Protein 5GYY (pdb70)

Structure (mmCIF, N/CA/C/O backbone):
data_5GYY
#
_entry.id   5GYY
#
_cell.length_a   62.249
_cell.length_b   135.121
_cell.length_c   153.907
_cell.angle_alpha   90.00
_cell.angle_beta   90.00
_cell.angle_gamma   90.00
#
_symmetry.space_group_name_H-M   'P 21 21 21'
#
loop_
_entity.id
_entity.type
_entity.pdbx_description
1 polymer 'S-receptor kinase SRK9'
2 polymer 'S-locus protein 11'
3 non-polymer 2-acetamido-2-deoxy-beta-D-glucopyranose
4 water water
#
loop_
_atom_site.group_PDB
_atom_site.id
_atom_site.type_symbol
_atom_site.label_atom_id
_atom_site.label_alt_id
_atom_site.label_comp_id
_atom_site.label_asym_id
_atom_site.label_entity_id
_atom_site.label_seq_id
_atom_site.pdbx_PDB_ins_code
_atom_site.Cartn_x
_atom_site.Cartn_y
_atom_site.Cartn_z
_atom_site.occupancy
_atom_site.B_iso_or_equiv
_atom_site.auth_seq_id
_atom_site.auth_comp_id
_atom_site.auth_asym_id
_atom_site.auth_atom_id
_atom_site.pdbx_PDB_model_num
ATOM 1 N N . ALA A 1 4 ? 44.790 21.394 68.583 1.00 27.30 -1 ALA A N 1
ATOM 2 C CA . ALA A 1 4 ? 45.076 21.317 67.152 1.00 35.29 -1 ALA A CA 1
ATOM 3 C C . ALA A 1 4 ? 44.072 20.460 66.325 1.00 35.85 -1 ALA A C 1
ATOM 4 O O . ALA A 1 4 ? 43.823 19.274 66.607 1.00 28.61 -1 ALA A O 1
ATOM 6 N N . ALA A 1 5 ? 43.520 21.104 65.292 1.00 32.13 0 ALA A N 1
ATOM 7 C CA . ALA A 1 5 ? 42.406 20.600 64.485 1.00 30.19 0 ALA A CA 1
ATOM 8 C C . ALA A 1 5 ? 42.678 19.308 63.707 1.00 28.46 0 ALA A C 1
ATOM 9 O O . ALA A 1 5 ? 43.814 18.970 63.427 1.00 25.29 0 ALA A O 1
ATOM 11 N N . LEU A 1 6 ? 41.621 18.574 63.375 1.00 15.90 1 LEU A N 1
ATOM 12 C CA . LEU A 1 6 ? 41.765 17.430 62.491 1.00 15.70 1 LEU A CA 1
ATOM 13 C C . LEU A 1 6 ? 41.727 17.869 61.030 1.00 13.44 1 LEU A C 1
ATOM 14 O O . LEU A 1 6 ? 41.958 17.070 60.126 1.00 24.40 1 LEU A O 1
ATOM 19 N N . SER A 1 7 ? 41.442 19.142 60.801 1.00 11.17 2 SER A N 1
ATOM 20 C CA . SER A 1 7 ? 41.302 19.658 59.442 1.00 19.47 2 SER A CA 1
ATOM 21 C C . SER A 1 7 ? 42.364 20.674 59.048 1.00 22.44 2 SER A C 1
ATOM 22 O O . SER A 1 7 ? 42.286 21.288 57.983 1.00 23.18 2 SER A O 1
ATOM 25 N N . THR A 1 8 ? 43.370 20.831 59.896 1.00 19.81 3 THR A N 1
ATOM 26 C CA . THR A 1 8 ? 44.359 21.876 59.696 1.00 17.90 3 THR A CA 1
ATOM 27 C C . THR A 1 8 ? 45.787 21.334 59.547 1.00 15.96 3 THR A C 1
ATOM 28 O O . THR A 1 8 ? 46.170 20.359 60.196 1.00 13.43 3 THR A O 1
ATOM 32 N N . LEU A 1 9 ? 46.558 21.982 58.680 1.00 17.52 4 LEU A N 1
ATOM 33 C CA . LEU A 1 9 ? 47.972 21.679 58.495 1.00 28.14 4 LEU A CA 1
ATOM 34 C C . LEU A 1 9 ? 48.812 22.945 58.591 1.00 33.47 4 LEU A C 1
ATOM 35 O O . LEU A 1 9 ? 48.833 23.747 57.658 1.00 22.34 4 LEU A O 1
ATOM 40 N N . SER A 1 10 ? 49.507 23.119 59.711 1.00 45.86 5 SER A N 1
ATOM 41 C CA . SER A 1 10 ? 50.368 24.286 59.903 1.00 44.23 5 SER A CA 1
ATOM 42 C C . SER A 1 10 ? 51.727 24.118 59.251 1.00 44.70 5 SER A C 1
ATOM 43 O O . SER A 1 10 ? 52.055 23.057 58.733 1.00 48.31 5 SER A O 1
ATOM 46 N N . SER A 1 11 ? 52.517 25.180 59.280 1.00 41.82 6 SER A N 1
ATOM 47 C CA . SER A 1 11 ? 53.813 25.170 58.620 1.00 43.03 6 SER A CA 1
ATOM 48 C C . SER A 1 11 ? 54.790 24.201 59.289 1.00 33.47 6 SER A C 1
ATOM 49 O O . SER A 1 11 ? 55.752 23.750 58.671 1.00 40.52 6 SER A O 1
ATOM 52 N N . THR A 1 12 ? 54.532 23.873 60.547 1.00 23.88 7 THR A N 1
ATOM 53 C CA . THR A 1 12 ? 55.401 22.960 61.274 1.00 35.66 7 THR A CA 1
ATOM 54 C C . THR A 1 12 ? 54.956 21.487 61.162 1.00 37.09 7 THR A C 1
ATOM 55 O O . THR A 1 12 ? 55.650 20.580 61.629 1.00 42.52 7 THR A O 1
ATOM 59 N N . GLU A 1 13 ? 53.790 21.266 60.561 1.00 28.26 8 GLU A N 1
ATOM 60 C CA . GLU A 1 13 ? 53.202 19.939 60.431 1.00 25.57 8 GLU A CA 1
ATOM 61 C C . GLU A 1 13 ? 53.344 19.351 59.024 1.00 29.87 8 GLU A C 1
ATOM 62 O O . GLU A 1 13 ? 53.764 20.043 58.092 1.00 31.44 8 GLU A O 1
ATOM 68 N N . SER A 1 14 ? 52.987 18.070 58.881 1.00 23.12 9 SER A N 1
ATOM 69 C CA . SER A 1 14 ? 52.997 17.404 57.576 1.00 20.45 9 SER A CA 1
ATOM 70 C C . SER A 1 14 ? 52.167 16.112 57.495 1.00 24.37 9 SER A C 1
ATOM 71 O O . SER A 1 14 ? 51.826 15.489 58.506 1.00 19.29 9 SER A O 1
ATOM 74 N N . LEU A 1 15 ? 51.857 15.720 56.267 1.00 18.82 10 LEU A N 1
ATOM 75 C CA . LEU A 1 15 ? 51.316 14.404 55.995 1.00 29.12 10 LEU A CA 1
ATOM 76 C C . LEU A 1 15 ? 52.408 13.667 55.238 1.00 29.19 10 LEU A C 1
ATOM 77 O O . LEU A 1 15 ? 53.006 14.225 54.323 1.00 23.43 10 LEU A O 1
ATOM 82 N N . THR A 1 16 ? 52.712 12.444 55.644 1.00 23.55 11 THR A N 1
ATOM 83 C CA . THR A 1 16 ? 53.644 11.630 54.871 1.00 30.99 11 THR A CA 1
ATOM 84 C C . THR A 1 16 ? 52.911 10.349 54.517 1.00 22.99 11 THR A C 1
ATOM 85 O O . THR A 1 16 ? 51.924 10.018 55.165 1.00 18.23 11 THR A O 1
ATOM 89 N N . ILE A 1 17 ? 53.362 9.650 53.480 1.00 21.22 12 ILE A N 1
ATOM 90 C CA . ILE A 1 17 ? 52.758 8.367 53.131 1.00 19.06 12 ILE A CA 1
ATOM 91 C C . ILE A 1 17 ? 52.927 7.375 54.276 1.00 21.62 12 ILE A C 1
ATOM 92 O O . ILE A 1 17 ? 51.957 6.797 54.759 1.00 30.00 12 ILE A O 1
ATOM 97 N N . SER A 1 18 ? 54.160 7.222 54.741 1.00 21.29 13 SER A N 1
ATOM 98 C CA . SER A 1 18 ? 54.470 6.215 55.752 1.00 25.77 13 SER A CA 1
ATOM 99 C C . SER A 1 18 ? 53.854 6.466 57.139 1.00 29.70 13 SER A C 1
ATOM 100 O O . SER A 1 18 ? 53.724 5.535 57.923 1.00 39.34 13 SER A O 1
ATOM 103 N N . SER A 1 19 ? 53.468 7.700 57.443 1.00 24.37 14 SER A N 1
ATOM 104 C CA . SER A 1 19 ? 52.830 7.983 58.731 1.00 20.18 14 SER A CA 1
ATOM 105 C C . SER A 1 19 ? 51.321 7.719 58.718 1.00 18.80 14 SER A C 1
ATOM 106 O O . SER A 1 19 ? 50.683 7.677 59.775 1.00 19.08 14 SER A O 1
ATOM 109 N N . ASN A 1 20 ? 50.746 7.577 57.526 1.00 15.22 15 ASN A N 1
ATOM 110 C CA . ASN A 1 20 ? 49.289 7.397 57.387 1.00 32.87 15 ASN A CA 1
ATOM 111 C C . ASN A 1 20 ? 48.483 8.596 57.909 1.00 23.77 15 ASN A C 1
ATOM 112 O O . ASN A 1 20 ? 47.285 8.499 58.137 1.00 21.11 15 ASN A O 1
ATOM 117 N N . ARG A 1 21 ? 49.151 9.729 58.092 1.00 25.62 16 ARG A N 1
ATOM 118 C CA . ARG A 1 21 ? 48.511 10.907 58.660 1.00 24.85 16 ARG A CA 1
ATOM 119 C C . ARG A 1 21 ? 47.540 11.429 57.593 1.00 21.31 16 ARG A C 1
ATOM 120 O O . ARG A 1 21 ? 47.835 11.378 56.396 1.00 24.91 16 ARG A O 1
ATOM 128 N N . THR A 1 22 ? 46.369 11.893 58.010 1.00 12.50 17 THR A N 1
ATOM 129 C CA . THR A 1 22 ? 45.408 12.464 57.066 1.00 16.33 17 THR A CA 1
ATOM 130 C C . THR A 1 22 ? 44.770 13.725 57.610 1.00 17.13 17 THR A C 1
ATOM 131 O O . THR A 1 22 ? 44.918 14.058 58.788 1.00 11.25 17 THR A O 1
ATOM 135 N N . LEU A 1 23 ? 44.051 14.412 56.726 1.00 13.50 18 LEU A N 1
ATOM 136 C CA . LEU A 1 23 ? 43.202 15.532 57.096 1.00 17.03 18 LEU A CA 1
ATOM 137 C C . LEU A 1 23 ? 41.759 15.093 57.019 1.00 20.71 18 LEU A C 1
ATOM 138 O O . LEU A 1 23 ? 41.394 14.320 56.130 1.00 14.07 18 LEU A O 1
ATOM 143 N N . VAL A 1 24 ? 40.950 15.573 57.963 1.00 17.09 19 VAL A N 1
ATOM 144 C CA . VAL A 1 24 ? 39.543 15.213 58.032 1.00 17.15 19 VAL A CA 1
ATOM 145 C C . VAL A 1 24 ? 38.679 16.469 58.127 1.00 15.23 19 VAL A C 1
ATOM 146 O O . VAL A 1 24 ? 38.912 17.330 58.973 1.00 18.33 19 VAL A O 1
ATOM 150 N N . SER A 1 25 ? 37.690 16.573 57.248 1.00 11.56 20 SER A N 1
ATOM 151 C CA . SER A 1 25 ? 36.825 17.748 57.208 1.00 15.50 20 SER A CA 1
ATOM 152 C C . SER A 1 25 ? 35.927 17.825 58.444 1.00 19.52 20 SER A C 1
ATOM 153 O O . SER A 1 25 ? 35.560 16.788 58.995 1.00 22.24 20 SER A O 1
ATOM 156 N N . PRO A 1 26 ? 35.601 19.058 58.899 1.00 19.77 21 PRO A N 1
ATOM 157 C CA . PRO A 1 26 ? 34.626 19.241 59.983 1.00 18.41 21 PRO A CA 1
ATOM 158 C C . PRO A 1 26 ? 33.325 18.602 59.561 1.00 16.26 21 PRO A C 1
ATOM 159 O O . PRO A 1 26 ? 32.908 18.778 58.418 1.00 22.53 21 PRO A O 1
ATOM 163 N N . GLY A 1 27 ? 32.710 17.841 60.455 1.00 10.81 22 GLY A N 1
ATOM 164 C CA . GLY A 1 27 ? 31.550 17.057 60.074 1.00 14.25 22 GLY A CA 1
ATOM 165 C C . GLY A 1 27 ? 31.892 15.686 59.493 1.00 14.72 22 GLY A C 1
ATOM 166 O O . GLY A 1 27 ? 30.987 14.937 59.161 1.00 13.70 22 GLY A O 1
ATOM 167 N N . ASN A 1 28 ? 33.185 15.376 59.335 1.00 18.88 23 ASN A N 1
ATOM 168 C CA . ASN A 1 28 ? 33.647 14.021 58.973 1.00 18.70 23 ASN A CA 1
ATOM 169 C C . ASN A 1 28 ? 33.241 13.432 57.620 1.00 19.81 23 ASN A C 1
ATOM 170 O O . ASN A 1 28 ? 33.279 12.216 57.445 1.00 23.06 23 ASN A O 1
ATOM 175 N N . ILE A 1 29 ? 32.876 14.265 56.657 1.00 22.53 24 ILE A N 1
ATOM 176 C CA . ILE A 1 29 ? 32.457 13.742 55.364 1.00 8.95 24 ILE A CA 1
ATOM 177 C C . ILE A 1 29 ? 33.654 13.334 54.523 1.00 14.13 24 ILE A C 1
ATOM 178 O O . ILE A 1 29 ? 33.665 12.252 53.925 1.00 18.30 24 ILE A O 1
ATOM 183 N N . PHE A 1 30 ? 34.662 14.206 54.471 1.00 13.69 25 PHE A N 1
ATOM 184 C CA . PHE A 1 30 ? 35.828 13.975 53.627 1.00 6.18 25 PHE A CA 1
ATOM 185 C C . PHE A 1 30 ? 37.106 13.740 54.404 1.00 14.88 25 PHE A C 1
ATOM 186 O O . PHE A 1 30 ? 37.275 14.204 55.534 1.00 16.84 25 PHE A O 1
ATOM 194 N N . GLU A 1 31 ? 38.004 13.000 53.770 1.00 16.89 26 GLU A N 1
ATOM 195 C CA . GLU A 1 31 ? 39.314 12.749 54.314 1.00 12.93 26 GLU A CA 1
ATOM 196 C C . GLU A 1 31 ? 40.294 12.980 53.184 1.00 16.17 26 GLU A C 1
ATOM 197 O O . GLU A 1 31 ? 40.040 12.593 52.043 1.00 17.20 26 GLU A O 1
ATOM 203 N N . LEU A 1 32 ? 41.406 13.632 53.499 1.00 14.07 27 LEU A N 1
ATOM 204 C CA . LEU A 1 32 ? 42.400 13.961 52.495 1.00 15.20 27 LEU A CA 1
ATOM 205 C C . LEU A 1 32 ? 43.735 13.387 52.945 1.00 13.46 27 LEU A C 1
ATOM 206 O O . LEU A 1 32 ? 44.163 13.614 54.080 1.00 15.82 27 LEU A O 1
ATOM 211 N N . GLY A 1 33 ? 44.405 12.671 52.047 1.00 11.87 28 GLY A N 1
ATOM 212 C CA . GLY A 1 33 ? 45.660 12.017 52.379 1.00 10.50 28 GLY A CA 1
ATOM 213 C C . GLY A 1 33 ? 46.205 11.284 51.177 1.00 13.05 28 GLY A C 1
ATOM 214 O O . GLY A 1 33 ? 45.716 11.511 50.071 1.00 17.46 28 GLY A O 1
ATOM 215 N N . PHE A 1 34 ? 47.211 10.427 51.380 1.00 10.04 29 PHE A N 1
ATOM 216 C CA . PHE A 1 34 ? 47.832 9.700 50.265 1.00 16.99 29 PHE A CA 1
ATOM 217 C C . PHE A 1 34 ? 47.104 8.390 49.979 1.00 15.88 29 PHE A C 1
ATOM 218 O O . PHE A 1 34 ? 46.654 7.712 50.907 1.00 9.50 29 PHE A O 1
ATOM 226 N N . PHE A 1 35 ? 47.002 8.033 48.701 1.00 12.81 30 PHE A N 1
ATOM 227 C CA . PHE A 1 35 ? 46.408 6.753 48.313 1.00 12.62 30 PHE A CA 1
ATOM 228 C C . PHE A 1 35 ? 47.164 6.205 47.106 1.00 11.48 30 PHE A C 1
ATOM 229 O O . PHE A 1 35 ? 47.788 6.961 46.364 1.00 14.45 30 PHE A O 1
ATOM 237 N N . ARG A 1 36 ? 47.102 4.890 46.906 1.00 17.14 31 ARG A N 1
ATOM 238 C CA . ARG A 1 36 ? 47.847 4.245 45.830 1.00 14.35 31 ARG A CA 1
ATOM 239 C C . ARG A 1 36 ? 46.937 3.576 44.805 1.00 14.42 31 ARG A C 1
ATOM 240 O O . ARG A 1 36 ? 45.941 2.946 45.162 1.00 18.96 31 ARG A O 1
ATOM 248 N N . THR A 1 37 ? 47.268 3.758 43.529 1.00 14.94 32 THR A N 1
ATOM 249 C CA . THR A 1 37 ? 46.548 3.132 42.422 1.00 16.11 32 THR A CA 1
ATOM 250 C C . THR A 1 37 ? 47.435 3.145 41.185 1.00 11.68 32 THR A C 1
ATOM 251 O O . THR A 1 37 ? 48.221 4.070 41.000 1.00 12.91 32 THR A O 1
ATOM 255 N N . ASN A 1 38 ? 47.291 2.133 40.330 1.00 9.52 33 ASN A N 1
ATOM 256 C CA . ASN A 1 38 ? 48.156 1.959 39.164 1.00 8.67 33 ASN A CA 1
ATOM 257 C C . ASN A 1 38 ? 49.646 1.981 39.517 1.00 15.08 33 ASN A C 1
ATOM 258 O O . ASN A 1 38 ? 50.460 2.483 38.742 1.00 32.28 33 ASN A O 1
ATOM 263 N N . SER A 1 39 ? 49.975 1.438 40.685 1.00 9.54 34 SER A N 1
ATOM 264 C CA . SER A 1 39 ? 51.350 1.337 41.205 1.00 21.07 34 SER A CA 1
ATOM 265 C C . SER A 1 39 ? 51.980 2.657 41.659 1.00 20.43 34 SER A C 1
ATOM 266 O O . SER A 1 39 ? 53.114 2.667 42.115 1.00 14.15 34 SER A O 1
ATOM 269 N N . ARG A 1 40 ? 51.222 3.746 41.596 1.00 21.02 35 ARG A N 1
ATOM 270 C CA . ARG A 1 40 ? 51.747 5.077 41.888 1.00 11.19 35 ARG A CA 1
ATOM 271 C C . ARG A 1 40 ? 51.065 5.703 43.107 1.00 16.13 35 ARG A C 1
ATOM 272 O O . ARG A 1 40 ? 49.936 5.364 43.434 1.00 32.46 35 ARG A O 1
ATOM 280 N N . TRP A 1 41 ? 51.736 6.619 43.787 1.00 22.14 36 TRP A N 1
ATOM 281 C CA . TRP A 1 41 ? 51.116 7.270 44.939 1.00 19.32 36 TRP A CA 1
ATOM 282 C C . TRP A 1 41 ? 50.649 8.678 44.594 1.00 16.60 36 TRP A C 1
ATOM 283 O O . TRP A 1 41 ? 51.336 9.423 43.892 1.00 18.51 36 TRP A O 1
ATOM 294 N N . TYR A 1 42 ? 49.491 9.037 45.134 1.00 8.15 37 TYR A N 1
ATOM 295 C CA . TYR A 1 42 ? 48.860 10.320 44.861 1.00 8.06 37 TYR A CA 1
ATOM 296 C C . TYR A 1 42 ? 48.300 10.876 46.154 1.00 11.13 37 TYR A C 1
ATOM 297 O O . TYR A 1 42 ? 47.949 10.114 47.070 1.00 13.02 37 TYR A O 1
ATOM 306 N N . LEU A 1 43 ? 48.236 12.203 46.227 1.00 12.05 38 LEU A N 1
ATOM 307 C CA . LEU A 1 43 ? 47.543 12.905 47.300 1.00 20.64 38 LEU A CA 1
ATOM 308 C C . LEU A 1 43 ? 46.121 13.145 46.798 1.00 23.65 38 LEU A C 1
ATOM 309 O O . LEU A 1 43 ? 45.935 13.603 45.671 1.00 21.54 38 LEU A O 1
ATOM 314 N N . GLY A 1 44 ? 45.121 12.834 47.617 1.00 21.65 39 GLY A N 1
ATOM 315 C CA . GLY A 1 44 ? 43.745 12.893 47.155 1.00 13.93 39 GLY A CA 1
ATOM 316 C C . GLY A 1 44 ? 42.728 12.985 48.268 1.00 17.84 39 GLY A C 1
ATOM 317 O O . GLY A 1 44 ? 43.083 12.954 49.447 1.00 19.46 39 GLY A O 1
ATOM 318 N N . MET A 1 45 ? 41.459 13.101 47.876 1.00 16.52 40 MET A N 1
ATOM 319 C CA . MET A 1 45 ? 40.357 13.243 48.814 1.00 20.37 40 MET A CA 1
ATOM 320 C C . MET A 1 45 ? 39.222 12.264 48.509 1.00 20.18 40 MET A C 1
ATOM 321 O O . MET A 1 45 ? 38.882 12.040 47.347 1.00 18.48 40 MET A O 1
ATOM 326 N N . TRP A 1 46 ? 38.630 11.699 49.558 1.00 12.04 41 TRP A N 1
ATOM 327 C CA . TRP A 1 46 ? 37.578 10.710 49.392 1.00 15.36 41 TRP A CA 1
ATOM 328 C C . TRP A 1 46 ? 36.523 10.856 50.483 1.00 19.49 41 TRP A C 1
ATOM 329 O O . TRP A 1 46 ? 36.729 11.598 51.449 1.00 17.78 41 TRP A O 1
ATOM 340 N N . TYR A 1 47 ? 35.402 10.148 50.330 1.00 17.43 42 TYR A N 1
ATOM 341 C CA . TYR A 1 47 ? 34.360 10.151 51.347 1.00 19.16 42 TYR A CA 1
ATOM 342 C C . TYR A 1 47 ? 34.800 9.284 52.517 1.00 17.43 42 TYR A C 1
ATOM 343 O O . TYR A 1 47 ? 35.024 8.088 52.358 1.00 20.95 42 TYR A O 1
ATOM 352 N N . LYS A 1 48 ? 34.930 9.901 53.686 1.00 17.36 43 LYS A N 1
ATOM 353 C CA . LYS A 1 48 ? 35.413 9.218 54.878 1.00 18.59 43 LYS A CA 1
ATOM 354 C C . LYS A 1 48 ? 34.589 8.002 55.289 1.00 24.61 43 LYS A C 1
ATOM 355 O O . LYS A 1 48 ? 35.144 6.953 55.611 1.00 26.26 43 LYS A O 1
ATOM 361 N N . LYS A 1 49 ? 33.268 8.134 55.249 1.00 26.60 44 LYS A N 1
ATOM 362 C CA . LYS A 1 49 ? 32.385 7.123 55.838 1.00 28.67 44 LYS A CA 1
ATOM 363 C C . LYS A 1 49 ? 32.007 5.978 54.908 1.00 28.37 44 LYS A C 1
ATOM 364 O O . LYS A 1 49 ? 31.349 5.035 55.329 1.00 38.59 44 LYS A O 1
ATOM 370 N N . LEU A 1 50 ? 32.444 6.041 53.658 1.00 26.76 45 LEU A N 1
ATOM 371 C CA . LEU A 1 50 ? 32.173 4.972 52.703 1.00 26.35 45 LEU A CA 1
ATOM 372 C C . LEU A 1 50 ? 33.375 4.022 52.661 1.00 39.20 45 LEU A C 1
ATOM 373 O O . LEU A 1 50 ? 34.505 4.464 52.463 1.00 45.65 45 LEU A O 1
ATOM 378 N N . SER A 1 51 ? 33.141 2.733 52.890 1.00 36.48 46 SER A N 1
ATOM 379 C CA . SER A 1 51 ? 34.219 1.736 52.872 1.00 34.57 46 SER A CA 1
ATOM 380 C C . SER A 1 51 ? 34.818 1.476 51.485 1.00 28.73 46 SER A C 1
ATOM 381 O O . SER A 1 51 ? 36.009 1.183 51.360 1.00 19.88 46 SER A O 1
ATOM 384 N N . GLY A 1 52 ? 33.988 1.538 50.449 1.00 23.71 47 GLY A N 1
ATOM 385 C CA . GLY A 1 52 ? 34.494 1.454 49.092 1.00 21.26 47 GLY A CA 1
ATOM 386 C C . GLY A 1 52 ? 35.039 2.829 48.751 1.00 34.73 47 GLY A C 1
ATOM 387 O O . GLY A 1 52 ? 34.344 3.833 48.898 1.00 35.68 47 GLY A O 1
ATOM 388 N N . ARG A 1 53 ? 36.288 2.897 48.315 1.00 38.31 48 ARG A N 1
ATOM 389 C CA . ARG A 1 53 ? 36.889 4.205 48.114 1.00 35.72 48 ARG A CA 1
ATOM 390 C C . ARG A 1 53 ? 36.542 4.929 46.831 1.00 33.36 48 ARG A C 1
ATOM 391 O O . ARG A 1 53 ? 36.619 4.381 45.734 1.00 36.53 48 ARG A O 1
ATOM 399 N N . THR A 1 54 ? 36.150 6.183 47.018 1.00 24.39 49 THR A N 1
ATOM 400 C CA . THR A 1 54 ? 35.713 7.047 45.946 1.00 17.88 49 THR A CA 1
ATOM 401 C C . THR A 1 54 ? 36.527 8.335 46.003 1.00 13.69 49 THR A C 1
ATOM 402 O O . THR A 1 54 ? 36.288 9.180 46.858 1.00 17.12 49 THR A O 1
ATOM 406 N N . TYR A 1 55 ? 37.489 8.485 45.101 1.00 15.13 50 TYR A N 1
ATOM 407 C CA . TYR A 1 55 ? 38.353 9.667 45.101 1.00 10.28 50 TYR A CA 1
ATOM 408 C C . TYR A 1 55 ? 37.741 10.797 44.281 1.00 9.59 50 TYR A C 1
ATOM 409 O O . TYR A 1 55 ? 37.730 10.766 43.053 1.00 12.35 50 TYR A O 1
ATOM 418 N N . VAL A 1 56 ? 37.268 11.820 44.977 1.00 6.38 51 VAL A N 1
ATOM 419 C CA . VAL A 1 56 ? 36.529 12.907 44.336 1.00 8.89 51 VAL A CA 1
ATOM 420 C C . VAL A 1 56 ? 37.421 14.072 43.929 1.00 23.65 51 VAL A C 1
ATOM 421 O O . VAL A 1 56 ? 36.958 15.036 43.309 1.00 22.26 51 VAL A O 1
ATOM 425 N N . TRP A 1 57 ? 38.698 13.982 44.297 1.00 23.13 52 TRP A N 1
ATOM 426 C CA . TRP A 1 57 ? 39.668 15.023 43.999 1.00 11.94 52 TRP A CA 1
ATOM 427 C C . TRP A 1 57 ? 41.085 14.478 44.153 1.00 6.35 52 TRP A C 1
ATOM 428 O O . TRP A 1 57 ? 41.406 13.832 45.150 1.00 13.76 52 TRP A O 1
ATOM 439 N N . VAL A 1 58 ? 41.933 14.740 43.165 1.00 10.98 53 VAL A N 1
ATOM 440 C CA . VAL A 1 58 ? 43.344 14.333 43.218 1.00 8.08 53 VAL A CA 1
ATOM 441 C C . VAL A 1 58 ? 44.216 15.555 42.917 1.00 13.40 53 VAL A C 1
ATOM 442 O O . VAL A 1 58 ? 44.033 16.236 41.903 1.00 21.04 53 VAL A O 1
ATOM 446 N N . ALA A 1 59 ? 45.157 15.831 43.814 1.00 14.91 54 ALA A N 1
ATOM 447 C CA . ALA A 1 59 ? 46.045 16.977 43.685 1.00 8.20 54 ALA A CA 1
ATOM 448 C C . ALA A 1 59 ? 47.060 16.825 42.552 1.00 15.52 54 ALA A C 1
ATOM 449 O O . ALA A 1 59 ? 47.135 17.666 41.662 1.00 21.88 54 ALA A O 1
ATOM 451 N N . ASN A 1 60 ? 47.811 15.729 42.562 1.00 17.02 55 ASN A N 1
ATOM 452 C CA . ASN A 1 60 ? 48.952 15.602 41.664 1.00 15.23 55 ASN A CA 1
ATOM 453 C C . ASN A 1 60 ? 48.727 14.531 40.594 1.00 21.94 55 ASN A C 1
ATOM 454 O O . ASN A 1 60 ? 49.573 13.659 40.387 1.00 14.36 55 ASN A O 1
ATOM 459 N N . ARG A 1 61 ? 47.589 14.617 39.906 1.00 21.94 56 ARG A N 1
ATOM 460 C CA . ARG A 1 61 ? 47.140 13.534 39.031 1.00 20.03 56 ARG A CA 1
ATOM 461 C C . ARG A 1 61 ? 48.098 13.237 37.877 1.00 21.65 56 ARG A C 1
ATOM 462 O O . ARG A 1 61 ? 48.137 12.118 37.373 1.00 17.80 56 ARG A O 1
ATOM 470 N N . ASP A 1 62 ? 48.859 14.239 37.448 1.00 17.27 57 ASP A N 1
ATOM 471 C CA . ASP A 1 62 ? 49.773 14.043 36.332 1.00 14.28 57 ASP A CA 1
ATOM 472 C C . ASP A 1 62 ? 51.230 14.045 36.783 1.00 21.67 57 ASP A C 1
ATOM 473 O O . ASP A 1 62 ? 52.147 14.022 35.966 1.00 24.17 57 ASP A O 1
ATOM 478 N N . ASN A 1 63 ? 51.421 14.069 38.100 1.00 23.18 58 ASN A N 1
ATOM 479 C CA . ASN A 1 63 ? 52.743 14.085 38.709 1.00 10.91 58 ASN A CA 1
ATOM 480 C C . ASN A 1 63 ? 52.821 13.108 39.872 1.00 15.47 58 ASN A C 1
ATOM 481 O O . ASN A 1 63 ? 52.890 13.522 41.037 1.00 7.95 58 ASN A O 1
ATOM 486 N N . PRO A 1 64 ? 52.815 11.797 39.560 1.00 23.09 59 PRO A N 1
ATOM 487 C CA . PRO A 1 64 ? 52.729 10.738 40.565 1.00 24.14 59 PRO A CA 1
ATOM 488 C C . PRO A 1 64 ? 54.029 10.551 41.325 1.00 28.15 59 PRO A C 1
ATOM 489 O O . PRO A 1 64 ? 55.099 10.693 40.745 1.00 26.71 59 PRO A O 1
ATOM 493 N N . LEU A 1 65 ? 53.929 10.218 42.605 1.00 25.64 60 LEU A N 1
ATOM 494 C CA . LEU A 1 65 ? 55.075 9.734 43.358 1.00 19.40 60 LEU A CA 1
ATOM 495 C C . LEU A 1 65 ? 55.400 8.269 43.010 1.00 26.27 60 LEU A C 1
ATOM 496 O O . LEU A 1 65 ? 54.535 7.390 43.088 1.00 32.34 60 LEU A O 1
ATOM 501 N N . SER A 1 66 ? 56.648 8.013 42.630 1.00 33.75 61 SER A N 1
ATOM 502 C CA . SER A 1 66 ? 57.097 6.683 42.208 1.00 33.45 61 SER A CA 1
ATOM 503 C C . SER A 1 66 ? 57.113 5.627 43.319 1.00 32.40 61 SER A C 1
ATOM 504 O O . SER A 1 66 ? 57.007 4.436 43.041 1.00 35.90 61 SER A O 1
ATOM 507 N N . ASN A 1 67 ? 57.252 6.059 44.570 1.00 30.58 62 ASN A N 1
ATOM 508 C CA . ASN A 1 67 ? 57.403 5.119 45.679 1.00 27.97 62 ASN A CA 1
ATOM 509 C C . ASN A 1 67 ? 56.819 5.604 47.003 1.00 28.60 62 ASN A C 1
ATOM 510 O O . ASN A 1 67 ? 56.413 6.760 47.131 1.00 37.88 62 ASN A O 1
ATOM 515 N N . SER A 1 68 ? 56.835 4.718 47.994 1.00 15.41 63 SER A N 1
ATOM 516 C CA . SER A 1 68 ? 56.148 4.906 49.276 1.00 24.30 63 SER A CA 1
ATOM 517 C C . SER A 1 68 ? 56.667 6.047 50.154 1.00 26.35 63 SER A C 1
ATOM 518 O O . SER A 1 68 ? 56.305 6.130 51.329 1.00 30.35 63 SER A O 1
ATOM 521 N N . ILE A 1 69 ? 57.521 6.902 49.597 1.00 22.87 64 ILE A N 1
ATOM 522 C CA . ILE A 1 69 ? 58.066 8.045 50.322 1.00 30.94 64 ILE A CA 1
ATOM 523 C C . ILE A 1 69 ? 57.512 9.360 49.788 1.00 34.74 64 ILE A C 1
ATOM 524 O O . ILE A 1 69 ? 57.773 9.719 48.640 1.00 36.34 64 ILE A O 1
ATOM 529 N N . GLY A 1 70 ? 56.768 10.090 50.613 1.00 28.22 65 GLY A N 1
ATOM 530 C CA . GLY A 1 70 ? 56.188 11.346 50.166 1.00 23.54 65 GLY A CA 1
ATOM 531 C C . GLY A 1 70 ? 55.789 12.261 51.301 1.00 19.37 65 GLY A C 1
ATOM 532 O O . GLY A 1 70 ? 55.413 11.790 52.371 1.00 21.40 65 GLY A O 1
ATOM 533 N N . THR A 1 71 ? 55.852 13.568 51.067 1.00 20.30 66 THR A N 1
ATOM 534 C CA . THR A 1 71 ? 55.565 14.539 52.116 1.00 26.10 66 THR A CA 1
ATOM 535 C C . THR A 1 71 ? 54.765 15.747 51.614 1.00 30.26 66 THR A C 1
ATOM 536 O O . THR A 1 71 ? 55.169 16.416 50.661 1.00 30.34 66 THR A O 1
ATOM 540 N N . LEU A 1 72 ? 53.618 15.998 52.243 1.00 20.12 67 LEU A N 1
ATOM 541 C CA . LEU A 1 72 ? 52.853 17.205 51.983 1.00 21.08 67 LEU A CA 1
ATOM 542 C C . LEU A 1 72 ? 53.094 18.215 53.110 1.00 17.54 67 LEU A C 1
ATOM 543 O O . LEU A 1 72 ? 52.901 17.902 54.288 1.00 20.16 67 LEU A O 1
ATOM 548 N N . LYS A 1 73 ? 53.526 19.420 52.759 1.00 6.14 68 LYS A N 1
ATOM 549 C CA . LYS A 1 73 ? 53.724 20.441 53.784 1.00 17.97 68 LYS A CA 1
ATOM 550 C C . LYS A 1 73 ? 53.799 21.846 53.218 1.00 16.70 68 LYS A C 1
ATOM 551 O O . LYS A 1 73 ? 53.934 22.040 52.004 1.00 12.86 68 LYS A O 1
ATOM 557 N N . ILE A 1 74 ? 53.686 22.825 54.113 1.00 28.03 69 ILE A N 1
ATOM 558 C CA . ILE A 1 74 ? 53.901 24.220 53.760 1.00 21.06 69 ILE A CA 1
ATOM 559 C C . ILE A 1 74 ? 55.394 24.424 53.725 1.00 21.60 69 ILE A C 1
ATOM 560 O O . ILE A 1 74 ? 56.091 24.109 54.693 1.00 24.71 69 ILE A O 1
ATOM 565 N N . SER A 1 75 ? 55.899 24.938 52.614 1.00 33.77 70 SER A N 1
ATOM 566 C CA . SER A 1 75 ? 57.320 25.258 52.530 1.00 44.18 70 SER A CA 1
ATOM 567 C C . SER A 1 75 ? 57.486 26.644 51.954 1.00 48.04 70 SER A C 1
ATOM 568 O O . SER A 1 75 ? 57.014 26.921 50.847 1.00 50.61 70 SER A O 1
ATOM 571 N N . ASN A 1 76 ? 58.169 27.504 52.706 1.00 48.62 71 ASN A N 1
ATOM 572 C CA . ASN A 1 76 ? 58.351 28.898 52.321 1.00 47.56 71 ASN A CA 1
ATOM 573 C C . ASN A 1 76 ? 57.034 29.532 51.926 1.00 46.06 71 ASN A C 1
ATOM 574 O O . ASN A 1 76 ? 56.932 30.155 50.869 1.00 46.35 71 ASN A O 1
ATOM 579 N N . MET A 1 77 ? 56.024 29.318 52.766 1.00 39.09 72 MET A N 1
ATOM 580 C CA . MET A 1 77 ? 54.703 29.880 52.553 1.00 38.00 72 MET A CA 1
ATOM 581 C C . MET A 1 77 ? 54.101 29.382 51.234 1.00 39.33 72 MET A C 1
ATOM 582 O O . MET A 1 77 ? 53.608 30.160 50.419 1.00 39.32 72 MET A O 1
ATOM 587 N N . ASN A 1 78 ? 54.191 28.068 51.034 1.00 39.92 73 ASN A N 1
ATOM 588 C CA . ASN A 1 78 ? 53.622 27.394 49.874 1.00 33.58 73 ASN A CA 1
ATOM 589 C C . ASN A 1 78 ? 53.294 25.928 50.163 1.00 31.34 73 ASN A C 1
ATOM 590 O O . ASN A 1 78 ? 54.038 25.250 50.881 1.00 28.87 73 ASN A O 1
ATOM 595 N N . LEU A 1 79 ? 52.188 25.440 49.601 1.00 24.93 74 LEU A N 1
ATOM 596 C CA . LEU A 1 79 ? 51.811 24.043 49.779 1.00 28.22 74 LEU A CA 1
ATOM 597 C C . LEU A 1 79 ? 52.540 23.203 48.745 1.00 26.44 74 LEU A C 1
ATOM 598 O O . LEU A 1 79 ? 52.405 23.432 47.538 1.00 22.32 74 LEU A O 1
ATOM 603 N N . VAL A 1 80 ? 53.286 22.210 49.227 1.00 11.93 75 VAL A N 1
ATOM 604 C CA . VAL A 1 80 ? 54.163 21.443 48.370 1.00 9.31 75 VAL A CA 1
ATOM 605 C C . VAL A 1 80 ? 54.200 19.912 48.674 1.00 20.72 75 VAL A C 1
ATOM 606 O O . VAL A 1 80 ? 53.991 19.469 49.816 1.00 12.94 75 VAL A O 1
ATOM 610 N N . LEU A 1 81 ? 54.457 19.127 47.629 1.00 13.03 76 LEU A N 1
ATOM 611 C CA . LEU A 1 81 ? 54.507 17.673 47.709 1.00 18.37 76 LEU A CA 1
ATOM 612 C C . LEU A 1 81 ? 55.914 17.208 47.322 1.00 21.78 76 LEU A C 1
ATOM 613 O O . LEU A 1 81 ? 56.326 17.351 46.168 1.00 18.98 76 LEU A O 1
ATOM 618 N N . LEU A 1 82 ? 56.649 16.649 48.280 1.00 22.63 77 LEU A N 1
ATOM 619 C CA . LEU A 1 82 ? 58.045 16.284 48.054 1.00 22.08 77 LEU A CA 1
ATOM 620 C C . LEU A 1 82 ? 58.227 14.769 47.898 1.00 20.86 77 LEU A C 1
ATOM 621 O O . LEU A 1 82 ? 57.665 13.994 48.669 1.00 20.87 77 LEU A O 1
ATOM 626 N N . ASP A 1 83 ? 59.009 14.356 46.900 1.00 27.06 78 ASP A N 1
ATOM 627 C CA . ASP A 1 83 ? 59.336 12.934 46.703 1.00 30.73 78 ASP A CA 1
ATOM 628 C C . ASP A 1 83 ? 60.452 12.436 47.621 1.00 31.92 78 ASP A C 1
ATOM 629 O O . ASP A 1 83 ? 60.838 13.117 48.572 1.00 29.84 78 ASP A O 1
ATOM 634 N N . HIS A 1 84 ? 60.969 11.248 47.314 1.00 35.79 79 HIS A N 1
ATOM 635 C CA . HIS A 1 84 ? 61.978 10.598 48.148 1.00 42.51 79 HIS A CA 1
ATOM 636 C C . HIS A 1 84 ? 63.278 11.397 48.231 1.00 42.96 79 HIS A C 1
ATOM 637 O O . HIS A 1 84 ? 63.993 11.348 49.232 1.00 47.95 79 HIS A O 1
ATOM 644 N N . SER A 1 85 ? 63.573 12.147 47.180 1.00 36.24 80 SER A N 1
ATOM 645 C CA . SER A 1 85 ? 64.793 12.928 47.136 1.00 42.61 80 SER A CA 1
ATOM 646 C C . SER A 1 85 ? 64.505 14.387 47.468 1.00 44.67 80 SER A C 1
ATOM 647 O O . SER A 1 85 ? 65.065 15.292 46.856 1.00 41.23 80 SER A O 1
ATOM 650 N N . ASN A 1 86 ? 63.611 14.594 48.433 1.00 50.68 81 ASN A N 1
ATOM 651 C CA . ASN A 1 86 ? 63.219 15.923 48.912 1.00 45.74 81 ASN A CA 1
ATOM 652 C C . ASN A 1 86 ? 62.976 16.949 47.803 1.00 42.09 81 ASN A C 1
ATOM 653 O O . ASN A 1 86 ? 63.033 18.155 48.031 1.00 39.71 81 ASN A O 1
ATOM 658 N N . LYS A 1 87 ? 62.702 16.458 46.603 1.00 36.84 82 LYS A N 1
ATOM 659 C CA . LYS A 1 87 ? 62.421 17.319 45.468 1.00 38.40 82 LYS A CA 1
ATOM 660 C C . LYS A 1 87 ? 60.917 17.504 45.307 1.00 40.53 82 LYS A C 1
ATOM 661 O O . LYS A 1 87 ? 60.151 16.542 45.417 1.00 37.64 82 LYS A O 1
ATOM 667 N N . SER A 1 88 ? 60.503 18.741 45.042 1.00 29.00 83 SER A N 1
ATOM 668 C CA . SER A 1 88 ? 59.100 19.042 44.837 1.00 22.76 83 SER A CA 1
ATOM 669 C C . SER A 1 88 ? 58.575 18.400 43.573 1.00 27.20 83 SER A C 1
ATOM 670 O O . SER A 1 88 ? 59.144 18.566 42.498 1.00 38.75 83 SER A O 1
ATOM 673 N N . VAL A 1 89 ? 57.475 17.668 43.716 1.00 17.17 84 VAL A N 1
ATOM 674 C CA . VAL A 1 89 ? 56.874 16.964 42.604 1.00 13.88 84 VAL A CA 1
ATOM 675 C C . VAL A 1 89 ? 55.515 17.587 42.245 1.00 27.30 84 VAL A C 1
ATOM 676 O O . VAL A 1 89 ? 54.980 17.372 41.153 1.00 31.40 84 VAL A O 1
ATOM 680 N N . TRP A 1 90 ? 54.985 18.395 43.165 1.00 33.97 85 TRP A N 1
ATOM 681 C CA . TRP A 1 90 ? 53.770 19.182 42.932 1.00 23.85 85 TRP A CA 1
ATOM 682 C C . TRP A 1 90 ? 53.726 20.337 43.938 1.00 26.26 85 TRP A C 1
ATOM 683 O O . TRP A 1 90 ? 54.269 20.224 45.037 1.00 25.92 85 TRP A O 1
ATOM 694 N N . SER A 1 91 ? 53.102 21.452 43.554 1.00 19.95 86 SER A N 1
ATOM 695 C CA . SER A 1 91 ? 52.893 22.572 44.473 1.00 22.54 86 SER A CA 1
ATOM 696 C C . SER A 1 91 ? 51.886 23.563 43.940 1.00 18.84 86 SER A C 1
ATOM 697 O O . SER A 1 91 ? 51.677 23.672 42.730 1.00 17.30 86 SER A O 1
ATOM 700 N N . THR A 1 92 ? 51.263 24.290 44.855 1.00 19.99 87 THR A N 1
ATOM 701 C CA . THR A 1 92 ? 50.477 25.456 44.480 1.00 32.16 87 THR A CA 1
ATOM 702 C C . THR A 1 92 ? 51.433 26.569 44.071 1.00 47.62 87 THR A C 1
ATOM 703 O O . THR A 1 92 ? 52.361 26.898 44.811 1.00 58.01 87 THR A O 1
ATOM 707 N N . ASN A 1 93 ? 51.228 27.160 42.902 1.00 54.25 88 ASN A N 1
ATOM 708 C CA . ASN A 1 93 ? 52.079 28.285 42.519 1.00 65.23 88 ASN A CA 1
ATOM 709 C C . ASN A 1 93 ? 51.332 29.568 42.847 1.00 65.38 88 ASN A C 1
ATOM 710 O O . ASN A 1 93 ? 50.440 29.980 42.107 1.00 69.20 88 ASN A O 1
ATOM 715 N N . LEU A 1 94 ? 51.709 30.198 43.958 1.00 63.76 89 LEU A N 1
ATOM 716 C CA . LEU A 1 94 ? 50.854 31.204 44.605 1.00 68.66 89 LEU A CA 1
ATOM 717 C C . LEU A 1 94 ? 50.562 32.508 43.852 1.00 77.43 89 LEU A C 1
ATOM 718 O O . LEU A 1 94 ? 51.382 33.020 43.081 1.00 76.71 89 LEU A O 1
ATOM 723 N N . THR A 1 95 ? 49.366 33.028 44.128 1.00 81.58 90 THR A N 1
ATOM 724 C CA . THR A 1 95 ? 48.792 34.204 43.480 1.00 87.95 90 THR A CA 1
ATOM 725 C C . THR A 1 95 ? 49.043 35.532 44.204 1.00 91.09 90 THR A C 1
ATOM 726 O O . THR A 1 95 ? 48.409 36.544 43.889 1.00 96.44 90 THR A O 1
ATOM 730 N N . ARG A 1 96 ? 49.947 35.533 45.179 1.00 79.21 91 ARG A N 1
ATOM 731 C CA . ARG A 1 96 ? 50.243 36.759 45.912 1.00 63.41 91 ARG A CA 1
ATOM 732 C C . ARG A 1 96 ? 51.731 36.944 46.225 1.00 50.48 91 ARG A C 1
ATOM 733 O O . ARG A 1 96 ? 52.499 35.984 46.229 1.00 47.71 91 ARG A O 1
ATOM 741 N N . GLU A 1 97 ? 52.127 38.188 46.484 1.00 45.65 92 GLU A N 1
ATOM 742 C CA . GLU A 1 97 ? 53.541 38.516 46.665 1.00 55.28 92 GLU A CA 1
ATOM 743 C C . GLU A 1 97 ? 53.916 38.973 48.060 1.00 50.45 92 GLU A C 1
ATOM 744 O O . GLU A 1 97 ? 55.099 39.027 48.406 1.00 53.65 92 GLU A O 1
ATOM 750 N N . ASN A 1 98 ? 52.921 39.319 48.859 1.00 42.22 93 ASN A N 1
ATOM 751 C CA . ASN A 1 98 ? 53.208 39.860 50.179 1.00 41.18 93 ASN A CA 1
ATOM 752 C C . ASN A 1 98 ? 52.573 39.015 51.263 1.00 36.01 93 ASN A C 1
ATOM 753 O O . ASN A 1 98 ? 52.105 39.533 52.281 1.00 36.35 93 ASN A O 1
ATOM 758 N N . VAL A 1 99 ? 52.558 37.708 51.027 1.00 22.24 94 VAL A N 1
ATOM 759 C CA . VAL A 1 99 ? 51.945 36.781 51.960 1.00 23.65 94 VAL A CA 1
ATOM 760 C C . VAL A 1 99 ? 52.665 36.800 53.303 1.00 26.36 94 VAL A C 1
ATOM 761 O O . VAL A 1 99 ? 53.891 36.863 53.369 1.00 39.54 94 VAL A O 1
ATOM 765 N N . ARG A 1 100 ? 51.871 36.798 54.369 1.00 24.90 95 ARG A N 1
ATOM 766 C CA . ARG A 1 100 ? 52.361 36.872 55.740 1.00 28.15 95 ARG A CA 1
ATOM 767 C C . ARG A 1 100 ? 52.139 35.546 56.445 1.00 32.76 95 ARG A C 1
ATOM 768 O O . ARG A 1 100 ? 51.390 34.700 55.967 1.00 31.64 95 ARG A O 1
ATOM 776 N N . SER A 1 101 ? 52.814 35.360 57.571 1.00 33.96 96 SER A N 1
ATOM 777 C CA . SER A 1 101 ? 52.562 34.220 58.443 1.00 33.29 96 SER A CA 1
ATOM 778 C C . SER A 1 101 ? 51.358 34.547 59.344 1.00 32.04 96 SER A C 1
ATOM 779 O O . SER A 1 101 ? 51.108 35.723 59.617 1.00 34.81 96 SER A O 1
ATOM 782 N N . PRO A 1 102 ? 50.600 33.520 59.797 1.00 28.69 97 PRO A N 1
ATOM 783 C CA . PRO A 1 102 ? 50.757 32.087 59.472 1.00 26.74 97 PRO A CA 1
ATOM 784 C C . PRO A 1 102 ? 50.079 31.677 58.170 1.00 26.43 97 PRO A C 1
ATOM 785 O O . PRO A 1 102 ? 48.921 32.035 57.914 1.00 27.25 97 PRO A O 1
ATOM 789 N N . VAL A 1 103 ? 50.803 30.913 57.363 1.00 23.11 98 VAL A N 1
ATOM 790 C CA . VAL A 1 103 ? 50.234 30.289 56.181 1.00 24.55 98 VAL A CA 1
ATOM 791 C C . VAL A 1 103 ? 49.690 28.942 56.633 1.00 28.16 98 VAL A C 1
ATOM 792 O O . VAL A 1 103 ? 50.414 28.162 57.247 1.00 37.81 98 VAL A O 1
ATOM 796 N N . VAL A 1 104 ? 48.419 28.673 56.343 1.00 21.41 99 VAL A N 1
ATOM 797 C CA . VAL A 1 104 ? 47.779 27.447 56.810 1.00 27.07 99 VAL A CA 1
ATOM 798 C C . VAL A 1 104 ? 47.020 26.721 55.690 1.00 27.50 99 VAL A C 1
ATOM 799 O O . VAL A 1 104 ? 46.311 27.350 54.905 1.00 34.11 99 VAL A O 1
ATOM 803 N N . ALA A 1 105 ? 47.166 25.399 55.620 1.00 22.53 100 ALA A N 1
ATOM 804 C CA . ALA A 1 105 ? 46.368 24.588 54.701 1.00 17.14 100 ALA A CA 1
ATOM 805 C C . ALA A 1 105 ? 45.201 24.009 55.487 1.00 21.02 100 ALA A C 1
ATOM 806 O O . ALA A 1 105 ? 45.373 23.545 56.612 1.00 34.30 100 ALA A O 1
ATOM 808 N N . GLU A 1 106 ? 44.011 24.045 54.902 1.00 12.68 101 GLU A N 1
ATOM 809 C CA . GLU A 1 106 ? 42.813 23.670 55.637 1.00 20.65 101 GLU A CA 1
ATOM 810 C C . GLU A 1 106 ? 41.729 23.058 54.756 1.00 24.13 101 GLU A C 1
ATOM 811 O O . GLU A 1 106 ? 41.431 23.563 53.660 1.00 12.02 101 GLU A O 1
ATOM 817 N N . LEU A 1 107 ? 41.192 21.938 55.241 1.00 15.17 102 LEU A N 1
ATOM 818 C CA . LEU A 1 107 ? 40.072 21.255 54.627 1.00 16.35 102 LEU A CA 1
ATOM 819 C C . LEU A 1 107 ? 38.786 21.753 55.249 1.00 13.29 102 LEU A C 1
ATOM 820 O O . LEU A 1 107 ? 38.567 21.584 56.450 1.00 12.23 102 LEU A O 1
ATOM 825 N N . LEU A 1 108 ? 37.943 22.379 54.437 1.00 13.58 103 LEU A N 1
ATOM 826 C CA . LEU A 1 108 ? 36.666 22.902 54.912 1.00 11.18 103 LEU A CA 1
ATOM 827 C C . LEU A 1 108 ? 35.584 21.828 54.868 1.00 16.01 103 LEU A C 1
ATOM 828 O O . LEU A 1 108 ? 35.739 20.806 54.205 1.00 17.28 103 LEU A O 1
ATOM 833 N N . ALA A 1 109 ? 34.478 22.087 55.553 1.00 16.34 104 ALA A N 1
ATOM 834 C CA . ALA A 1 109 ? 33.380 21.132 55.673 1.00 12.49 104 ALA A CA 1
ATOM 835 C C . ALA A 1 109 ? 32.841 20.615 54.338 1.00 18.05 104 ALA A C 1
ATOM 836 O O . ALA A 1 109 ? 32.331 19.496 54.266 1.00 15.69 104 ALA A O 1
ATOM 838 N N . ASN A 1 110 ? 32.950 21.434 53.295 1.00 12.72 105 ASN A N 1
ATOM 839 C CA . ASN A 1 110 ? 32.435 21.084 51.978 1.00 13.62 105 ASN A CA 1
ATOM 840 C C . ASN A 1 110 ? 33.459 20.388 51.081 1.00 14.08 105 ASN A C 1
ATOM 841 O O . ASN A 1 110 ? 33.235 20.236 49.883 1.00 16.74 105 ASN A O 1
ATOM 846 N N . GLY A 1 111 ? 34.602 20.017 51.647 1.00 17.57 106 GLY A N 1
ATOM 847 C CA . GLY A 1 111 ? 35.628 19.339 50.878 1.00 11.38 106 GLY A CA 1
ATOM 848 C C . GLY A 1 111 ? 36.544 20.290 50.134 1.00 16.16 106 GLY A C 1
ATOM 849 O O . GLY A 1 111 ? 37.449 19.855 49.414 1.00 22.63 106 GLY A O 1
ATOM 850 N N . ASN A 1 112 ? 36.331 21.592 50.313 1.00 9.60 107 ASN A N 1
ATOM 851 C CA . ASN A 1 112 ? 37.247 22.564 49.744 1.00 17.50 107 ASN A CA 1
ATOM 852 C C . ASN A 1 112 ? 38.571 22.496 50.514 1.00 16.15 107 ASN A C 1
ATOM 853 O O . ASN A 1 112 ? 38.605 22.626 51.745 1.00 10.95 107 ASN A O 1
ATOM 858 N N . PHE A 1 113 ? 39.652 22.216 49.797 1.00 19.29 108 PHE A N 1
ATOM 859 C CA . PHE A 1 113 ? 40.974 22.218 50.409 1.00 10.01 108 PHE A CA 1
ATOM 860 C C . PHE A 1 113 ? 41.639 23.545 50.065 1.00 8.48 108 PHE A C 1
ATOM 861 O O . PHE A 1 113 ? 41.825 23.890 48.891 1.00 9.42 108 PHE A O 1
ATOM 869 N N . VAL A 1 114 ? 41.977 24.278 51.116 1.00 5.01 109 VAL A N 1
ATOM 870 C CA . VAL A 1 114 ? 42.278 25.701 51.030 1.00 9.03 109 VAL A CA 1
ATOM 871 C C . VAL A 1 114 ? 43.637 26.052 51.639 1.00 18.64 109 VAL A C 1
ATOM 872 O O . VAL A 1 114 ? 44.004 25.555 52.708 1.00 23.40 109 VAL A O 1
ATOM 876 N N . VAL A 1 115 ? 44.408 26.863 50.921 1.00 20.01 110 VAL A N 1
ATOM 877 C CA . VAL A 1 115 ? 45.595 27.498 51.488 1.00 13.40 110 VAL A CA 1
ATOM 878 C C . VAL A 1 115 ? 45.305 28.991 51.755 1.00 19.57 110 VAL A C 1
ATOM 879 O O . VAL A 1 115 ? 44.895 29.725 50.844 1.00 16.40 110 VAL A O 1
ATOM 883 N N . ARG A 1 116 ? 45.520 29.440 52.990 1.00 17.68 111 ARG A N 1
ATOM 884 C CA . ARG A 1 116 ? 45.167 30.816 53.362 1.00 23.18 111 ARG A CA 1
ATOM 885 C C . ARG A 1 116 ? 46.221 31.678 54.076 1.00 29.26 111 ARG A C 1
ATOM 886 O O . ARG A 1 116 ? 47.212 31.191 54.613 1.00 34.33 111 ARG A O 1
ATOM 894 N N . ASP A 1 117 ? 45.945 32.975 54.089 1.00 33.72 112 ASP A N 1
ATOM 895 C CA . ASP A 1 117 ? 46.763 33.986 54.737 1.00 38.11 112 ASP A CA 1
ATOM 896 C C . ASP A 1 117 ? 45.982 34.554 55.898 1.00 32.96 112 ASP A C 1
ATOM 897 O O . ASP A 1 117 ? 44.807 34.233 56.065 1.00 41.52 112 ASP A O 1
ATOM 902 N N . PRO A 1 118 ? 46.619 35.431 56.694 1.00 40.00 113 PRO A N 1
ATOM 903 C CA . PRO A 1 118 ? 45.795 36.286 57.550 1.00 36.34 113 PRO A CA 1
ATOM 904 C C . PRO A 1 118 ? 44.899 37.168 56.689 1.00 27.27 113 PRO A C 1
ATOM 905 O O . PRO A 1 118 ? 43.864 37.632 57.150 1.00 27.98 113 PRO A O 1
ATOM 909 N N . SER A 1 119 ? 45.292 37.358 55.435 1.00 22.36 114 SER A N 1
ATOM 910 C CA . SER A 1 119 ? 44.550 38.185 54.495 1.00 23.23 114 SER A CA 1
ATOM 911 C C . SER A 1 119 ? 43.525 37.419 53.636 1.00 18.89 114 SER A C 1
ATOM 912 O O . SER A 1 119 ? 42.777 38.021 52.873 1.00 24.47 114 SER A O 1
ATOM 915 N N . GLY A 1 120 ? 43.479 36.099 53.758 1.00 32.59 115 GLY A N 1
ATOM 916 C CA . GLY A 1 120 ? 42.473 35.331 53.041 1.00 31.36 115 GLY A CA 1
ATOM 917 C C . GLY A 1 120 ? 43.001 34.165 52.227 1.00 23.53 115 GLY A C 1
ATOM 918 O O . GLY A 1 120 ? 44.163 33.801 52.355 1.00 23.01 115 GLY A O 1
ATOM 919 N N . PHE A 1 121 ? 42.145 33.588 51.382 1.00 17.08 116 PHE A N 1
ATOM 920 C CA . PHE A 1 121 ? 42.525 32.440 50.561 1.00 23.24 116 PHE A CA 1
ATOM 921 C C . PHE A 1 121 ? 43.617 32.759 49.537 1.00 24.51 116 PHE A C 1
ATOM 922 O O . PHE A 1 121 ? 43.533 33.747 48.807 1.00 30.45 116 PHE A O 1
ATOM 930 N N . LEU A 1 122 ? 44.636 31.906 49.485 1.00 12.42 117 LEU A N 1
ATOM 931 C CA . LEU A 1 122 ? 45.660 32.010 48.463 1.00 12.40 117 LEU A CA 1
ATOM 932 C C . LEU A 1 122 ? 45.397 30.995 47.341 1.00 18.90 117 LEU A C 1
ATOM 933 O O . LEU A 1 122 ? 45.627 31.269 46.162 1.00 22.54 117 LEU A O 1
ATOM 938 N N . TRP A 1 123 ? 44.865 29.838 47.715 1.00 15.82 118 TRP A N 1
ATOM 939 C CA . TRP A 1 123 ? 44.620 28.747 46.771 1.00 17.39 118 TRP A CA 1
ATOM 940 C C . TRP A 1 123 ? 43.453 27.911 47.272 1.00 16.37 118 TRP A C 1
ATOM 941 O O . TRP A 1 123 ? 43.257 27.777 48.481 1.00 22.80 118 TRP A O 1
ATOM 952 N N . GLN A 1 124 ? 42.672 27.363 46.348 1.00 18.07 119 GLN A N 1
ATOM 953 C CA . GLN A 1 124 ? 41.528 26.520 46.706 1.00 16.00 119 GLN A CA 1
ATOM 954 C C . GLN A 1 124 ? 41.398 25.356 45.729 1.00 17.43 119 GLN A C 1
ATOM 955 O O . GLN A 1 124 ? 41.384 25.573 44.518 1.00 22.48 119 GLN A O 1
ATOM 961 N N . SER A 1 125 ? 41.234 24.140 46.248 1.00 6.16 120 SER A N 1
ATOM 962 C CA . SER A 1 125 ? 40.979 22.979 45.395 1.00 9.19 120 SER A CA 1
ATOM 963 C C . SER A 1 125 ? 39.719 23.159 44.559 1.00 11.70 120 SER A C 1
ATOM 964 O O . SER A 1 125 ? 39.651 22.680 43.428 1.00 10.62 120 SER A O 1
ATOM 967 N N . PHE A 1 126 ? 38.738 23.876 45.107 1.00 15.39 121 PHE A N 1
ATOM 968 C CA . PHE A 1 126 ? 37.489 24.163 44.396 1.00 13.68 121 PHE A CA 1
ATOM 969 C C . PHE A 1 126 ? 37.709 24.868 43.059 1.00 15.49 121 PHE A C 1
ATOM 970 O O . PHE A 1 126 ? 36.861 24.818 42.165 1.00 18.44 121 PHE A O 1
ATOM 978 N N . ASP A 1 127 ? 38.848 25.540 42.931 1.00 16.40 122 ASP A N 1
ATOM 979 C CA . ASP A 1 127 ? 39.197 26.197 41.681 1.00 17.99 122 ASP A CA 1
ATOM 980 C C . ASP A 1 127 ? 39.865 25.241 40.702 1.00 22.52 122 ASP A C 1
ATOM 981 O O . ASP A 1 127 ? 40.011 25.561 39.522 1.00 26.20 122 ASP A O 1
ATOM 986 N N . TYR A 1 128 ? 40.285 24.079 41.199 1.00 16.11 123 TYR A N 1
ATOM 987 C CA . TYR A 1 128 ? 40.981 23.101 40.373 1.00 16.31 123 TYR A CA 1
ATOM 988 C C . TYR A 1 128 ? 40.353 21.726 40.506 1.00 17.78 123 TYR A C 1
ATOM 989 O O . TYR A 1 128 ? 40.930 20.814 41.102 1.00 22.80 123 TYR A O 1
ATOM 998 N N . PRO A 1 129 ? 39.150 21.569 39.952 1.00 18.61 124 PRO A N 1
ATOM 999 C CA . PRO A 1 129 ? 38.503 20.264 40.080 1.00 18.75 124 PRO A CA 1
ATOM 1000 C C . PRO A 1 129 ? 39.236 19.154 39.300 1.00 15.95 124 PRO A C 1
ATOM 1001 O O . PRO A 1 129 ? 39.990 19.425 38.354 1.00 7.88 124 PRO A O 1
ATOM 1005 N N . THR A 1 130 ? 39.009 17.910 39.707 1.00 12.31 125 THR A N 1
ATOM 1006 C CA . THR A 1 130 ? 39.569 16.773 38.992 1.00 15.79 125 THR A CA 1
ATOM 1007 C C . THR A 1 130 ? 38.557 16.289 37.966 1.00 12.03 125 THR A C 1
ATOM 1008 O O . THR A 1 130 ? 38.504 16.830 36.865 1.00 10.51 125 THR A O 1
ATOM 1012 N N . ASP A 1 131 ? 37.737 15.301 38.327 1.00 8.09 126 ASP A N 1
ATOM 1013 C CA . ASP A 1 131 ? 36.684 14.821 37.420 1.00 6.78 126 ASP A CA 1
ATOM 1014 C C . ASP A 1 131 ? 35.288 15.038 37.996 1.00 11.45 126 ASP A C 1
ATOM 1015 O O . ASP A 1 131 ? 34.290 14.691 37.372 1.00 9.94 126 ASP A O 1
ATOM 1020 N N . THR A 1 132 ? 35.229 15.665 39.166 1.00 16.53 127 THR A N 1
ATOM 1021 C CA . THR A 1 132 ? 34.023 15.648 39.982 1.00 12.81 127 THR A CA 1
ATOM 1022 C C . THR A 1 132 ? 33.602 17.018 40.516 1.00 18.94 127 THR A C 1
ATOM 1023 O O . THR A 1 132 ? 34.419 17.792 41.026 1.00 18.32 127 THR A O 1
ATOM 1027 N N . LEU A 1 133 ? 32.314 17.309 40.367 1.00 19.52 128 LEU A N 1
ATOM 1028 C CA . LEU A 1 133 ? 31.693 18.452 41.009 1.00 10.41 128 LEU A CA 1
ATOM 1029 C C . LEU A 1 133 ? 31.017 17.970 42.280 1.00 10.59 128 LEU A C 1
ATOM 1030 O O . LEU A 1 133 ? 30.113 17.144 42.222 1.00 20.12 128 LEU A O 1
ATOM 1035 N N . LEU A 1 134 ? 31.454 18.487 43.426 1.00 14.02 129 LEU A N 1
ATOM 1036 C CA . LEU A 1 134 ? 30.827 18.190 44.709 1.00 12.91 129 LEU A CA 1
ATOM 1037 C C . LEU A 1 134 ? 29.809 19.299 44.985 1.00 15.82 129 LEU A C 1
ATOM 1038 O O . LEU A 1 134 ? 29.798 20.299 44.277 1.00 23.17 129 LEU A O 1
ATOM 1043 N N . PRO A 1 135 ? 28.926 19.117 45.986 1.00 13.19 130 PRO A N 1
ATOM 1044 C CA . PRO A 1 135 ? 28.048 20.217 46.403 1.00 15.21 130 PRO A CA 1
ATOM 1045 C C . PRO A 1 135 ? 28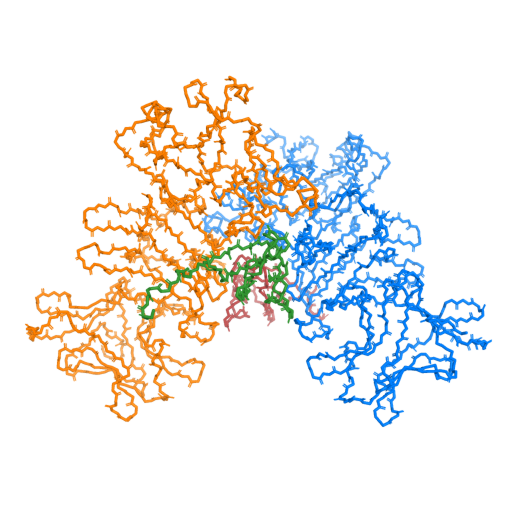.818 21.503 46.709 1.00 15.02 130 PRO A C 1
ATOM 1046 O O . PRO A 1 135 ? 29.939 21.423 47.207 1.00 12.26 130 PRO A O 1
ATOM 1050 N N . GLU A 1 136 ? 28.217 22.658 46.403 1.00 22.42 131 GLU A N 1
ATOM 1051 C CA . GLU A 1 136 ? 28.830 23.986 46.592 1.00 14.21 131 GLU A CA 1
ATOM 1052 C C . GLU A 1 136 ? 29.943 24.343 45.607 1.00 15.30 131 GLU A C 1
ATOM 1053 O O . GLU A 1 136 ? 30.396 25.474 45.590 1.00 24.16 131 GLU A O 1
ATOM 1059 N N . MET A 1 137 ? 30.403 23.390 44.804 1.00 20.60 132 MET A N 1
ATOM 1060 C CA . MET A 1 137 ? 31.388 23.713 43.772 1.00 22.56 132 MET A CA 1
ATOM 1061 C C . MET A 1 137 ? 30.740 24.428 42.594 1.00 19.04 132 MET A C 1
ATOM 1062 O O . MET A 1 137 ? 29.570 24.236 42.310 1.00 33.89 132 MET A O 1
ATOM 1067 N N . LYS A 1 138 ? 31.524 25.253 41.920 1.00 11.67 133 LYS A N 1
ATOM 1068 C CA . LYS A 1 138 ? 31.068 26.021 40.768 1.00 16.03 133 LYS A CA 1
ATOM 1069 C C . LYS A 1 138 ? 31.606 25.451 39.450 1.00 17.37 133 LYS A C 1
ATOM 1070 O O . LYS A 1 138 ? 32.825 25.310 39.257 1.00 21.84 133 LYS A O 1
ATOM 1076 N N . LEU A 1 139 ? 30.692 25.100 38.556 1.00 10.08 134 LEU A N 1
ATOM 1077 C CA . LEU A 1 139 ? 31.067 24.572 37.252 1.00 7.93 134 LEU A CA 1
ATOM 1078 C C . LEU A 1 139 ? 30.864 25.621 36.168 1.00 5.07 134 LEU A C 1
ATOM 1079 O O . LEU A 1 139 ? 29.746 25.904 35.776 1.00 19.54 134 LEU A O 1
ATOM 1084 N N . GLY A 1 140 ? 31.955 26.174 35.661 1.00 16.42 135 GLY A N 1
ATOM 1085 C CA . GLY A 1 140 ? 31.874 27.268 34.707 1.00 17.11 135 GLY A CA 1
ATOM 1086 C C . GLY A 1 140 ? 32.844 28.397 35.025 1.00 15.30 135 GLY A C 1
ATOM 1087 O O . GLY A 1 140 ? 33.830 28.199 35.737 1.00 13.15 135 GLY A O 1
ATOM 1088 N N . TYR A 1 141 ? 32.542 29.589 34.514 1.00 23.84 136 TYR A N 1
ATOM 1089 C CA . TYR A 1 141 ? 33.465 30.727 34.548 1.00 27.73 136 TYR A CA 1
ATOM 1090 C C . TYR A 1 141 ? 33.446 31.561 35.825 1.00 22.62 136 TYR A C 1
ATOM 1091 O O . TYR A 1 141 ? 32.384 31.836 36.390 1.00 15.06 136 TYR A O 1
ATOM 1100 N N . ASP A 1 142 ? 34.643 31.944 36.268 1.00 17.96 137 ASP A N 1
ATOM 1101 C CA . ASP A 1 142 ? 34.821 33.046 37.207 1.00 26.07 137 ASP A CA 1
ATOM 1102 C C . ASP A 1 142 ? 35.149 34.309 36.381 1.00 29.22 137 ASP A C 1
ATOM 1103 O O . ASP A 1 142 ? 36.250 34.446 35.856 1.00 28.13 137 ASP A O 1
ATOM 1108 N N . LEU A 1 143 ? 34.190 35.224 36.256 1.00 25.00 138 LEU A N 1
ATOM 1109 C CA . LEU A 1 143 ? 34.357 36.353 35.331 1.00 36.19 138 LEU A CA 1
ATOM 1110 C C . LEU A 1 143 ? 35.392 37.385 35.785 1.00 34.36 138 LEU A C 1
ATOM 1111 O O . LEU A 1 143 ? 36.008 38.054 34.952 1.00 27.04 138 LEU A O 1
ATOM 1116 N N . LYS A 1 144 ? 35.555 37.526 37.100 1.00 25.92 139 LYS A N 1
ATOM 1117 C CA . LYS A 1 144 ? 36.560 38.417 37.663 1.00 24.38 139 LYS A CA 1
ATOM 1118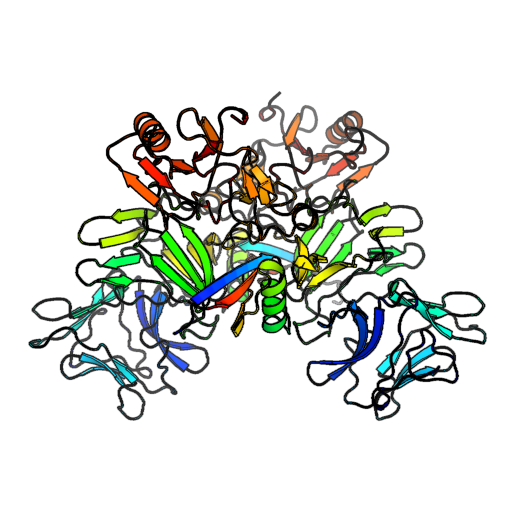 C C . LYS A 1 144 ? 37.969 37.990 37.235 1.00 32.12 139 LYS A C 1
ATOM 1119 O O . LYS A 1 144 ? 38.844 38.818 36.955 1.00 23.95 139 LYS A O 1
ATOM 1125 N N . THR A 1 145 ? 38.193 36.684 37.186 1.00 30.43 140 THR A N 1
ATOM 1126 C CA . THR A 1 145 ? 39.530 36.186 36.940 1.00 26.33 140 THR A CA 1
ATOM 1127 C C . THR A 1 145 ? 39.671 35.543 35.550 1.00 25.28 140 THR A C 1
ATOM 1128 O O . THR A 1 145 ? 40.781 35.277 35.070 1.00 11.55 140 THR A O 1
ATOM 1132 N N . GLY A 1 146 ? 38.531 35.322 34.904 1.00 23.22 141 GLY A N 1
ATOM 1133 C CA . GLY A 1 146 ? 38.476 34.670 33.609 1.00 20.08 141 GLY A CA 1
ATOM 1134 C C . GLY A 1 146 ? 38.713 33.162 33.630 1.00 23.15 141 GLY A C 1
ATOM 1135 O O . GLY A 1 146 ? 38.731 32.533 32.572 1.00 25.17 141 GLY A O 1
ATOM 1136 N N . LEU A 1 147 ? 38.910 32.585 34.818 1.00 27.06 142 LEU A N 1
ATOM 1137 C CA . LEU A 1 147 ? 39.210 31.148 34.952 1.00 32.11 142 LEU A CA 1
ATOM 1138 C C . LEU A 1 147 ? 37.956 30.300 34.745 1.00 23.66 142 LEU A C 1
ATOM 1139 O O . LEU A 1 147 ? 36.932 30.492 35.409 1.00 16.42 142 LEU A O 1
ATOM 1144 N N . ASN A 1 148 ? 38.036 29.387 33.787 1.00 15.16 143 ASN A N 1
ATOM 1145 C CA . ASN A 1 148 ? 36.984 28.401 33.586 1.00 21.28 143 ASN A CA 1
ATOM 1146 C C . ASN A 1 148 ? 37.248 27.131 34.403 1.00 25.85 143 ASN A C 1
ATOM 1147 O O . ASN A 1 148 ? 38.275 26.479 34.221 1.00 16.34 143 ASN A O 1
ATOM 1152 N N . ARG A 1 149 ? 36.348 26.820 35.337 1.00 28.04 144 ARG A N 1
ATOM 1153 C CA . ARG A 1 149 ? 36.442 25.587 36.124 1.00 21.80 144 ARG A CA 1
ATOM 1154 C C . ARG A 1 149 ? 35.673 24.477 35.416 1.00 23.48 144 ARG A C 1
ATOM 1155 O O . ARG A 1 149 ? 34.444 24.567 35.259 1.00 22.45 144 ARG A O 1
ATOM 1163 N N . PHE A 1 150 ? 36.395 23.439 34.992 1.00 22.29 145 PHE A N 1
ATOM 1164 C CA . PHE A 1 150 ? 35.805 22.326 34.251 1.00 18.51 145 PHE A CA 1
ATOM 1165 C C . PHE A 1 150 ? 36.327 20.948 34.698 1.00 20.09 145 PHE A C 1
ATOM 1166 O O . PHE A 1 150 ? 37.220 20.853 35.535 1.00 19.47 145 PHE A O 1
ATOM 1174 N N . LEU A 1 151 ? 35.753 19.883 34.146 1.00 24.24 146 LEU A N 1
ATOM 1175 C CA . LEU A 1 151 ? 36.039 18.512 34.599 1.00 12.13 146 LEU A CA 1
ATOM 1176 C C . LEU A 1 151 ? 36.876 17.755 33.581 1.00 6.44 146 LEU A C 1
ATOM 1177 O O . LEU A 1 151 ? 36.623 17.817 32.383 1.00 7.52 146 LEU A O 1
ATOM 1182 N N . VAL A 1 152 ? 37.861 17.014 34.059 1.00 14.69 147 VAL A N 1
ATOM 1183 C CA . VAL A 1 152 ? 38.678 16.189 33.181 1.00 12.11 147 VAL A CA 1
ATOM 1184 C C . VAL A 1 152 ? 38.676 14.785 33.772 1.00 15.87 147 VAL A C 1
ATOM 1185 O O . VAL A 1 152 ? 38.963 14.603 34.950 1.00 20.06 147 VAL A O 1
ATOM 1189 N N . SER A 1 153 ? 38.338 13.793 32.957 1.00 11.53 148 SER A N 1
ATOM 1190 C CA . SER A 1 153 ? 38.143 12.435 33.460 1.00 10.99 148 SER A CA 1
ATOM 1191 C C . SER A 1 153 ? 39.463 11.731 33.792 1.00 12.02 148 SER A C 1
ATOM 1192 O O . SER A 1 153 ? 40.514 12.102 33.286 1.00 15.06 148 SER A O 1
ATOM 1195 N N . TRP A 1 154 ? 39.392 10.721 34.657 1.00 13.17 149 TRP A N 1
ATOM 1196 C CA . TRP A 1 154 ? 40.482 9.773 34.825 1.00 6.29 149 TRP A CA 1
ATOM 1197 C C . TRP A 1 154 ? 40.727 9.061 33.496 1.00 8.96 149 TRP A C 1
ATOM 1198 O O . TRP A 1 154 ? 39.802 8.823 32.712 1.00 1.74 149 TRP A O 1
ATOM 1209 N N . ARG A 1 155 ? 41.990 8.761 33.224 1.00 12.86 150 ARG A N 1
ATOM 1210 C CA . ARG A 1 155 ? 42.350 8.061 32.004 1.00 14.65 150 ARG A CA 1
ATOM 1211 C C . ARG A 1 155 ? 41.663 6.689 31.983 1.00 17.65 150 ARG A C 1
ATOM 1212 O O . ARG A 1 155 ? 41.217 6.203 30.942 1.00 14.86 150 ARG A O 1
ATOM 1220 N N . SER A 1 156 ? 41.575 6.076 33.157 1.00 14.92 151 SER A N 1
ATOM 1221 C CA . SER A 1 156 ? 40.924 4.789 33.285 1.00 14.31 151 SER A CA 1
ATOM 1222 C C . SER A 1 156 ? 40.507 4.594 34.733 1.00 15.73 151 SER A C 1
ATOM 1223 O O . SER A 1 156 ? 40.705 5.472 35.575 1.00 17.78 151 SER A O 1
ATOM 1226 N N . SER A 1 157 ? 39.949 3.427 35.015 1.00 10.79 152 SER A N 1
ATOM 1227 C CA . SER A 1 157 ? 39.496 3.085 36.347 1.00 2.79 152 SER A CA 1
ATOM 1228 C C . SER A 1 157 ? 40.637 3.093 37.376 1.00 16.24 152 SER A C 1
ATOM 1229 O O . SER A 1 157 ? 40.417 3.358 38.557 1.00 24.92 152 SER A O 1
ATOM 1232 N N . ASP A 1 158 ? 41.856 2.808 36.931 1.00 19.81 153 ASP A N 1
ATOM 1233 C CA . ASP A 1 158 ? 42.996 2.742 37.841 1.00 24.73 153 ASP A CA 1
ATOM 1234 C C . ASP A 1 158 ? 43.943 3.939 37.733 1.00 17.63 153 ASP A C 1
ATOM 1235 O O . ASP A 1 158 ? 44.684 4.213 38.668 1.00 17.16 153 ASP A O 1
ATOM 1240 N N . ASP A 1 159 ? 43.924 4.632 36.595 1.00 14.97 154 ASP A N 1
ATOM 1241 C CA . ASP A 1 159 ? 44.884 5.706 36.315 1.00 21.64 154 ASP A CA 1
ATOM 1242 C C . ASP A 1 159 ? 44.206 7.088 36.368 1.00 15.24 154 ASP A C 1
ATOM 1243 O O . ASP A 1 159 ? 43.458 7.452 35.459 1.00 14.90 154 ASP A O 1
ATOM 1248 N N . PRO A 1 160 ? 44.469 7.855 37.441 1.00 14.17 155 PRO A N 1
ATOM 1249 C CA . PRO A 1 160 ? 43.801 9.142 37.700 1.00 15.00 155 PRO A CA 1
ATOM 1250 C C . PRO A 1 160 ? 44.355 10.288 36.860 1.00 15.87 155 PRO A C 1
ATOM 1251 O O . PRO A 1 160 ? 43.851 11.410 36.956 1.00 21.74 155 PRO A O 1
ATOM 1255 N N . SER A 1 161 ? 45.384 10.015 36.064 1.00 15.45 156 SER A N 1
ATOM 1256 C CA . SER A 1 161 ? 45.980 11.039 35.210 1.00 14.96 156 SER A CA 1
ATOM 1257 C C . SER A 1 161 ? 44.974 11.557 34.184 1.00 19.46 156 SER A C 1
ATOM 1258 O O . SER A 1 161 ? 44.007 10.876 33.867 1.00 25.80 156 SER A O 1
ATOM 1261 N N . SER A 1 162 ? 45.199 12.772 33.685 1.00 24.33 157 SER A N 1
ATOM 1262 C CA . SER A 1 162 ? 44.213 13.454 32.846 1.00 15.17 157 SER A CA 1
ATOM 1263 C C . SER A 1 162 ? 43.806 12.619 31.644 1.00 15.94 157 SER A C 1
ATOM 1264 O O . SER A 1 162 ? 44.613 12.391 30.741 1.00 9.72 157 SER A O 1
ATOM 1267 N N . GLY A 1 163 ? 42.549 12.178 31.638 1.00 7.09 158 GLY A N 1
ATOM 1268 C CA . GLY A 1 163 ? 42.030 11.387 30.542 1.00 9.61 158 GLY A CA 1
ATOM 1269 C C . GLY A 1 163 ? 41.710 12.194 29.299 1.00 14.61 158 GLY A C 1
ATOM 1270 O O . GLY A 1 163 ? 42.049 13.368 29.191 1.00 13.34 158 GLY A O 1
ATOM 1271 N N . ASP A 1 164 ? 41.042 11.554 28.352 1.00 22.85 159 ASP A N 1
ATOM 1272 C CA . ASP A 1 164 ? 40.675 12.202 27.099 1.00 30.36 159 ASP A CA 1
ATOM 1273 C C . ASP A 1 164 ? 39.433 13.085 27.212 1.00 26.44 159 ASP A C 1
ATOM 1274 O O . ASP A 1 164 ? 39.239 13.997 26.404 1.00 27.16 159 ASP A O 1
ATOM 1279 N N . PHE A 1 165 ? 38.589 12.827 28.204 1.00 15.15 160 PHE A N 1
ATOM 1280 C CA . PHE A 1 165 ? 37.319 13.539 28.261 1.00 16.80 160 PHE A CA 1
ATOM 1281 C C . PHE A 1 165 ? 37.323 14.758 29.175 1.00 12.98 160 PHE A C 1
ATOM 1282 O O . PHE A 1 165 ? 37.800 14.714 30.313 1.00 11.93 160 PHE A O 1
ATOM 1290 N N . SER A 1 166 ? 36.790 15.857 28.658 1.00 16.75 161 SER A N 1
ATOM 1291 C CA . SER A 1 166 ? 36.568 17.036 29.489 1.00 9.51 161 SER A CA 1
ATOM 1292 C C . SER A 1 166 ? 35.149 17.545 29.337 1.00 7.18 161 SER A C 1
ATOM 1293 O O . SER A 1 166 ? 34.545 17.441 28.261 1.00 5.73 161 SER A O 1
ATOM 1296 N N . TYR A 1 167 ? 34.595 18.030 30.441 1.00 2.78 162 TYR A N 1
ATOM 1297 C CA . TYR A 1 167 ? 33.272 18.627 30.412 1.00 8.55 162 TYR A CA 1
ATOM 1298 C C . TYR A 1 167 ? 33.393 20.127 30.729 1.00 12.46 162 TYR A C 1
ATOM 1299 O O . TYR A 1 167 ? 33.751 20.498 31.843 1.00 15.31 162 TYR A O 1
ATOM 1308 N N . LYS A 1 168 ? 33.104 20.990 29.755 1.00 18.86 163 LYS A N 1
ATOM 1309 C CA . LYS A 1 168 ? 33.358 22.434 29.917 1.00 21.06 163 LYS A CA 1
ATOM 1310 C C . LYS A 1 168 ? 32.201 23.309 29.464 1.00 23.11 163 LYS A C 1
ATOM 1311 O O . LYS A 1 168 ? 31.419 22.934 28.582 1.00 22.66 163 LYS A O 1
ATOM 1317 N N . LEU A 1 169 ? 32.099 24.473 30.099 1.00 18.23 164 LEU A N 1
ATOM 1318 C CA . LEU A 1 169 ? 31.192 25.537 29.678 1.00 21.85 164 LEU A CA 1
ATOM 1319 C C . LEU A 1 169 ? 31.850 26.403 28.594 1.00 20.67 164 LEU A C 1
ATOM 1320 O O . LEU A 1 169 ? 33.069 26.621 28.635 1.00 9.16 164 LEU A O 1
ATOM 1325 N N . ASP A 1 170 ? 31.080 26.815 27.588 1.00 14.73 165 ASP A N 1
ATOM 1326 C CA . ASP A 1 170 ? 31.532 27.872 26.672 1.00 15.61 165 ASP A CA 1
ATOM 1327 C C . ASP A 1 170 ? 30.492 28.994 26.607 1.00 25.03 165 ASP A C 1
ATOM 1328 O O . ASP A 1 170 ? 29.301 28.712 26.431 1.00 29.36 165 ASP A O 1
ATOM 1333 N N . ILE A 1 171 ? 30.928 30.251 26.762 1.00 26.79 166 ILE A N 1
ATOM 1334 C CA . ILE A 1 171 ? 29.995 31.396 26.801 1.00 20.82 166 ILE A CA 1
ATOM 1335 C C . ILE A 1 171 ? 30.030 32.399 25.638 1.00 19.82 166 ILE A C 1
ATOM 1336 O O . ILE A 1 171 ? 29.226 33.332 25.606 1.00 22.17 166 ILE A O 1
ATOM 1341 N N . GLN A 1 172 ? 30.940 32.204 24.690 1.00 20.86 167 GLN A N 1
ATOM 1342 C CA . GLN A 1 172 ? 31.054 33.075 23.516 1.00 21.66 167 GLN A CA 1
ATOM 1343 C C . GLN A 1 172 ? 30.101 32.661 22.392 1.00 22.08 167 GLN A C 1
ATOM 1344 O O . GLN A 1 172 ? 30.515 32.153 21.348 1.00 22.02 167 GLN A O 1
ATOM 1350 N N . ARG A 1 173 ? 28.814 32.865 22.632 1.00 15.86 168 ARG A N 1
ATOM 1351 C CA . ARG A 1 173 ? 27.779 32.398 21.735 1.00 17.57 168 ARG A CA 1
ATOM 1352 C C . ARG A 1 173 ? 26.513 32.987 22.309 1.00 17.65 168 ARG A C 1
ATOM 1353 O O . ARG A 1 173 ? 26.575 33.666 23.327 1.00 26.51 168 ARG A O 1
ATOM 1361 N N . GLY A 1 174 ? 25.370 32.726 21.685 1.00 21.12 169 GLY A N 1
ATOM 1362 C CA . GLY A 1 174 ? 24.118 33.325 22.120 1.00 28.18 169 GLY A CA 1
ATOM 1363 C C . GLY A 1 174 ? 23.801 33.069 23.580 1.00 32.08 169 GLY A C 1
ATOM 1364 O O . GLY A 1 174 ? 23.492 33.998 24.334 1.00 31.70 169 GLY A O 1
ATOM 1365 N N . LEU A 1 175 ? 23.882 31.803 23.976 1.00 28.13 170 LEU A N 1
ATOM 1366 C CA . LEU A 1 175 ? 23.682 31.407 25.366 1.00 23.41 170 LEU A CA 1
ATOM 1367 C C . LEU A 1 175 ? 24.861 30.539 25.803 1.00 21.47 170 LEU A C 1
ATOM 1368 O O . LEU A 1 175 ? 25.454 29.842 24.978 1.00 21.78 170 LEU A O 1
ATOM 1373 N N . PRO A 1 176 ? 25.210 30.583 27.098 1.00 14.29 171 PRO A N 1
ATOM 1374 C CA . PRO A 1 176 ? 26.217 29.659 27.634 1.00 14.28 171 PRO A CA 1
ATOM 1375 C C . PRO A 1 176 ? 25.805 28.207 27.344 1.00 14.07 171 PRO A C 1
ATOM 1376 O O . PRO A 1 176 ? 24.628 27.870 27.509 1.00 10.61 171 PRO A O 1
ATOM 1380 N N . GLU A 1 177 ? 26.739 27.387 26.864 1.00 13.77 172 GLU A N 1
ATOM 1381 C CA . GLU A 1 177 ? 26.464 25.968 26.582 1.00 20.03 172 GLU A CA 1
ATOM 1382 C C . GLU A 1 177 ? 27.579 25.068 27.124 1.00 25.58 172 GLU A C 1
ATOM 1383 O O . GLU A 1 177 ? 28.771 25.406 27.028 1.00 20.83 172 GLU A O 1
ATOM 1389 N N . PHE A 1 178 ? 27.185 23.938 27.712 1.00 21.55 173 PHE A N 1
ATOM 1390 C CA . PHE A 1 178 ? 28.145 22.900 28.119 1.00 18.00 173 PHE A CA 1
ATOM 1391 C C . PHE A 1 178 ? 28.462 21.955 26.960 1.00 16.42 173 PHE A C 1
ATOM 1392 O O . PHE A 1 178 ? 27.587 21.646 26.133 1.00 15.93 173 PHE A O 1
ATOM 1400 N N . TYR A 1 179 ? 29.713 21.506 26.906 1.00 5.65 174 TYR A N 1
ATOM 1401 C CA . TYR A 1 179 ? 30.164 20.585 25.877 1.00 6.62 174 TYR A CA 1
ATOM 1402 C C . TYR A 1 179 ? 30.975 19.445 26.488 1.00 18.96 174 TYR A C 1
ATOM 1403 O O . TYR A 1 179 ? 31.614 19.626 27.533 1.00 17.55 174 TYR A O 1
ATOM 1412 N N . THR A 1 180 ? 30.972 18.283 25.826 1.00 13.11 175 THR A N 1
ATOM 1413 C CA . THR A 1 180 ? 31.934 17.224 26.148 1.00 12.82 175 THR A CA 1
ATOM 1414 C C . THR A 1 180 ? 32.957 17.085 25.019 1.00 8.89 175 THR A C 1
ATOM 1415 O O . THR A 1 180 ? 32.599 16.892 23.856 1.00 13.88 175 THR A O 1
ATOM 1419 N N . PHE A 1 181 ? 34.234 17.203 25.358 1.00 5.37 176 PHE A N 1
ATOM 1420 C CA . PHE A 1 181 ? 35.270 17.005 24.360 1.00 9.38 176 PHE A CA 1
ATOM 1421 C C . PHE A 1 181 ? 36.051 15.721 24.657 1.00 16.61 176 PHE A C 1
ATOM 1422 O O . PHE A 1 181 ? 36.299 15.386 25.821 1.00 15.81 176 PHE A O 1
ATOM 1430 N N . LYS A 1 182 ? 36.446 15.019 23.596 1.00 18.60 177 LYS A N 1
ATOM 1431 C CA . LYS A 1 182 ? 37.437 13.950 23.687 1.00 16.39 177 LYS A CA 1
ATOM 1432 C C . LYS A 1 182 ? 38.687 14.423 22.946 1.00 13.88 177 LYS A C 1
ATOM 1433 O O . LYS A 1 182 ? 38.672 14.540 21.722 1.00 11.98 177 LYS A O 1
ATOM 1439 N N . ASP A 1 183 ? 39.759 14.677 23.698 1.00 10.50 178 ASP A N 1
ATOM 1440 C CA . ASP A 1 183 ? 40.886 15.494 23.229 1.00 16.77 178 ASP A CA 1
ATOM 1441 C C . ASP A 1 183 ? 40.373 16.833 22.655 1.00 15.87 178 ASP A C 1
ATOM 1442 O O . ASP A 1 183 ? 39.723 17.593 23.367 1.00 14.68 178 ASP A O 1
ATOM 1447 N N . ASN A 1 184 ? 40.628 17.103 21.378 1.00 15.52 179 ASN A N 1
ATOM 1448 C CA . ASN A 1 184 ? 40.137 18.335 20.758 1.00 20.85 179 ASN A CA 1
ATOM 1449 C C . ASN A 1 184 ? 38.803 18.144 20.054 1.00 23.38 179 ASN A C 1
ATOM 1450 O O . ASN A 1 184 ? 38.245 19.087 19.497 1.00 18.96 179 ASN A O 1
ATOM 1455 N N . THR A 1 185 ? 38.315 16.911 20.038 1.00 23.46 180 THR A N 1
ATOM 1456 C CA . THR A 1 185 ? 37.083 16.611 19.331 1.00 19.56 180 THR A CA 1
ATOM 1457 C C . THR A 1 185 ? 35.831 16.965 20.129 1.00 13.21 180 THR A C 1
ATOM 1458 O O . THR A 1 185 ? 35.672 16.585 21.288 1.00 10.19 180 THR A O 1
ATOM 1462 N N . LEU A 1 186 ? 34.933 17.692 19.491 1.00 18.18 181 LEU A N 1
ATOM 1463 C CA . LEU A 1 186 ? 33.667 18.028 20.123 1.00 20.65 181 LEU A CA 1
ATOM 1464 C C . LEU A 1 186 ? 32.768 16.795 19.985 1.00 7.40 181 LEU A C 1
ATOM 1465 O O . LEU A 1 186 ? 32.389 16.436 18.874 1.00 4.31 181 LEU A O 1
ATOM 1470 N N . VAL A 1 187 ? 32.455 16.126 21.090 1.00 2.91 182 VAL A N 1
ATOM 1471 C CA . VAL A 1 187 ? 31.744 14.834 20.959 1.00 16.35 182 VAL A CA 1
ATOM 1472 C C . VAL A 1 187 ? 30.294 14.848 21.380 1.00 12.08 182 VAL A C 1
ATOM 1473 O O . VAL A 1 187 ? 29.488 14.099 20.841 1.00 16.13 182 VAL A O 1
ATOM 1477 N N . HIS A 1 188 ? 29.960 15.704 22.337 1.00 12.57 183 HIS A N 1
ATOM 1478 C CA . HIS A 1 188 ? 28.570 15.882 22.757 1.00 8.25 183 HIS A CA 1
ATOM 1479 C C . HIS A 1 188 ? 28.329 17.297 23.240 1.00 4.14 183 HIS A C 1
ATOM 1480 O O . HIS A 1 188 ? 29.195 17.916 23.842 1.00 6.27 183 HIS A O 1
ATOM 1487 N N . ARG A 1 189 ? 27.122 17.777 23.005 1.00 12.84 184 ARG A N 1
ATOM 1488 C CA . ARG A 1 189 ? 26.739 19.118 23.389 1.00 10.23 184 ARG A CA 1
ATOM 1489 C C . ARG A 1 189 ? 25.575 19.089 24.374 1.00 9.15 184 ARG A C 1
ATOM 1490 O O . ARG A 1 189 ? 24.438 18.830 23.995 1.00 13.16 184 ARG A O 1
ATOM 1498 N N . THR A 1 190 ? 25.848 19.375 25.638 1.00 10.95 185 THR A N 1
ATOM 1499 C CA . THR A 1 190 ? 24.770 19.494 26.615 1.00 11.73 185 THR A CA 1
ATOM 1500 C C . THR A 1 190 ? 23.838 20.683 26.301 1.00 14.66 185 THR A C 1
ATOM 1501 O O . THR A 1 190 ? 22.624 20.571 26.449 1.00 21.38 185 THR A O 1
ATOM 1505 N N . GLY A 1 191 ? 24.398 21.805 25.847 1.00 13.39 186 GLY A N 1
ATOM 1506 C CA . GLY A 1 191 ? 23.597 22.965 25.462 1.00 18.27 186 GLY A CA 1
ATOM 1507 C C . GLY A 1 191 ? 23.204 23.979 26.538 1.00 12.97 186 GLY A C 1
ATOM 1508 O O . GLY A 1 191 ? 23.698 23.942 27.659 1.00 14.33 186 GLY A O 1
ATOM 1509 N N . PRO A 1 192 ? 22.274 24.884 26.206 1.00 16.73 187 PRO A N 1
ATOM 1510 C CA . PRO A 1 192 ? 21.937 26.011 27.089 1.00 21.56 187 PRO A CA 1
ATOM 1511 C C . PRO A 1 192 ? 21.051 25.666 28.291 1.00 19.18 187 PRO A C 1
ATOM 1512 O O . PRO A 1 192 ? 20.407 24.614 28.314 1.00 22.68 187 PRO A O 1
ATOM 1516 N N . TRP A 1 193 ? 21.042 26.568 29.274 1.00 16.74 188 TRP A N 1
ATOM 1517 C CA . TRP A 1 193 ? 20.138 26.543 30.425 1.00 24.51 188 TRP A CA 1
ATOM 1518 C C . TRP A 1 193 ? 18.780 27.128 30.019 1.00 20.83 188 TRP A C 1
ATOM 1519 O O . TRP A 1 193 ? 18.730 28.014 29.173 1.00 18.60 188 TRP A O 1
ATOM 1530 N N . ASN A 1 194 ? 17.683 26.644 30.603 1.00 22.32 189 ASN A N 1
ATOM 1531 C CA . ASN A 1 194 ? 16.358 26.991 30.063 1.00 14.72 189 ASN A CA 1
ATOM 1532 C C . ASN A 1 194 ? 15.185 27.633 30.836 1.00 20.02 189 ASN A C 1
ATOM 1533 O O . ASN A 1 194 ? 14.116 27.745 30.245 1.00 36.85 189 ASN A O 1
ATOM 1538 N N . GLY A 1 195 ? 15.273 28.013 32.105 1.00 18.50 190 GLY A N 1
ATOM 1539 C CA . GLY A 1 195 ? 16.261 27.625 33.061 1.00 18.17 190 GLY A CA 1
ATOM 1540 C C . GLY A 1 195 ? 15.518 26.822 34.112 1.00 19.83 190 GLY A C 1
ATOM 1541 O O . GLY A 1 195 ? 15.199 27.299 35.209 1.00 16.02 190 GLY A O 1
ATOM 1542 N N . ILE A 1 196 ? 15.201 25.591 33.742 1.00 10.42 191 ILE A N 1
ATOM 1543 C CA . ILE A 1 196 ? 14.742 24.610 34.701 1.00 20.02 191 ILE A CA 1
ATOM 1544 C C . ILE A 1 196 ? 15.871 23.605 34.778 1.00 11.03 191 ILE A C 1
ATOM 1545 O O . ILE A 1 196 ? 16.126 23.030 35.826 1.00 14.07 191 ILE A O 1
ATOM 1550 N N . ARG A 1 197 ? 16.602 23.511 33.665 1.00 11.50 192 ARG A N 1
ATOM 1551 C CA . ARG A 1 197 ? 17.392 22.349 33.279 1.00 23.25 192 ARG A CA 1
ATOM 1552 C C . ARG A 1 197 ? 18.273 22.752 32.093 1.00 20.09 192 ARG A C 1
ATOM 1553 O O . ARG A 1 197 ? 18.055 23.807 31.493 1.00 11.48 192 ARG A O 1
ATOM 1561 N N . PHE A 1 198 ? 19.256 21.929 31.739 1.00 16.20 193 PHE A N 1
ATOM 1562 C CA . PHE A 1 198 ? 19.972 22.136 30.476 1.00 17.42 193 PHE A CA 1
ATOM 1563 C C . PHE A 1 198 ? 19.304 21.357 29.347 1.00 15.00 193 PHE A C 1
ATOM 1564 O O . PHE A 1 198 ? 18.806 20.248 29.565 1.00 19.30 193 PHE A O 1
ATOM 1572 N N . SER A 1 199 ? 19.294 21.946 28.152 1.00 9.21 194 SER A N 1
ATOM 1573 C CA . SER A 1 199 ? 18.621 21.375 26.987 1.00 16.82 194 SER A CA 1
ATOM 1574 C C . SER A 1 199 ? 18.945 19.889 26.691 1.00 25.91 194 SER A C 1
ATOM 1575 O O . SER A 1 199 ? 18.037 19.101 26.423 1.00 26.21 194 SER A O 1
ATOM 1578 N N . GLY A 1 200 ? 20.221 19.510 26.757 1.00 21.25 195 GLY A N 1
ATOM 1579 C CA . GLY A 1 200 ? 20.635 18.186 26.333 1.00 22.23 195 GLY A CA 1
ATOM 1580 C C . GLY A 1 200 ? 20.742 17.134 27.423 1.00 24.56 195 GLY A C 1
ATOM 1581 O O . GLY A 1 200 ? 21.206 16.020 27.157 1.00 25.14 195 GLY A O 1
ATOM 1582 N N . ILE A 1 201 ? 20.321 17.484 28.640 1.00 20.43 196 ILE A N 1
ATOM 1583 C CA . ILE A 1 201 ? 20.219 16.531 29.756 1.00 22.38 196 ILE A CA 1
ATOM 1584 C C . ILE A 1 201 ? 18.855 16.661 30.436 1.00 20.57 196 ILE A C 1
ATOM 1585 O O . ILE A 1 201 ? 18.698 17.370 31.437 1.00 24.87 196 ILE A O 1
ATOM 1590 N N . PRO A 1 202 ? 17.849 15.990 29.867 1.00 15.25 197 PRO A N 1
ATOM 1591 C CA . PRO A 1 202 ? 16.461 16.108 30.324 1.00 10.74 197 PRO A CA 1
ATOM 1592 C C . PRO A 1 202 ? 16.134 15.446 31.669 1.00 15.58 197 PRO A C 1
ATOM 1593 O O . PRO A 1 202 ? 15.081 15.757 32.236 1.00 23.89 197 PRO A O 1
ATOM 1597 N N . GLU A 1 203 ? 17.004 14.582 32.180 1.00 3.88 198 GLU A N 1
ATOM 1598 C CA . GLU A 1 203 ? 16.735 13.863 33.434 1.00 7.81 198 GLU A CA 1
ATOM 1599 C C . GLU A 1 203 ? 16.988 14.686 34.694 1.00 9.14 198 GLU A C 1
ATOM 1600 O O . GLU A 1 203 ? 16.487 14.365 35.769 1.00 14.30 198 GLU A O 1
ATOM 1606 N N . GLU A 1 204 ? 17.825 15.704 34.593 1.00 14.25 199 GLU A N 1
ATOM 1607 C CA . GLU A 1 204 ? 18.145 16.500 35.771 1.00 13.22 199 GLU A CA 1
ATOM 1608 C C . GLU A 1 204 ? 16.914 17.250 36.254 1.00 13.46 199 GLU A C 1
ATOM 1609 O O . GLU A 1 204 ? 16.204 17.867 35.472 1.00 13.87 199 GLU A O 1
ATOM 1615 N N . GLN A 1 205 ? 16.632 17.135 37.541 1.00 20.04 200 GLN A N 1
ATOM 1616 C CA . GLN A 1 205 ? 15.479 17.785 38.126 1.00 23.78 200 GLN A CA 1
ATOM 1617 C C . GLN A 1 205 ? 15.742 17.924 39.615 1.00 23.81 200 GLN A C 1
ATOM 1618 O O . GLN A 1 205 ? 16.607 17.237 40.172 1.00 15.55 200 GLN A O 1
ATOM 1624 N N . GLN A 1 206 ? 15.020 18.836 40.250 1.00 28.58 201 GLN A N 1
ATOM 1625 C CA . GLN A 1 206 ? 15.132 18.998 41.687 1.00 32.49 201 GLN A CA 1
ATOM 1626 C C . GLN A 1 206 ? 14.737 17.697 42.351 1.00 27.44 201 GLN A C 1
ATOM 1627 O O . GLN A 1 206 ? 13.808 17.026 41.915 1.00 33.71 201 GLN A O 1
ATOM 1633 N N . LEU A 1 207 ? 15.471 17.330 43.390 1.00 23.16 202 LEU A N 1
ATOM 1634 C CA . LEU A 1 207 ? 15.189 16.115 44.134 1.00 23.27 202 LEU A CA 1
ATOM 1635 C C . LEU A 1 207 ? 14.874 16.472 45.575 1.00 22.52 202 LEU A C 1
ATOM 1636 O O . LEU A 1 207 ? 15.079 17.601 45.996 1.00 21.83 202 LEU A O 1
ATOM 1641 N N . SER A 1 208 ? 14.395 15.504 46.341 1.00 26.01 203 SER A N 1
ATOM 1642 C CA . SER A 1 208 ? 14.067 15.765 47.730 1.00 23.62 203 SER A CA 1
ATOM 1643 C C . SER A 1 208 ? 15.319 16.098 48.544 1.00 24.47 203 SER A C 1
ATOM 1644 O O . SER A 1 208 ? 15.224 16.690 49.610 1.00 23.41 203 SER A O 1
ATOM 1647 N N . TYR A 1 209 ? 16.489 15.708 48.041 1.00 28.44 204 TYR A N 1
ATOM 1648 C CA . TYR A 1 209 ? 17.735 15.898 48.784 1.00 21.25 204 TYR A CA 1
ATOM 1649 C C . TYR A 1 209 ? 18.758 16.810 48.098 1.00 26.62 204 TYR A C 1
ATOM 1650 O O . TYR A 1 209 ? 19.840 17.060 48.652 1.00 29.06 204 TYR A O 1
ATOM 1659 N N . MET A 1 210 ? 18.465 17.265 46.883 1.00 23.85 205 MET A N 1
ATOM 1660 C CA . MET A 1 210 ? 19.370 18.223 46.239 1.00 22.96 205 MET A CA 1
ATOM 1661 C C . MET A 1 210 ? 18.657 19.217 45.342 1.00 22.58 205 MET A C 1
ATOM 1662 O O . MET A 1 210 ? 17.701 18.881 44.637 1.00 19.72 205 MET A O 1
ATOM 1667 N N . VAL A 1 211 ? 19.137 20.454 45.385 1.00 20.53 206 VAL A N 1
ATOM 1668 C CA . VAL A 1 211 ? 18.612 21.492 44.529 1.00 17.04 206 VAL A CA 1
ATOM 1669 C C . VAL A 1 211 ? 19.795 22.071 43.795 1.00 19.58 206 VAL A C 1
ATOM 1670 O O . VAL A 1 211 ? 20.927 21.973 44.263 1.00 19.36 206 VAL A O 1
ATOM 1674 N N . TYR A 1 212 ? 19.545 22.649 42.632 1.00 16.45 207 TYR A N 1
ATOM 1675 C CA . TYR A 1 212 ? 20.619 23.228 41.848 1.00 13.79 207 TYR A CA 1
ATOM 1676 C C . TYR A 1 212 ? 20.153 24.500 41.182 1.00 16.03 207 TYR A C 1
ATOM 1677 O O . TYR A 1 212 ? 18.965 24.805 41.182 1.00 12.71 207 TYR A O 1
ATOM 1686 N N . ASN A 1 213 ? 21.102 25.237 40.614 1.00 20.47 208 ASN A N 1
ATOM 1687 C CA . ASN A 1 213 ? 20.808 26.446 39.851 1.00 20.65 208 ASN A CA 1
ATOM 1688 C C . ASN A 1 213 ? 21.962 26.793 38.934 1.00 18.92 208 ASN A C 1
ATOM 1689 O O . ASN A 1 213 ? 23.055 26.223 39.046 1.00 16.55 208 ASN A O 1
ATOM 1694 N N . PHE A 1 214 ? 21.697 27.708 38.010 1.00 12.45 209 PHE A N 1
ATOM 1695 C CA . PHE A 1 214 ? 22.711 28.214 37.102 1.00 15.10 209 PHE A CA 1
ATOM 1696 C C . PHE A 1 214 ? 22.771 29.731 37.282 1.00 26.19 209 PHE A C 1
ATOM 1697 O O . PHE A 1 214 ? 21.832 30.444 36.951 1.00 16.52 209 PHE A O 1
ATOM 1705 N N . THR A 1 215 ? 23.889 30.219 37.801 1.00 34.92 210 THR A N 1
ATOM 1706 C CA . THR A 1 215 ? 24.032 31.641 38.057 1.00 33.17 210 THR A CA 1
ATOM 1707 C C . THR A 1 215 ? 24.694 32.286 36.859 1.00 27.93 210 THR A C 1
ATOM 1708 O O . THR A 1 215 ? 25.723 31.813 36.370 1.00 22.77 210 THR A O 1
ATOM 1712 N N . GLU A 1 216 ? 24.055 33.322 36.337 1.00 19.68 211 GLU A N 1
ATOM 1713 C CA . GLU A 1 216 ? 24.616 34.043 35.215 1.00 26.09 211 GLU A CA 1
ATOM 1714 C C . GLU A 1 216 ? 24.521 35.534 35.500 1.00 35.43 211 GLU A C 1
ATOM 1715 O O . GLU A 1 216 ? 23.532 36.184 35.172 1.00 28.39 211 GLU A O 1
ATOM 1721 N N . ASN A 1 217 ? 25.554 36.065 36.135 1.00 37.16 212 ASN A N 1
ATOM 1722 C CA . ASN A 1 217 ? 25.592 37.473 36.450 1.00 30.13 212 ASN A CA 1
ATOM 1723 C C . ASN A 1 217 ? 26.962 38.050 36.101 1.00 28.75 212 ASN A C 1
ATOM 1724 O O . ASN A 1 217 ? 27.642 37.540 35.202 1.00 22.63 212 ASN A O 1
ATOM 1729 N N . SER A 1 218 ? 27.337 39.138 36.770 1.00 37.20 213 SER A N 1
ATOM 1730 C CA . SER A 1 218 ? 28.588 39.844 36.482 1.00 39.55 213 SER A CA 1
ATOM 1731 C C . SER A 1 218 ? 29.864 39.190 37.018 1.00 35.89 213 SER A C 1
ATOM 1732 O O . SER A 1 218 ? 30.948 39.396 36.468 1.00 30.49 213 SER A O 1
ATOM 1735 N N . GLU A 1 219 ? 29.731 38.435 38.106 1.00 35.50 214 GLU A N 1
ATOM 1736 C CA . GLU A 1 219 ? 30.860 37.761 38.741 1.00 37.32 214 GLU A CA 1
ATOM 1737 C C . GLU A 1 219 ? 31.116 36.335 38.255 1.00 30.91 214 GLU A C 1
ATOM 1738 O O . GLU A 1 219 ? 32.253 35.844 38.311 1.00 23.68 214 GLU A O 1
ATOM 1744 N N . GLU A 1 220 ? 30.068 35.660 37.799 1.00 27.00 215 GLU A N 1
ATOM 1745 C CA . GLU A 1 220 ? 30.225 34.261 37.416 1.00 17.68 215 GLU A CA 1
ATOM 1746 C C . GLU A 1 220 ? 29.172 33.761 36.449 1.00 23.62 215 GLU A C 1
ATOM 1747 O O . GLU A 1 220 ? 28.009 34.193 36.473 1.00 18.63 215 GLU A O 1
ATOM 1753 N N . VAL A 1 221 ? 29.586 32.795 35.639 1.00 23.21 216 VAL A N 1
ATOM 1754 C CA . VAL A 1 221 ? 28.680 32.051 34.788 1.00 17.45 216 VAL A CA 1
ATOM 1755 C C . VAL A 1 221 ? 28.920 30.578 35.105 1.00 23.56 216 VAL A C 1
ATOM 1756 O O . VAL A 1 221 ? 29.760 29.934 34.488 1.00 20.36 216 VAL A O 1
ATOM 1760 N N . ALA A 1 222 ? 28.179 30.045 36.072 1.00 27.57 217 ALA A N 1
ATOM 1761 C CA . ALA A 1 222 ? 28.425 28.698 36.548 1.00 17.71 217 ALA A CA 1
ATOM 1762 C C . ALA A 1 222 ? 27.189 28.024 37.105 1.00 26.90 217 ALA A C 1
ATOM 1763 O O . ALA A 1 222 ? 26.198 28.670 37.463 1.00 20.12 217 ALA A O 1
ATOM 1765 N N . TYR A 1 223 ? 27.290 26.698 37.167 1.00 25.43 218 TYR A N 1
ATOM 1766 C CA . TYR A 1 223 ? 26.263 25.816 37.692 1.00 13.03 218 TYR A CA 1
ATOM 1767 C C . TYR A 1 223 ? 26.686 25.330 39.077 1.00 8.56 218 TYR A C 1
ATOM 1768 O O . TYR A 1 223 ? 27.852 25.015 39.298 1.00 13.00 218 TYR A O 1
ATOM 1777 N N . THR A 1 224 ? 25.732 25.238 39.992 1.00 7.96 219 THR A N 1
ATOM 1778 C CA . THR A 1 224 ? 25.980 24.727 41.335 1.00 13.23 219 THR A CA 1
ATOM 1779 C C . THR A 1 224 ? 24.763 23.951 41.839 1.00 17.00 219 THR A C 1
ATOM 1780 O O . THR A 1 224 ? 23.633 24.369 41.606 1.00 20.11 219 THR A O 1
ATOM 1784 N N . PHE A 1 225 ? 25.004 22.822 42.514 1.00 11.07 220 PHE A N 1
ATOM 1785 C CA . PHE A 1 225 ? 23.965 22.126 43.263 1.00 10.43 220 PHE A CA 1
ATOM 1786 C C . PHE A 1 225 ? 24.321 22.058 44.749 1.00 14.89 220 PHE A C 1
ATOM 1787 O O . PHE A 1 225 ? 25.493 22.170 45.129 1.00 7.48 220 PHE A O 1
ATOM 1795 N N . LEU A 1 226 ? 23.303 21.887 45.586 1.00 12.31 221 LEU A N 1
ATOM 1796 C CA . LEU A 1 226 ? 23.513 21.687 47.007 1.00 13.54 221 LEU A CA 1
ATOM 1797 C C . LEU A 1 226 ? 22.807 20.406 47.405 1.00 20.81 221 LEU A C 1
ATOM 1798 O O . LEU A 1 226 ? 21.719 20.117 46.911 1.00 26.45 221 LEU A O 1
ATOM 1803 N N . VAL A 1 227 ? 23.421 19.626 48.288 1.00 22.28 222 VAL A N 1
ATOM 1804 C CA . VAL A 1 227 ? 22.706 18.504 48.861 1.00 22.78 222 VAL A CA 1
ATOM 1805 C C . VAL A 1 227 ? 22.128 18.933 50.200 1.00 23.45 222 VAL A C 1
ATOM 1806 O O . VAL A 1 227 ? 22.843 19.403 51.082 1.00 17.27 222 VAL A O 1
ATOM 1810 N N . THR A 1 228 ? 20.814 18.780 50.324 1.00 30.04 223 THR A N 1
ATOM 1811 C CA . THR A 1 228 ? 20.068 19.332 51.446 1.00 33.59 223 THR A CA 1
ATOM 1812 C C . THR A 1 228 ? 19.809 18.343 52.582 1.00 38.52 223 THR A C 1
ATOM 1813 O O . THR A 1 228 ? 19.171 18.697 53.575 1.00 39.94 223 THR A O 1
ATOM 1817 N N . ASN A 1 229 ? 20.281 17.106 52.423 1.00 40.57 224 ASN A N 1
ATOM 1818 C CA . ASN A 1 229 ? 20.270 16.124 53.508 1.00 36.68 224 ASN A CA 1
ATOM 1819 C C . ASN A 1 229 ? 21.716 15.692 53.793 1.00 33.89 224 ASN A C 1
ATOM 1820 O O . ASN A 1 229 ? 22.362 15.030 52.977 1.00 30.93 224 ASN A O 1
ATOM 1825 N N . ASN A 1 230 ? 22.214 16.081 54.961 1.00 32.31 225 ASN A N 1
ATOM 1826 C CA . ASN A 1 230 ? 23.594 15.837 55.372 1.00 34.89 225 ASN A CA 1
ATOM 1827 C C . ASN A 1 230 ? 24.027 14.345 55.340 1.00 28.92 225 ASN A C 1
ATOM 1828 O O . ASN A 1 230 ? 25.228 14.011 55.315 1.00 14.83 225 ASN A O 1
ATOM 1833 N N . SER A 1 231 ? 23.048 13.447 55.363 1.00 30.36 226 SER A N 1
ATOM 1834 C CA . SER A 1 231 ? 23.341 12.020 55.415 1.00 34.51 226 SER A CA 1
ATOM 1835 C C . SER A 1 231 ? 23.417 11.414 54.018 1.00 32.00 226 SER A C 1
ATOM 1836 O O . SER A 1 231 ? 23.709 10.226 53.861 1.00 32.66 226 SER A O 1
ATOM 1839 N N . ILE A 1 232 ? 23.158 12.246 53.011 1.00 22.61 227 ILE A N 1
ATOM 1840 C CA . ILE A 1 232 ? 23.161 11.810 51.620 1.00 20.46 227 ILE A CA 1
ATOM 1841 C C . ILE A 1 232 ? 24.334 12.353 50.775 1.00 26.47 227 ILE A C 1
ATOM 1842 O O . ILE A 1 232 ? 24.645 13.551 50.810 1.00 24.20 227 ILE A O 1
ATOM 1847 N N . TYR A 1 233 ? 24.990 11.458 50.033 1.00 16.26 228 TYR A N 1
ATOM 1848 C CA . TYR A 1 233 ? 26.060 11.852 49.134 1.00 17.31 228 TYR A CA 1
ATOM 1849 C C . TYR A 1 233 ? 25.609 11.797 47.677 1.00 14.70 228 TYR A C 1
ATOM 1850 O O . TYR A 1 233 ? 25.209 10.744 47.185 1.00 18.47 228 TYR A O 1
ATOM 1859 N N . SER A 1 234 ? 25.702 12.937 46.994 1.00 12.14 229 SER A N 1
ATOM 1860 C CA . SER A 1 234 ? 25.434 13.036 45.563 1.00 9.08 229 SER A CA 1
ATOM 1861 C C . SER A 1 234 ? 26.579 13.808 44.906 1.00 10.05 229 SER A C 1
ATOM 1862 O O . SER A 1 234 ? 27.205 14.653 45.534 1.00 13.92 229 SER A O 1
ATOM 1865 N N . ARG A 1 235 ? 26.858 13.512 43.644 1.00 4.91 230 ARG A N 1
ATOM 1866 C CA . ARG A 1 235 ? 27.978 14.135 42.954 1.00 8.80 230 ARG A CA 1
ATOM 1867 C C . ARG A 1 235 ? 27.765 14.025 41.455 1.00 13.27 230 ARG A C 1
ATOM 1868 O O . ARG A 1 235 ? 26.960 13.210 40.987 1.00 9.02 230 ARG A O 1
ATOM 1876 N N . LEU A 1 236 ? 28.490 14.858 40.714 1.00 12.83 231 LEU A N 1
ATOM 1877 C CA . LEU A 1 236 ? 28.532 14.793 39.263 1.00 5.70 231 LEU A CA 1
ATOM 1878 C C . LEU A 1 236 ? 29.948 14.446 38.898 1.00 9.02 231 LEU A C 1
ATOM 1879 O O . LEU A 1 236 ? 30.895 15.065 39.383 1.00 9.82 231 LEU A O 1
ATOM 1884 N N . THR A 1 237 ? 30.106 13.425 38.076 1.00 18.18 232 THR A N 1
ATOM 1885 C CA . THR A 1 237 ? 31.432 12.968 37.690 1.00 12.48 232 THR A CA 1
ATOM 1886 C C . THR A 1 237 ? 31.419 12.588 36.238 1.00 14.32 232 THR A C 1
ATOM 1887 O O . THR A 1 237 ? 30.468 11.947 35.771 1.00 11.20 232 THR A O 1
ATOM 1891 N N . ILE A 1 238 ? 32.441 12.999 35.502 1.00 5.99 233 ILE A N 1
ATOM 1892 C CA . ILE A 1 238 ? 32.595 12.440 34.174 1.00 6.58 233 ILE A CA 1
ATOM 1893 C C . ILE A 1 238 ? 33.566 11.280 34.259 1.00 8.58 233 ILE A C 1
ATOM 1894 O O . ILE A 1 238 ? 34.731 11.465 34.620 1.00 6.17 233 ILE A O 1
ATOM 1899 N N . ASN A 1 239 ? 33.062 10.074 33.963 1.00 8.54 234 ASN A N 1
ATOM 1900 C CA . ASN A 1 239 ? 33.856 8.856 34.123 1.00 12.59 234 ASN A CA 1
ATOM 1901 C C . ASN A 1 239 ? 34.840 8.643 32.985 1.00 18.41 234 ASN A C 1
ATOM 1902 O O . ASN A 1 239 ? 34.818 9.396 32.001 1.00 16.49 234 ASN A O 1
ATOM 1907 N N . PHE A 1 240 ? 35.696 7.625 33.113 1.00 9.88 235 PHE A N 1
ATOM 1908 C CA . PHE A 1 240 ? 36.728 7.405 32.100 1.00 16.40 235 PHE A CA 1
ATOM 1909 C C . PHE A 1 240 ? 36.186 7.128 30.701 1.00 8.83 235 PHE A C 1
ATOM 1910 O O . PHE A 1 240 ? 36.880 7.348 29.711 1.00 20.18 235 PHE A O 1
ATOM 1918 N N . SER A 1 241 ? 34.952 6.651 30.608 1.00 11.19 236 SER A N 1
ATOM 1919 C CA . SER A 1 241 ? 34.378 6.338 29.299 1.00 7.70 236 SER A CA 1
ATOM 1920 C C . SER A 1 241 ? 33.731 7.536 28.643 1.00 16.34 236 SER A C 1
ATOM 1921 O O . SER A 1 241 ? 33.229 7.431 27.526 1.00 11.34 236 SER A O 1
ATOM 1924 N N . GLY A 1 242 ? 33.771 8.675 29.336 1.00 23.42 237 GLY A N 1
ATOM 1925 C CA . GLY A 1 242 ? 33.263 9.922 28.809 1.00 19.08 237 GLY A CA 1
ATOM 1926 C C . GLY A 1 242 ? 31.808 10.229 29.142 1.00 21.00 237 GLY A C 1
ATOM 1927 O O . GLY A 1 242 ? 31.197 11.075 28.506 1.00 20.49 237 GLY A O 1
ATOM 1928 N N . PHE A 1 243 ? 31.223 9.538 30.111 1.00 12.40 238 PHE A N 1
ATOM 1929 C CA . PHE A 1 243 ? 29.866 9.884 30.486 1.00 7.58 238 PHE A CA 1
ATOM 1930 C C . PHE A 1 243 ? 29.885 10.787 31.706 1.00 11.40 238 PHE A C 1
ATOM 1931 O O . PHE A 1 243 ? 30.473 10.453 32.733 1.00 11.16 238 PHE A O 1
ATOM 1939 N N . PHE A 1 244 ? 29.221 11.929 31.568 1.00 13.88 239 PHE A N 1
ATOM 1940 C CA . PHE A 1 244 ? 28.952 12.841 32.663 1.00 13.33 239 PHE A CA 1
ATOM 1941 C C . PHE A 1 244 ? 27.689 12.313 33.338 1.00 4.29 239 PHE A C 1
ATOM 1942 O O . PHE A 1 244 ? 26.714 12.037 32.665 1.00 2.56 239 PHE A O 1
ATOM 1950 N N . GLU A 1 245 ? 27.739 12.104 34.648 1.00 4.89 240 GLU A N 1
ATOM 1951 C CA . GLU A 1 245 ? 26.657 11.443 35.360 1.00 5.84 240 GLU A CA 1
ATOM 1952 C C . GLU A 1 245 ? 26.393 12.085 36.702 1.00 2.98 240 GLU A C 1
ATOM 1953 O O . GLU A 1 245 ? 27.320 12.530 37.371 1.00 2.49 240 GLU A O 1
ATOM 1959 N N . ARG A 1 246 ? 25.135 12.087 37.127 1.00 8.48 241 ARG A N 1
ATOM 1960 C CA . ARG A 1 246 ? 24.835 12.283 38.548 1.00 10.24 241 ARG A CA 1
ATOM 1961 C C . ARG A 1 246 ? 24.822 10.933 39.288 1.00 12.29 241 ARG A C 1
ATOM 1962 O O . ARG A 1 246 ? 24.154 9.997 38.879 1.00 8.91 241 ARG A O 1
ATOM 1970 N N . LEU A 1 247 ? 25.583 10.846 40.367 1.00 15.69 242 LEU A N 1
ATOM 1971 C CA . LEU A 1 247 ? 25.641 9.638 41.160 1.00 9.45 242 LEU A CA 1
ATOM 1972 C C . LEU A 1 247 ? 25.221 9.956 42.592 1.00 4.46 242 LEU A C 1
ATOM 1973 O O . LEU A 1 247 ? 25.647 10.948 43.182 1.00 16.44 242 LEU A O 1
ATOM 1978 N N . THR A 1 248 ? 24.359 9.121 43.137 1.00 3.25 243 THR A N 1
ATOM 1979 C CA . THR A 1 248 ? 23.927 9.256 44.515 1.00 8.76 243 THR A CA 1
ATOM 1980 C C . THR A 1 248 ? 24.174 7.907 45.189 1.00 19.49 243 THR A C 1
ATOM 1981 O O . THR A 1 248 ? 23.731 6.857 44.698 1.00 7.91 243 THR A O 1
ATOM 1985 N N . TRP A 1 249 ? 24.905 7.937 46.297 1.00 22.81 244 TRP A N 1
ATOM 1986 C CA . TRP A 1 249 ? 25.194 6.722 47.036 1.00 17.34 244 TRP A CA 1
ATOM 1987 C C . TRP A 1 249 ? 23.917 6.191 47.668 1.00 14.96 244 TRP A C 1
ATOM 1988 O O . TRP A 1 249 ? 23.298 6.872 48.484 1.00 10.13 244 TRP A O 1
ATOM 1999 N N . THR A 1 250 ? 23.541 4.970 47.296 1.00 9.94 245 THR A N 1
ATOM 2000 C CA . THR A 1 250 ? 22.310 4.360 47.785 1.00 9.99 245 THR A CA 1
ATOM 2001 C C . THR A 1 250 ? 22.647 3.093 48.574 1.00 15.62 245 THR A C 1
ATOM 2002 O O . THR A 1 250 ? 22.953 2.065 47.989 1.00 12.51 245 THR A O 1
ATOM 2006 N N . PRO A 1 251 ? 22.591 3.172 49.908 1.00 15.42 246 PRO A N 1
ATOM 2007 C CA . PRO A 1 251 ? 22.974 2.067 50.789 1.00 10.16 246 PRO A CA 1
ATOM 2008 C C . PRO A 1 251 ? 22.318 0.738 50.419 1.00 18.20 246 PRO A C 1
ATOM 2009 O O . PRO A 1 251 ? 23.014 -0.291 50.368 1.00 19.99 246 PRO A O 1
ATOM 2013 N N . SER A 1 252 ? 21.018 0.768 50.129 1.00 9.93 247 SER A N 1
ATOM 2014 C CA . SER A 1 252 ? 20.268 -0.449 49.847 1.00 19.19 247 SER A CA 1
ATOM 2015 C C . SER A 1 252 ? 20.740 -1.114 48.557 1.00 17.02 247 SER A C 1
ATOM 2016 O O . SER A 1 252 ? 20.530 -2.311 48.362 1.00 11.66 247 SER A O 1
ATOM 2019 N N . LEU A 1 253 ? 21.364 -0.332 47.680 1.00 13.96 248 LEU A N 1
ATOM 2020 C CA . LEU A 1 253 ? 21.954 -0.869 46.454 1.00 12.11 248 LEU A CA 1
ATOM 2021 C C . LEU A 1 253 ? 23.438 -1.177 46.612 1.00 15.37 248 LEU A C 1
ATOM 2022 O O . LEU A 1 253 ? 24.012 -1.862 45.768 1.00 23.68 248 LEU A O 1
ATOM 2027 N N . VAL A 1 254 ? 24.053 -0.675 47.684 1.00 9.16 249 VAL A N 1
ATOM 2028 C CA . VAL A 1 254 ? 25.507 -0.786 47.877 1.00 7.81 249 VAL A CA 1
ATOM 2029 C C . VAL A 1 254 ? 26.240 -0.306 46.632 1.00 11.45 249 VAL A C 1
ATOM 2030 O O . VAL A 1 254 ? 27.075 -1.018 46.078 1.00 7.53 249 VAL A O 1
ATOM 2034 N N . ILE A 1 255 ? 25.873 0.865 46.134 1.00 11.70 250 ILE A N 1
ATOM 2035 C CA . ILE A 1 255 ? 26.468 1.318 44.893 1.00 16.63 250 ILE A CA 1
ATOM 2036 C C . ILE A 1 255 ? 26.235 2.806 44.738 1.00 19.70 250 ILE A C 1
ATOM 2037 O O . ILE A 1 255 ? 25.312 3.376 45.328 1.00 22.08 250 ILE A O 1
ATOM 2042 N N . TRP A 1 256 ? 27.111 3.435 43.976 1.00 13.69 251 TRP A N 1
ATOM 2043 C CA . TRP A 1 256 ? 26.866 4.775 43.515 1.00 10.45 251 TRP A CA 1
ATOM 2044 C C . TRP A 1 256 ? 25.839 4.694 42.394 1.00 12.22 251 TRP A C 1
ATOM 2045 O O . TRP A 1 256 ? 26.161 4.323 41.270 1.00 17.90 251 TRP A O 1
ATOM 2056 N N . ASN A 1 257 ? 24.596 5.048 42.715 1.00 13.91 252 ASN A N 1
ATOM 2057 C CA . ASN A 1 257 ? 23.499 4.889 41.784 1.00 8.06 252 ASN A CA 1
ATOM 2058 C C . ASN A 1 257 ? 23.460 6.016 40.761 1.00 16.27 252 ASN A C 1
ATOM 2059 O O . ASN A 1 257 ? 23.423 7.196 41.122 1.00 12.93 252 ASN A O 1
ATOM 2064 N N . PRO A 1 258 ? 23.491 5.658 39.469 1.00 18.18 253 PRO A N 1
ATOM 2065 C CA . PRO A 1 258 ? 23.420 6.684 38.414 1.00 15.91 253 PRO A CA 1
ATOM 2066 C C . PRO A 1 258 ? 22.001 7.234 38.220 1.00 19.28 253 PRO A C 1
ATOM 2067 O O . PRO A 1 258 ? 21.145 6.604 37.609 1.00 19.02 253 PRO A O 1
ATOM 2071 N N . ILE A 1 259 ? 21.770 8.422 38.762 1.00 26.03 254 ILE A N 1
ATOM 2072 C CA . ILE A 1 259 ? 20.515 9.140 38.587 1.00 14.21 254 ILE A CA 1
ATOM 2073 C C . ILE A 1 259 ? 20.321 9.480 37.113 1.00 10.85 254 ILE A C 1
ATOM 2074 O O . ILE A 1 259 ? 19.213 9.383 36.589 1.00 11.06 254 ILE A O 1
ATOM 2079 N N . TRP A 1 260 ? 21.398 9.892 36.446 1.00 6.36 255 TRP A N 1
ATOM 2080 C CA . TRP A 1 260 ? 21.370 10.005 34.986 1.00 7.90 255 TRP A CA 1
ATOM 2081 C C . TRP A 1 260 ? 22.751 9.892 34.354 1.00 10.70 255 TRP A C 1
ATOM 2082 O O . TRP A 1 260 ? 23.773 9.979 35.040 1.00 16.03 255 TRP A O 1
ATOM 2093 N N . SER A 1 261 ? 22.779 9.655 33.047 1.00 11.29 256 SER A N 1
ATOM 2094 C CA . SER A 1 261 ? 24.047 9.526 32.331 1.00 12.40 256 SER A CA 1
ATOM 2095 C C . SER A 1 261 ? 23.921 10.210 30.989 1.00 9.16 256 SER A C 1
ATOM 2096 O O . SER A 1 261 ? 22.953 9.985 30.249 1.00 2.76 256 SER A O 1
ATOM 2099 N N . SER A 1 262 ? 24.924 11.010 30.659 1.00 5.17 257 SER A N 1
ATOM 2100 C CA . SER A 1 262 ? 24.933 11.772 29.420 1.00 3.40 257 SER A CA 1
ATOM 2101 C C . SER A 1 262 ? 26.283 11.579 28.736 1.00 11.88 257 SER A C 1
ATOM 2102 O O . SER A 1 262 ? 27.325 11.698 29.392 1.00 3.94 257 SER A O 1
ATOM 2105 N N . PRO A 1 263 ? 26.272 11.273 27.423 1.00 15.08 258 PRO A N 1
ATOM 2106 C CA . PRO A 1 263 ? 25.092 11.133 26.555 1.00 18.04 258 PRO A CA 1
ATOM 2107 C C . PRO A 1 263 ? 24.255 9.900 26.871 1.00 17.92 258 PRO A C 1
ATOM 2108 O O . PRO A 1 263 ? 24.811 8.827 27.110 1.00 19.64 258 PRO A O 1
ATOM 2112 N N . ALA A 1 264 ? 22.936 10.060 26.842 1.00 15.91 259 ALA A N 1
ATOM 2113 C CA . ALA A 1 264 ? 22.011 9.003 27.230 1.00 18.29 259 ALA A CA 1
ATOM 2114 C C . ALA A 1 264 ? 21.703 8.056 26.086 1.00 16.04 259 ALA A C 1
ATOM 2115 O O . ALA A 1 264 ? 21.282 6.939 26.313 1.00 17.80 259 ALA A O 1
ATOM 2117 N N . SER A 1 265 ? 21.869 8.525 24.857 1.00 23.68 260 SER A N 1
ATOM 2118 C CA . SER A 1 265 ? 21.526 7.730 23.684 1.00 21.59 260 SER A CA 1
ATOM 2119 C C . SER A 1 265 ? 22.609 7.843 22.627 1.00 19.13 260 SER A C 1
ATOM 2120 O O . SER A 1 265 ? 22.928 8.956 22.184 1.00 16.23 260 SER A O 1
ATOM 2123 N N . PHE A 1 266 ? 23.192 6.708 22.247 1.00 7.77 261 PHE A N 1
ATOM 2124 C CA . PHE A 1 266 ? 24.198 6.674 21.190 1.00 8.87 261 PHE A CA 1
ATOM 2125 C C . PHE A 1 266 ? 23.542 6.975 19.856 1.00 16.73 261 PHE A C 1
ATOM 2126 O O . PHE A 1 266 ? 24.217 7.354 18.896 1.00 20.02 261 PHE A O 1
ATOM 2134 N N . GLN A 1 267 ? 22.227 6.774 19.795 1.00 19.23 262 GLN A N 1
ATOM 2135 C CA . GLN A 1 267 ? 21.464 7.023 18.576 1.00 24.40 262 GLN A CA 1
ATOM 2136 C C . GLN A 1 267 ? 21.333 8.518 18.247 1.00 21.19 262 GLN A C 1
ATOM 2137 O O . GLN A 1 267 ? 21.587 8.914 17.115 1.00 19.37 262 GLN A O 1
ATOM 2143 N N . CYS A 1 268 ? 20.939 9.340 19.225 1.00 12.53 263 CYS A N 1
ATOM 2144 C CA . CYS A 1 268 ? 20.569 10.736 18.936 1.00 18.64 263 CYS A CA 1
ATOM 2145 C C . CYS A 1 268 ? 21.362 11.835 19.639 1.00 21.80 263 CYS A C 1
ATOM 2146 O O . CYS A 1 268 ? 21.352 12.986 19.199 1.00 30.86 263 CYS A O 1
ATOM 2149 N N . ASP A 1 269 ? 22.040 11.494 20.728 1.00 19.77 264 ASP A N 1
ATOM 2150 C CA . ASP A 1 269 ? 22.795 12.493 21.490 1.00 18.68 264 ASP A CA 1
ATOM 2151 C C . ASP A 1 269 ? 24.169 12.898 20.935 1.00 20.89 264 ASP A C 1
ATOM 2152 O O . ASP A 1 269 ? 24.583 14.046 21.135 1.00 12.79 264 ASP A O 1
ATOM 2157 N N . PRO A 1 270 ? 24.889 11.979 20.249 1.00 21.71 265 PRO A N 1
ATOM 2158 C CA . PRO A 1 270 ? 26.186 12.456 19.738 1.00 22.11 265 PRO A CA 1
ATOM 2159 C C . PRO A 1 270 ? 26.126 13.724 18.865 1.00 15.47 265 PRO A C 1
ATOM 2160 O O . PRO A 1 270 ? 25.186 13.950 18.107 1.00 11.94 265 PRO A O 1
ATOM 2164 N N . TYR A 1 271 ? 27.149 14.555 19.002 1.00 10.67 266 TYR A N 1
ATOM 2165 C CA . TYR A 1 271 ? 27.182 15.851 18.338 1.00 20.76 266 TYR A CA 1
ATOM 2166 C C . TYR A 1 271 ? 27.029 15.737 16.820 1.00 26.48 266 TYR A C 1
ATOM 2167 O O . TYR A 1 271 ? 27.836 15.086 16.137 1.00 20.86 266 TYR A O 1
ATOM 2176 N N . MET A 1 272 ? 25.964 16.355 16.313 1.00 20.86 267 MET A N 1
ATOM 2177 C CA . MET A 1 272 ? 25.637 16.337 14.886 1.00 16.44 267 MET A CA 1
ATOM 2178 C C . MET A 1 272 ? 25.578 14.948 14.215 1.00 14.16 267 MET A C 1
ATOM 2179 O O . MET A 1 272 ? 26.114 14.769 13.126 1.00 21.19 267 MET A O 1
ATOM 2184 N N . ILE A 1 273 ? 24.933 13.966 14.837 1.00 19.85 268 ILE A N 1
ATOM 2185 C CA . ILE A 1 273 ? 24.708 12.706 14.111 1.00 25.58 268 ILE A CA 1
ATOM 2186 C C . ILE A 1 273 ? 23.813 12.952 12.901 1.00 21.63 268 ILE A C 1
ATOM 2187 O O . ILE A 1 273 ? 23.884 12.213 11.923 1.00 14.15 268 ILE A O 1
ATOM 2192 N N . CYS A 1 274 ? 22.974 13.989 12.976 1.00 18.96 269 CYS A N 1
ATOM 2193 C CA . CYS A 1 274 ? 22.175 14.442 11.832 1.00 13.13 269 CYS A CA 1
ATOM 2194 C C . CYS A 1 274 ? 22.709 15.763 11.281 1.00 13.98 269 CYS A C 1
ATOM 2195 O O . CYS A 1 274 ? 23.168 16.618 12.037 1.00 18.90 269 CYS A O 1
ATOM 2198 N N . GLY A 1 275 ? 22.650 15.932 9.965 1.00 11.38 270 GLY A N 1
ATOM 2199 C CA . GLY A 1 275 ? 23.151 17.144 9.337 1.00 13.72 270 GLY A CA 1
ATOM 2200 C C . GLY A 1 275 ? 22.280 18.378 9.571 1.00 22.77 270 GLY A C 1
ATOM 2201 O O . GLY A 1 275 ? 21.247 18.310 10.247 1.00 25.47 270 GLY A O 1
ATOM 2202 N N . PRO A 1 276 ? 22.683 19.518 8.990 1.00 18.15 271 PRO A N 1
ATOM 2203 C CA . PRO A 1 276 ? 21.969 20.799 9.096 1.00 26.83 271 PRO A CA 1
ATOM 2204 C C . PRO A 1 276 ? 20.520 20.731 8.593 1.00 28.05 271 PRO A C 1
ATOM 2205 O O . PRO A 1 276 ? 20.234 20.072 7.583 1.00 25.32 271 PRO A O 1
ATOM 2209 N N . GLY A 1 277 ? 19.615 21.400 9.305 1.00 26.52 272 GLY A N 1
ATOM 2210 C CA . GLY A 1 277 ? 18.229 21.485 8.882 1.00 27.89 272 GLY A CA 1
ATOM 2211 C C . GLY A 1 277 ? 17.495 20.171 9.077 1.00 35.19 272 GLY A C 1
ATOM 2212 O O . GLY A 1 277 ? 16.415 19.963 8.509 1.00 39.17 272 GLY A O 1
ATOM 2213 N N . SER A 1 278 ? 18.084 19.283 9.877 1.00 19.94 273 SER A N 1
ATOM 2214 C CA . SER A 1 278 ? 17.427 18.039 10.257 1.00 25.71 273 SER A CA 1
ATOM 2215 C C . SER A 1 278 ? 17.523 17.824 11.770 1.00 26.73 273 SER A C 1
ATOM 2216 O O . SER A 1 278 ? 18.197 18.594 12.464 1.00 19.99 273 SER A O 1
ATOM 2219 N N . TYR A 1 279 ? 16.821 16.810 12.283 1.00 16.31 274 TYR A N 1
ATOM 2220 C CA . TYR A 1 279 ? 16.880 16.497 13.709 1.00 8.90 274 TYR A CA 1
ATOM 2221 C C . TYR A 1 279 ? 16.760 14.998 13.950 1.00 23.20 274 TYR A C 1
ATOM 2222 O O . TYR A 1 279 ? 16.172 14.249 13.154 1.00 18.90 274 TYR A O 1
ATOM 2231 N N . CYS A 1 280 ? 17.297 14.574 15.082 1.00 22.20 275 CYS A N 1
ATOM 2232 C CA . CYS A 1 280 ? 17.296 13.176 15.434 1.00 9.61 275 CYS A CA 1
ATOM 2233 C C . CYS A 1 280 ? 16.068 12.832 16.289 1.00 10.67 275 CYS A C 1
ATOM 2234 O O . CYS A 1 280 ? 15.700 13.568 17.203 1.00 8.79 275 CYS A O 1
ATOM 2237 N N . ASP A 1 281 ? 15.443 11.698 15.988 1.00 16.01 276 ASP A N 1
ATOM 2238 C CA . ASP A 1 281 ? 14.275 11.215 16.724 1.00 12.88 276 ASP A CA 1
ATOM 2239 C C . ASP A 1 281 ? 14.475 9.713 16.970 1.00 16.42 276 ASP A C 1
ATOM 2240 O O . ASP A 1 281 ? 14.487 8.930 16.009 1.00 11.73 276 ASP A O 1
ATOM 2245 N N . VAL A 1 282 ? 14.595 9.307 18.240 1.00 10.58 277 VAL A N 1
ATOM 2246 C CA . VAL A 1 282 ? 14.921 7.916 18.544 1.00 7.62 277 VAL A CA 1
ATOM 2247 C C . VAL A 1 282 ? 13.833 6.925 18.155 1.00 15.35 277 VAL A C 1
ATOM 2248 O O . VAL A 1 282 ? 14.081 5.723 18.065 1.00 18.09 277 VAL A O 1
ATOM 2252 N N . ASN A 1 283 ? 12.636 7.429 17.897 1.00 14.00 278 ASN A N 1
ATOM 2253 C CA . ASN A 1 283 ? 11.506 6.560 17.616 1.00 7.52 278 ASN A CA 1
ATOM 2254 C C . ASN A 1 283 ? 11.120 6.497 16.150 1.00 8.17 278 ASN A C 1
ATOM 2255 O O . ASN A 1 283 ? 10.020 6.070 15.809 1.00 20.49 278 ASN A O 1
ATOM 2260 N N . THR A 1 284 ? 12.003 6.965 15.284 1.00 6.28 279 THR A N 1
ATOM 2261 C CA . THR A 1 284 ? 11.739 6.934 13.859 1.00 5.36 279 THR A CA 1
ATOM 2262 C C . THR A 1 284 ? 12.872 6.236 13.144 1.00 13.78 279 THR A C 1
ATOM 2263 O O . THR A 1 284 ? 13.971 6.092 13.684 1.00 5.95 279 THR A O 1
ATOM 2267 N N . LEU A 1 285 ? 12.594 5.815 11.920 1.00 17.75 280 LEU A N 1
ATOM 2268 C CA . LEU A 1 285 ? 13.603 5.226 11.066 1.00 18.89 280 LEU A CA 1
ATOM 2269 C C . LEU A 1 285 ? 13.370 5.805 9.679 1.00 17.51 280 LEU A C 1
ATOM 2270 O O . LEU A 1 285 ? 12.302 5.601 9.102 1.00 23.21 280 LEU A O 1
ATOM 2275 N N . PRO A 1 286 ? 14.353 6.546 9.136 1.00 21.20 281 PRO A N 1
ATOM 2276 C CA . PRO A 1 286 ? 15.675 6.904 9.679 1.00 21.40 281 PRO A CA 1
ATOM 2277 C C . PRO A 1 286 ? 15.616 7.679 10.989 1.00 19.81 281 PRO A C 1
ATOM 2278 O O . PRO A 1 286 ? 14.556 8.204 11.328 1.00 19.31 281 PRO A O 1
ATOM 2282 N N . LEU A 1 287 ? 16.731 7.725 11.718 1.00 16.19 282 LEU A N 1
ATOM 2283 C CA . LEU A 1 287 ? 16.802 8.516 12.945 1.00 21.99 282 LEU A CA 1
ATOM 2284 C C . LEU A 1 287 ? 16.688 10.007 12.614 1.00 22.73 282 LEU A C 1
ATOM 2285 O O . LEU A 1 287 ? 16.113 10.791 13.371 1.00 21.18 282 LEU A O 1
ATOM 2290 N N . CYS A 1 288 ? 17.234 10.391 11.469 1.00 26.10 283 CYS A N 1
ATOM 2291 C CA . CYS A 1 288 ? 17.294 11.797 11.095 1.00 27.62 283 CYS A CA 1
ATOM 2292 C C . CYS A 1 288 ? 16.101 12.197 10.245 1.00 24.73 283 CYS A C 1
ATOM 2293 O O . CYS A 1 288 ? 15.856 11.601 9.191 1.00 18.64 283 CYS A O 1
ATOM 2296 N N . ASN A 1 289 ? 15.383 13.219 10.707 1.00 18.43 284 ASN A N 1
ATOM 2297 C CA . ASN A 1 289 ? 14.191 13.721 10.030 1.00 20.39 284 ASN A CA 1
ATOM 2298 C C . ASN A 1 289 ? 14.373 15.155 9.557 1.00 24.23 284 ASN A C 1
ATOM 2299 O O . ASN A 1 289 ? 14.735 16.038 10.342 1.00 21.49 284 ASN A O 1
ATOM 2304 N N . CYS A 1 290 ? 14.118 15.381 8.275 1.00 19.63 285 CYS A N 1
ATOM 2305 C CA . CYS A 1 290 ? 14.083 16.730 7.740 1.00 15.97 285 CYS A CA 1
ATOM 2306 C C . CYS A 1 290 ? 13.079 17.544 8.527 1.00 18.98 285 CYS A C 1
ATOM 2307 O O . CYS A 1 290 ? 12.031 17.034 8.920 1.00 16.45 285 CYS A O 1
ATOM 2310 N N . ILE A 1 291 ? 13.405 18.808 8.771 1.00 27.97 286 ILE A N 1
ATOM 2311 C CA . ILE A 1 291 ? 12.451 19.735 9.366 1.00 22.59 286 ILE A CA 1
ATOM 2312 C C . ILE A 1 291 ? 11.282 19.913 8.410 1.00 17.55 286 ILE A C 1
ATOM 2313 O O . ILE A 1 291 ? 11.470 19.923 7.193 1.00 24.57 286 ILE A O 1
ATOM 2318 N N . GLN A 1 292 ? 10.079 20.020 8.961 1.00 9.39 287 GLN A N 1
ATOM 2319 C CA . GLN A 1 292 ? 8.900 20.348 8.167 1.00 23.09 287 GLN A CA 1
ATOM 2320 C C . GLN A 1 292 ? 9.167 21.493 7.180 1.00 30.53 287 GLN A C 1
ATOM 2321 O O . GLN A 1 292 ? 9.530 22.595 7.581 1.00 38.04 287 GLN A O 1
ATOM 2327 N N . GLY A 1 293 ? 9.024 21.208 5.887 1.00 32.17 288 GLY A N 1
ATOM 2328 C CA . GLY A 1 293 ? 9.236 22.206 4.854 1.00 27.26 288 GLY A CA 1
ATOM 2329 C C . GLY A 1 293 ? 10.609 22.079 4.225 1.00 34.21 288 GLY A C 1
ATOM 2330 O O . GLY A 1 293 ? 10.970 22.831 3.313 1.00 36.66 288 GLY A O 1
ATOM 2331 N N . PHE A 1 294 ? 11.394 21.134 4.731 1.00 29.05 289 PHE A N 1
ATOM 2332 C CA . PHE A 1 294 ? 12.745 20.921 4.219 1.00 25.49 289 PHE A CA 1
ATOM 2333 C C . PHE A 1 294 ? 12.773 19.589 3.471 1.00 23.48 289 PHE A C 1
ATOM 2334 O O . PHE A 1 294 ? 11.876 18.762 3.632 1.00 15.34 289 PHE A O 1
ATOM 2342 N N . LYS A 1 295 ? 13.766 19.421 2.606 1.00 27.37 290 LYS A N 1
ATOM 2343 C CA . LYS A 1 295 ? 13.985 18.170 1.892 1.00 18.81 290 LYS A CA 1
ATOM 2344 C C . LYS A 1 295 ? 15.468 17.830 1.975 1.00 26.60 290 LYS A C 1
ATOM 2345 O O . LYS A 1 295 ? 16.283 18.715 2.221 1.00 22.38 290 LYS A O 1
ATOM 2351 N N . PRO A 1 296 ? 15.824 16.540 1.809 1.00 24.98 291 PRO A N 1
ATOM 2352 C CA . PRO A 1 296 ? 17.241 16.154 1.881 1.00 17.23 291 PRO A CA 1
ATOM 2353 C C . PRO A 1 296 ? 18.045 16.784 0.756 1.00 26.39 291 PRO A C 1
ATOM 2354 O O . PRO A 1 296 ? 17.595 16.776 -0.384 1.00 28.83 291 PRO A O 1
ATOM 2358 N N . LEU A 1 297 ? 19.233 17.289 1.076 1.00 29.97 292 LEU A N 1
ATOM 2359 C CA . LEU A 1 297 ? 20.128 17.864 0.086 1.00 23.66 292 LEU A CA 1
ATOM 2360 C C . LEU A 1 297 ? 20.596 16.821 -0.935 1.00 30.88 292 LEU A C 1
ATOM 2361 O O . LEU A 1 297 ? 20.843 17.138 -2.098 1.00 40.21 292 LEU A O 1
ATOM 2366 N N . ASN A 1 298 ? 20.710 15.574 -0.496 1.00 27.35 293 ASN A N 1
ATOM 2367 C CA . ASN A 1 298 ? 21.165 14.487 -1.355 1.00 22.89 293 ASN A CA 1
ATOM 2368 C C . ASN A 1 298 ? 20.324 13.239 -1.104 1.00 20.95 293 ASN A C 1
ATOM 2369 O O . ASN A 1 298 ? 20.521 12.542 -0.112 1.00 24.14 293 ASN A O 1
ATOM 2374 N N . VAL A 1 299 ? 19.380 12.977 -2.007 1.00 33.25 294 VAL A N 1
ATOM 2375 C CA . VAL A 1 299 ? 18.381 11.908 -1.843 1.00 33.91 294 VAL A CA 1
ATOM 2376 C C . VAL A 1 299 ? 18.989 10.519 -1.772 1.00 30.31 294 VAL A C 1
ATOM 2377 O O . VAL A 1 299 ? 18.589 9.698 -0.958 1.00 39.59 294 VAL A O 1
ATOM 2381 N N . GLN A 1 300 ? 19.970 10.282 -2.634 1.00 32.40 295 GLN A N 1
ATOM 2382 C CA . GLN A 1 300 ? 20.660 9.005 -2.736 1.00 35.37 295 GLN A CA 1
ATOM 2383 C C . GLN A 1 300 ? 21.422 8.672 -1.455 1.00 31.71 295 GLN A C 1
ATOM 2384 O O . GLN A 1 300 ? 21.375 7.536 -0.967 1.00 26.93 295 GLN A O 1
ATOM 2390 N N . GLU A 1 301 ? 22.115 9.668 -0.911 1.00 26.22 296 GLU A N 1
ATOM 2391 C CA . GLU A 1 301 ? 22.755 9.512 0.385 1.00 23.21 296 GLU A CA 1
ATOM 2392 C C . GLU A 1 301 ? 21.719 9.371 1.487 1.00 24.24 296 GLU A C 1
ATOM 2393 O O . GLU A 1 301 ? 21.860 8.527 2.374 1.00 31.02 296 GLU A O 1
ATOM 2399 N N . TRP A 1 302 ? 20.664 10.174 1.417 1.00 22.23 297 TRP A N 1
ATOM 2400 C CA . TRP A 1 302 ? 19.637 10.135 2.450 1.00 18.18 297 TRP A CA 1
ATOM 2401 C C . TRP A 1 302 ? 18.934 8.772 2.544 1.00 21.48 297 TRP A C 1
ATOM 2402 O O . TRP A 1 302 ? 18.643 8.295 3.638 1.00 22.05 297 TRP A O 1
ATOM 2413 N N . ASP A 1 303 ? 18.674 8.140 1.404 1.00 21.49 298 ASP A N 1
ATOM 2414 C CA . ASP A 1 303 ? 18.009 6.844 1.419 1.00 25.17 298 ASP A CA 1
ATOM 2415 C C . ASP A 1 303 ? 18.895 5.742 1.991 1.00 27.74 298 ASP A C 1
ATOM 2416 O O . ASP A 1 303 ? 18.384 4.768 2.546 1.00 23.01 298 ASP A O 1
ATOM 2421 N N . MET A 1 304 ? 20.217 5.897 1.871 1.00 27.17 299 MET A N 1
ATOM 2422 C CA . MET A 1 304 ? 21.149 4.944 2.474 1.00 15.84 299 MET A CA 1
ATOM 2423 C C . MET A 1 304 ? 21.514 5.338 3.905 1.00 13.31 299 MET A C 1
ATOM 2424 O O . MET A 1 304 ? 22.495 4.838 4.466 1.00 16.60 299 MET A O 1
ATOM 2429 N N . ARG A 1 305 ? 20.731 6.247 4.480 1.00 15.00 300 ARG A N 1
ATOM 2430 C CA . ARG A 1 305 ? 20.940 6.725 5.850 1.00 14.56 300 ARG A CA 1
ATOM 2431 C C . ARG A 1 305 ? 22.311 7.375 6.054 1.00 25.80 300 ARG A C 1
ATOM 2432 O O . ARG A 1 305 ? 22.927 7.272 7.117 1.00 36.22 300 ARG A O 1
ATOM 2440 N N . ASP A 1 306 ? 22.772 8.045 5.000 1.00 25.83 301 ASP A N 1
ATOM 2441 C CA . ASP A 1 306 ? 23.884 8.985 5.078 1.00 21.73 301 ASP A CA 1
ATOM 2442 C C . ASP A 1 306 ? 23.254 10.357 5.248 1.00 17.59 301 ASP A C 1
ATOM 2443 O O . ASP A 1 306 ? 22.829 10.961 4.267 1.00 20.67 301 ASP A O 1
ATOM 2448 N N . HIS A 1 307 ? 23.205 10.858 6.480 1.00 17.03 302 HIS A N 1
ATOM 2449 C CA . HIS A 1 307 ? 22.496 12.111 6.755 1.00 21.96 302 HIS A CA 1
ATOM 2450 C C . HIS A 1 307 ? 23.415 13.330 6.873 1.00 19.61 302 HIS A C 1
ATOM 2451 O O . HIS A 1 307 ? 22.969 14.416 7.265 1.00 10.20 302 HIS A O 1
ATOM 2458 N N . THR A 1 308 ? 24.678 13.139 6.493 1.00 18.66 303 THR A N 1
ATOM 2459 C CA . THR A 1 308 ? 25.748 14.124 6.675 1.00 15.41 303 THR A CA 1
ATOM 2460 C C . THR A 1 308 ? 25.400 15.507 6.128 1.00 19.89 303 THR A C 1
ATOM 2461 O O . THR A 1 308 ? 25.518 16.506 6.842 1.00 19.10 303 THR A O 1
ATOM 2465 N N . ARG A 1 309 ? 24.946 15.558 4.878 1.00 17.30 304 ARG A N 1
ATOM 2466 C CA . ARG A 1 309 ? 24.660 16.833 4.220 1.00 22.60 304 ARG A CA 1
ATOM 2467 C C . ARG A 1 309 ? 23.421 17.551 4.775 1.00 25.06 304 ARG A C 1
ATOM 2468 O O . ARG A 1 309 ? 23.281 18.765 4.628 1.00 22.41 304 ARG A O 1
ATOM 2476 N N . GLY A 1 310 ? 22.525 16.798 5.403 1.00 21.74 305 GLY A N 1
ATOM 2477 C CA . GLY A 1 310 ? 21.331 17.382 5.985 1.00 24.92 305 GLY A CA 1
ATOM 2478 C C . GLY A 1 310 ? 20.271 17.795 4.977 1.00 24.91 305 GLY A C 1
ATOM 2479 O O . GLY A 1 310 ? 20.218 17.289 3.857 1.00 24.87 305 GLY A O 1
ATOM 2480 N N . CYS A 1 311 ? 19.437 18.747 5.377 1.00 15.61 306 CYS A N 1
ATOM 2481 C CA . CYS A 1 311 ? 18.300 19.143 4.570 1.00 25.85 306 CYS A CA 1
ATOM 2482 C C . CYS A 1 311 ? 18.310 20.638 4.273 1.00 27.78 306 CYS A C 1
ATOM 2483 O O . CYS A 1 311 ? 18.995 21.399 4.944 1.00 30.81 306 CYS A O 1
ATOM 2486 N N . ILE A 1 312 ? 17.572 21.040 3.241 1.00 33.98 307 ILE A N 1
ATOM 2487 C CA . ILE A 1 312 ? 17.382 22.455 2.904 1.00 32.84 307 ILE A CA 1
ATOM 2488 C C . ILE A 1 312 ? 15.906 22.742 2.649 1.00 30.50 307 ILE A C 1
ATOM 2489 O O . ILE A 1 312 ? 15.114 21.825 2.432 1.00 29.28 307 ILE A O 1
ATOM 2494 N N . ARG A 1 313 ? 15.546 24.018 2.695 1.00 32.65 308 ARG A N 1
ATOM 2495 C CA . ARG A 1 313 ? 14.188 24.448 2.400 1.00 30.79 308 ARG A CA 1
ATOM 2496 C C . ARG A 1 313 ? 13.716 23.988 1.023 1.00 25.04 308 ARG A C 1
ATOM 2497 O O . ARG A 1 313 ? 14.474 23.991 0.045 1.00 15.17 308 ARG A O 1
ATOM 2505 N N . ARG A 1 314 ? 12.462 23.556 0.969 1.00 26.06 309 ARG A N 1
ATOM 2506 C CA . ARG A 1 314 ? 11.846 23.204 -0.297 1.00 38.08 309 ARG A CA 1
ATOM 2507 C C . ARG A 1 314 ? 11.589 24.469 -1.117 1.00 47.13 309 ARG A C 1
ATOM 2508 O O . ARG A 1 314 ? 11.738 24.463 -2.339 1.00 50.97 309 ARG A O 1
ATOM 2516 N N . THR A 1 315 ? 11.226 25.555 -0.433 1.00 44.74 310 THR A N 1
ATOM 2517 C CA . THR A 1 315 ? 10.877 26.815 -1.092 1.00 41.89 310 THR A CA 1
ATOM 2518 C C . THR A 1 315 ? 11.680 28.000 -0.554 1.00 38.72 310 THR A C 1
ATOM 2519 O O . THR A 1 315 ? 11.715 28.235 0.658 1.00 31.65 310 THR A O 1
ATOM 2523 N N . ARG A 1 316 ? 12.272 28.767 -1.471 1.00 44.01 311 ARG A N 1
ATOM 2524 C CA . ARG A 1 316 ? 13.045 29.969 -1.143 1.00 42.62 311 ARG A CA 1
ATOM 2525 C C . ARG A 1 316 ? 12.250 30.909 -0.245 1.00 29.57 311 ARG A C 1
ATOM 2526 O O . ARG A 1 316 ? 11.050 31.059 -0.426 1.00 28.60 311 ARG A O 1
ATOM 2534 N N . LEU A 1 317 ? 12.913 31.513 0.740 1.00 33.58 312 LEU A N 1
ATOM 2535 C CA . LEU A 1 317 ? 12.263 32.477 1.633 1.00 34.48 312 LEU A CA 1
ATOM 2536 C C . LEU A 1 317 ? 12.058 33.798 0.908 1.00 38.84 312 LEU A C 1
ATOM 2537 O O . LEU A 1 317 ? 12.855 34.159 0.040 1.00 36.29 312 LEU A O 1
ATOM 2542 N N . SER A 1 318 ? 10.985 34.509 1.252 1.00 42.26 313 SER A N 1
ATOM 2543 C CA . SER A 1 318 ? 10.741 35.839 0.695 1.00 42.11 313 SER A CA 1
ATOM 2544 C C . SER A 1 318 ? 10.685 36.911 1.789 1.00 46.28 313 SER A C 1
ATOM 2545 O O . SER A 1 318 ? 10.102 37.978 1.595 1.00 44.43 313 SER A O 1
ATOM 2548 N N . CYS A 1 319 ? 11.293 36.605 2.935 1.00 42.08 314 CYS A N 1
ATOM 2549 C CA . CYS A 1 319 ? 11.330 37.495 4.100 1.00 36.08 314 CYS A CA 1
ATOM 2550 C C . CYS A 1 319 ? 9.962 37.985 4.577 1.00 38.30 314 CYS A C 1
ATOM 2551 O O . CYS A 1 319 ? 9.351 37.388 5.468 1.00 32.76 314 CYS A O 1
ATOM 2554 N N . ARG A 1 320 ? 9.505 39.080 3.974 1.00 39.14 315 ARG A N 1
ATOM 2555 C CA . ARG A 1 320 ? 8.168 39.613 4.200 1.00 38.43 315 ARG A CA 1
ATOM 2556 C C . ARG A 1 320 ? 7.182 38.555 3.761 1.00 30.78 315 ARG A C 1
ATOM 2557 O O . ARG A 1 320 ? 7.253 38.081 2.629 1.00 34.37 315 ARG A O 1
ATOM 2565 N N . GLY A 1 321 ? 6.269 38.165 4.644 1.00 29.00 316 GLY A N 1
ATOM 2566 C CA . GLY A 1 321 ? 5.283 37.157 4.285 1.00 30.97 316 GLY A CA 1
ATOM 2567 C C . GLY A 1 321 ? 5.640 35.722 4.638 1.00 31.89 316 GLY A C 1
ATOM 2568 O O . GLY A 1 321 ? 4.796 34.832 4.495 1.00 30.37 316 GLY A O 1
ATOM 2569 N N . ASP A 1 322 ? 6.886 35.490 5.068 1.00 29.50 317 ASP A N 1
ATOM 2570 C CA . ASP A 1 322 ? 7.316 34.165 5.533 1.00 28.55 317 ASP A CA 1
ATOM 2571 C C . ASP A 1 322 ? 6.527 33.722 6.757 1.00 29.93 317 ASP A C 1
ATOM 2572 O O . ASP A 1 322 ? 5.958 34.541 7.467 1.00 32.97 317 ASP A O 1
ATOM 2577 N N . GLY A 1 323 ? 6.499 32.417 7.003 1.00 41.93 318 GLY A N 1
ATOM 2578 C CA . GLY A 1 323 ? 5.858 31.891 8.196 1.00 39.26 318 GLY A CA 1
ATOM 2579 C C . GLY A 1 323 ? 6.832 31.065 9.012 1.00 34.21 318 GLY A C 1
ATOM 2580 O O . GLY A 1 323 ? 8.044 31.087 8.768 1.00 27.21 318 GLY A O 1
ATOM 2581 N N . PHE A 1 324 ? 6.308 30.335 9.989 1.00 32.38 319 PHE A N 1
ATOM 2582 C CA . PHE A 1 324 ? 7.152 29.465 10.803 1.00 40.82 319 PHE A CA 1
ATOM 2583 C C . PHE A 1 324 ? 6.483 28.118 11.000 1.00 35.30 319 PHE A C 1
ATOM 2584 O O . PHE A 1 324 ? 5.264 28.045 11.129 1.00 33.62 319 PHE A O 1
ATOM 2592 N N . THR A 1 325 ? 7.277 27.052 11.040 1.00 31.38 320 THR A N 1
ATOM 2593 C CA . THR A 1 325 ? 6.764 25.769 11.513 1.00 20.80 320 THR A CA 1
ATOM 2594 C C . THR A 1 325 ? 7.168 25.592 12.975 1.00 23.07 320 THR A C 1
ATOM 2595 O O . THR A 1 325 ? 8.310 25.855 13.353 1.00 35.00 320 THR A O 1
ATOM 2599 N N . ARG A 1 326 ? 6.220 25.177 13.805 1.00 22.57 321 ARG A N 1
ATOM 2600 C CA . ARG A 1 326 ? 6.487 25.014 15.232 1.00 25.50 321 ARG A CA 1
ATOM 2601 C C . ARG A 1 326 ? 6.912 23.570 15.558 1.00 21.39 321 ARG A C 1
ATOM 2602 O O . ARG A 1 326 ? 6.095 22.667 15.534 1.00 24.25 321 ARG A O 1
ATOM 2610 N N . MET A 1 327 ? 8.186 23.374 15.884 1.00 17.52 322 MET A N 1
ATOM 2611 C CA . MET A 1 327 ? 8.713 22.058 16.221 1.00 14.74 322 MET A CA 1
ATOM 2612 C C . MET A 1 327 ? 8.533 21.773 17.702 1.00 17.08 322 MET A C 1
ATOM 2613 O O . MET A 1 327 ? 8.774 22.633 18.540 1.00 13.53 322 MET A O 1
ATOM 2618 N N . LYS A 1 328 ? 8.137 20.549 18.033 1.00 16.65 323 LYS A N 1
ATOM 2619 C CA . LYS A 1 328 ? 7.834 20.239 19.419 1.00 17.69 323 LYS A CA 1
ATOM 2620 C C . LYS A 1 328 ? 8.934 19.455 20.105 1.00 16.23 323 LYS A C 1
ATOM 2621 O O . LYS A 1 328 ? 9.659 18.680 19.469 1.00 19.72 323 LYS A O 1
ATOM 2627 N N . ASN A 1 329 ? 9.033 19.655 21.415 1.00 23.07 324 ASN A N 1
ATOM 2628 C CA . ASN A 1 329 ? 9.861 18.811 22.267 1.00 27.71 324 ASN A CA 1
ATOM 2629 C C . ASN A 1 329 ? 11.309 18.805 21.804 1.00 31.04 324 ASN A C 1
ATOM 2630 O O . ASN A 1 329 ? 11.908 17.746 21.663 1.00 28.85 324 ASN A O 1
ATOM 2635 N N . MET A 1 330 ? 11.856 19.983 21.526 1.00 21.64 325 MET A N 1
ATOM 2636 C CA . MET A 1 330 ? 13.171 20.043 20.901 1.00 21.36 325 MET A CA 1
ATOM 2637 C C . MET A 1 330 ? 14.319 20.340 21.866 1.00 14.16 325 MET A C 1
ATOM 2638 O O . MET A 1 330 ? 14.150 20.998 22.896 1.00 9.01 325 MET A O 1
ATOM 2643 N N . LYS A 1 331 ? 15.478 19.777 21.545 1.00 15.41 326 LYS A N 1
ATOM 2644 C CA . LYS A 1 331 ? 16.747 20.262 22.058 1.00 15.31 326 LYS A CA 1
ATOM 2645 C C . LYS A 1 331 ? 17.077 21.438 21.155 1.00 15.56 326 LYS A C 1
ATOM 2646 O O . LYS A 1 331 ? 17.152 21.279 19.936 1.00 10.60 326 LYS A O 1
ATOM 2652 N N . LEU A 1 332 ? 17.221 22.622 21.736 1.00 13.81 327 LEU A N 1
ATOM 2653 C CA . LEU A 1 332 ? 17.536 23.811 20.952 1.00 14.65 327 LEU A CA 1
ATOM 2654 C C . LEU A 1 332 ? 18.831 23.612 20.185 1.00 14.55 327 LEU A C 1
ATOM 2655 O O . LEU A 1 332 ? 19.763 23.014 20.704 1.00 19.94 327 LEU A O 1
ATOM 2660 N N . PRO A 1 333 ? 18.885 24.100 18.938 1.00 16.61 328 PRO A N 1
ATOM 2661 C CA . PRO A 1 333 ? 20.121 24.007 18.154 1.00 11.55 328 PRO A CA 1
ATOM 2662 C C . PRO A 1 333 ? 21.234 24.833 18.781 1.00 14.63 328 PRO A C 1
ATOM 2663 O O . PRO A 1 333 ? 21.000 25.683 19.650 1.00 23.25 328 PRO A O 1
ATOM 2667 N N . GLU A 1 334 ? 22.451 24.568 18.341 1.00 13.86 329 GLU A N 1
ATOM 2668 C CA . GLU A 1 334 ? 23.624 25.197 18.910 1.00 13.07 329 GLU A CA 1
ATOM 2669 C C . GLU A 1 334 ? 23.475 26.694 18.702 1.00 19.60 329 GLU A C 1
ATOM 2670 O O . GLU A 1 334 ? 22.993 27.105 17.648 1.00 17.06 329 GLU A O 1
ATOM 2676 N N . THR A 1 335 ? 23.856 27.495 19.701 1.00 23.50 330 THR A N 1
ATOM 2677 C CA . THR A 1 335 ? 23.598 28.944 19.678 1.00 21.32 330 THR A CA 1
ATOM 2678 C C . THR A 1 335 ? 24.815 29.807 19.337 1.00 26.55 330 THR A C 1
ATOM 2679 O O . THR A 1 335 ? 24.914 30.956 19.786 1.00 27.85 330 THR A O 1
ATOM 2683 N N . THR A 1 336 ? 25.725 29.260 18.535 1.00 20.81 331 THR A N 1
ATOM 2684 C CA . THR A 1 336 ? 26.940 29.960 18.148 1.00 24.50 331 THR A CA 1
ATOM 2685 C C . THR A 1 336 ? 26.593 31.299 17.463 1.00 33.91 331 THR A C 1
ATOM 2686 O O . THR A 1 336 ? 27.173 32.347 17.767 1.00 25.87 331 THR A O 1
ATOM 2690 N N . MET A 1 337 ? 25.643 31.226 16.534 1.00 29.17 332 MET A N 1
ATOM 2691 C CA . MET A 1 337 ? 25.190 32.362 15.746 1.00 32.45 332 MET A CA 1
ATOM 2692 C C . MET A 1 337 ? 23.793 32.805 16.185 1.00 38.64 332 MET A C 1
ATOM 2693 O O . MET A 1 337 ? 22.912 33.021 15.354 1.00 36.48 332 MET A O 1
ATOM 2698 N N . ALA A 1 338 ? 23.584 32.888 17.494 1.00 34.73 333 ALA A N 1
ATOM 2699 C CA . ALA A 1 338 ? 22.284 33.251 18.030 1.00 27.87 333 ALA A CA 1
ATOM 2700 C C . ALA A 1 338 ? 22.357 34.491 18.911 1.00 23.57 333 ALA A C 1
ATOM 2701 O O . ALA A 1 338 ? 23.395 34.778 19.508 1.00 22.27 333 ALA A O 1
ATOM 2703 N N . THR A 1 339 ? 21.250 35.220 19.001 1.00 17.36 334 THR A N 1
ATOM 2704 C CA . THR A 1 339 ? 21.177 36.350 19.919 1.00 23.15 334 THR A CA 1
ATOM 2705 C C . THR A 1 339 ? 20.043 36.103 20.874 1.00 20.75 334 THR A C 1
ATOM 2706 O O . THR A 1 339 ? 19.135 35.330 20.568 1.00 20.23 334 THR A O 1
ATOM 2710 N N . VAL A 1 340 ? 20.069 36.802 22.005 1.00 21.22 335 VAL A N 1
ATOM 2711 C CA . VAL A 1 340 ? 19.038 36.651 23.017 1.00 25.71 335 VAL A CA 1
ATOM 2712 C C . VAL A 1 340 ? 18.533 38.023 23.499 1.00 25.18 335 VAL A C 1
ATOM 2713 O O . VAL A 1 340 ? 19.305 38.949 23.675 1.00 21.25 335 VAL A O 1
ATOM 2717 N N . ASP A 1 341 ? 17.225 38.145 23.691 1.00 25.74 336 ASP A N 1
ATOM 2718 C CA . ASP A 1 341 ? 16.653 39.339 24.283 1.00 21.66 336 ASP A CA 1
ATOM 2719 C C . ASP A 1 341 ? 15.688 38.891 25.356 1.00 20.80 336 ASP A C 1
ATOM 2720 O O . ASP A 1 341 ? 14.572 38.471 25.049 1.00 29.01 336 ASP A O 1
ATOM 2725 N N . ARG A 1 342 ? 16.102 38.967 26.616 1.00 21.63 337 ARG A N 1
ATOM 2726 C CA . ARG A 1 342 ? 15.247 38.445 27.678 1.00 31.37 337 ARG A CA 1
ATOM 2727 C C . ARG A 1 342 ? 14.075 39.356 28.054 1.00 35.47 337 ARG A C 1
ATOM 2728 O O . ARG A 1 342 ? 13.191 38.939 28.799 1.00 33.00 337 ARG A O 1
ATOM 2736 N N . SER A 1 343 ? 14.041 40.575 27.517 1.00 42.97 338 SER A N 1
ATOM 2737 C CA . SER A 1 343 ? 13.014 41.539 27.928 1.00 40.40 338 SER A CA 1
ATOM 2738 C C . SER A 1 343 ? 11.701 41.380 27.165 1.00 41.25 338 SER A C 1
ATOM 2739 O O . SER A 1 343 ? 10.635 41.697 27.684 1.00 45.26 338 SER A O 1
ATOM 2742 N N . ILE A 1 344 ? 11.773 40.841 25.954 1.00 43.76 339 ILE A N 1
ATOM 2743 C CA . ILE A 1 344 ? 10.585 40.677 25.128 1.00 44.12 339 ILE A CA 1
ATOM 2744 C C . ILE A 1 344 ? 10.081 39.235 25.144 1.00 51.73 339 ILE A C 1
ATOM 2745 O O . ILE A 1 344 ? 10.745 38.343 25.667 1.00 62.49 339 ILE A O 1
ATOM 2750 N N . GLY A 1 345 ? 8.903 39.011 24.579 1.00 48.38 340 GLY A N 1
ATOM 2751 C CA . GLY A 1 345 ? 8.258 37.714 24.671 1.00 43.63 340 GLY A CA 1
ATOM 2752 C C . GLY A 1 345 ? 8.081 37.025 23.334 1.00 41.00 340 GLY A C 1
ATOM 2753 O O . GLY A 1 345 ? 8.612 37.472 22.322 1.00 38.50 340 GLY A O 1
ATOM 2754 N N . VAL A 1 346 ? 7.335 35.924 23.340 1.00 43.64 341 VAL A N 1
ATOM 2755 C CA . VAL A 1 346 ? 7.153 35.092 22.153 1.00 46.53 341 VAL A CA 1
ATOM 2756 C C . VAL A 1 346 ? 6.560 35.852 20.967 1.00 46.75 341 VAL A C 1
ATOM 2757 O O . VAL A 1 346 ? 7.071 35.747 19.844 1.00 46.94 341 VAL A O 1
ATOM 2761 N N . LYS A 1 347 ? 5.500 36.626 21.217 1.00 39.66 342 LYS A N 1
ATOM 2762 C CA . LYS A 1 347 ? 4.852 37.396 20.152 1.00 33.59 342 LYS A CA 1
ATOM 2763 C C . LYS A 1 347 ? 5.791 38.443 19.598 1.00 28.94 342 LYS A C 1
ATOM 2764 O O . LYS A 1 347 ? 6.003 38.527 18.389 1.00 33.79 342 LYS A O 1
ATOM 2770 N N . GLU A 1 348 ? 6.366 39.230 20.495 1.00 29.51 343 GLU A N 1
ATOM 2771 C CA . GLU A 1 348 ? 7.318 40.263 20.108 1.00 35.66 343 GLU A CA 1
ATOM 2772 C C . GLU A 1 348 ? 8.551 39.655 19.425 1.00 34.65 343 GLU A C 1
ATOM 2773 O O . GLU A 1 348 ? 9.152 40.260 18.532 1.00 23.82 343 GLU A O 1
ATOM 2779 N N . CYS A 1 349 ? 8.897 38.435 19.827 1.00 42.06 344 CYS A N 1
ATOM 2780 C CA . CYS A 1 349 ? 10.045 37.730 19.263 1.00 41.26 344 CYS A CA 1
ATOM 2781 C C . CYS A 1 349 ? 9.832 37.326 17.810 1.00 38.29 344 CYS A C 1
ATOM 2782 O O . CYS A 1 349 ? 10.737 37.460 16.983 1.00 42.81 344 CYS A O 1
ATOM 2785 N N . GLU A 1 350 ? 8.641 36.814 17.514 1.00 28.28 345 GLU A N 1
ATOM 2786 C CA . GLU A 1 350 ? 8.290 36.401 16.162 1.00 33.71 345 GLU A CA 1
ATOM 2787 C C . GLU A 1 350 ? 8.369 37.566 15.178 1.00 42.66 345 GLU A C 1
ATOM 2788 O O . GLU A 1 350 ? 8.964 37.446 14.105 1.00 45.91 345 GLU A O 1
ATOM 2794 N N . LYS A 1 351 ? 7.745 38.683 15.547 1.00 42.41 346 LYS A N 1
ATOM 2795 C CA . LYS A 1 351 ? 7.767 39.902 14.743 1.00 33.00 346 LYS A CA 1
ATOM 2796 C C . LYS A 1 351 ? 9.197 40.325 14.415 1.00 25.12 346 LYS A C 1
ATOM 2797 O O . LYS A 1 351 ? 9.566 40.489 13.248 1.00 26.68 346 LYS A O 1
ATOM 2803 N N . LYS A 1 352 ? 9.996 40.491 15.459 1.00 21.71 347 LYS A N 1
ATOM 2804 C CA . LYS A 1 352 ? 11.416 40.827 15.327 1.00 26.89 347 LYS A CA 1
ATOM 2805 C C . LYS A 1 352 ? 12.153 39.869 14.386 1.00 37.37 347 LYS A C 1
ATOM 2806 O O . LYS A 1 352 ? 12.977 40.299 13.570 1.00 32.42 347 LYS A O 1
ATOM 2812 N N . CYS A 1 353 ? 11.860 38.571 14.520 1.00 38.59 348 CYS A N 1
ATOM 2813 C CA . CYS A 1 353 ? 12.406 37.550 13.625 1.00 29.44 348 CYS A CA 1
ATOM 2814 C C . CYS A 1 353 ? 11.927 37.757 12.196 1.00 25.93 348 CYS A C 1
ATOM 2815 O O . CYS A 1 353 ? 12.733 37.788 11.272 1.00 26.16 348 CYS A O 1
ATOM 2818 N N . LEU A 1 354 ? 10.615 37.891 12.019 1.00 25.87 349 LEU A N 1
ATOM 2819 C CA . LEU A 1 354 ? 10.043 38.177 10.701 1.00 39.81 349 LEU A CA 1
ATOM 2820 C C . LEU A 1 354 ? 10.683 39.390 10.025 1.00 48.28 349 LEU A C 1
ATOM 2821 O O . LEU A 1 354 ? 10.959 39.377 8.823 1.00 49.01 349 LEU A O 1
ATOM 2826 N N . SER A 1 355 ? 10.906 40.440 10.803 1.00 49.63 350 SER A N 1
ATOM 2827 C CA . SER A 1 355 ? 11.459 41.678 10.266 1.00 49.35 350 SER A CA 1
ATOM 2828 C C . SER A 1 355 ? 12.947 41.550 9.909 1.00 48.10 350 SER A C 1
ATOM 2829 O O . SER A 1 355 ? 13.466 42.339 9.124 1.00 47.89 350 SER A O 1
ATOM 2832 N N . ASP A 1 356 ? 13.635 40.577 10.504 1.00 45.72 351 ASP A N 1
ATOM 2833 C CA . ASP A 1 356 ? 15.044 40.342 10.186 1.00 36.49 351 ASP A CA 1
ATOM 2834 C C . ASP A 1 356 ? 15.133 39.237 9.134 1.00 36.43 351 ASP A C 1
ATOM 2835 O O . ASP A 1 356 ? 14.806 38.084 9.396 1.00 40.38 351 ASP A O 1
ATOM 2840 N N . CYS A 1 357 ? 15.585 39.600 7.940 1.00 37.36 352 CYS A N 1
ATOM 2841 C CA . CYS A 1 357 ? 15.654 38.667 6.817 1.00 39.67 352 CYS A CA 1
ATOM 2842 C C . CYS A 1 357 ? 16.735 37.577 6.932 1.00 36.64 352 CYS A C 1
ATOM 2843 O O . CYS A 1 357 ? 16.748 36.628 6.148 1.00 33.20 352 CYS A O 1
ATOM 2846 N N . ASN A 1 358 ? 17.640 37.718 7.895 1.00 34.98 353 ASN A N 1
ATOM 2847 C CA . ASN A 1 358 ? 18.676 36.704 8.114 1.00 41.09 353 ASN A CA 1
ATOM 2848 C C . ASN A 1 358 ? 18.268 35.654 9.160 1.00 43.76 353 ASN A C 1
ATOM 2849 O O . ASN A 1 358 ? 18.894 34.594 9.275 1.00 46.62 353 ASN A O 1
ATOM 2854 N N . CYS A 1 359 ? 17.208 35.964 9.905 1.00 34.37 354 CYS A N 1
ATOM 2855 C CA . CYS A 1 359 ? 16.693 35.104 10.963 1.00 29.34 354 CYS A CA 1
ATOM 2856 C C . CYS A 1 359 ? 16.001 33.866 10.392 1.00 35.14 354 CYS A C 1
ATOM 2857 O O . CYS A 1 359 ? 15.153 33.973 9.504 1.00 38.63 354 CYS A O 1
ATOM 2860 N N . THR A 1 360 ? 16.389 32.692 10.890 1.00 32.79 355 THR A N 1
ATOM 2861 C CA . THR A 1 360 ? 15.891 31.419 10.377 1.00 25.42 355 THR A CA 1
ATOM 2862 C C . THR A 1 360 ? 15.070 30.648 11.404 1.00 23.22 355 THR A C 1
ATOM 2863 O O . THR A 1 360 ? 14.384 29.671 11.055 1.00 15.54 355 THR A O 1
ATOM 2867 N N . ALA A 1 361 ? 15.143 31.071 12.665 1.00 17.78 356 ALA A N 1
ATOM 2868 C CA . ALA A 1 361 ? 14.393 30.398 13.732 1.00 22.85 356 ALA A CA 1
ATOM 2869 C C . ALA A 1 361 ? 14.441 31.176 15.035 1.00 23.93 356 ALA A C 1
ATOM 2870 O O . ALA A 1 361 ? 15.355 31.982 15.242 1.00 16.05 356 ALA A O 1
ATOM 2872 N N . PHE A 1 362 ? 13.467 30.930 15.913 1.00 22.30 357 PHE A N 1
ATOM 2873 C CA . PHE A 1 362 ? 13.430 31.612 17.212 1.00 27.58 357 PHE A CA 1
ATOM 2874 C C . PHE A 1 362 ? 12.792 30.771 18.311 1.00 26.79 357 PHE A C 1
ATOM 2875 O O . PHE A 1 362 ? 12.088 29.815 18.021 1.00 18.56 357 PHE A O 1
ATOM 2883 N N . ALA A 1 363 ? 13.034 31.142 19.568 1.00 26.05 358 ALA A N 1
ATOM 2884 C CA . ALA A 1 363 ? 12.461 30.422 20.706 1.00 17.14 358 ALA A CA 1
ATOM 2885 C C . ALA A 1 363 ? 12.553 31.266 21.969 1.00 20.07 358 ALA A C 1
ATOM 2886 O O . ALA A 1 363 ? 13.341 32.210 22.025 1.00 21.73 358 ALA A O 1
ATOM 2888 N N . ASN A 1 364 ? 11.768 30.910 22.988 1.00 20.06 359 ASN A N 1
ATOM 2889 C CA . ASN A 1 364 ? 11.888 31.539 24.302 1.00 24.17 359 ASN A CA 1
ATOM 2890 C C . ASN A 1 364 ? 13.240 31.225 24.942 1.00 30.76 359 ASN A C 1
ATOM 2891 O O . ASN A 1 364 ? 13.829 30.178 24.673 1.00 27.64 359 ASN A O 1
ATOM 2896 N N . ALA A 1 365 ? 13.725 32.131 25.787 1.00 32.19 360 ALA A N 1
ATOM 2897 C CA . ALA A 1 365 ? 15.021 31.953 26.441 1.00 27.25 360 ALA A CA 1
ATOM 2898 C C . ALA A 1 365 ? 14.862 31.226 27.765 1.00 21.66 360 ALA A C 1
ATOM 2899 O O . ALA A 1 365 ? 15.812 30.665 28.295 1.00 22.49 360 ALA A O 1
ATOM 2901 N N . ASP A 1 366 ? 13.659 31.286 28.318 1.00 20.45 361 ASP A N 1
ATOM 2902 C CA . ASP A 1 366 ? 13.349 30.607 29.563 1.00 20.75 361 ASP A CA 1
ATOM 2903 C C . ASP A 1 366 ? 11.978 29.942 29.397 1.00 24.17 361 ASP A C 1
ATOM 2904 O O . ASP A 1 366 ? 11.075 30.525 28.795 1.00 31.05 361 ASP A O 1
ATOM 2909 N N . ILE A 1 367 ? 11.830 28.720 29.908 1.00 19.25 362 ILE A N 1
ATOM 2910 C CA . ILE A 1 367 ? 10.588 27.965 29.742 1.00 19.56 362 ILE A CA 1
ATOM 2911 C C . ILE A 1 367 ? 9.692 28.036 30.965 1.00 17.39 362 ILE A C 1
ATOM 2912 O O . ILE A 1 367 ? 8.580 27.523 30.939 1.00 21.26 362 ILE A O 1
ATOM 2917 N N . ARG A 1 368 ? 10.173 28.636 32.049 1.00 18.69 363 ARG A N 1
ATOM 2918 C CA . ARG A 1 368 ? 9.319 28.791 33.225 1.00 22.13 363 ARG A CA 1
ATOM 2919 C C . ARG A 1 368 ? 8.139 29.715 32.910 1.00 26.78 363 ARG A C 1
ATOM 2920 O O . ARG A 1 368 ? 8.223 30.552 32.005 1.00 36.56 363 ARG A O 1
ATOM 2928 N N . ASP A 1 369 ? 7.036 29.543 33.629 1.00 28.90 364 ASP A N 1
ATOM 2929 C CA . ASP A 1 369 ? 5.923 30.496 33.568 1.00 35.28 364 ASP A CA 1
ATOM 2930 C C . ASP A 1 369 ? 5.265 30.655 32.196 1.00 28.99 364 ASP A C 1
ATOM 2931 O O . ASP A 1 369 ? 4.794 31.740 31.857 1.00 32.79 364 ASP A O 1
ATOM 2936 N N . GLY A 1 370 ? 5.238 29.597 31.402 1.00 26.06 365 GLY A N 1
ATOM 2937 C CA . GLY A 1 370 ? 4.654 29.681 30.077 1.00 24.49 365 GLY A CA 1
ATOM 2938 C C . GLY A 1 370 ? 5.628 30.213 29.044 1.00 27.30 365 GLY A C 1
ATOM 2939 O O . GLY A 1 370 ? 5.272 30.392 27.878 1.00 29.57 365 GLY A O 1
ATOM 2940 N N . GLY A 1 371 ? 6.862 30.472 29.469 1.00 19.24 366 GLY A N 1
ATOM 2941 C CA . GLY A 1 371 ? 7.894 30.907 28.546 1.00 22.65 366 GLY A CA 1
ATOM 2942 C C . GLY A 1 371 ? 8.057 32.422 28.498 1.00 26.33 366 GLY A C 1
ATOM 2943 O O . GLY A 1 371 ? 7.062 33.144 28.422 1.00 22.13 366 GLY A O 1
ATOM 2944 N N . THR A 1 372 ? 9.306 32.893 28.574 1.00 22.67 367 THR A N 1
ATOM 2945 C CA . THR A 1 372 ? 9.647 34.305 28.422 1.00 25.86 367 THR A CA 1
ATOM 2946 C C . THR A 1 372 ? 10.950 34.421 27.636 1.00 25.43 367 THR A C 1
ATOM 2947 O O . THR A 1 372 ? 11.636 33.427 27.427 1.00 26.53 367 THR A O 1
ATOM 2951 N N . GLY A 1 373 ? 11.310 35.632 27.221 1.00 26.59 368 GLY A N 1
ATOM 2952 C CA . GLY A 1 373 ? 12.597 35.844 26.575 1.00 25.39 368 GLY A CA 1
ATOM 2953 C C . GLY A 1 373 ? 12.604 35.504 25.099 1.00 32.80 368 GLY A C 1
ATOM 2954 O O . GLY A 1 373 ? 11.720 34.798 24.609 1.00 35.72 368 GLY A O 1
ATOM 2955 N N . CYS A 1 374 ? 13.606 36.011 24.386 1.00 30.94 369 CYS A N 1
ATOM 2956 C CA . CYS A 1 374 ? 13.692 35.830 22.943 1.00 32.10 369 CYS A CA 1
ATOM 2957 C C . CYS A 1 374 ? 15.070 35.370 22.496 1.00 31.42 369 CYS A C 1
ATOM 2958 O O . CYS A 1 374 ? 16.070 36.019 22.803 1.00 24.14 369 CYS A O 1
ATOM 2961 N N . VAL A 1 375 ? 15.113 34.257 21.762 1.00 37.15 370 VAL A N 1
ATOM 2962 C CA . VAL A 1 375 ? 16.358 33.745 21.173 1.00 27.46 370 VAL A CA 1
ATOM 2963 C C . VAL A 1 375 ? 16.258 33.627 19.655 1.00 21.54 370 VAL A C 1
ATOM 2964 O O . VAL A 1 375 ? 15.397 32.915 19.143 1.00 24.62 370 VAL A O 1
ATOM 2968 N N . ILE A 1 376 ? 17.171 34.274 18.940 1.00 18.76 371 ILE A N 1
ATOM 2969 C CA . ILE A 1 376 ? 17.100 34.332 17.484 1.00 18.80 371 ILE A CA 1
ATOM 2970 C C . ILE A 1 376 ? 18.319 33.698 16.850 1.00 16.42 371 ILE A C 1
ATOM 2971 O O . ILE A 1 376 ? 19.449 33.993 17.241 1.00 19.80 371 ILE A O 1
ATOM 2976 N N . TRP A 1 377 ? 18.088 32.850 15.852 1.00 17.64 372 TRP A N 1
ATOM 2977 C CA . TRP A 1 377 ? 19.168 32.164 15.165 1.00 24.10 372 TRP A CA 1
ATOM 2978 C C . TRP A 1 377 ? 19.313 32.705 13.756 1.00 26.59 372 TRP A C 1
ATOM 2979 O O . TRP A 1 377 ? 18.351 33.136 13.150 1.00 19.41 372 TRP A O 1
ATOM 2990 N N . THR A 1 378 ? 20.524 32.664 13.222 1.00 33.83 373 THR A N 1
ATOM 2991 C CA . THR A 1 378 ? 20.697 32.921 11.805 1.00 33.33 373 THR A CA 1
ATOM 2992 C C . THR A 1 378 ? 21.457 31.739 11.230 1.00 25.81 373 THR A C 1
ATOM 2993 O O . THR A 1 378 ? 22.222 31.092 11.937 1.00 34.67 373 THR A O 1
ATOM 2997 N N . GLY A 1 379 ? 21.259 31.477 9.944 1.00 13.65 374 GLY A N 1
ATOM 2998 C CA . GLY A 1 379 ? 21.991 30.439 9.257 1.00 23.85 374 GLY A CA 1
ATOM 2999 C C . GLY A 1 379 ? 21.495 29.053 9.601 1.00 21.68 374 GLY A C 1
ATOM 3000 O O . GLY A 1 379 ? 20.398 28.892 10.127 1.00 20.76 374 GLY A O 1
ATOM 3001 N N . ARG A 1 380 ? 22.304 28.052 9.283 1.00 32.99 375 ARG A N 1
ATOM 3002 C CA . ARG A 1 380 ? 21.896 26.654 9.445 1.00 37.20 375 ARG A CA 1
ATOM 3003 C C . ARG A 1 380 ? 21.675 26.271 10.907 1.00 33.52 375 ARG A C 1
ATOM 3004 O O . ARG A 1 380 ? 22.419 26.692 11.790 1.00 29.70 375 ARG A O 1
ATOM 3012 N N . LEU A 1 381 ? 20.651 25.460 11.158 1.00 38.92 376 LEU A N 1
ATOM 3013 C CA . LEU A 1 381 ? 20.398 24.975 12.512 1.00 37.66 376 LEU A CA 1
ATOM 3014 C C . LEU A 1 381 ? 21.040 23.606 12.698 1.00 31.33 376 LEU A C 1
ATOM 3015 O O . LEU A 1 381 ? 20.693 22.657 11.995 1.00 26.13 376 LEU A O 1
ATOM 3020 N N . ASP A 1 382 ? 21.956 23.512 13.662 1.00 27.85 377 ASP A N 1
ATOM 3021 C CA . ASP A 1 382 ? 22.793 22.323 13.849 1.00 20.59 377 ASP A CA 1
ATOM 3022 C C . ASP A 1 382 ? 22.559 21.574 15.166 1.00 22.01 377 ASP A C 1
ATOM 3023 O O . ASP A 1 382 ? 22.257 22.179 16.205 1.00 17.01 377 ASP A O 1
ATOM 3028 N N . ASP A 1 383 ? 22.745 20.251 15.106 1.00 12.72 378 ASP A N 1
ATOM 3029 C CA . ASP A 1 383 ? 22.809 19.398 16.288 1.00 7.42 378 ASP A CA 1
ATOM 3030 C C . ASP A 1 383 ? 21.492 19.287 17.038 1.00 6.53 378 ASP A C 1
ATOM 3031 O O . ASP A 1 383 ? 21.447 19.307 18.261 1.00 14.82 378 ASP A O 1
ATOM 3036 N N . MET A 1 384 ? 20.422 19.110 16.278 1.00 11.92 379 MET A N 1
ATOM 3037 C CA . MET A 1 384 ? 19.088 19.016 16.856 1.00 9.35 379 MET A CA 1
ATOM 3038 C C . MET A 1 384 ? 18.613 17.604 17.067 1.00 19.12 379 MET A C 1
ATOM 3039 O O . MET A 1 384 ? 18.981 16.679 16.334 1.00 15.84 379 MET A O 1
ATOM 3044 N N . ARG A 1 385 ? 17.786 17.455 18.090 1.00 15.94 380 ARG A N 1
ATOM 3045 C CA . ARG A 1 385 ? 17.087 16.217 18.328 1.00 18.04 380 ARG A CA 1
ATOM 3046 C C . ARG A 1 385 ? 15.816 16.552 19.076 1.00 17.71 380 ARG A C 1
ATOM 3047 O O . ARG A 1 385 ? 15.721 17.623 19.679 1.00 9.58 380 ARG A O 1
ATOM 3055 N N . ASN A 1 386 ? 14.850 15.636 19.063 1.00 16.39 381 ASN A N 1
ATOM 3056 C CA . ASN A 1 386 ? 13.664 15.806 19.888 1.00 14.41 381 ASN A CA 1
ATOM 3057 C C . ASN A 1 386 ? 13.602 14.846 21.074 1.00 14.92 381 ASN A C 1
ATOM 3058 O O . ASN A 1 386 ? 14.541 14.095 21.326 1.00 15.49 381 ASN A O 1
ATOM 3063 N N . TYR A 1 387 ? 12.503 14.927 21.818 1.00 15.41 382 TYR A N 1
ATOM 3064 C CA . TYR A 1 387 ? 12.266 14.094 22.980 1.00 13.66 382 TYR A CA 1
ATOM 3065 C C . TYR A 1 387 ? 10.811 13.663 22.955 1.00 26.70 382 TYR A C 1
ATOM 3066 O O . TYR A 1 387 ? 9.979 14.303 22.310 1.00 32.32 382 TYR A O 1
ATOM 3075 N N . ALA A 1 388 ? 10.494 12.568 23.636 1.00 27.88 383 ALA A N 1
ATOM 3076 C CA . ALA A 1 388 ? 9.113 12.119 23.698 1.00 19.58 383 ALA A CA 1
ATOM 3077 C C . ALA A 1 388 ? 8.266 13.004 24.624 1.00 27.04 383 ALA A C 1
ATOM 3078 O O . ALA A 1 388 ? 7.123 13.321 24.296 1.00 36.11 383 ALA A O 1
ATOM 3080 N N . VAL A 1 389 ? 8.824 13.405 25.772 1.00 27.82 384 VAL A N 1
ATOM 3081 C CA . VAL A 1 389 ? 8.043 14.085 26.818 1.00 26.28 384 VAL A CA 1
ATOM 3082 C C . VAL A 1 389 ? 8.719 15.356 27.405 1.00 47.35 384 VAL A C 1
ATOM 3083 O O . VAL A 1 389 ? 8.251 15.939 28.385 1.00 56.07 384 VAL A O 1
ATOM 3087 N N . SER A 1 390 ? 9.807 15.812 26.810 1.00 36.10 385 SER A N 1
ATOM 3088 C CA . SER A 1 390 ? 10.491 16.980 27.360 1.00 36.77 385 SER A CA 1
ATOM 3089 C C . SER A 1 390 ? 10.869 17.969 26.262 1.00 26.87 385 SER A C 1
ATOM 3090 O O . SER A 1 390 ? 10.225 18.014 25.221 1.00 26.96 385 SER A O 1
ATOM 3093 N N . GLY A 1 391 ? 11.851 18.821 26.511 1.00 18.07 386 GLY A N 1
ATOM 3094 C CA . GLY A 1 391 ? 12.312 19.694 25.451 1.00 14.17 386 GLY A CA 1
ATOM 3095 C C . GLY A 1 391 ? 11.436 20.921 25.375 1.00 15.74 386 GLY A C 1
ATOM 3096 O O . GLY A 1 391 ? 10.813 21.302 26.362 1.00 22.37 386 GLY A O 1
ATOM 3097 N N . GLN A 1 392 ? 11.361 21.524 24.196 1.00 13.38 387 GLN A N 1
ATOM 3098 C CA . GLN A 1 392 ? 10.886 22.898 24.102 1.00 19.20 387 GLN A CA 1
ATOM 3099 C C . GLN A 1 392 ? 10.439 23.227 22.684 1.00 26.25 387 GLN A C 1
ATOM 3100 O O . GLN A 1 392 ? 10.932 22.620 21.724 1.00 27.54 387 GLN A O 1
ATOM 3106 N N . ASP A 1 393 ? 9.533 24.202 22.556 1.00 26.36 388 ASP A N 1
ATOM 3107 C CA . ASP A 1 393 ? 9.034 24.632 21.246 1.00 23.29 388 ASP A CA 1
ATOM 3108 C C . ASP A 1 393 ? 10.119 25.365 20.482 1.00 16.62 388 ASP A C 1
ATOM 3109 O O . ASP A 1 393 ? 10.857 26.158 21.062 1.00 24.59 388 ASP A O 1
ATOM 3114 N N . LEU A 1 394 ? 10.210 25.108 19.180 1.00 16.40 389 LEU A N 1
ATOM 3115 C CA . LEU A 1 394 ? 11.135 25.839 18.315 1.00 21.30 389 LEU A CA 1
ATOM 3116 C C . LEU A 1 394 ? 10.444 26.226 17.021 1.00 22.85 389 LEU A C 1
ATOM 3117 O O . LEU A 1 394 ? 9.851 25.372 16.350 1.00 19.29 389 LEU A O 1
ATOM 3122 N N . TYR A 1 395 ? 10.519 27.505 16.669 1.00 12.41 390 TYR A N 1
ATOM 3123 C CA . TYR A 1 395 ? 9.884 27.977 15.442 1.00 23.45 390 TYR A CA 1
ATOM 3124 C C . TYR A 1 395 ? 10.906 28.178 14.333 1.00 26.45 390 TYR A C 1
ATOM 3125 O O . TYR A 1 395 ? 11.773 29.043 14.436 1.00 31.73 390 TYR A O 1
ATOM 3134 N N . VAL A 1 396 ? 10.777 27.401 13.262 1.00 15.82 391 VAL A N 1
ATOM 3135 C CA . VAL A 1 396 ? 11.706 27.474 12.137 1.00 19.14 391 VAL A CA 1
ATOM 3136 C C . VAL A 1 396 ? 11.046 28.111 10.912 1.00 28.38 391 VAL A C 1
ATOM 3137 O O . VAL A 1 396 ? 9.978 27.674 10.467 1.00 30.69 391 VAL A O 1
ATOM 3141 N N . ARG A 1 397 ? 11.715 29.121 10.359 1.00 26.14 392 ARG A N 1
ATOM 3142 C CA . ARG A 1 397 ? 11.178 29.957 9.286 1.00 22.43 392 ARG A CA 1
ATOM 3143 C C . ARG A 1 397 ? 11.010 29.233 7.956 1.00 26.89 392 ARG A C 1
ATOM 3144 O O . ARG A 1 397 ? 11.911 28.542 7.491 1.00 28.10 392 ARG A O 1
ATOM 3152 N N . LEU A 1 398 ? 9.841 29.412 7.354 1.00 30.52 393 LEU A N 1
ATOM 3153 C CA . LEU A 1 398 ? 9.511 28.823 6.062 1.00 31.43 393 LEU A CA 1
ATOM 3154 C C . LEU A 1 398 ? 8.802 29.841 5.174 1.00 38.71 393 LEU A C 1
ATOM 3155 O O . LEU A 1 398 ? 8.193 30.814 5.656 1.00 27.17 393 LEU A O 1
ATOM 3160 N N . ALA A 1 399 ? 8.883 29.615 3.869 1.00 41.89 394 ALA A N 1
ATOM 3161 C CA . ALA A 1 399 ? 8.092 30.403 2.944 1.00 37.36 394 ALA A CA 1
ATOM 3162 C C . ALA A 1 399 ? 6.628 30.116 3.252 1.00 39.23 394 ALA A C 1
ATOM 3163 O O . ALA A 1 399 ? 6.292 29.026 3.719 1.00 34.12 394 ALA A O 1
ATOM 3165 N N . ALA A 1 400 ? 5.769 31.105 3.033 1.00 44.94 395 ALA A N 1
ATOM 3166 C CA . ALA A 1 400 ? 4.341 30.985 3.338 1.00 47.26 395 ALA A CA 1
ATOM 3167 C C . ALA A 1 400 ? 3.681 29.734 2.732 1.00 49.28 395 ALA A C 1
ATOM 3168 O O . ALA A 1 400 ? 2.904 29.036 3.395 1.00 46.07 395 ALA A O 1
ATOM 3170 N N . ALA A 1 401 ? 4.013 29.447 1.478 1.00 48.67 396 ALA A N 1
ATOM 3171 C CA . ALA A 1 401 ? 3.424 28.324 0.753 1.00 51.97 396 ALA A CA 1
ATOM 3172 C C . ALA A 1 401 ? 3.598 26.964 1.441 1.00 57.56 396 ALA A C 1
ATOM 3173 O O . ALA A 1 401 ? 2.791 26.058 1.233 1.00 55.84 396 ALA A O 1
ATOM 3175 N N . ASP A 1 402 ? 4.647 26.823 2.252 1.00 56.94 397 ASP A N 1
ATOM 3176 C CA . ASP A 1 402 ? 4.927 25.555 2.922 1.00 49.63 397 ASP A CA 1
ATOM 3177 C C . ASP A 1 402 ? 4.390 25.538 4.353 1.00 47.81 397 ASP A C 1
ATOM 3178 O O . ASP A 1 402 ? 4.419 24.505 5.023 1.00 39.57 397 ASP A O 1
ATOM 3183 N N . VAL A 1 403 ? 3.872 26.680 4.800 1.00 54.14 398 VAL A N 1
ATOM 3184 C CA . VAL A 1 403 ? 3.360 26.836 6.163 1.00 52.30 398 VAL A CA 1
ATOM 3185 C C . VAL A 1 403 ? 2.050 26.094 6.423 1.00 54.72 398 VAL A C 1
ATOM 3186 O O . VAL A 1 403 ? 1.263 25.851 5.510 1.00 60.48 398 VAL A O 1
ATOM 3190 N N . ALA B 1 1 ? 44.328 -16.050 -17.195 1.00 45.76 -4 ALA B N 1
ATOM 3191 C CA . ALA B 1 1 ? 45.372 -17.050 -17.013 1.00 48.28 -4 ALA B CA 1
ATOM 3192 C C . ALA B 1 1 ? 45.241 -17.620 -15.635 1.00 54.10 -4 ALA B C 1
ATOM 3193 O O . ALA B 1 1 ? 44.139 -17.946 -15.211 1.00 64.90 -4 ALA B O 1
ATOM 3195 N N . ALA B 1 2 ? 46.349 -17.717 -14.914 1.00 47.95 -3 ALA B N 1
ATOM 3196 C CA . ALA B 1 2 ? 46.289 -18.400 -13.632 1.00 38.91 -3 ALA B CA 1
ATOM 3197 C C . ALA B 1 2 ? 46.901 -17.655 -12.454 1.00 36.63 -3 ALA B C 1
ATOM 3198 O O . ALA B 1 2 ? 47.063 -18.222 -11.385 1.00 34.11 -3 ALA B O 1
ATOM 3200 N N . ALA B 1 3 ? 47.231 -16.385 -12.633 1.00 33.82 -2 ALA B N 1
ATOM 3201 C CA . ALA B 1 3 ? 47.652 -15.592 -11.488 1.00 30.91 -2 ALA B CA 1
ATOM 3202 C C . ALA B 1 3 ? 46.497 -15.470 -10.465 1.00 32.60 -2 ALA B C 1
ATOM 3203 O O . ALA B 1 3 ? 46.687 -15.673 -9.262 1.00 30.36 -2 ALA B O 1
ATOM 3205 N N . ALA B 1 4 ? 45.299 -15.174 -10.964 1.00 29.74 -1 ALA B N 1
ATOM 3206 C CA . ALA B 1 4 ? 44.140 -14.863 -10.115 1.00 38.23 -1 ALA B CA 1
ATOM 3207 C C . ALA B 1 4 ? 43.622 -16.034 -9.279 1.00 36.71 -1 ALA B C 1
ATOM 3208 O O . ALA B 1 4 ? 43.850 -17.203 -9.611 1.00 31.10 -1 ALA B O 1
ATOM 3210 N N . ALA B 1 5 ? 42.905 -15.712 -8.203 1.00 31.10 0 ALA B N 1
ATOM 3211 C CA . ALA B 1 5 ? 42.489 -16.737 -7.253 1.00 32.22 0 ALA B CA 1
ATOM 3212 C C . ALA B 1 5 ? 41.306 -17.602 -7.757 1.00 33.45 0 ALA B C 1
ATOM 3213 O O . ALA B 1 5 ? 40.390 -17.112 -8.428 1.00 26.42 0 ALA B O 1
ATOM 3215 N N . LEU B 1 6 ? 41.349 -18.890 -7.410 1.00 33.83 1 LEU B N 1
ATOM 3216 C CA . LEU B 1 6 ? 40.299 -19.876 -7.711 1.00 26.53 1 LEU B CA 1
ATOM 3217 C C . LEU B 1 6 ? 39.244 -19.892 -6.602 1.00 19.76 1 LEU B C 1
ATOM 3218 O O . LEU B 1 6 ? 39.450 -19.298 -5.553 1.00 24.27 1 LEU B O 1
ATOM 3223 N N . SER B 1 7 ? 38.137 -20.604 -6.798 1.00 21.65 2 SER B N 1
ATOM 3224 C CA . SER B 1 7 ? 37.163 -20.760 -5.714 1.00 23.08 2 SER B CA 1
ATOM 3225 C C . SER B 1 7 ? 37.152 -22.216 -5.249 1.00 27.66 2 SER B C 1
ATOM 3226 O O . SER B 1 7 ? 36.313 -22.618 -4.445 1.00 23.60 2 SER B O 1
ATOM 3229 N N . THR B 1 8 ? 38.112 -22.988 -5.746 1.00 27.48 3 THR B N 1
ATOM 3230 C CA . THR B 1 8 ? 38.149 -24.430 -5.527 1.00 26.85 3 THR B CA 1
ATOM 3231 C C . THR B 1 8 ? 39.424 -24.927 -4.853 1.00 21.95 3 THR B C 1
ATOM 3232 O O . THR B 1 8 ? 40.488 -24.363 -5.053 1.00 18.23 3 THR B O 1
ATOM 3236 N N . LEU B 1 9 ? 39.299 -25.954 -4.015 1.00 20.54 4 LEU B N 1
ATOM 3237 C CA . LEU B 1 9 ? 40.465 -26.653 -3.493 1.00 24.74 4 LEU B CA 1
ATOM 3238 C C . LEU B 1 9 ? 40.246 -28.169 -3.622 1.00 35.50 4 LEU B C 1
ATOM 3239 O O . LEU B 1 9 ? 39.476 -28.773 -2.871 1.00 27.24 4 LEU B O 1
ATOM 3244 N N . SER B 1 10 ? 40.922 -28.773 -4.591 1.00 40.24 5 SER B N 1
ATOM 3245 C CA . SER B 1 10 ? 40.790 -30.198 -4.837 1.00 40.28 5 SER B CA 1
ATOM 3246 C C . SER B 1 10 ? 41.647 -31.027 -3.886 1.00 43.87 5 SER B C 1
ATOM 3247 O O . SER B 1 10 ? 42.427 -30.485 -3.104 1.00 43.77 5 SER B O 1
ATOM 3250 N N . SER B 1 11 ? 41.490 -32.346 -3.964 1.00 43.48 6 SER B N 1
ATOM 3251 C CA . SER B 1 11 ? 42.148 -33.275 -3.046 1.00 42.72 6 SER B CA 1
ATOM 3252 C C . SER B 1 11 ? 43.668 -33.329 -3.182 1.00 40.52 6 SER B C 1
ATOM 3253 O O . SER B 1 11 ? 44.365 -33.728 -2.248 1.00 37.51 6 SER B O 1
ATOM 3256 N N . THR B 1 12 ? 44.176 -32.934 -4.343 1.00 41.08 7 THR B N 1
ATOM 3257 C CA . THR B 1 12 ? 45.616 -32.951 -4.592 1.00 40.55 7 THR B CA 1
ATOM 3258 C C . THR B 1 12 ? 46.321 -31.617 -4.309 1.00 42.38 7 THR B C 1
ATOM 3259 O O . THR B 1 12 ? 47.554 -31.556 -4.275 1.00 44.75 7 THR B O 1
ATOM 3263 N N . GLU B 1 13 ? 45.535 -30.565 -4.080 1.00 39.88 8 GLU B N 1
ATOM 3264 C CA . GLU B 1 13 ? 46.063 -29.209 -3.909 1.00 35.22 8 GLU B CA 1
ATOM 3265 C C . GLU B 1 13 ? 46.118 -28.834 -2.441 1.00 34.08 8 GLU B C 1
ATOM 3266 O O . GLU B 1 13 ? 45.621 -29.562 -1.581 1.00 33.15 8 GLU B O 1
ATOM 3272 N N . SER B 1 14 ? 46.707 -27.677 -2.164 1.00 29.95 9 SER B N 1
ATOM 3273 C CA . SER B 1 14 ? 46.771 -27.163 -0.806 1.00 30.28 9 SER B CA 1
ATOM 3274 C C . SER B 1 14 ? 46.907 -25.642 -0.800 1.00 29.92 9 SER B C 1
ATOM 3275 O O . SER B 1 14 ? 47.333 -25.038 -1.780 1.00 32.34 9 SER B O 1
ATOM 3278 N N . LEU B 1 15 ? 46.515 -25.026 0.307 1.00 32.96 10 LEU B N 1
ATOM 3279 C CA . LEU B 1 15 ? 46.695 -23.593 0.495 1.00 26.85 10 LEU B CA 1
ATOM 3280 C C . LEU B 1 15 ? 47.663 -23.402 1.654 1.00 21.59 10 LEU B C 1
ATOM 3281 O O . LEU B 1 15 ? 47.448 -23.939 2.744 1.00 26.30 10 LEU B O 1
ATOM 3286 N N . THR B 1 16 ? 48.720 -22.630 1.440 1.00 14.44 11 THR B N 1
ATOM 3287 C CA . THR B 1 16 ? 49.665 -22.380 2.517 1.00 16.74 11 THR B CA 1
ATOM 3288 C C . THR B 1 16 ? 49.863 -20.889 2.788 1.00 17.98 11 THR B C 1
ATOM 3289 O O . THR B 1 16 ? 49.663 -20.054 1.905 1.00 15.97 11 THR B O 1
ATOM 3293 N N . ILE B 1 17 ? 50.295 -20.570 4.006 1.00 19.50 12 ILE B N 1
ATOM 3294 C CA . ILE B 1 17 ? 50.604 -19.199 4.387 1.00 16.94 12 ILE B CA 1
ATOM 3295 C C . ILE B 1 17 ? 51.721 -18.616 3.518 1.00 21.80 12 ILE B C 1
ATOM 3296 O O . ILE B 1 17 ? 51.595 -17.506 2.985 1.00 16.14 12 ILE B O 1
ATOM 3301 N N . SER B 1 18 ? 52.801 -19.374 3.353 1.00 20.50 13 SER B N 1
ATOM 3302 C CA . SER B 1 18 ? 53.965 -18.871 2.627 1.00 22.40 13 SER B CA 1
ATOM 3303 C C . SER B 1 18 ? 53.682 -18.574 1.153 1.00 23.29 13 SER B C 1
ATOM 3304 O O . SER B 1 18 ? 54.343 -17.731 0.556 1.00 19.96 13 SER B O 1
ATOM 3307 N N . SER B 1 19 ? 52.654 -19.207 0.592 1.00 27.00 14 SER B N 1
ATOM 3308 C CA . SER B 1 19 ? 52.298 -18.989 -0.809 1.00 23.28 14 SER B CA 1
ATOM 3309 C C . SER B 1 19 ? 51.446 -17.743 -1.049 1.00 23.97 14 SER B C 1
ATOM 3310 O O . SER B 1 19 ? 51.312 -17.304 -2.185 1.00 30.54 14 SER B O 1
ATOM 3313 N N . ASN B 1 20 ? 50.859 -17.186 0.008 1.00 26.74 15 ASN B N 1
ATOM 3314 C CA . ASN B 1 20 ? 49.986 -16.002 -0.103 1.00 31.04 15 ASN B CA 1
ATOM 3315 C C . ASN B 1 20 ? 48.737 -16.196 -0.977 1.00 26.31 15 ASN B C 1
ATOM 3316 O O . ASN B 1 20 ? 48.067 -15.230 -1.349 1.00 28.64 15 ASN B O 1
ATOM 3321 N N . ARG B 1 21 ? 48.440 -17.451 -1.291 1.00 21.26 16 ARG B N 1
ATOM 3322 C CA . ARG B 1 21 ? 47.280 -17.823 -2.088 1.00 27.50 16 ARG B CA 1
ATOM 3323 C C . ARG B 1 21 ? 45.989 -17.647 -1.298 1.00 23.04 16 ARG B C 1
ATOM 3324 O O . ARG B 1 21 ? 45.963 -17.832 -0.080 1.00 23.38 16 ARG B O 1
ATOM 3332 N N . THR B 1 22 ? 44.920 -17.290 -1.996 1.00 18.84 17 THR B N 1
ATOM 3333 C CA . THR B 1 22 ? 43.599 -17.234 -1.385 1.00 15.12 17 THR B CA 1
ATOM 3334 C C . THR B 1 22 ? 42.560 -17.866 -2.287 1.00 28.32 17 THR B C 1
ATOM 3335 O O . THR B 1 22 ? 42.803 -18.121 -3.466 1.00 31.06 17 THR B O 1
ATOM 3339 N N . LEU B 1 23 ? 41.389 -18.105 -1.716 1.00 33.81 18 LEU B N 1
ATOM 3340 C CA . LEU B 1 23 ? 40.237 -18.534 -2.485 1.00 29.17 18 LEU B CA 1
ATOM 3341 C C . LEU B 1 23 ? 39.293 -17.337 -2.599 1.00 27.62 18 LEU B C 1
ATOM 3342 O O . LEU B 1 23 ? 39.151 -16.555 -1.658 1.00 27.30 18 LEU B O 1
ATOM 3347 N N . VAL B 1 24 ? 38.671 -17.179 -3.759 1.00 21.14 19 VAL B N 1
ATOM 3348 C CA . VAL B 1 24 ? 37.756 -16.071 -3.983 1.00 17.46 19 VAL B CA 1
ATOM 3349 C C . VAL B 1 24 ? 36.444 -16.604 -4.515 1.00 21.18 19 VAL B C 1
ATOM 3350 O O . VAL B 1 24 ? 36.414 -17.392 -5.459 1.00 21.58 19 VAL B O 1
ATOM 3354 N N . SER B 1 25 ? 35.352 -16.184 -3.895 1.00 25.89 20 SER B N 1
ATOM 3355 C CA . SER B 1 25 ? 34.046 -16.670 -4.298 1.00 30.74 20 SER B CA 1
ATOM 3356 C C . SER B 1 25 ? 33.729 -16.200 -5.713 1.00 28.12 20 SER B C 1
ATOM 3357 O O . SER B 1 25 ? 34.177 -15.133 -6.131 1.00 23.85 20 SER B O 1
ATOM 3360 N N . PRO B 1 26 ? 32.986 -17.018 -6.468 1.00 23.36 21 PRO B N 1
ATOM 3361 C CA . PRO B 1 26 ? 32.439 -16.547 -7.739 1.00 28.77 21 PRO B CA 1
ATOM 3362 C C . PRO B 1 26 ? 31.585 -15.321 -7.439 1.00 32.35 21 PRO B C 1
ATOM 3363 O O . PRO B 1 26 ? 30.831 -15.356 -6.473 1.00 37.78 21 PRO B O 1
ATOM 3367 N N . GLY B 1 27 ? 31.713 -14.257 -8.225 1.00 29.15 22 GLY B N 1
ATOM 3368 C CA . GLY B 1 27 ? 31.053 -13.002 -7.907 1.00 26.37 22 GLY B CA 1
ATOM 3369 C C . GLY B 1 27 ? 31.913 -12.073 -7.060 1.00 27.41 22 GLY B C 1
ATOM 3370 O O . GLY B 1 27 ? 31.509 -10.947 -6.752 1.00 22.82 22 GLY B O 1
ATOM 3371 N N . ASN B 1 28 ? 33.081 -12.567 -6.655 1.00 22.65 23 ASN B N 1
ATOM 3372 C CA . ASN B 1 28 ? 34.143 -11.733 -6.091 1.00 24.90 23 ASN B CA 1
ATOM 3373 C C . ASN B 1 28 ? 33.865 -10.987 -4.799 1.00 23.69 23 ASN B C 1
ATOM 3374 O O . ASN B 1 28 ? 34.549 -10.008 -4.498 1.00 15.09 23 ASN B O 1
ATOM 3379 N N . ILE B 1 29 ? 32.871 -11.431 -4.039 1.00 27.07 24 ILE B N 1
ATOM 3380 C CA . ILE B 1 29 ? 32.537 -10.738 -2.800 1.00 21.76 24 ILE B CA 1
ATOM 3381 C C . ILE B 1 29 ? 33.462 -11.151 -1.658 1.00 14.81 24 ILE B C 1
ATOM 3382 O O . ILE B 1 29 ? 34.036 -10.307 -0.957 1.00 17.98 24 ILE B O 1
ATOM 3387 N N . PHE B 1 30 ? 33.651 -12.453 -1.516 1.00 12.31 25 PHE B N 1
ATOM 3388 C CA . PHE B 1 30 ? 34.397 -12.989 -0.388 1.00 15.83 25 PHE B CA 1
ATOM 3389 C C . PHE B 1 30 ? 35.745 -13.528 -0.800 1.00 17.33 25 PHE B C 1
ATOM 3390 O O . PHE B 1 30 ? 35.930 -13.983 -1.931 1.00 20.81 25 PHE B O 1
ATOM 3398 N N . GLU B 1 31 ? 36.679 -13.470 0.143 1.00 17.07 26 GLU B N 1
ATOM 3399 C CA . GLU B 1 31 ? 38.009 -14.026 -0.030 1.00 12.72 26 GLU B CA 1
ATOM 3400 C C . GLU B 1 31 ? 38.374 -14.839 1.217 1.00 15.78 26 GLU B C 1
ATOM 3401 O O . GLU B 1 31 ? 38.109 -14.421 2.345 1.00 12.54 26 GLU B O 1
ATOM 3407 N N . LEU B 1 32 ? 38.982 -16.002 1.005 1.00 13.95 27 LEU B N 1
ATOM 3408 C CA . LEU B 1 32 ? 39.372 -16.885 2.088 1.00 16.68 27 LEU B CA 1
ATOM 3409 C C . LEU B 1 32 ? 40.865 -17.186 2.024 1.00 21.16 27 LEU B C 1
ATOM 3410 O O . LEU B 1 32 ? 41.392 -17.509 0.963 1.00 26.90 27 LEU B O 1
ATOM 3415 N N . GLY B 1 33 ? 41.547 -17.067 3.159 1.00 16.14 28 GLY B N 1
ATOM 3416 C CA . GLY B 1 33 ? 42.982 -17.300 3.215 1.00 10.32 28 GLY B CA 1
ATOM 3417 C C . GLY B 1 33 ? 43.518 -17.029 4.609 1.00 14.00 28 GLY B C 1
ATOM 3418 O O . GLY B 1 33 ? 42.745 -16.890 5.560 1.00 16.46 28 GLY B O 1
ATOM 3419 N N . PHE B 1 34 ? 44.840 -16.939 4.730 1.00 17.99 29 PHE B N 1
ATOM 3420 C CA . PHE B 1 34 ? 45.484 -16.728 6.023 1.00 14.02 29 PHE B CA 1
ATOM 3421 C C . PHE B 1 34 ? 45.724 -15.263 6.357 1.00 15.83 29 PHE B C 1
ATOM 3422 O O . PHE B 1 34 ? 45.991 -14.441 5.481 1.00 19.15 29 PHE B O 1
ATOM 3430 N N . PHE B 1 35 ? 45.602 -14.946 7.638 1.00 7.72 30 PHE B N 1
ATOM 3431 C CA . PHE B 1 35 ? 45.860 -13.608 8.117 1.00 8.29 30 PHE B CA 1
ATOM 3432 C C . PHE B 1 35 ? 46.492 -13.641 9.493 1.00 15.75 30 PHE B C 1
ATOM 3433 O O . PHE B 1 35 ? 46.389 -14.643 10.208 1.00 11.06 30 PHE B O 1
ATOM 3441 N N . ARG B 1 36 ? 47.148 -12.537 9.854 1.00 12.13 31 ARG B N 1
ATOM 3442 C CA . ARG B 1 36 ? 47.864 -12.457 11.114 1.00 14.97 31 ARG B CA 1
ATOM 3443 C C . ARG B 1 36 ? 47.261 -11.411 12.014 1.00 5.86 31 ARG B C 1
ATOM 3444 O O . ARG B 1 36 ? 47.044 -10.282 11.583 1.00 15.00 31 ARG B O 1
ATOM 3452 N N . THR B 1 37 ? 47.042 -11.769 13.278 1.00 4.62 32 THR B N 1
ATOM 3453 C CA . THR B 1 37 ? 46.537 -10.811 14.264 1.00 3.75 32 THR B CA 1
ATOM 3454 C C . THR B 1 37 ? 46.907 -11.327 15.644 1.00 8.61 32 THR B C 1
ATOM 3455 O O . THR B 1 37 ? 46.990 -12.523 15.838 1.00 10.12 32 THR B O 1
ATOM 3459 N N . ASN B 1 38 ? 47.168 -10.422 16.583 1.00 10.77 33 ASN B N 1
ATOM 3460 C CA . ASN B 1 38 ? 47.587 -10.788 17.940 1.00 16.06 33 ASN B CA 1
ATOM 3461 C C . ASN B 1 38 ? 48.764 -11.786 18.020 1.00 15.26 33 ASN B C 1
ATOM 3462 O O . ASN B 1 38 ? 48.781 -12.643 18.898 1.00 13.99 33 ASN B O 1
ATOM 3467 N N . SER B 1 39 ? 49.719 -11.674 17.096 1.00 11.80 34 SER B N 1
ATOM 3468 C CA . SER B 1 39 ? 50.913 -12.533 17.055 1.00 14.71 34 SER B CA 1
ATOM 3469 C C . SER B 1 39 ? 50.622 -13.991 16.673 1.00 18.42 34 SER B C 1
ATOM 3470 O O . SER B 1 39 ? 51.493 -14.845 16.771 1.00 14.75 34 SER B O 1
ATOM 3473 N N . ARG B 1 40 ? 49.386 -14.276 16.277 1.00 22.59 35 ARG B N 1
ATOM 3474 C CA . ARG B 1 40 ? 48.995 -15.629 15.887 1.00 16.50 35 ARG B CA 1
ATOM 3475 C C . ARG B 1 40 ? 48.489 -15.666 14.445 1.00 16.95 35 ARG B C 1
ATOM 3476 O O . ARG B 1 40 ? 48.107 -14.646 13.891 1.00 22.24 35 ARG B O 1
ATOM 3484 N N . TRP B 1 41 ? 48.534 -16.834 13.817 1.00 20.43 36 TRP B N 1
ATOM 3485 C CA . TRP B 1 41 ? 48.019 -16.978 12.453 1.00 20.31 36 TRP B CA 1
ATOM 3486 C C . TRP B 1 41 ? 46.683 -17.732 12.394 1.00 7.98 36 TRP B C 1
ATOM 3487 O O . TRP B 1 41 ? 46.434 -18.640 13.188 1.00 7.44 36 TRP B O 1
ATOM 3498 N N . TYR B 1 42 ? 45.823 -17.316 11.468 1.00 11.26 37 TYR B N 1
ATOM 3499 C CA . TYR B 1 42 ? 44.472 -17.873 11.360 1.00 14.71 37 TYR B CA 1
ATOM 3500 C C . TYR B 1 42 ? 43.989 -18.056 9.927 1.00 14.86 37 TYR B C 1
ATOM 3501 O O . TYR B 1 42 ? 44.395 -17.326 9.026 1.00 17.68 37 TYR B O 1
ATOM 3510 N N . LEU B 1 43 ? 43.115 -19.036 9.727 1.00 18.95 38 LEU B N 1
ATOM 3511 C CA . LEU B 1 43 ? 42.416 -19.200 8.452 1.00 19.42 38 LEU B CA 1
ATOM 3512 C C . LEU B 1 43 ? 41.072 -18.483 8.538 1.00 16.13 38 LEU B C 1
ATOM 3513 O O . LEU B 1 43 ? 40.341 -18.622 9.517 1.00 18.62 38 LEU B O 1
ATOM 3518 N N . GLY B 1 44 ? 40.749 -17.692 7.529 1.00 11.92 39 GLY B N 1
ATOM 3519 C CA . GLY B 1 44 ? 39.588 -16.838 7.655 1.00 15.08 39 GLY B CA 1
ATOM 3520 C C . GLY B 1 44 ? 39.031 -16.321 6.354 1.00 18.60 39 GLY B C 1
ATOM 3521 O O . GLY B 1 44 ? 39.588 -16.542 5.276 1.00 29.61 39 GLY B O 1
ATOM 3522 N N . MET B 1 45 ? 37.914 -15.623 6.473 1.00 9.89 40 MET B N 1
ATOM 3523 C CA . MET B 1 45 ? 37.196 -15.103 5.328 1.00 15.74 40 MET B CA 1
ATOM 3524 C C . MET B 1 45 ? 36.843 -13.622 5.514 1.00 17.15 40 MET B C 1
ATOM 3525 O O . MET B 1 45 ? 36.412 -13.205 6.588 1.00 17.80 40 MET B O 1
ATOM 3530 N N . TRP B 1 46 ? 37.001 -12.839 4.456 1.00 21.99 41 TRP B N 1
ATOM 3531 C CA . TRP B 1 46 ? 36.729 -11.408 4.518 1.00 21.66 41 TRP B CA 1
ATOM 3532 C C . TRP B 1 46 ? 36.124 -10.955 3.203 1.00 14.83 41 TRP B C 1
ATOM 3533 O O . TRP B 1 46 ? 36.054 -11.736 2.257 1.00 5.90 41 TRP B O 1
ATOM 3544 N N . TYR B 1 47 ? 35.659 -9.708 3.155 1.00 13.77 42 TYR B N 1
ATOM 3545 C CA . TYR B 1 47 ? 35.126 -9.147 1.921 1.00 14.52 42 TYR B CA 1
ATOM 3546 C C . TYR B 1 47 ? 36.271 -8.766 0.980 1.00 19.21 42 TYR B C 1
ATOM 3547 O O . TYR B 1 47 ? 37.094 -7.886 1.293 1.00 13.86 42 TYR B O 1
ATOM 3556 N N . LYS B 1 48 ? 36.302 -9.409 -0.181 1.00 7.26 43 LYS B N 1
ATOM 3557 C CA . LYS B 1 48 ? 37.376 -9.182 -1.136 1.00 14.55 43 LYS B CA 1
ATOM 3558 C C . LYS B 1 48 ? 37.601 -7.721 -1.551 1.00 15.47 43 LYS B C 1
ATOM 3559 O O . LYS B 1 48 ? 38.749 -7.276 -1.662 1.00 14.10 43 LYS B O 1
ATOM 3565 N N . LYS B 1 49 ? 36.513 -6.989 -1.784 1.00 11.59 44 LYS B N 1
ATOM 3566 C CA . LYS B 1 49 ? 36.584 -5.659 -2.395 1.00 21.94 44 LYS B CA 1
ATOM 3567 C C . LYS B 1 49 ? 36.753 -4.484 -1.434 1.00 25.99 44 LYS B C 1
ATOM 3568 O O . LYS B 1 49 ? 36.901 -3.355 -1.872 1.00 32.82 44 LYS B O 1
ATOM 3574 N N . LEU B 1 50 ? 36.744 -4.744 -0.134 1.00 27.71 45 LEU B N 1
ATOM 3575 C CA . LEU B 1 50 ? 36.919 -3.678 0.847 1.00 20.31 45 LEU B CA 1
ATOM 3576 C C . LEU B 1 50 ? 38.371 -3.585 1.305 1.00 29.46 45 LEU B C 1
ATOM 3577 O O . LEU B 1 50 ? 38.937 -4.555 1.806 1.00 33.33 45 LEU B O 1
ATOM 3582 N N . SER B 1 51 ? 38.960 -2.403 1.162 1.00 27.85 46 SER B N 1
ATOM 3583 C CA . SER B 1 51 ? 40.350 -2.188 1.554 1.00 25.08 46 SER B CA 1
ATOM 3584 C C . SER B 1 51 ? 40.542 -2.382 3.055 1.00 26.12 46 SER B C 1
ATOM 3585 O O . SER B 1 51 ? 41.558 -2.914 3.498 1.00 29.78 46 SER B O 1
ATOM 3588 N N . GLY B 1 52 ? 39.549 -1.971 3.835 1.00 23.87 47 GLY B N 1
ATOM 3589 C CA . GLY B 1 52 ? 39.542 -2.255 5.258 1.00 23.50 47 GLY B CA 1
ATOM 3590 C C . GLY B 1 52 ? 39.047 -3.673 5.482 1.00 32.42 47 GLY B C 1
ATOM 3591 O O . GLY B 1 52 ? 37.987 -4.060 4.988 1.00 30.83 47 GLY B O 1
ATOM 3592 N N . ARG B 1 53 ? 39.816 -4.468 6.210 1.00 29.55 48 ARG B N 1
ATOM 3593 C CA . ARG B 1 53 ? 39.449 -5.867 6.354 1.00 30.91 48 ARG B CA 1
ATOM 3594 C C . ARG B 1 53 ? 38.393 -6.144 7.406 1.00 30.97 48 ARG B C 1
ATOM 3595 O O . ARG B 1 53 ? 38.494 -5.708 8.553 1.00 39.32 48 ARG B O 1
ATOM 3603 N N . THR B 1 54 ? 37.376 -6.881 6.990 1.00 19.31 49 THR B N 1
ATOM 3604 C CA . THR B 1 54 ? 36.285 -7.242 7.867 1.00 15.78 49 THR B CA 1
ATOM 3605 C C . THR B 1 54 ? 36.207 -8.772 7.826 1.00 13.40 49 THR B C 1
ATOM 3606 O O . THR B 1 54 ? 35.817 -9.350 6.819 1.00 13.36 49 THR B O 1
ATOM 3610 N N . TYR B 1 55 ? 36.637 -9.429 8.902 1.00 14.58 50 TYR B N 1
ATOM 3611 C CA . TYR B 1 55 ? 36.619 -10.897 8.942 1.00 22.66 50 TYR B CA 1
ATOM 3612 C C . TYR B 1 55 ? 35.270 -11.421 9.390 1.00 16.77 50 TYR B C 1
ATOM 3613 O O . TYR B 1 55 ? 34.896 -11.265 10.547 1.00 20.57 50 TYR B O 1
ATOM 3622 N N . VAL B 1 56 ? 34.543 -12.043 8.467 1.00 17.76 51 VAL B N 1
ATOM 3623 C CA . VAL B 1 56 ? 33.195 -12.538 8.753 1.00 16.53 51 VAL B CA 1
ATOM 3624 C C . VAL B 1 56 ? 33.190 -13.982 9.223 1.00 17.93 51 VAL B C 1
ATOM 3625 O O . VAL B 1 56 ? 32.145 -14.505 9.619 1.00 20.63 51 VAL B O 1
ATOM 3629 N N . TRP B 1 57 ? 34.354 -14.624 9.176 1.00 17.21 52 TRP B N 1
ATOM 3630 C CA . TRP B 1 57 ? 34.481 -16.021 9.579 1.00 4.16 52 TRP B CA 1
ATOM 3631 C C . TRP B 1 57 ? 35.942 -16.412 9.823 1.00 12.58 52 TRP B C 1
ATOM 3632 O O . TRP B 1 57 ? 36.841 -16.033 9.065 1.00 17.40 52 TRP B O 1
ATOM 3643 N N . VAL B 1 58 ? 36.173 -17.154 10.901 1.00 9.79 53 VAL B N 1
ATOM 3644 C CA . VAL B 1 58 ? 37.499 -17.681 11.225 1.00 8.90 53 VAL B CA 1
ATOM 3645 C C . VAL B 1 58 ? 37.381 -19.181 11.488 1.00 18.38 53 VAL B C 1
ATOM 3646 O O . VAL B 1 58 ? 36.565 -19.585 12.308 1.00 15.80 53 VAL B O 1
ATOM 3650 N N . ALA B 1 59 ? 38.190 -20.005 10.819 1.00 16.03 54 ALA B N 1
ATOM 3651 C CA . ALA B 1 59 ? 38.095 -21.463 10.993 1.00 18.54 54 ALA B CA 1
ATOM 3652 C C . ALA B 1 59 ? 38.582 -21.931 12.363 1.00 23.21 54 ALA B C 1
ATOM 3653 O O . ALA B 1 59 ? 37.915 -22.719 13.030 1.00 21.00 54 ALA B O 1
ATOM 3655 N N . ASN B 1 60 ? 39.765 -21.469 12.755 1.00 21.18 55 ASN B N 1
ATOM 3656 C CA . ASN B 1 60 ? 40.455 -21.990 13.932 1.00 24.77 55 ASN B CA 1
ATOM 3657 C C . ASN B 1 60 ? 40.683 -20.987 15.043 1.00 21.37 55 ASN B C 1
ATOM 3658 O O . ASN B 1 60 ? 41.814 -20.895 15.537 1.00 12.86 55 ASN B O 1
ATOM 3663 N N . ARG B 1 61 ? 39.624 -20.277 15.446 1.00 15.31 56 ARG B N 1
ATOM 3664 C CA . ARG B 1 61 ? 39.740 -19.101 16.333 1.00 13.47 56 ARG B CA 1
ATOM 3665 C C . ARG B 1 61 ? 40.319 -19.446 17.696 1.00 14.29 56 ARG B C 1
ATOM 3666 O O . ARG B 1 61 ? 40.971 -18.620 18.325 1.00 13.26 56 ARG B O 1
ATOM 3674 N N . ASP B 1 62 ? 40.081 -20.665 18.159 1.00 15.05 57 ASP B N 1
ATOM 3675 C CA . ASP B 1 62 ? 40.581 -21.043 19.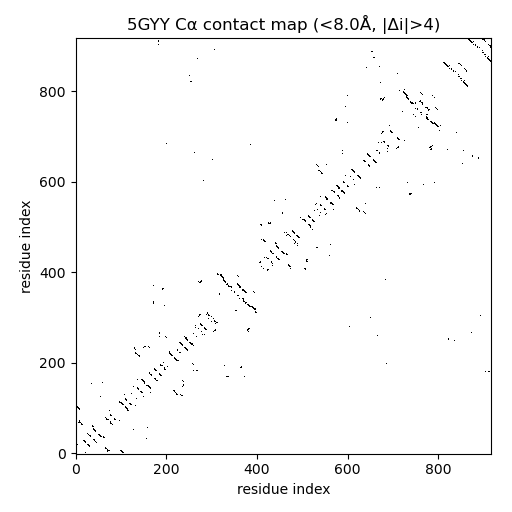469 1.00 11.17 57 ASP B CA 1
ATOM 3676 C C . ASP B 1 62 ? 41.741 -22.002 19.289 1.00 7.78 57 ASP B C 1
ATOM 3677 O O . ASP B 1 62 ? 42.270 -22.551 20.256 1.00 13.58 57 ASP B O 1
ATOM 3682 N N . ASN B 1 63 ? 42.140 -22.193 18.037 1.00 9.24 58 ASN B N 1
ATOM 3683 C CA . ASN B 1 63 ? 43.257 -23.087 17.727 1.00 19.92 58 ASN B CA 1
ATOM 3684 C C . ASN B 1 63 ? 44.241 -22.400 16.782 1.00 16.95 58 ASN B C 1
ATOM 3685 O O . ASN B 1 63 ? 44.339 -22.734 15.603 1.00 19.20 58 ASN B O 1
ATOM 3690 N N . PRO B 1 64 ? 44.979 -21.426 17.305 1.00 8.36 59 PRO B N 1
ATOM 3691 C CA . PRO B 1 64 ? 45.818 -20.655 16.397 1.00 10.34 59 PRO B CA 1
ATOM 3692 C C . PRO B 1 64 ? 47.001 -21.465 15.913 1.00 16.04 59 PRO B C 1
ATOM 3693 O O . PRO B 1 64 ? 47.534 -22.286 16.653 1.00 14.21 59 PRO B O 1
ATOM 3697 N N . LEU B 1 65 ? 47.386 -21.212 14.668 1.00 18.47 60 LEU B N 1
ATOM 3698 C CA . LEU B 1 65 ? 48.658 -21.630 14.135 1.00 18.32 60 LEU B CA 1
ATOM 3699 C C . LEU B 1 65 ? 49.713 -20.769 14.838 1.00 22.74 60 LEU B C 1
ATOM 3700 O O . LEU B 1 65 ? 49.599 -19.535 14.886 1.00 14.78 60 LEU B O 1
ATOM 3705 N N . SER B 1 66 ? 50.726 -21.420 15.399 1.00 24.49 61 SER B N 1
ATOM 3706 C CA . SER B 1 66 ? 51.749 -20.726 16.197 1.00 20.65 61 SER B CA 1
ATOM 3707 C C . SER B 1 66 ? 52.535 -19.688 15.432 1.00 16.34 61 SER B C 1
ATOM 3708 O O . SER B 1 66 ? 52.971 -18.694 15.996 1.00 16.86 61 SER B O 1
ATOM 3711 N N . ASN B 1 67 ? 52.729 -19.929 14.145 1.00 20.21 62 ASN B N 1
ATOM 3712 C CA . ASN B 1 67 ? 53.585 -19.067 13.361 1.00 17.63 62 ASN B CA 1
ATOM 3713 C C . ASN B 1 67 ? 53.262 -19.141 11.878 1.00 18.29 62 ASN B C 1
ATOM 3714 O O . ASN B 1 67 ? 52.288 -19.787 11.473 1.00 15.34 62 ASN B O 1
ATOM 3719 N N . SER B 1 68 ? 54.085 -18.460 11.085 1.00 14.09 63 SER B N 1
ATOM 3720 C CA . SER B 1 68 ? 53.862 -18.242 9.658 1.00 16.88 63 SER B CA 1
ATOM 3721 C C . SER B 1 68 ? 53.852 -19.475 8.791 1.00 18.87 63 SER B C 1
ATOM 3722 O O . SER B 1 68 ? 53.869 -19.358 7.567 1.00 21.89 63 SER B O 1
ATOM 3725 N N . ILE B 1 69 ? 53.855 -20.650 9.409 1.00 22.92 64 ILE B N 1
ATOM 3726 C CA . ILE B 1 69 ? 53.794 -21.895 8.653 1.00 25.95 64 ILE B CA 1
ATOM 3727 C C . ILE B 1 69 ? 52.449 -22.561 8.871 1.00 25.47 64 ILE B C 1
ATOM 3728 O O . ILE B 1 69 ? 52.088 -22.927 9.994 1.00 25.98 64 ILE B O 1
ATOM 3733 N N . GLY B 1 70 ? 51.700 -22.717 7.791 1.00 20.61 65 GLY B N 1
ATOM 3734 C CA . GLY B 1 70 ? 50.400 -23.337 7.895 1.00 7.85 65 GLY B CA 1
ATOM 3735 C C . GLY B 1 70 ? 49.997 -23.877 6.555 1.00 13.52 65 GLY B C 1
ATOM 3736 O O . GLY B 1 70 ? 50.328 -23.288 5.525 1.00 11.62 65 GLY B O 1
ATOM 3737 N N . THR B 1 71 ? 49.271 -24.994 6.578 1.00 18.90 66 THR B N 1
ATOM 3738 C CA . THR B 1 71 ? 48.876 -25.687 5.365 1.00 22.22 66 THR B CA 1
ATOM 3739 C C . THR B 1 71 ? 47.447 -26.229 5.479 1.00 24.53 66 THR B C 1
ATOM 3740 O O . THR B 1 71 ? 47.137 -27.046 6.359 1.00 21.59 66 THR B O 1
ATOM 3744 N N . LEU B 1 72 ? 46.582 -25.773 4.576 1.00 25.57 67 LEU B N 1
ATOM 3745 C CA . LEU B 1 72 ? 45.204 -26.257 4.490 1.00 13.33 67 LEU B CA 1
ATOM 3746 C C . LEU B 1 72 ? 45.084 -27.246 3.349 1.00 21.25 67 LEU B C 1
ATOM 3747 O O . LEU B 1 72 ? 45.407 -26.909 2.215 1.00 29.63 67 LEU B O 1
ATOM 3752 N N . LYS B 1 73 ? 44.596 -28.451 3.628 1.00 18.49 68 LYS B N 1
ATOM 3753 C CA . LYS B 1 73 ? 44.411 -29.437 2.562 1.00 24.07 68 LYS B CA 1
ATOM 3754 C C . LYS B 1 73 ? 43.424 -30.513 2.949 1.00 18.91 68 LYS B C 1
ATOM 3755 O O . LYS B 1 73 ? 43.084 -30.658 4.124 1.00 18.79 68 LYS B O 1
ATOM 3761 N N . ILE B 1 74 ? 42.961 -31.255 1.944 1.00 21.75 69 ILE B N 1
ATOM 3762 C CA . ILE B 1 74 ? 42.107 -32.419 2.169 1.00 32.99 69 ILE B CA 1
ATOM 3763 C C . ILE B 1 74 ? 43.000 -33.566 2.617 1.00 38.75 69 ILE B C 1
ATOM 3764 O O . ILE B 1 74 ? 44.032 -33.831 1.998 1.00 32.48 69 ILE B O 1
ATOM 3769 N N . SER B 1 75 ? 42.637 -34.212 3.720 1.00 48.74 70 SER B N 1
ATOM 3770 C CA . SER B 1 75 ? 43.354 -35.400 4.184 1.00 44.56 70 SER B CA 1
ATOM 3771 C C . SER B 1 75 ? 42.381 -36.488 4.573 1.00 47.51 70 SER B C 1
ATOM 3772 O O . SER B 1 75 ? 41.542 -36.287 5.456 1.00 41.52 70 SER B O 1
ATOM 3775 N N . ASN B 1 76 ? 42.513 -37.641 3.921 1.00 56.04 71 ASN B N 1
ATOM 3776 C CA . ASN B 1 76 ? 41.623 -38.778 4.140 1.00 62.01 71 ASN B CA 1
ATOM 3777 C C . ASN B 1 76 ? 40.163 -38.350 4.123 1.00 57.51 71 ASN B C 1
ATOM 3778 O O . ASN B 1 76 ? 39.380 -38.710 5.009 1.00 55.42 71 ASN B O 1
ATOM 3783 N N . MET B 1 77 ? 39.833 -37.565 3.097 1.00 50.74 72 MET B N 1
ATOM 3784 C CA . MET B 1 77 ? 38.492 -37.049 2.878 1.00 53.49 72 MET B CA 1
ATOM 3785 C C . MET B 1 77 ? 38.050 -36.133 4.024 1.00 58.43 72 MET B C 1
ATOM 3786 O O . MET B 1 77 ? 36.910 -36.182 4.470 1.00 64.95 72 MET B O 1
ATOM 3791 N N . ASN B 1 78 ? 38.952 -35.257 4.455 1.00 54.99 73 ASN B N 1
ATOM 3792 C CA . ASN B 1 78 ? 38.672 -34.341 5.551 1.00 43.30 73 ASN B CA 1
ATOM 3793 C C . ASN B 1 78 ? 39.491 -33.060 5.379 1.00 40.43 73 ASN B C 1
ATOM 3794 O O . ASN B 1 78 ? 40.643 -33.105 4.940 1.00 36.10 73 ASN B O 1
ATOM 3799 N N . LEU B 1 79 ? 38.903 -31.917 5.717 1.00 35.62 74 LEU B N 1
ATOM 3800 C CA . LEU B 1 79 ? 39.614 -30.652 5.607 1.00 29.66 74 LEU B CA 1
ATOM 3801 C C . LEU B 1 79 ? 40.489 -30.479 6.832 1.00 24.29 74 LEU B C 1
ATOM 3802 O O . LEU B 1 79 ? 40.023 -30.623 7.953 1.00 21.33 74 LEU B O 1
ATOM 3807 N N . VAL B 1 80 ? 41.771 -30.211 6.638 1.00 26.64 75 VAL B N 1
ATOM 3808 C CA . VAL B 1 80 ? 42.650 -30.142 7.794 1.00 17.64 75 VAL B CA 1
ATOM 3809 C C . VAL B 1 80 ? 43.667 -28.988 7.722 1.00 20.70 75 VAL B C 1
ATOM 3810 O O . VAL B 1 80 ? 44.130 -28.586 6.643 1.00 21.67 75 VAL B O 1
ATOM 3814 N N . LEU B 1 81 ? 43.996 -28.456 8.894 1.00 22.98 76 LEU B N 1
ATOM 3815 C CA . LEU B 1 81 ? 44.907 -27.325 9.018 1.00 20.36 76 LEU B CA 1
ATOM 3816 C C . LEU B 1 81 ? 46.126 -27.757 9.835 1.00 19.14 76 LEU B C 1
ATOM 3817 O O . LEU B 1 81 ? 46.000 -28.054 11.026 1.00 14.96 76 LEU B O 1
ATOM 3822 N N . LEU B 1 82 ? 47.293 -27.801 9.186 1.00 17.25 77 LEU B N 1
ATOM 3823 C CA . LEU B 1 82 ? 48.522 -28.326 9.795 1.00 20.99 77 LEU B CA 1
ATOM 3824 C C . LEU B 1 82 ? 49.518 -27.213 10.117 1.00 18.92 77 LEU B C 1
ATOM 3825 O O . LEU B 1 82 ? 49.827 -26.395 9.252 1.00 20.07 77 LEU B O 1
ATOM 3830 N N . ASP B 1 83 ? 50.046 -27.207 11.341 1.00 18.50 78 ASP B N 1
ATOM 3831 C CA . ASP B 1 83 ? 51.070 -26.231 11.725 1.00 21.73 78 ASP B CA 1
ATOM 3832 C C . ASP B 1 83 ? 52.489 -26.609 11.261 1.00 22.26 78 ASP B C 1
ATOM 3833 O O . ASP B 1 83 ? 52.673 -27.532 10.464 1.00 21.17 78 ASP B O 1
ATOM 3838 N N . HIS B 1 84 ? 53.487 -25.913 11.794 1.00 21.09 79 HIS B N 1
ATOM 3839 C CA . HIS B 1 84 ? 54.862 -26.093 11.351 1.00 33.00 79 HIS B CA 1
ATOM 3840 C C . HIS B 1 84 ? 55.350 -27.519 11.572 1.00 38.75 79 HIS B C 1
ATOM 3841 O O . HIS B 1 84 ? 56.175 -28.022 10.814 1.00 47.22 79 HIS B O 1
ATOM 3848 N N . SER B 1 85 ? 54.822 -28.170 12.603 1.00 35.61 80 SER B N 1
ATOM 3849 C CA . SER B 1 85 ? 55.221 -29.533 12.936 1.00 36.73 80 SER B CA 1
ATOM 3850 C C . SER B 1 85 ? 54.215 -30.572 12.459 1.00 34.09 80 SER B C 1
ATOM 3851 O O . SER B 1 85 ? 53.921 -31.511 13.193 1.00 39.87 80 SER B O 1
ATOM 3854 N N . ASN B 1 86 ? 53.671 -30.383 11.255 1.00 31.73 81 ASN B N 1
ATOM 3855 C CA . ASN B 1 86 ? 52.708 -31.321 10.655 1.00 34.46 81 ASN B CA 1
ATOM 3856 C C . ASN B 1 86 ? 51.628 -31.854 11.575 1.00 35.86 81 ASN B C 1
ATOM 3857 O O . ASN B 1 86 ? 51.097 -32.941 11.361 1.00 39.76 81 ASN B O 1
ATOM 3862 N N . LYS B 1 87 ? 51.349 -31.103 12.626 1.00 33.11 82 LYS B N 1
ATOM 3863 C CA . LYS B 1 87 ? 50.302 -31.451 13.557 1.00 29.53 82 LYS B CA 1
ATOM 3864 C C . LYS B 1 87 ? 49.037 -30.710 13.147 1.00 29.23 82 LYS B C 1
ATOM 3865 O O . LYS B 1 87 ? 49.077 -29.530 12.789 1.00 26.72 82 LYS B O 1
ATOM 3871 N N . SER B 1 88 ? 47.921 -31.430 13.146 1.00 30.66 83 SER B N 1
ATOM 3872 C CA . SER B 1 88 ? 46.634 -30.836 12.833 1.00 26.50 83 SER B CA 1
ATOM 3873 C C . SER B 1 88 ? 46.211 -29.904 13.949 1.00 32.66 83 SER B C 1
ATOM 3874 O O . SER B 1 88 ? 46.206 -30.276 15.124 1.00 39.44 83 SER B O 1
ATOM 3877 N N . VAL B 1 89 ? 45.833 -28.694 13.570 1.00 24.02 84 VAL B N 1
ATOM 3878 C CA . VAL B 1 89 ? 45.456 -27.686 14.532 1.00 23.68 84 VAL B CA 1
ATOM 3879 C C . VAL B 1 89 ? 43.950 -27.478 14.448 1.00 33.26 84 VAL B C 1
ATOM 3880 O O . VAL B 1 89 ? 43.306 -27.013 15.393 1.00 41.19 84 VAL B O 1
ATOM 3884 N N . TRP B 1 90 ? 43.382 -27.894 13.323 1.00 28.12 85 TRP B N 1
ATOM 3885 C CA . TRP B 1 90 ? 41.949 -27.791 13.115 1.00 29.03 85 TRP B CA 1
ATOM 3886 C C . TRP B 1 90 ? 41.516 -28.722 12.006 1.00 29.38 85 TRP B C 1
ATOM 3887 O O . TRP B 1 90 ? 42.283 -28.995 11.078 1.00 29.11 85 TRP B O 1
ATOM 3898 N N . SER B 1 91 ? 40.281 -29.197 12.094 1.00 27.62 86 SER B N 1
ATOM 3899 C CA . SER B 1 91 ? 39.711 -29.981 11.013 1.00 23.58 86 SER B CA 1
ATOM 3900 C C . SER B 1 91 ? 38.194 -30.076 11.112 1.00 23.94 86 SER B C 1
ATOM 3901 O O . SER B 1 91 ? 37.604 -29.965 12.185 1.00 24.08 86 SER B O 1
ATOM 3904 N N . THR B 1 92 ? 37.579 -30.278 9.960 1.00 25.32 87 THR B N 1
ATOM 3905 C CA . THR B 1 92 ? 36.189 -30.651 9.874 1.00 38.58 87 THR B CA 1
ATOM 3906 C C . THR B 1 92 ? 36.084 -32.070 10.410 1.00 57.18 87 THR B C 1
ATOM 3907 O O . THR B 1 92 ? 36.851 -32.942 10.021 1.00 62.87 87 THR B O 1
ATOM 3911 N N . ASN B 1 93 ? 35.158 -32.303 11.326 1.00 69.36 88 ASN B N 1
ATOM 3912 C CA . ASN B 1 93 ? 34.933 -33.652 11.835 1.00 79.55 88 ASN B CA 1
ATOM 3913 C C . ASN B 1 93 ? 33.756 -34.279 11.106 1.00 84.76 88 ASN B C 1
ATOM 3914 O O . ASN B 1 93 ? 32.611 -33.864 11.294 1.00 85.19 88 ASN B O 1
ATOM 3919 N N . LEU B 1 94 ? 34.045 -35.267 10.263 1.00 90.91 89 LEU B N 1
ATOM 3920 C CA . LEU B 1 94 ? 33.096 -35.741 9.252 1.00 103.95 89 LEU B CA 1
ATOM 3921 C C . LEU B 1 94 ? 31.758 -36.300 9.750 1.00 118.32 89 LEU B C 1
ATOM 3922 O O . LEU B 1 94 ? 31.688 -36.931 10.807 1.00 120.66 89 LEU B O 1
ATOM 3927 N N . THR B 1 95 ? 30.704 -36.074 8.963 1.00 126.12 90 THR B N 1
ATOM 3928 C CA . THR B 1 95 ? 29.368 -36.571 9.291 1.00 131.36 90 THR B CA 1
ATOM 3929 C C . THR B 1 95 ? 29.089 -37.898 8.571 1.00 133.83 90 THR B C 1
ATOM 3930 O O . THR B 1 95 ? 27.997 -38.464 8.678 1.00 131.30 90 THR B O 1
ATOM 3934 N N . ARG B 1 96 ? 30.091 -38.383 7.840 1.00 136.77 91 ARG B N 1
ATOM 3935 C CA . ARG B 1 96 ? 30.019 -39.672 7.151 1.00 138.07 91 ARG B CA 1
ATOM 3936 C C . ARG B 1 96 ? 31.378 -40.364 7.126 1.00 137.31 91 ARG B C 1
ATOM 3937 O O . ARG B 1 96 ? 32.421 -39.718 7.249 1.00 136.38 91 ARG B O 1
ATOM 3945 N N . GLU B 1 97 ? 31.361 -41.681 6.968 1.00 136.19 92 GLU B N 1
ATOM 3946 C CA . GLU B 1 97 ? 32.596 -42.448 6.951 1.00 134.19 92 GLU B CA 1
ATOM 3947 C C . GLU B 1 97 ? 32.762 -43.140 5.604 1.00 131.73 92 GLU B C 1
ATOM 3948 O O . GLU B 1 97 ? 33.824 -43.681 5.291 1.00 128.24 92 GLU B O 1
ATOM 3954 N N . ASN B 1 98 ? 31.701 -43.095 4.804 1.00 133.27 93 ASN B N 1
ATOM 3955 C CA . ASN B 1 98 ? 31.692 -43.738 3.498 1.00 133.93 93 ASN B CA 1
ATOM 3956 C C . ASN B 1 98 ? 31.685 -42.673 2.414 1.00 129.79 93 ASN B C 1
ATOM 3957 O O . ASN B 1 98 ? 31.066 -42.836 1.359 1.00 131.85 93 ASN B O 1
ATOM 3962 N N . VAL B 1 99 ? 32.380 -41.574 2.696 1.00 120.27 94 VAL B N 1
ATOM 3963 C CA . VAL B 1 99 ? 32.502 -40.470 1.758 1.00 110.89 94 VAL B CA 1
ATOM 3964 C C . VAL B 1 99 ? 33.262 -40.969 0.535 1.00 104.33 94 VAL B C 1
ATOM 3965 O O . VAL B 1 99 ? 34.236 -41.709 0.668 1.00 100.14 94 VAL B O 1
ATOM 3969 N N . ARG B 1 100 ? 32.818 -40.582 -0.655 1.00 102.50 95 ARG B N 1
ATOM 3970 C CA . ARG B 1 100 ? 33.435 -41.097 -1.868 1.00 99.00 95 ARG B CA 1
ATOM 3971 C C . ARG B 1 100 ? 34.267 -40.026 -2.574 1.00 83.73 95 ARG B C 1
ATOM 3972 O O . ARG B 1 100 ? 34.122 -38.840 -2.317 1.00 81.78 95 ARG B O 1
ATOM 3980 N N . SER B 1 101 ? 35.172 -40.466 -3.437 1.00 73.56 96 SER B N 1
ATOM 3981 C CA . SER B 1 101 ? 35.991 -39.564 -4.233 1.00 64.17 96 SER B CA 1
ATOM 3982 C C . SER B 1 101 ? 35.230 -39.131 -5.490 1.00 55.48 96 SER B C 1
ATOM 3983 O O . SER B 1 101 ? 34.370 -39.860 -5.978 1.00 50.85 96 SER B O 1
ATOM 3986 N N . PRO B 1 102 ? 35.528 -37.930 -6.011 1.00 55.11 97 PRO B N 1
ATOM 3987 C CA . PRO B 1 102 ? 36.460 -36.936 -5.469 1.00 49.23 97 PRO B CA 1
ATOM 3988 C C . PRO B 1 102 ? 35.828 -36.041 -4.401 1.00 46.02 97 PRO B C 1
ATOM 3989 O O . PRO B 1 102 ? 34.666 -35.638 -4.512 1.00 46.90 97 PRO B O 1
ATOM 3993 N N . VAL B 1 103 ? 36.594 -35.778 -3.349 1.00 38.70 98 VAL B N 1
ATOM 3994 C CA . VAL B 1 103 ? 36.224 -34.795 -2.343 1.00 38.59 98 VAL B CA 1
ATOM 3995 C C . VAL B 1 103 ? 36.763 -33.431 -2.754 1.00 36.12 98 VAL B C 1
ATOM 3996 O O . VAL B 1 103 ? 37.935 -33.311 -3.099 1.00 37.24 98 VAL B O 1
ATOM 4000 N N . VAL B 1 104 ? 35.910 -32.408 -2.720 1.00 38.40 99 VAL B N 1
ATOM 4001 C CA . VAL B 1 104 ? 36.294 -31.051 -3.126 1.00 32.83 99 VAL B CA 1
ATOM 4002 C C . VAL B 1 104 ? 35.905 -30.013 -2.069 1.00 28.84 99 VAL B C 1
ATOM 4003 O O . VAL B 1 104 ? 34.836 -30.100 -1.479 1.00 26.50 99 VAL B O 1
ATOM 4007 N N . ALA B 1 105 ? 36.796 -29.059 -1.799 1.00 28.40 100 ALA B N 1
ATOM 4008 C CA . ALA B 1 105 ? 36.466 -27.924 -0.943 1.00 19.59 100 ALA B CA 1
ATOM 4009 C C . ALA B 1 105 ? 36.151 -26.721 -1.819 1.00 26.79 100 ALA B C 1
ATOM 4010 O O . ALA B 1 105 ? 36.858 -26.455 -2.791 1.00 30.50 100 ALA B O 1
ATOM 4012 N N . GLU B 1 106 ? 35.100 -25.985 -1.479 1.00 25.47 101 GLU B N 1
ATOM 4013 C CA . GLU B 1 106 ? 34.647 -24.918 -2.365 1.00 30.63 101 GLU B CA 1
ATOM 4014 C C . GLU B 1 106 ? 34.002 -23.724 -1.660 1.00 34.30 101 GLU B C 1
ATOM 4015 O O . GLU B 1 106 ? 33.082 -23.878 -0.840 1.00 25.39 101 GLU B O 1
ATOM 4021 N N . LEU B 1 107 ? 34.472 -22.530 -2.022 1.00 32.58 102 LEU B N 1
ATOM 4022 C CA . LEU B 1 107 ? 33.885 -21.283 -1.551 1.00 24.96 102 LEU B CA 1
ATOM 4023 C C . LEU B 1 107 ? 32.752 -20.874 -2.501 1.00 21.86 102 LEU B C 1
ATOM 4024 O O . LEU B 1 107 ? 32.977 -20.641 -3.688 1.00 22.31 102 LEU B O 1
ATOM 4029 N N . LEU B 1 108 ? 31.534 -20.808 -1.974 1.00 19.65 103 LEU B N 1
ATOM 4030 C CA . LEU B 1 108 ? 30.350 -20.443 -2.767 1.00 16.68 103 LEU B CA 1
ATOM 4031 C C . LEU B 1 108 ? 30.151 -18.918 -2.863 1.00 19.47 103 LEU B C 1
ATOM 4032 O O . LEU B 1 108 ? 30.797 -18.145 -2.141 1.00 19.79 103 LEU B O 1
ATOM 4037 N N . ALA B 1 109 ? 29.294 -18.493 -3.787 1.00 8.33 104 ALA B N 1
ATOM 4038 C CA . ALA B 1 109 ? 29.041 -17.068 -4.008 1.00 21.94 104 ALA B CA 1
ATOM 4039 C C . ALA B 1 109 ? 28.541 -16.345 -2.753 1.00 21.90 104 ALA B C 1
ATOM 4040 O O . ALA B 1 109 ? 28.809 -15.164 -2.584 1.00 27.78 104 ALA B O 1
ATOM 4042 N N . ASN B 1 110 ? 27.840 -17.060 -1.872 1.00 26.08 105 ASN B N 1
ATOM 4043 C CA . ASN B 1 110 ? 27.272 -16.456 -0.662 1.00 28.43 105 ASN B CA 1
ATOM 4044 C C . ASN B 1 110 ? 28.216 -16.507 0.537 1.00 25.72 105 ASN B C 1
ATOM 4045 O O . ASN B 1 110 ? 27.839 -16.147 1.648 1.00 26.35 105 ASN B O 1
ATOM 4050 N N . GLY B 1 111 ? 29.441 -16.955 0.304 1.00 23.72 106 GLY B N 1
ATOM 4051 C CA . GLY B 1 111 ? 30.439 -17.030 1.355 1.00 24.11 106 GLY B CA 1
ATOM 4052 C C . GLY B 1 111 ? 30.437 -18.324 2.141 1.00 18.79 106 GLY B C 1
ATOM 4053 O O . GLY B 1 111 ? 31.215 -18.491 3.075 1.00 14.83 106 GLY B O 1
ATOM 4054 N N . ASN B 1 112 ? 29.582 -19.262 1.763 1.00 16.32 107 ASN B N 1
ATOM 4055 C CA . ASN B 1 112 ? 29.629 -20.566 2.404 1.00 15.97 107 ASN B CA 1
ATOM 4056 C C . ASN B 1 112 ? 30.914 -21.279 1.962 1.00 16.30 107 ASN B C 1
ATOM 4057 O O . ASN B 1 112 ? 31.168 -21.441 0.769 1.00 16.82 107 ASN B O 1
ATOM 4062 N N . PHE B 1 113 ? 31.754 -21.653 2.918 1.00 19.46 108 PHE B N 1
ATOM 4063 C CA . PHE B 1 113 ? 32.919 -22.469 2.597 1.00 23.06 108 PHE B CA 1
ATOM 4064 C C . PHE B 1 113 ? 32.548 -23.905 2.882 1.00 19.33 108 PHE B C 1
ATOM 4065 O O . PHE B 1 113 ? 32.277 -24.257 4.024 1.00 24.28 108 PHE B O 1
ATOM 4073 N N . VAL B 1 114 ? 32.569 -24.728 1.840 1.00 21.62 109 VAL B N 1
ATOM 4074 C CA . VAL B 1 114 ? 31.917 -26.027 1.858 1.00 25.90 109 VAL B CA 1
ATOM 4075 C C . VAL B 1 114 ? 32.860 -27.169 1.439 1.00 25.91 109 VAL B C 1
ATOM 4076 O O . VAL B 1 114 ? 33.640 -27.038 0.493 1.00 21.56 109 VAL B O 1
ATOM 4080 N N . VAL B 1 115 ? 32.790 -28.282 2.162 1.00 22.68 110 VAL B N 1
ATOM 4081 C CA . VAL B 1 115 ? 33.400 -29.522 1.709 1.00 29.78 110 VAL B CA 1
ATOM 4082 C C . VAL B 1 115 ? 32.295 -30.391 1.101 1.00 26.37 110 VAL B C 1
ATOM 4083 O O . VAL B 1 115 ? 31.259 -30.615 1.737 1.00 27.59 110 VAL B O 1
ATOM 4087 N N . ARG B 1 116 ? 32.477 -30.848 -0.139 1.00 23.92 111 ARG B N 1
ATOM 4088 C CA . ARG B 1 116 ? 31.421 -31.639 -0.766 1.00 31.58 111 ARG B CA 1
ATOM 4089 C C . ARG B 1 116 ? 31.892 -32.940 -1.420 1.00 38.15 111 ARG B C 1
ATOM 4090 O O . ARG B 1 116 ? 33.084 -33.173 -1.621 1.00 32.18 111 ARG B O 1
ATOM 4098 N N . ASP B 1 117 ? 30.909 -33.772 -1.748 1.00 49.43 112 ASP B N 1
ATOM 4099 C CA . ASP B 1 117 ? 31.103 -35.062 -2.388 1.00 50.90 112 ASP B CA 1
ATOM 4100 C C . ASP B 1 117 ? 30.447 -34.983 -3.750 1.00 51.36 112 ASP B C 1
ATOM 4101 O O . ASP B 1 117 ? 29.841 -33.966 -4.086 1.00 52.63 112 ASP B O 1
ATOM 4106 N N . PRO B 1 118 ? 30.572 -36.049 -4.555 1.00 50.00 113 PRO B N 1
ATOM 4107 C CA . PRO B 1 118 ? 29.624 -36.207 -5.663 1.00 46.63 113 PRO B CA 1
ATOM 4108 C C . PRO B 1 118 ? 28.213 -36.405 -5.113 1.00 42.46 113 PRO B C 1
ATOM 4109 O O . PRO B 1 118 ? 27.235 -36.232 -5.835 1.00 48.01 113 PRO B O 1
ATOM 4113 N N . SER B 1 119 ? 28.130 -36.771 -3.837 1.00 34.84 114 SER B N 1
ATOM 4114 C CA . SER B 1 119 ? 26.862 -37.020 -3.167 1.00 40.36 114 SER B CA 1
ATOM 4115 C C . SER B 1 119 ? 26.241 -35.802 -2.462 1.00 47.69 114 SER B C 1
ATOM 4116 O O . SER B 1 119 ? 25.088 -35.862 -2.031 1.00 46.16 114 SER B O 1
ATOM 4119 N N . GLY B 1 120 ? 26.984 -34.696 -2.379 1.00 46.42 115 GLY B N 1
ATOM 4120 C CA . GLY B 1 120 ? 26.480 -33.473 -1.768 1.00 42.59 115 GLY B CA 1
ATOM 4121 C C . GLY B 1 120 ? 27.373 -32.859 -0.694 1.00 39.48 115 GLY B C 1
ATOM 4122 O O . GLY B 1 120 ? 28.522 -33.270 -0.533 1.00 35.34 115 GLY B O 1
ATOM 4123 N N . PHE B 1 121 ? 26.855 -31.865 0.032 1.00 34.72 116 PHE B N 1
ATOM 4124 C CA . PHE B 1 121 ? 27.629 -31.208 1.085 1.00 26.06 116 PHE B CA 1
ATOM 4125 C C . PHE B 1 121 ? 27.927 -32.166 2.223 1.00 25.28 116 PHE B C 1
ATOM 4126 O O . PHE B 1 121 ? 27.019 -32.802 2.744 1.00 25.56 116 PHE B O 1
ATOM 4134 N N . LEU B 1 122 ? 29.190 -32.236 2.634 1.00 25.54 117 LEU B N 1
ATOM 4135 C CA . LEU B 1 122 ? 29.573 -33.029 3.802 1.00 19.35 117 LEU B CA 1
ATOM 4136 C C . LEU B 1 122 ? 29.784 -32.132 5.026 1.00 26.12 117 LEU B C 1
ATOM 4137 O O . LEU B 1 122 ? 29.611 -32.575 6.171 1.00 20.61 117 LEU B O 1
ATOM 4142 N N . TRP B 1 123 ? 30.177 -30.883 4.771 1.00 22.53 118 TRP B N 1
ATOM 4143 C CA . TRP B 1 123 ? 30.460 -29.910 5.819 1.00 22.12 118 TRP B CA 1
ATOM 4144 C C . TRP B 1 123 ? 30.243 -28.488 5.262 1.00 27.60 118 TRP B C 1
ATOM 4145 O O . TRP B 1 123 ? 30.423 -28.245 4.063 1.00 29.45 118 TRP B O 1
ATOM 4156 N N . GLN B 1 124 ? 29.831 -27.553 6.115 1.00 21.20 119 GLN B N 1
ATOM 4157 C CA . GLN B 1 124 ? 29.605 -26.175 5.677 1.00 15.13 119 GLN B CA 1
ATOM 4158 C C . GLN B 1 124 ? 30.053 -25.185 6.739 1.00 16.92 119 GLN B C 1
ATOM 4159 O O . GLN B 1 124 ? 29.758 -25.382 7.911 1.00 14.85 119 GLN B O 1
ATOM 4165 N N . SER B 1 125 ? 30.760 -24.124 6.353 1.00 25.02 120 SER B N 1
ATOM 4166 C CA . SER B 1 125 ? 31.073 -23.078 7.327 1.00 22.34 120 SER B CA 1
ATOM 4167 C C . SER B 1 125 ? 29.774 -22.415 7.811 1.00 18.42 120 SER B C 1
ATOM 4168 O O . SER B 1 125 ? 29.685 -21.968 8.953 1.00 20.19 120 SER B O 1
ATOM 4171 N N . PHE B 1 126 ? 28.757 -22.392 6.956 1.00 14.99 121 PHE B N 1
ATOM 4172 C CA . PHE B 1 126 ? 27.475 -21.785 7.331 1.00 19.13 121 PHE B CA 1
ATOM 4173 C C . PHE B 1 126 ? 26.899 -22.358 8.631 1.00 14.84 121 PHE B C 1
ATOM 4174 O O . PHE B 1 126 ? 26.184 -21.669 9.352 1.00 13.10 121 PHE B O 1
ATOM 4182 N N . ASP B 1 127 ? 27.290 -23.588 8.948 1.00 15.41 122 ASP B N 1
ATOM 4183 C CA . ASP B 1 127 ? 26.882 -24.277 10.169 1.00 12.77 122 ASP B CA 1
ATOM 4184 C C . ASP B 1 127 ? 27.730 -23.951 11.379 1.00 14.68 122 ASP B C 1
ATOM 4185 O O . ASP B 1 127 ? 27.335 -24.275 12.498 1.00 10.78 122 ASP B O 1
ATOM 4190 N N . TYR B 1 128 ? 28.901 -23.343 11.156 1.00 5.25 123 TYR B N 1
ATOM 4191 C CA . TYR B 1 128 ? 29.825 -23.032 12.243 1.00 7.14 123 TYR B CA 1
ATOM 4192 C C . TYR B 1 128 ? 30.230 -21.559 12.218 1.00 16.55 123 TYR B C 1
ATOM 4193 O O . TYR B 1 128 ? 31.378 -21.213 11.893 1.00 8.67 123 TYR B O 1
ATOM 4202 N N . PRO B 1 129 ? 29.276 -20.681 12.566 1.00 18.81 124 PRO B N 1
ATOM 4203 C CA . PRO B 1 129 ? 29.511 -19.234 12.510 1.00 15.47 124 PRO B CA 1
ATOM 4204 C C . PRO B 1 129 ? 30.512 -18.786 13.562 1.00 9.28 124 PRO B C 1
ATOM 4205 O O . PRO B 1 129 ? 30.696 -19.458 14.567 1.00 11.46 124 PRO B O 1
ATOM 4209 N N . THR B 1 130 ? 31.158 -17.652 13.322 1.00 10.52 125 THR B N 1
ATOM 4210 C CA . THR B 1 130 ? 32.076 -17.086 14.306 1.00 14.66 125 THR B CA 1
ATOM 4211 C C . THR B 1 130 ? 31.326 -16.026 15.129 1.00 13.90 125 THR B C 1
ATOM 4212 O O . THR B 1 130 ? 30.674 -16.368 16.116 1.00 8.77 125 THR B O 1
ATOM 4216 N N . ASP B 1 131 ? 31.387 -14.758 14.711 1.00 9.63 126 ASP B N 1
ATOM 4217 C CA . ASP B 1 131 ? 30.642 -13.699 15.395 1.00 13.59 126 ASP B CA 1
ATOM 4218 C C . ASP B 1 131 ? 29.566 -13.044 14.491 1.00 15.98 126 ASP B C 1
ATOM 4219 O O . ASP B 1 131 ? 28.896 -12.082 14.887 1.00 13.11 126 ASP B O 1
ATOM 4224 N N . THR B 1 132 ? 29.415 -13.586 13.284 1.00 9.27 127 THR B N 1
ATOM 4225 C CA . THR B 1 132 ? 28.700 -12.929 12.201 1.00 1.89 127 THR B CA 1
ATOM 4226 C C . THR B 1 132 ? 27.746 -13.835 11.429 1.00 12.87 127 THR B C 1
ATOM 4227 O O . THR B 1 132 ? 28.127 -14.910 10.964 1.00 10.32 127 THR B O 1
ATOM 4231 N N . LEU B 1 133 ? 26.515 -13.354 11.256 1.00 14.80 128 LEU B N 1
ATOM 4232 C CA . LEU B 1 133 ? 25.547 -13.965 10.363 1.00 2.05 128 LEU B CA 1
ATOM 4233 C C . LEU B 1 133 ? 25.575 -13.276 8.995 1.00 12.10 128 LEU B C 1
ATOM 4234 O O . LEU B 1 133 ? 25.382 -12.056 8.893 1.00 15.76 128 LEU B O 1
ATOM 4239 N N . LEU B 1 134 ? 25.846 -14.047 7.947 1.00 8.34 129 LEU B N 1
ATOM 4240 C CA . LEU B 1 134 ? 25.784 -13.533 6.580 1.00 8.70 129 LEU B CA 1
ATOM 4241 C C . LEU B 1 134 ? 24.391 -13.797 6.018 1.00 15.97 129 LEU B C 1
ATOM 4242 O O . LEU B 1 134 ? 23.646 -14.589 6.596 1.00 16.36 129 LEU B O 1
ATOM 4247 N N . PRO B 1 135 ? 24.029 -13.135 4.896 1.00 18.30 130 PRO B N 1
ATOM 4248 C CA . PRO B 1 135 ? 22.776 -13.490 4.212 1.00 15.96 130 PRO B CA 1
ATOM 4249 C C . PRO B 1 135 ? 22.770 -14.987 3.891 1.00 17.51 130 PRO B C 1
ATOM 4250 O O . PRO B 1 135 ? 23.838 -15.525 3.613 1.00 15.83 130 PRO B O 1
ATOM 4254 N N . GLU B 1 136 ? 21.602 -15.625 3.937 1.00 12.51 131 GLU B N 1
ATOM 4255 C CA . GLU B 1 136 ? 21.424 -17.075 3.724 1.00 14.95 131 GLU B CA 1
ATOM 4256 C C . GLU B 1 136 ? 21.872 -17.960 4.900 1.00 15.98 131 GLU B C 1
ATOM 4257 O O . GLU B 1 136 ? 21.568 -19.157 4.925 1.00 14.27 131 GLU B O 1
ATOM 4263 N N . MET B 1 137 ? 22.573 -17.397 5.879 1.00 16.35 132 MET B N 1
ATOM 4264 C CA . MET B 1 137 ? 22.933 -18.207 7.046 1.00 24.11 132 MET B CA 1
ATOM 4265 C C . MET B 1 137 ? 21.757 -18.395 8.005 1.00 24.94 132 MET B C 1
ATOM 4266 O O . MET B 1 137 ? 20.909 -17.507 8.141 1.00 27.13 132 MET B O 1
ATOM 4271 N N . LYS B 1 138 ? 21.729 -19.535 8.693 1.00 19.14 133 LYS B N 1
ATOM 4272 C CA . LYS B 1 138 ? 20.665 -19.817 9.650 1.00 21.14 133 LYS B CA 1
ATOM 4273 C C . LYS B 1 138 ? 21.090 -19.632 11.102 1.00 22.86 133 LYS B C 1
ATOM 4274 O O . LYS B 1 138 ? 21.962 -20.326 11.608 1.00 29.66 133 LYS B O 1
ATOM 4280 N N . LEU B 1 139 ? 20.422 -18.713 11.781 1.00 19.22 134 LEU B N 1
ATOM 4281 C CA . LEU B 1 139 ? 20.699 -18.455 13.180 1.00 19.19 134 LEU B CA 1
ATOM 4282 C C . LEU B 1 139 ? 19.625 -19.143 14.022 1.00 19.62 134 LEU B C 1
ATOM 4283 O O . LEU B 1 139 ? 18.455 -18.745 14.017 1.00 15.27 134 LEU B O 1
ATOM 4288 N N . GLY B 1 140 ? 20.024 -20.194 14.722 1.00 13.34 135 GLY B N 1
ATOM 4289 C CA . GLY B 1 140 ? 19.087 -20.976 15.506 1.00 14.59 135 GLY B CA 1
ATOM 4290 C C . GLY B 1 140 ? 19.263 -22.473 15.295 1.00 18.57 135 GLY B C 1
ATOM 4291 O O . GLY B 1 140 ? 20.326 -22.936 14.868 1.00 18.59 135 GLY B O 1
ATOM 4292 N N . TYR B 1 141 ? 18.210 -23.230 15.597 1.00 17.86 136 TYR B N 1
ATOM 4293 C CA . TYR B 1 141 ? 18.269 -24.689 15.606 1.00 13.86 136 TYR B CA 1
ATOM 4294 C C . TYR B 1 141 ? 18.013 -25.381 14.275 1.00 20.43 136 TYR B C 1
ATOM 4295 O O . TYR B 1 141 ? 17.110 -25.007 13.535 1.00 18.03 136 TYR B O 1
ATOM 4304 N N . ASP B 1 142 ? 18.813 -26.409 13.991 1.00 27.49 137 ASP B N 1
ATOM 4305 C CA . ASP B 1 142 ? 18.437 -27.445 13.025 1.00 28.82 137 ASP B CA 1
ATOM 4306 C C . ASP B 1 142 ? 17.850 -28.592 13.846 1.00 22.37 137 ASP B C 1
ATOM 4307 O O . ASP B 1 142 ? 18.580 -29.283 14.563 1.00 10.73 137 ASP B O 1
ATOM 4312 N N . LEU B 1 143 ? 16.539 -28.789 13.749 1.00 19.09 138 LEU B N 1
ATOM 4313 C CA . LEU B 1 143 ? 15.849 -29.703 14.662 1.00 22.00 138 LEU B CA 1
ATOM 4314 C C . LEU B 1 143 ? 16.172 -31.181 14.491 1.00 21.03 138 LEU B C 1
ATOM 4315 O O . LEU B 1 143 ? 16.210 -31.911 15.475 1.00 16.16 138 LEU B O 1
ATOM 4320 N N . LYS B 1 144 ? 16.401 -31.619 13.255 1.00 26.82 139 LYS B N 1
ATOM 4321 C CA . LYS B 1 144 ? 16.690 -33.031 12.995 1.00 32.34 139 LYS B CA 1
ATOM 4322 C C . LYS B 1 144 ? 17.996 -33.412 13.668 1.00 33.87 139 LYS B C 1
ATOM 4323 O O . LYS B 1 144 ? 18.110 -34.464 14.281 1.00 30.76 139 LYS B O 1
ATOM 4329 N N . THR B 1 145 ? 18.961 -32.501 13.593 1.00 35.23 140 THR B N 1
ATOM 4330 C CA . THR B 1 145 ? 20.332 -32.798 13.965 1.00 30.58 140 THR B CA 1
ATOM 4331 C C . THR B 1 145 ? 20.747 -32.197 15.308 1.00 26.92 140 THR B C 1
ATOM 4332 O O . THR B 1 145 ? 21.814 -32.493 15.821 1.00 27.09 140 THR B O 1
ATOM 4336 N N . GLY B 1 146 ? 19.900 -31.357 15.885 1.00 30.09 141 GLY B N 1
ATOM 4337 C CA . GLY B 1 146 ? 20.222 -30.732 17.156 1.00 30.23 141 GLY B CA 1
ATOM 4338 C C . GLY B 1 146 ? 21.224 -29.584 17.099 1.00 22.32 141 GLY B C 1
ATOM 4339 O O . GLY B 1 146 ? 21.605 -29.045 18.133 1.00 12.40 141 GLY B O 1
ATOM 4340 N N . LEU B 1 147 ? 21.654 -29.196 15.904 1.00 14.41 142 LEU B N 1
ATOM 4341 C CA . LEU B 1 147 ? 22.688 -28.182 15.811 1.00 17.01 142 LEU B CA 1
ATOM 4342 C C . LEU B 1 147 ? 22.110 -26.801 16.088 1.00 14.80 142 LEU B C 1
ATOM 4343 O O . LEU B 1 147 ? 21.272 -26.310 15.330 1.00 23.95 142 LEU B O 1
ATOM 4348 N N . ASN B 1 148 ? 22.546 -26.181 17.180 1.00 6.22 143 ASN B N 1
ATOM 4349 C CA . ASN B 1 148 ? 22.220 -24.782 17.402 1.00 12.48 143 ASN B CA 1
ATOM 4350 C C . ASN B 1 148 ? 23.344 -23.912 16.877 1.00 6.57 143 ASN B C 1
ATOM 4351 O O . ASN B 1 148 ? 24.434 -23.928 17.424 1.00 15.35 143 ASN B O 1
ATOM 4356 N N . ARG B 1 149 ? 23.069 -23.148 15.825 1.00 7.37 144 ARG B N 1
ATOM 4357 C CA . ARG B 1 149 ? 24.053 -22.235 15.256 1.00 5.09 144 ARG B CA 1
ATOM 4358 C C . ARG B 1 149 ? 23.952 -20.872 15.931 1.00 8.20 144 ARG B C 1
ATOM 4359 O O . ARG B 1 149 ? 22.939 -20.190 15.798 1.00 18.26 144 ARG B O 1
ATOM 4367 N N . PHE B 1 150 ? 24.994 -20.482 16.662 1.00 16.26 145 PHE B N 1
ATOM 4368 C CA . PHE B 1 150 ? 25.012 -19.174 17.331 1.00 15.67 145 PHE B CA 1
ATOM 4369 C C . PHE B 1 150 ? 26.343 -18.429 17.204 1.00 13.09 145 PHE B C 1
ATOM 4370 O O . PHE B 1 150 ? 27.343 -18.956 16.697 1.00 13.60 145 PHE B O 1
ATOM 4378 N N . LEU B 1 151 ? 26.331 -17.197 17.691 1.00 6.97 146 LEU B N 1
ATOM 4379 C CA . LEU B 1 151 ? 27.419 -16.252 17.498 1.00 4.91 146 LEU B CA 1
ATOM 4380 C C . LEU B 1 151 ? 28.188 -16.055 18.790 1.00 8.36 146 LEU B C 1
ATOM 4381 O O . LEU B 1 151 ? 27.610 -16.069 19.866 1.00 10.48 146 LEU B O 1
ATOM 4386 N N . VAL B 1 152 ? 29.508 -15.933 18.675 1.00 13.74 147 VAL B N 1
ATOM 4387 C CA . VAL B 1 152 ? 30.383 -15.674 19.818 1.00 10.14 147 VAL B CA 1
ATOM 4388 C C . VAL B 1 152 ? 31.348 -14.535 19.453 1.00 15.59 147 VAL B C 1
ATOM 4389 O O . VAL B 1 152 ? 31.955 -14.551 18.387 1.00 8.72 147 VAL B O 1
ATOM 4393 N N . SER B 1 153 ? 31.471 -13.528 20.307 1.00 1.49 148 SER B N 1
ATOM 4394 C CA . SER B 1 153 ? 32.256 -12.373 19.922 1.00 10.01 148 SER B CA 1
ATOM 4395 C C . SER B 1 153 ? 33.756 -12.688 19.956 1.00 16.09 148 SER B C 1
ATOM 4396 O O . SER B 1 153 ? 34.196 -13.597 20.669 1.00 7.42 148 SER B O 1
ATOM 4399 N N . TRP B 1 154 ? 34.524 -11.942 19.166 1.00 7.94 149 TRP B N 1
ATOM 4400 C CA . TRP B 1 154 ? 35.972 -11.913 19.327 1.00 14.72 149 TRP B CA 1
ATOM 4401 C C . TRP B 1 154 ? 36.243 -11.405 20.733 1.00 12.21 149 TRP B C 1
ATOM 4402 O O . TRP B 1 154 ? 35.508 -10.575 21.239 1.00 14.59 149 TRP B O 1
ATOM 4413 N N . ARG B 1 155 ? 37.295 -11.906 21.359 1.00 11.00 150 ARG B N 1
ATOM 4414 C CA . ARG B 1 155 ? 37.681 -11.467 22.694 1.00 7.71 150 ARG B CA 1
ATOM 4415 C C . ARG B 1 155 ? 37.991 -9.977 22.743 1.00 12.09 150 ARG B C 1
ATOM 4416 O O . ARG B 1 155 ? 37.718 -9.303 23.734 1.00 15.64 150 ARG B O 1
ATOM 4424 N N . SER B 1 156 ? 38.571 -9.466 21.668 1.00 6.81 151 SER B N 1
ATOM 4425 C CA . SER B 1 156 ? 38.840 -8.045 21.567 1.00 15.91 151 SER B CA 1
ATOM 4426 C C . SER B 1 156 ? 38.924 -7.726 20.102 1.00 15.21 151 SER B C 1
ATOM 4427 O O . SER B 1 156 ? 38.725 -8.598 19.254 1.00 13.53 151 SER B O 1
ATOM 4430 N N . SER B 1 157 ? 39.241 -6.470 19.823 1.00 15.07 152 SER B N 1
ATOM 4431 C CA . SER B 1 157 ? 39.351 -5.974 18.469 1.00 18.86 152 SER B CA 1
ATOM 4432 C C . SER B 1 157 ? 40.393 -6.732 17.642 1.00 22.23 152 SER B C 1
ATOM 4433 O O . SER B 1 157 ? 40.257 -6.859 16.421 1.00 16.29 152 SER B O 1
ATOM 4436 N N . ASP B 1 158 ? 41.423 -7.224 18.331 1.00 23.39 153 ASP B N 1
ATOM 4437 C CA . ASP B 1 158 ? 42.564 -7.911 17.720 1.00 29.89 153 ASP B CA 1
ATOM 4438 C C . ASP B 1 158 ? 42.564 -9.420 17.944 1.00 25.41 153 ASP B C 1
ATOM 4439 O O . ASP B 1 158 ? 43.268 -10.154 17.241 1.00 26.75 153 ASP B O 1
ATOM 4444 N N . ASP B 1 159 ? 41.834 -9.881 18.957 1.00 12.76 154 ASP B N 1
ATOM 4445 C CA . ASP B 1 159 ? 41.898 -11.293 19.334 1.00 10.95 154 ASP B CA 1
ATOM 4446 C C . ASP B 1 159 ? 40.598 -12.053 19.012 1.00 16.23 154 ASP B C 1
ATOM 4447 O O . ASP B 1 159 ? 39.606 -11.981 19.758 1.00 8.52 154 ASP B O 1
ATOM 4452 N N . PRO B 1 160 ? 40.635 -12.845 17.933 1.00 13.14 155 PRO B N 1
ATOM 4453 C CA . PRO B 1 160 ? 39.459 -13.544 17.401 1.00 11.81 155 PRO B CA 1
ATOM 4454 C C . PRO B 1 160 ? 39.033 -14.754 18.231 1.00 11.46 155 PRO B C 1
ATOM 4455 O O . PRO B 1 160 ? 37.986 -15.350 17.948 1.00 12.75 155 PRO B O 1
ATOM 4459 N N . SER B 1 161 ? 39.814 -15.117 19.243 1.00 12.13 156 SER B N 1
ATOM 4460 C CA . SER B 1 161 ? 39.442 -16.270 20.052 1.00 21.74 156 SER B CA 1
ATOM 4461 C C . SER B 1 161 ? 38.114 -15.990 20.761 1.00 24.43 156 SER B C 1
ATOM 4462 O O . SER B 1 161 ? 37.707 -14.834 20.888 1.00 18.20 156 SER B O 1
ATOM 4465 N N . SER B 1 162 ? 37.435 -17.054 21.188 1.00 19.83 157 SER B N 1
ATOM 4466 C CA . SER B 1 162 ? 36.088 -16.949 21.748 1.00 10.97 157 SER B CA 1
ATOM 4467 C C . SER B 1 162 ? 35.946 -15.944 22.886 1.00 13.90 157 SER B C 1
ATOM 4468 O O . SER B 1 162 ? 36.513 -16.125 23.955 1.00 7.39 157 SER B O 1
ATOM 4471 N N . GLY B 1 163 ? 35.155 -14.898 22.650 1.00 16.14 158 GLY B N 1
ATOM 4472 C CA . GLY B 1 163 ? 34.933 -13.864 23.645 1.00 7.91 158 GLY B CA 1
ATOM 4473 C C . GLY B 1 163 ? 33.972 -14.282 24.731 1.00 13.62 158 GLY B C 1
ATOM 4474 O O . GLY B 1 163 ? 33.570 -15.451 24.803 1.00 12.97 158 GLY B O 1
ATOM 4475 N N . ASP B 1 164 ? 33.591 -13.320 25.568 1.00 20.79 159 ASP B N 1
ATOM 4476 C CA . ASP B 1 164 ? 32.652 -13.564 26.660 1.00 26.33 159 ASP B CA 1
ATOM 4477 C C . ASP B 1 164 ? 31.207 -13.544 26.176 1.00 27.37 159 ASP B C 1
ATOM 4478 O O . ASP B 1 164 ? 30.304 -14.113 26.810 1.00 26.51 159 ASP B O 1
ATOM 4483 N N . PHE B 1 165 ? 30.973 -12.868 25.061 1.00 13.59 160 PHE B N 1
ATOM 4484 C CA . PHE B 1 165 ? 29.600 -12.666 24.643 1.00 1.42 160 PHE B CA 1
ATOM 4485 C C . PHE B 1 165 ? 29.173 -13.651 23.610 1.00 11.46 160 PHE B C 1
ATOM 4486 O O . PHE B 1 165 ? 29.869 -13.854 22.606 1.00 10.31 160 PHE B O 1
ATOM 4494 N N . SER B 1 166 ? 27.996 -14.223 23.841 1.00 7.38 161 SER B N 1
ATOM 4495 C CA . SER B 1 166 ? 27.349 -15.010 22.822 1.00 9.47 161 SER B CA 1
ATOM 4496 C C . SER B 1 166 ? 25.889 -14.587 22.654 1.00 13.84 161 SER B C 1
ATOM 4497 O O . SER B 1 166 ? 25.197 -14.227 23.620 1.00 10.91 161 SER B O 1
ATOM 4500 N N . TYR B 1 167 ? 25.443 -14.638 21.405 1.00 5.68 162 TYR B N 1
ATOM 4501 C CA . TYR B 1 167 ? 24.090 -14.340 21.037 1.00 3.78 162 TYR B CA 1
ATOM 4502 C C . TYR B 1 167 ? 23.417 -15.629 20.563 1.00 10.94 162 TYR B C 1
ATOM 4503 O O . TYR B 1 167 ? 23.742 -16.135 19.498 1.00 9.62 162 TYR B O 1
ATOM 4512 N N . LYS B 1 168 ? 22.477 -16.158 21.337 1.00 9.29 163 LYS B N 1
ATOM 4513 C CA . LYS B 1 168 ? 21.939 -17.473 21.014 1.00 18.29 163 LYS B CA 1
ATOM 4514 C C . LYS B 1 168 ? 20.435 -17.650 21.256 1.00 20.15 163 LYS B C 1
ATOM 4515 O O . LYS B 1 168 ? 19.853 -17.036 22.151 1.00 15.94 163 LYS B O 1
ATOM 4521 N N . LEU B 1 169 ? 19.830 -18.537 20.469 1.00 13.95 164 LEU B N 1
ATOM 4522 C CA . LEU B 1 169 ? 18.437 -18.926 20.653 1.00 6.81 164 LEU B CA 1
ATOM 4523 C C . LEU B 1 169 ? 18.288 -19.970 21.757 1.00 6.56 164 LEU B C 1
ATOM 4524 O O . LEU B 1 169 ? 19.014 -20.958 21.803 1.00 13.91 164 LEU B O 1
ATOM 4529 N N . ASP B 1 170 ? 17.304 -19.761 22.616 1.00 8.96 165 ASP B N 1
ATOM 4530 C CA . ASP B 1 170 ? 16.958 -20.719 23.642 1.00 11.29 165 ASP B CA 1
ATOM 4531 C C . ASP B 1 170 ? 15.521 -21.167 23.417 1.00 18.06 165 ASP B C 1
ATOM 4532 O O . ASP B 1 170 ? 14.602 -20.352 23.365 1.00 12.62 165 ASP B O 1
ATOM 4537 N N . ILE B 1 171 ? 15.329 -22.476 23.300 1.00 15.12 166 ILE B N 1
ATOM 4538 C CA . ILE B 1 171 ? 13.998 -22.993 23.041 1.00 17.92 166 ILE B CA 1
ATOM 4539 C C . ILE B 1 171 ? 13.416 -23.723 24.253 1.00 20.84 166 ILE B C 1
ATOM 4540 O O . ILE B 1 171 ? 12.284 -24.189 24.206 1.00 21.62 166 ILE B O 1
ATOM 4545 N N . GLN B 1 172 ? 14.175 -23.790 25.344 1.00 20.22 167 GLN B N 1
ATOM 4546 C CA . GLN B 1 172 ? 13.705 -24.486 26.543 1.00 17.66 167 GLN B CA 1
ATOM 4547 C C . GLN B 1 172 ? 12.823 -23.594 27.408 1.00 18.96 167 GLN B C 1
ATOM 4548 O O . GLN B 1 172 ? 13.125 -23.319 28.575 1.00 20.39 167 GLN B O 1
ATOM 4554 N N . ARG B 1 173 ? 11.702 -23.186 26.829 1.00 18.66 168 ARG B N 1
ATOM 4555 C CA . ARG B 1 173 ? 10.816 -22.208 27.445 1.00 22.09 168 ARG B CA 1
ATOM 4556 C C . ARG B 1 173 ? 9.590 -22.130 26.567 1.00 24.99 168 ARG B C 1
ATOM 4557 O O . ARG B 1 173 ? 9.530 -22.801 25.534 1.00 20.14 168 ARG B O 1
ATOM 4565 N N . GLY B 1 174 ? 8.629 -21.303 26.973 1.00 20.44 169 GLY B N 1
ATOM 4566 C CA . GLY B 1 174 ? 7.357 -21.191 26.281 1.00 14.30 169 GLY B CA 1
ATOM 4567 C C . GLY B 1 174 ? 7.487 -20.807 24.822 1.00 13.40 169 GLY B C 1
ATOM 4568 O O . GLY B 1 174 ? 6.884 -21.414 23.943 1.00 16.51 169 GLY B O 1
ATOM 4569 N N . LEU B 1 175 ? 8.284 -19.786 24.558 1.00 14.94 170 LEU B N 1
ATOM 4570 C CA . LEU B 1 175 ? 8.489 -19.346 23.190 1.00 20.25 170 LEU B CA 1
ATOM 4571 C C . LEU B 1 175 ? 9.986 -19.310 22.935 1.00 21.13 170 LEU B C 1
ATOM 4572 O O . LEU B 1 175 ? 10.768 -19.073 23.851 1.00 28.30 170 LEU B O 1
ATOM 4577 N N . PRO B 1 176 ? 10.396 -19.583 21.696 1.00 17.72 171 PRO B N 1
ATOM 4578 C CA . PRO B 1 176 ? 11.810 -19.383 21.375 1.00 19.49 171 PRO B CA 1
ATOM 4579 C C . PRO B 1 176 ? 12.175 -17.924 21.620 1.00 14.49 171 PRO B C 1
ATOM 4580 O O . PRO B 1 176 ? 11.469 -17.058 21.111 1.00 15.34 171 PRO B O 1
ATOM 4584 N N . GLU B 1 177 ? 13.252 -17.664 22.359 1.00 13.86 172 GLU B N 1
ATOM 4585 C CA . GLU B 1 177 ? 13.707 -16.295 22.623 1.00 15.39 172 GLU B CA 1
ATOM 4586 C C . GLU B 1 177 ? 15.216 -16.202 22.439 1.00 14.19 172 GLU B C 1
ATOM 4587 O O . GLU B 1 177 ? 15.959 -17.086 22.887 1.00 9.82 172 GLU B O 1
ATOM 4593 N N . PHE B 1 178 ? 15.671 -15.132 21.795 1.00 7.00 173 PHE B N 1
ATOM 4594 C CA . PHE B 1 178 ? 17.099 -14.872 21.707 1.00 9.43 173 PHE B CA 1
ATOM 4595 C C . PHE B 1 178 ? 17.608 -14.190 22.967 1.00 11.17 173 PHE B C 1
ATOM 4596 O O . PHE B 1 178 ? 16.939 -13.331 23.529 1.00 18.29 173 PHE B O 1
ATOM 4604 N N . TYR B 1 179 ? 18.803 -14.579 23.395 1.00 7.15 174 TYR B N 1
ATOM 4605 C CA . TYR B 1 179 ? 19.451 -13.976 24.554 1.00 6.45 174 TYR B CA 1
ATOM 4606 C C . TYR B 1 179 ? 20.893 -13.612 24.261 1.00 11.88 174 TYR B C 1
ATOM 4607 O O . TYR B 1 179 ? 21.559 -14.268 23.449 1.00 8.25 174 TYR B O 1
ATOM 4616 N N . THR B 1 180 ? 21.388 -12.595 24.965 1.00 14.67 175 THR B N 1
ATOM 4617 C CA . THR B 1 180 ? 22.823 -12.301 24.979 1.00 5.83 175 THR B CA 1
ATOM 4618 C C . THR B 1 180 ? 23.404 -12.703 26.322 1.00 10.80 175 THR B C 1
ATOM 4619 O O . THR B 1 180 ? 22.951 -12.238 27.375 1.00 11.21 175 THR B O 1
ATOM 4623 N N . PHE B 1 181 ? 24.404 -13.579 26.290 1.00 3.86 176 PHE B N 1
ATOM 4624 C CA . PHE B 1 181 ? 25.072 -13.980 27.520 1.00 8.49 176 PHE B CA 1
ATOM 4625 C C . PHE B 1 181 ? 26.473 -13.411 27.589 1.00 15.16 176 PHE B C 1
ATOM 4626 O O . PHE B 1 181 ? 27.151 -13.271 26.571 1.00 17.41 176 PHE B O 1
ATOM 4634 N N . LYS B 1 182 ? 26.903 -13.073 28.794 1.00 13.90 177 LYS B N 1
ATOM 4635 C CA . LYS B 1 182 ? 28.305 -12.791 29.008 1.00 19.37 177 LYS B CA 1
ATOM 4636 C C . LYS B 1 182 ? 28.829 -13.886 29.917 1.00 16.15 177 LYS B C 1
ATOM 4637 O O . LYS B 1 182 ? 28.505 -13.918 31.110 1.00 11.62 177 LYS B O 1
ATOM 4643 N N . ASP B 1 183 ? 29.642 -14.769 29.340 1.00 15.81 178 ASP B N 1
ATOM 4644 C CA . ASP B 1 183 ? 29.909 -16.087 29.933 1.00 14.66 178 ASP B CA 1
ATOM 4645 C C . ASP B 1 183 ? 28.578 -16.740 30.284 1.00 8.54 178 ASP B C 1
ATOM 4646 O O . ASP B 1 183 ? 27.764 -17.007 29.401 1.00 18.29 178 ASP B O 1
ATOM 4651 N N . ASN B 1 184 ? 28.339 -16.971 31.568 1.00 12.91 179 ASN B N 1
ATOM 4652 C CA . ASN B 1 184 ? 27.064 -17.553 31.999 1.00 20.48 179 ASN B CA 1
ATOM 4653 C C . ASN B 1 184 ? 26.009 -16.540 32.453 1.00 25.93 179 ASN B C 1
ATOM 4654 O O . ASN B 1 184 ? 24.867 -16.909 32.740 1.00 29.12 179 ASN B O 1
ATOM 4659 N N . THR B 1 185 ? 26.394 -15.266 32.523 1.00 23.27 180 THR B N 1
ATOM 4660 C CA . THR B 1 185 ? 25.480 -14.224 32.974 1.00 11.31 180 THR B CA 1
ATOM 4661 C C . THR B 1 185 ? 24.570 -13.810 31.824 1.00 15.46 180 THR B C 1
ATOM 4662 O O . THR B 1 185 ? 25.019 -13.535 30.701 1.00 17.39 180 THR B O 1
ATOM 4666 N N . LEU B 1 186 ? 23.283 -13.789 32.131 1.00 3.38 181 LEU B N 1
ATOM 4667 C CA . LEU B 1 186 ? 22.251 -13.394 31.212 1.00 8.54 181 LEU B CA 1
ATOM 4668 C C . LEU B 1 186 ? 22.180 -11.865 31.242 1.00 10.91 181 LEU B C 1
ATOM 4669 O O . LEU B 1 186 ? 21.701 -11.311 32.226 1.00 12.19 181 LEU B O 1
ATOM 4674 N N . VAL B 1 187 ? 22.639 -11.193 30.182 1.00 5.31 182 VAL B N 1
ATOM 4675 C CA . VAL B 1 187 ? 22.781 -9.719 30.213 1.00 8.33 182 VAL B CA 1
ATOM 4676 C C . VAL B 1 187 ? 21.772 -8.922 29.378 1.00 11.76 182 VAL B C 1
ATOM 4677 O O . VAL B 1 187 ? 21.511 -7.757 29.667 1.00 11.24 182 VAL B O 1
ATOM 4681 N N . HIS B 1 188 ? 21.255 -9.532 28.317 1.00 10.04 183 HIS B N 1
ATOM 4682 C CA . HIS B 1 188 ? 20.179 -8.927 27.546 1.00 7.92 183 HIS B CA 1
ATOM 4683 C C . HIS B 1 188 ? 19.281 -10.005 26.915 1.00 13.40 183 HIS B C 1
ATOM 4684 O O . HIS B 1 188 ? 19.747 -11.080 26.514 1.00 8.47 183 HIS B O 1
ATOM 4691 N N . ARG B 1 189 ? 17.996 -9.692 26.816 1.00 10.99 184 ARG B N 1
ATOM 4692 C CA . ARG B 1 189 ? 17.010 -10.610 26.264 1.00 9.55 184 ARG B CA 1
ATOM 4693 C C . ARG B 1 189 ? 16.359 -10.009 25.025 1.00 8.32 184 ARG B C 1
ATOM 4694 O O . ARG B 1 189 ? 15.583 -9.079 25.136 1.00 20.21 184 ARG B O 1
ATOM 4702 N N . THR B 1 190 ? 16.689 -10.518 23.846 1.00 10.97 185 THR B N 1
ATOM 4703 C CA . THR B 1 190 ? 16.028 -10.078 22.621 1.00 2.26 185 THR B CA 1
ATOM 4704 C C . THR B 1 190 ? 14.562 -10.518 22.648 1.00 16.13 185 THR B C 1
ATOM 4705 O O . THR B 1 190 ? 13.690 -9.821 22.147 1.00 17.92 185 THR B O 1
ATOM 4709 N N . GLY B 1 191 ? 14.285 -11.687 23.223 1.00 17.26 186 GLY B N 1
ATOM 4710 C CA . GLY B 1 191 ? 12.907 -12.148 23.348 1.00 12.53 186 GLY B CA 1
ATOM 4711 C C . GLY B 1 191 ? 12.377 -12.850 22.103 1.00 9.81 186 GLY B C 1
ATOM 4712 O O . GLY B 1 191 ? 13.143 -13.164 21.175 1.00 8.60 186 GLY B O 1
ATOM 4713 N N . PRO B 1 192 ? 11.058 -13.104 22.073 1.00 11.80 187 PR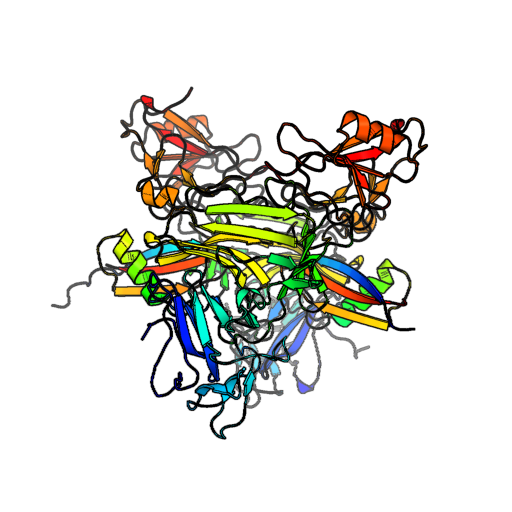O B N 1
ATOM 4714 C CA . PRO B 1 192 ? 10.404 -13.914 21.038 1.00 11.23 187 PRO B CA 1
ATOM 4715 C C . PRO B 1 192 ? 10.155 -13.181 19.734 1.00 13.57 187 PRO B C 1
ATOM 4716 O O . PRO B 1 192 ? 10.191 -11.961 19.676 1.00 12.31 187 PRO B O 1
ATOM 4720 N N . TRP B 1 193 ? 9.863 -13.960 18.701 1.00 18.15 188 TRP B N 1
ATOM 4721 C CA . TRP B 1 193 ? 9.395 -13.466 17.417 1.00 20.97 188 TRP B CA 1
ATOM 4722 C C . TRP B 1 193 ? 7.896 -13.139 17.532 1.00 24.16 188 TRP B C 1
ATOM 4723 O O . TRP B 1 193 ? 7.180 -13.828 18.268 1.00 14.74 188 TRP B O 1
ATOM 4734 N N . ASN B 1 194 ? 7.407 -12.127 16.802 1.00 11.41 189 ASN B N 1
ATOM 4735 C CA . ASN B 1 194 ? 6.068 -11.599 17.111 1.00 16.74 189 ASN B CA 1
ATOM 4736 C C . ASN B 1 194 ? 4.864 -11.481 16.138 1.00 23.17 189 ASN B C 1
ATOM 4737 O O . ASN B 1 194 ? 3.882 -10.871 16.543 1.00 34.64 189 ASN B O 1
ATOM 4742 N N . GLY B 1 195 ? 4.883 -11.956 14.893 1.00 17.62 190 GLY B N 1
ATOM 4743 C CA . GLY B 1 195 ? 6.043 -12.345 14.134 1.00 15.06 190 GLY B CA 1
ATOM 4744 C C . GLY B 1 195 ? 6.179 -11.409 12.943 1.00 19.26 190 GLY B C 1
ATOM 4745 O O . GLY B 1 195 ? 5.845 -11.722 11.790 1.00 13.55 190 GLY B O 1
ATOM 4746 N N . ILE B 1 196 ? 6.635 -10.207 13.250 1.00 14.67 191 ILE B N 1
ATOM 4747 C CA . ILE B 1 196 ? 7.099 -9.297 12.235 1.00 15.79 191 ILE B CA 1
ATOM 4748 C C . ILE B 1 196 ? 8.603 -9.149 12.475 1.00 15.08 191 ILE B C 1
ATOM 4749 O O . ILE B 1 196 ? 9.380 -8.993 11.536 1.00 14.08 191 ILE B O 1
ATOM 4754 N N . ARG B 1 197 ? 8.994 -9.333 13.737 1.00 5.47 192 ARG B N 1
ATOM 4755 C CA . ARG B 1 197 ? 10.200 -8.733 14.288 1.00 16.27 192 ARG B CA 1
ATOM 4756 C C . ARG B 1 197 ? 10.406 -9.419 15.621 1.00 16.31 192 ARG B C 1
ATOM 4757 O O . ARG B 1 197 ? 9.472 -10.035 16.118 1.00 15.20 192 ARG B O 1
ATOM 4765 N N . PHE B 1 198 ? 11.581 -9.288 16.235 1.00 14.27 193 PHE B N 1
ATOM 4766 C CA . PHE B 1 198 ? 11.742 -9.777 17.608 1.00 9.97 193 PHE B CA 1
ATOM 4767 C C . PHE B 1 198 ? 11.326 -8.721 18.612 1.00 19.69 193 PHE B C 1
ATOM 4768 O O . PHE B 1 198 ? 11.588 -7.532 18.414 1.00 20.37 193 PHE B O 1
ATOM 4776 N N . SER B 1 199 ? 10.686 -9.168 19.689 1.00 22.30 194 SER B N 1
ATOM 4777 C CA . SER B 1 199 ? 10.103 -8.275 20.690 1.00 25.90 194 SER B CA 1
ATOM 4778 C C . SER B 1 199 ? 11.042 -7.165 21.151 1.00 24.85 194 SER B C 1
ATOM 4779 O O . SER B 1 199 ? 10.637 -6.013 21.261 1.00 20.35 194 SER B O 1
ATOM 4782 N N . GLY B 1 200 ? 12.299 -7.521 21.399 1.00 27.65 195 GLY B N 1
ATOM 4783 C CA . GLY B 1 200 ? 13.268 -6.609 21.981 1.00 20.33 195 GLY B CA 1
ATOM 4784 C C . GLY B 1 200 ? 14.202 -5.887 21.029 1.00 20.39 195 GLY B C 1
ATOM 4785 O O . GLY B 1 200 ? 15.139 -5.226 21.478 1.00 14.20 195 GLY B O 1
ATOM 4786 N N . ILE B 1 201 ? 13.978 -6.021 19.723 1.00 20.06 196 ILE B N 1
ATOM 4787 C CA . ILE B 1 201 ? 14.735 -5.239 18.736 1.00 20.84 196 ILE B CA 1
ATOM 4788 C C . ILE B 1 201 ? 13.766 -4.633 17.712 1.00 15.80 196 ILE B C 1
ATOM 4789 O O . ILE B 1 201 ? 13.585 -5.168 16.619 1.00 17.75 196 ILE B O 1
ATOM 4794 N N . PRO B 1 202 ? 13.124 -3.511 18.079 1.00 16.69 197 PRO B N 1
ATOM 4795 C CA . PRO B 1 202 ? 12.098 -2.889 17.224 1.00 11.05 197 PRO B CA 1
ATOM 4796 C C . PRO B 1 202 ? 12.629 -2.197 15.961 1.00 16.04 197 PRO B C 1
ATOM 4797 O O . PRO B 1 202 ? 11.821 -1.905 15.064 1.00 9.37 197 PRO B O 1
ATOM 4801 N N . GLU B 1 203 ? 13.945 -1.977 15.866 1.00 3.03 198 GLU B N 1
ATOM 4802 C CA . GLU B 1 203 ? 14.501 -1.304 14.695 1.00 7.53 198 GLU B CA 1
ATOM 4803 C C . GLU B 1 203 ? 14.575 -2.191 13.462 1.00 11.35 198 GLU B C 1
ATOM 4804 O O . GLU B 1 203 ? 14.573 -1.688 12.336 1.00 18.66 198 GLU B O 1
ATOM 4810 N N . GLU B 1 204 ? 14.635 -3.506 13.657 1.00 14.18 199 GLU B N 1
ATOM 4811 C CA . GLU B 1 204 ? 14.724 -4.419 12.521 1.00 15.79 199 GLU B CA 1
ATOM 4812 C C . GLU B 1 204 ? 13.461 -4.380 11.660 1.00 18.98 199 GLU B C 1
ATOM 4813 O O . GLU B 1 204 ? 12.368 -4.675 12.127 1.00 17.82 199 GLU B O 1
ATOM 4819 N N . GLN B 1 205 ? 13.629 -4.047 10.387 1.00 22.05 200 GLN B N 1
ATOM 4820 C CA . GLN B 1 205 ? 12.497 -3.940 9.479 1.00 21.60 200 GLN B CA 1
ATOM 4821 C C . GLN B 1 205 ? 12.984 -4.115 8.054 1.00 15.36 200 GLN B C 1
ATOM 4822 O O . GLN B 1 205 ? 14.167 -3.941 7.772 1.00 25.75 200 GLN B O 1
ATOM 4828 N N . GLN B 1 206 ? 12.067 -4.461 7.159 1.00 18.28 201 GLN B N 1
ATOM 4829 C CA . GLN B 1 206 ? 12.400 -4.694 5.761 1.00 20.33 201 GLN B CA 1
ATOM 4830 C C . GLN B 1 206 ? 13.021 -3.445 5.138 1.00 21.26 201 GLN B C 1
ATOM 4831 O O . GLN B 1 206 ? 12.596 -2.331 5.418 1.00 27.59 201 GLN B O 1
ATOM 4837 N N . LEU B 1 207 ? 14.053 -3.637 4.325 1.00 22.71 202 LEU B N 1
ATOM 4838 C CA . LEU B 1 207 ? 14.750 -2.528 3.689 1.00 20.64 202 LEU B CA 1
ATOM 4839 C C . LEU B 1 207 ? 14.664 -2.673 2.189 1.00 19.65 202 LEU B C 1
ATOM 4840 O O . LEU B 1 207 ? 14.150 -3.663 1.685 1.00 27.58 202 LEU B O 1
ATOM 4845 N N . SER B 1 208 ? 15.143 -1.676 1.466 1.00 17.54 203 SER B N 1
ATOM 4846 C CA . SER B 1 208 ? 15.050 -1.736 0.017 1.00 24.54 203 SER B CA 1
ATOM 4847 C C . SER B 1 208 ? 15.916 -2.850 -0.539 1.00 29.06 203 SER B C 1
ATOM 4848 O O . SER B 1 208 ? 15.648 -3.331 -1.633 1.00 33.16 203 SER B O 1
ATOM 4851 N N . TYR B 1 209 ? 16.934 -3.262 0.229 1.00 29.40 204 TYR B N 1
ATOM 4852 C CA . TYR B 1 209 ? 17.897 -4.288 -0.196 1.00 19.81 204 TYR B CA 1
ATOM 4853 C C . TYR B 1 209 ? 17.883 -5.600 0.611 1.00 25.75 204 TYR B C 1
ATOM 4854 O O . TYR B 1 209 ? 18.571 -6.550 0.241 1.00 32.22 204 TYR B O 1
ATOM 4863 N N . MET B 1 210 ? 17.121 -5.679 1.698 1.00 21.86 205 MET B N 1
ATOM 4864 C CA . MET B 1 210 ? 17.068 -6.946 2.431 1.00 23.40 205 MET B CA 1
ATOM 4865 C C . MET B 1 210 ? 15.730 -7.253 3.085 1.00 28.25 205 MET B C 1
ATOM 4866 O O . MET B 1 210 ? 15.012 -6.358 3.543 1.00 26.43 205 MET B O 1
ATOM 4871 N N . VAL B 1 211 ? 15.411 -8.543 3.093 1.00 18.45 206 VAL B N 1
ATOM 4872 C CA . VAL B 1 211 ? 14.226 -9.069 3.741 1.00 16.71 206 VAL B CA 1
ATOM 4873 C C . VAL B 1 211 ? 14.676 -10.154 4.701 1.00 14.82 206 VAL B C 1
ATOM 4874 O O . VAL B 1 211 ? 15.731 -10.754 4.514 1.00 20.85 206 VAL B O 1
ATOM 4878 N N . TYR B 1 212 ? 13.882 -10.411 5.731 1.00 16.64 207 TYR B N 1
ATOM 4879 C CA . TYR B 1 212 ? 14.275 -11.375 6.747 1.00 16.19 207 TYR B CA 1
ATOM 4880 C C . TYR B 1 212 ? 13.053 -12.178 7.143 1.00 21.59 207 TYR B C 1
ATOM 4881 O O . TYR B 1 212 ? 11.933 -11.807 6.807 1.00 21.05 207 TYR B O 1
ATOM 4890 N N . ASN B 1 213 ? 13.268 -13.280 7.854 1.00 28.71 208 ASN B N 1
ATOM 4891 C CA . ASN B 1 213 ? 12.162 -14.093 8.332 1.00 21.37 208 ASN B CA 1
ATOM 4892 C C . ASN B 1 213 ? 12.589 -14.998 9.472 1.00 16.09 208 ASN B C 1
ATOM 4893 O O . ASN B 1 213 ? 13.779 -15.185 9.720 1.00 18.51 208 ASN B O 1
ATOM 4898 N N . PHE B 1 214 ? 11.610 -15.537 10.182 1.00 11.31 209 PHE B N 1
ATOM 4899 C CA . PHE B 1 214 ? 11.866 -16.477 11.262 1.00 17.37 209 PHE B CA 1
ATOM 4900 C C . PHE B 1 214 ? 11.061 -17.739 10.958 1.00 15.41 209 PHE B C 1
ATOM 4901 O O . PHE B 1 214 ? 9.857 -17.683 10.790 1.00 13.24 209 PHE B O 1
ATOM 4909 N N . THR B 1 215 ? 11.746 -18.854 10.775 1.00 14.81 210 THR B N 1
ATOM 4910 C CA . THR B 1 215 ? 11.067 -20.097 10.482 1.00 13.42 210 THR B CA 1
ATOM 4911 C C . THR B 1 215 ? 10.930 -20.966 11.724 1.00 15.80 210 THR B C 1
ATOM 4912 O O . THR B 1 215 ? 11.905 -21.285 12.393 1.00 10.76 210 THR B O 1
ATOM 4916 N N . GLU B 1 216 ? 9.699 -21.331 12.040 1.00 25.15 211 GLU B N 1
ATOM 4917 C CA . GLU B 1 216 ? 9.461 -22.212 13.159 1.00 19.64 211 GLU B CA 1
ATOM 4918 C C . GLU B 1 216 ? 8.542 -23.319 12.700 1.00 26.06 211 GLU B C 1
ATOM 4919 O O . GLU B 1 216 ? 7.315 -23.206 12.759 1.00 26.25 211 GLU B O 1
ATOM 4925 N N . ASN B 1 217 ? 9.167 -24.390 12.226 1.00 15.82 212 ASN B N 1
ATOM 4926 C CA . ASN B 1 217 ? 8.449 -25.527 11.723 1.00 16.38 212 ASN B CA 1
ATOM 4927 C C . ASN B 1 217 ? 9.019 -26.848 12.250 1.00 29.46 212 ASN B C 1
ATOM 4928 O O . ASN B 1 217 ? 9.754 -26.896 13.245 1.00 25.36 212 ASN B O 1
ATOM 4933 N N . SER B 1 218 ? 8.716 -27.914 11.532 1.00 28.18 213 SER B N 1
ATOM 4934 C CA . SER B 1 218 ? 9.131 -29.238 11.954 1.00 31.01 213 SER B CA 1
ATOM 4935 C C . SER B 1 218 ? 10.616 -29.457 11.737 1.00 29.80 213 SER B C 1
ATOM 4936 O O . SER B 1 218 ? 11.229 -30.289 12.397 1.00 26.36 213 SER B O 1
ATOM 4939 N N . GLU B 1 219 ? 11.176 -28.706 10.794 1.00 28.95 214 GLU B N 1
ATOM 4940 C CA . GLU B 1 219 ? 12.573 -28.854 10.411 1.00 26.39 214 GLU B CA 1
ATOM 4941 C C . GLU B 1 219 ? 13.545 -27.960 11.192 1.00 25.68 214 GLU B C 1
ATOM 4942 O O . GLU B 1 219 ? 14.700 -28.334 11.414 1.00 29.91 214 GLU B O 1
ATOM 4948 N N . GLU B 1 220 ? 13.083 -26.783 11.608 1.00 23.27 215 GLU B N 1
ATOM 4949 C CA . GLU B 1 220 ? 13.983 -25.791 12.203 1.00 21.33 215 GLU B CA 1
ATOM 4950 C C . GLU B 1 220 ? 13.324 -24.682 13.020 1.00 17.31 215 GLU B C 1
ATOM 4951 O O . GLU B 1 220 ? 12.120 -24.412 12.904 1.00 12.08 215 GLU B O 1
ATOM 4957 N N . VAL B 1 221 ? 14.112 -24.085 13.901 1.00 10.68 216 VAL B N 1
ATOM 4958 C CA . VAL B 1 221 ? 13.698 -22.857 14.568 1.00 14.01 216 VAL B CA 1
ATOM 4959 C C . VAL B 1 221 ? 14.810 -21.863 14.364 1.00 16.52 216 VAL B C 1
ATOM 4960 O O . VAL B 1 221 ? 15.783 -21.853 15.113 1.00 20.64 216 VAL B O 1
ATOM 4964 N N . ALA B 1 222 ? 14.697 -21.043 13.329 1.00 9.10 217 ALA B N 1
ATOM 4965 C CA . ALA B 1 222 ? 15.841 -20.215 12.983 1.00 9.35 217 ALA B CA 1
ATOM 4966 C C . ALA B 1 222 ? 15.505 -18.896 12.300 1.00 12.87 217 ALA B C 1
ATOM 4967 O O . ALA B 1 222 ? 14.432 -18.721 11.716 1.00 17.83 217 ALA B O 1
ATOM 4969 N N . TYR B 1 223 ? 16.450 -17.968 12.376 1.00 11.48 218 TYR B N 1
ATOM 4970 C CA . TYR B 1 223 ? 16.332 -16.665 11.738 1.00 7.71 218 TYR B CA 1
ATOM 4971 C C . TYR B 1 223 ? 17.229 -16.581 10.498 1.00 12.72 218 TYR B C 1
ATOM 4972 O O . TYR B 1 223 ? 18.344 -17.098 10.487 1.00 13.80 218 TYR B O 1
ATOM 4981 N N . THR B 1 224 ? 16.742 -15.910 9.463 1.00 16.84 219 THR B N 1
ATOM 4982 C CA . THR B 1 224 ? 17.505 -15.721 8.240 1.00 19.48 219 THR B CA 1
ATOM 4983 C C . THR B 1 224 ? 17.188 -14.364 7.587 1.00 19.84 219 THR B C 1
ATOM 4984 O O . THR B 1 224 ? 16.047 -13.907 7.626 1.00 22.32 219 THR B O 1
ATOM 4988 N N . PHE B 1 225 ? 18.195 -13.691 7.036 1.00 18.03 220 PHE B N 1
ATOM 4989 C CA . PHE B 1 225 ? 17.924 -12.575 6.131 1.00 14.96 220 PHE B CA 1
ATOM 4990 C C . PHE B 1 225 ? 18.546 -12.848 4.773 1.00 17.36 220 PHE B C 1
ATOM 4991 O O . PHE B 1 225 ? 19.491 -13.620 4.664 1.00 17.80 220 PHE B O 1
ATOM 4999 N N . LEU B 1 226 ? 17.998 -12.218 3.742 1.00 16.66 221 LEU B N 1
ATOM 5000 C CA . LEU B 1 226 ? 18.548 -12.292 2.403 1.00 14.67 221 LEU B CA 1
ATOM 5001 C C . LEU B 1 226 ? 18.777 -10.856 1.977 1.00 17.86 221 LEU B C 1
ATOM 5002 O O . LEU B 1 226 ? 17.963 -9.996 2.291 1.00 22.43 221 LEU B O 1
ATOM 5007 N N . VAL B 1 227 ? 19.879 -10.586 1.286 1.00 13.64 222 VAL B N 1
ATOM 5008 C CA . VAL B 1 227 ? 20.069 -9.282 0.658 1.00 14.17 222 VAL B CA 1
ATOM 5009 C C . VAL B 1 227 ? 19.657 -9.384 -0.808 1.00 20.84 222 VAL B C 1
ATOM 5010 O O . VAL B 1 227 ? 20.108 -10.266 -1.526 1.00 23.66 222 VAL B O 1
ATOM 5014 N N . THR B 1 228 ? 18.768 -8.501 -1.241 1.00 28.88 223 THR B N 1
ATOM 5015 C CA . THR B 1 228 ? 18.164 -8.630 -2.557 1.00 29.48 223 THR B CA 1
ATOM 5016 C C . THR B 1 228 ? 18.886 -7.806 -3.613 1.00 27.79 223 THR B C 1
ATOM 5017 O O . THR B 1 228 ? 18.532 -7.839 -4.786 1.00 25.56 223 THR B O 1
ATOM 5021 N N . ASN B 1 229 ? 19.900 -7.064 -3.192 1.00 32.52 224 ASN B N 1
ATOM 5022 C CA . ASN B 1 229 ? 20.762 -6.354 -4.125 1.00 33.50 224 ASN B CA 1
ATOM 5023 C C . ASN B 1 229 ? 22.182 -6.837 -3.915 1.00 29.13 224 ASN B C 1
ATOM 5024 O O . ASN B 1 229 ? 22.801 -6.542 -2.904 1.00 33.44 224 ASN B O 1
ATOM 5029 N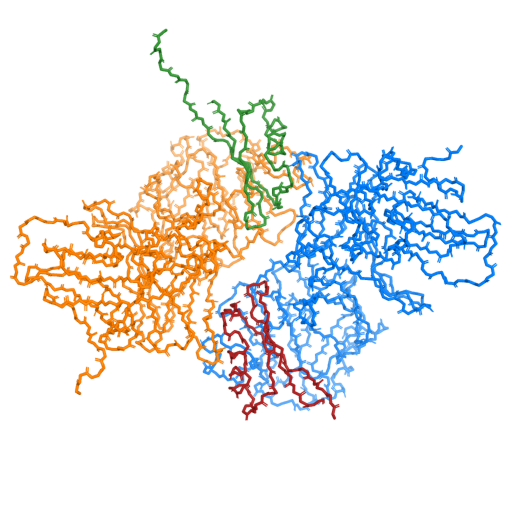 N . ASN B 1 230 ? 22.687 -7.569 -4.898 1.00 28.70 225 ASN B N 1
ATOM 5030 C CA . ASN B 1 230 ? 24.003 -8.198 -4.842 1.00 30.98 225 ASN B CA 1
ATOM 5031 C C . ASN B 1 230 ? 25.171 -7.240 -4.578 1.00 29.85 225 ASN B C 1
ATOM 5032 O O . ASN B 1 230 ? 26.234 -7.658 -4.115 1.00 29.00 225 ASN B O 1
ATOM 5037 N N . SER B 1 231 ? 24.976 -5.957 -4.867 1.00 23.37 226 SER B N 1
ATOM 5038 C CA . SER B 1 231 ? 26.069 -5.007 -4.744 1.00 22.32 226 SER B CA 1
ATOM 5039 C C . SER B 1 231 ? 26.092 -4.379 -3.357 1.00 14.92 226 SER B C 1
ATOM 5040 O O . SER B 1 231 ? 26.965 -3.587 -3.050 1.00 13.46 226 SER B O 1
ATOM 5043 N N . ILE B 1 232 ? 25.135 -4.756 -2.517 1.00 14.26 227 ILE B N 1
ATOM 5044 C CA . ILE B 1 232 ? 25.046 -4.207 -1.170 1.00 20.98 227 ILE B CA 1
ATOM 5045 C C . ILE B 1 232 ? 25.458 -5.243 -0.126 1.00 16.38 227 ILE B C 1
ATOM 5046 O O . ILE B 1 232 ? 24.999 -6.387 -0.163 1.00 18.35 227 ILE B O 1
ATOM 5051 N N . TYR B 1 233 ? 26.329 -4.849 0.800 1.00 12.11 228 TYR B N 1
ATOM 5052 C CA . TYR B 1 233 ? 26.763 -5.769 1.850 1.00 14.79 228 TYR B CA 1
ATOM 5053 C C . TYR B 1 233 ? 26.097 -5.431 3.188 1.00 9.89 228 TYR B C 1
ATOM 5054 O O . TYR B 1 233 ? 26.272 -4.341 3.712 1.00 19.21 228 TYR B O 1
ATOM 5063 N N . SER B 1 234 ? 25.351 -6.374 3.745 1.00 12.50 229 SER B N 1
ATOM 5064 C CA . SER B 1 234 ? 24.785 -6.213 5.075 1.00 11.96 229 SER B CA 1
ATOM 5065 C C . SER B 1 234 ? 25.009 -7.494 5.872 1.00 8.93 229 SER B C 1
ATOM 5066 O O . SER B 1 234 ? 25.052 -8.581 5.303 1.00 7.63 229 SER B O 1
ATOM 5069 N N . ARG B 1 235 ? 25.137 -7.363 7.189 1.00 2.40 230 ARG B N 1
ATOM 5070 C CA . ARG B 1 235 ? 25.451 -8.499 8.065 1.00 10.37 230 ARG B CA 1
ATOM 5071 C C . ARG B 1 235 ? 25.039 -8.184 9.497 1.00 7.29 230 ARG B C 1
ATOM 5072 O O . ARG B 1 235 ? 24.855 -7.022 9.856 1.00 7.64 230 ARG B O 1
ATOM 5080 N N . LEU B 1 236 ? 24.930 -9.222 10.315 1.00 11.80 231 LEU B N 1
ATOM 5081 C CA . LEU B 1 236 ? 24.678 -9.074 11.740 1.00 10.54 231 LEU B CA 1
ATOM 5082 C C . LEU B 1 236 ? 25.886 -9.596 12.490 1.00 20.75 231 LEU B C 1
ATOM 5083 O O . LEU B 1 236 ? 26.319 -10.737 12.273 1.00 19.59 231 LEU B O 1
ATOM 5088 N N . THR B 1 237 ? 26.422 -8.782 13.389 1.00 19.90 232 THR B N 1
ATOM 5089 C CA . THR B 1 237 ? 27.601 -9.178 14.129 1.00 11.32 232 THR B CA 1
ATOM 5090 C C . THR B 1 237 ? 27.414 -8.804 15.587 1.00 17.20 232 THR B C 1
ATOM 5091 O O . THR B 1 237 ? 26.927 -7.713 15.903 1.00 24.03 232 THR B O 1
ATOM 5095 N N . ILE B 1 238 ? 27.788 -9.709 16.483 1.00 9.82 233 ILE B N 1
ATOM 5096 C CA . ILE B 1 238 ? 27.926 -9.322 17.872 1.00 10.20 233 ILE B CA 1
ATOM 5097 C C . ILE B 1 238 ? 29.394 -8.897 18.077 1.00 12.48 233 ILE B C 1
ATOM 5098 O O . ILE B 1 238 ? 30.307 -9.693 17.888 1.00 12.04 233 ILE B O 1
ATOM 5103 N N . ASN B 1 239 ? 29.615 -7.623 18.402 1.00 9.96 234 ASN B N 1
ATOM 5104 C CA . ASN B 1 239 ? 30.982 -7.109 18.536 1.00 13.41 234 ASN B CA 1
ATOM 5105 C C . ASN B 1 239 ? 31.622 -7.462 19.873 1.00 14.42 234 ASN B C 1
ATOM 5106 O O . ASN B 1 239 ? 30.935 -7.968 20.771 1.00 12.26 234 ASN B O 1
ATOM 5111 N N . PHE B 1 240 ? 32.926 -7.201 20.009 1.00 7.59 235 PHE B N 1
ATOM 5112 C CA . PHE B 1 240 ? 33.640 -7.616 21.219 1.00 11.06 235 PHE B CA 1
ATOM 5113 C C . PHE B 1 240 ? 33.069 -6.980 22.492 1.00 9.91 235 PHE B C 1
ATOM 5114 O O . PHE B 1 240 ? 33.257 -7.507 23.589 1.00 12.07 235 PHE B O 1
ATOM 5122 N N . SER B 1 241 ? 32.378 -5.850 22.348 1.00 14.54 236 SER B N 1
ATOM 5123 C CA . SER B 1 241 ? 31.774 -5.172 23.508 1.00 18.42 236 SER B CA 1
ATOM 5124 C C . SER B 1 241 ? 30.377 -5.676 23.869 1.00 15.09 236 SER B C 1
ATOM 5125 O O . SER B 1 241 ? 29.770 -5.172 24.814 1.00 8.20 236 SER B O 1
ATOM 5128 N N . GLY B 1 242 ? 29.884 -6.664 23.118 1.00 19.68 237 GLY B N 1
ATOM 5129 C CA . GLY B 1 242 ? 28.619 -7.325 23.405 1.00 16.33 237 GLY B CA 1
ATOM 5130 C C . GLY B 1 242 ? 27.370 -6.769 22.730 1.00 16.61 237 GLY B C 1
ATOM 5131 O O . GLY B 1 242 ? 26.234 -7.131 23.091 1.00 13.40 237 GLY B O 1
ATOM 5132 N N . PHE B 1 243 ? 27.558 -5.914 21.733 1.00 6.30 238 PHE B N 1
ATOM 5133 C CA . PHE B 1 243 ? 26.410 -5.398 21.001 1.00 9.55 238 PHE B CA 1
ATOM 5134 C C . PHE B 1 243 ? 26.167 -6.197 19.741 1.00 8.17 238 PHE B C 1
ATOM 5135 O O . PHE B 1 243 ? 27.081 -6.438 18.952 1.00 13.74 238 PHE B O 1
ATOM 5143 N N . PHE B 1 244 ? 24.929 -6.638 19.590 1.00 11.47 239 PHE B N 1
ATOM 5144 C CA . PHE B 1 244 ? 24.470 -7.288 18.378 1.00 13.34 239 PHE B CA 1
ATOM 5145 C C . PHE B 1 244 ? 23.949 -6.200 17.431 1.00 10.00 239 PHE B C 1
ATOM 5146 O O . PHE B 1 244 ? 23.041 -5.442 17.787 1.00 8.66 239 PHE B O 1
ATOM 5154 N N . GLU B 1 245 ? 24.508 -6.131 16.225 1.00 7.11 240 GLU B N 1
ATOM 5155 C CA . GLU B 1 245 ? 24.218 -5.016 15.328 1.00 13.28 240 GLU B CA 1
ATOM 5156 C C . GLU B 1 245 ? 23.983 -5.467 13.907 1.00 13.71 240 GLU B C 1
ATOM 5157 O O . GLU B 1 245 ? 24.633 -6.390 13.438 1.00 10.16 240 GLU B O 1
ATOM 5163 N N . ARG B 1 246 ? 23.067 -4.799 13.211 1.00 14.44 241 ARG B N 1
ATOM 5164 C CA . ARG B 1 246 ? 23.061 -4.882 11.761 1.00 12.66 241 ARG B CA 1
ATOM 5165 C C . ARG B 1 246 ? 23.963 -3.795 11.186 1.00 22.63 241 ARG B C 1
ATOM 5166 O O . ARG B 1 246 ? 23.772 -2.604 11.451 1.00 21.56 241 ARG B O 1
ATOM 5174 N N . LEU B 1 247 ? 24.927 -4.215 10.375 1.00 20.08 242 LEU B N 1
ATOM 5175 C CA . LEU B 1 247 ? 25.848 -3.303 9.716 1.00 12.84 242 LEU B CA 1
ATOM 5176 C C . LEU B 1 247 ? 25.739 -3.413 8.197 1.00 14.44 242 LEU B C 1
ATOM 5177 O O . LEU B 1 247 ? 25.699 -4.510 7.633 1.00 8.30 242 LEU B O 1
ATOM 5182 N N . THR B 1 248 ? 25.671 -2.264 7.539 1.00 8.63 243 THR B N 1
ATOM 5183 C CA . THR B 1 248 ? 25.614 -2.225 6.086 1.00 13.13 243 THR B CA 1
ATOM 5184 C C . THR B 1 248 ? 26.755 -1.348 5.573 1.00 21.62 243 THR B C 1
ATOM 5185 O O . THR B 1 248 ? 26.953 -0.230 6.061 1.00 26.84 243 THR B O 1
ATOM 5189 N N . TRP B 1 249 ? 27.542 -1.861 4.632 1.00 16.91 244 TRP B N 1
ATOM 5190 C CA . TRP B 1 249 ? 28.613 -1.050 4.064 1.00 18.46 244 TRP B CA 1
ATOM 5191 C C . TRP B 1 249 ? 28.004 0.065 3.223 1.00 24.15 244 TRP B C 1
ATOM 5192 O O . TRP B 1 249 ? 27.300 -0.195 2.244 1.00 21.17 244 TRP B O 1
ATOM 5203 N N . THR B 1 250 ? 28.263 1.307 3.613 1.00 21.77 245 THR B N 1
ATOM 5204 C CA . THR B 1 250 ? 27.700 2.433 2.906 1.00 19.12 245 THR B CA 1
ATOM 5205 C C . THR B 1 250 ? 28.833 3.283 2.352 1.00 18.63 245 THR B C 1
ATOM 5206 O O . THR B 1 250 ? 29.505 3.997 3.099 1.00 27.69 245 THR B O 1
ATOM 5210 N N . PRO B 1 251 ? 29.072 3.170 1.037 1.00 17.79 246 PRO B N 1
ATOM 5211 C CA . PRO B 1 251 ? 30.157 3.856 0.317 1.00 16.61 246 PRO B CA 1
ATOM 5212 C C . PRO B 1 251 ? 30.237 5.367 0.560 1.00 18.53 246 PRO B C 1
ATOM 5213 O O . PRO B 1 251 ? 31.343 5.895 0.731 1.00 17.03 246 PRO B O 1
ATOM 5217 N N . SER B 1 252 ? 29.096 6.051 0.572 1.00 12.68 247 SER B N 1
ATOM 5218 C CA . SER B 1 252 ? 29.091 7.505 0.730 1.00 16.04 247 SER B CA 1
ATOM 5219 C C . SER B 1 252 ? 29.616 7.905 2.105 1.00 25.21 247 SER B C 1
ATOM 5220 O O . SER B 1 252 ? 30.118 9.012 2.282 1.00 23.27 247 SER B O 1
ATOM 5223 N N . LEU B 1 253 ? 29.531 6.981 3.061 1.00 23.98 248 LEU B N 1
ATOM 5224 C CA . LEU B 1 253 ? 30.059 7.188 4.408 1.00 20.28 248 LEU B CA 1
ATOM 5225 C C . LEU B 1 253 ? 31.481 6.612 4.608 1.00 18.11 248 LEU B C 1
ATOM 5226 O O . LEU B 1 253 ? 32.200 6.991 5.538 1.00 12.40 248 LEU B O 1
ATOM 5231 N N . VAL B 1 254 ? 31.896 5.729 3.708 1.00 24.00 249 VAL B N 1
ATOM 5232 C CA . VAL B 1 254 ? 33.158 4.988 3.850 1.00 20.40 249 VAL B CA 1
ATOM 5233 C C . VAL B 1 254 ? 33.237 4.288 5.213 1.00 19.64 249 VAL B C 1
ATOM 5234 O O . VAL B 1 254 ? 34.248 4.358 5.917 1.00 12.64 249 VAL B O 1
ATOM 5238 N N . ILE B 1 255 ? 32.162 3.592 5.564 1.00 2.88 250 ILE B N 1
ATOM 5239 C CA . ILE B 1 255 ? 32.057 2.956 6.862 1.00 13.96 250 ILE B CA 1
ATOM 5240 C C . ILE B 1 255 ? 31.049 1.814 6.825 1.00 17.85 250 ILE B C 1
ATOM 5241 O O . ILE B 1 255 ? 30.159 1.791 5.976 1.00 15.88 250 ILE B O 1
ATOM 5246 N N . TRP B 1 256 ? 31.220 0.852 7.727 1.00 12.26 251 TRP B N 1
ATOM 5247 C CA . TRP B 1 256 ? 30.153 -0.083 8.011 1.00 18.25 251 TRP B CA 1
ATOM 5248 C C . TRP B 1 256 ? 29.124 0.682 8.851 1.00 19.74 251 TRP B C 1
ATOM 5249 O O . TRP B 1 256 ? 29.370 1.012 10.012 1.00 17.00 251 TRP B O 1
ATOM 5260 N N . ASN B 1 257 ? 28.002 1.024 8.230 1.00 20.22 252 ASN B N 1
ATOM 5261 C CA . ASN B 1 257 ? 26.963 1.807 8.890 1.00 13.82 252 ASN B CA 1
ATOM 5262 C C . ASN B 1 257 ? 26.057 0.933 9.755 1.00 19.11 252 ASN B C 1
ATOM 5263 O O . ASN B 1 257 ? 25.458 -0.034 9.277 1.00 15.25 252 ASN B O 1
ATOM 5268 N N . PRO B 1 258 ? 25.961 1.262 11.043 1.00 18.56 253 PRO B N 1
ATOM 5269 C CA . PRO B 1 258 ? 25.091 0.502 11.943 1.00 23.55 253 PRO B CA 1
ATOM 5270 C C . PRO B 1 258 ? 23.621 0.888 11.780 1.00 18.45 253 PRO B C 1
ATOM 5271 O O . PRO B 1 258 ? 23.201 1.954 12.227 1.00 17.76 253 PRO B O 1
ATOM 5275 N N . ILE B 1 259 ? 22.864 0.026 11.114 1.00 19.23 254 ILE B N 1
ATOM 5276 C CA . ILE B 1 259 ? 21.422 0.183 10.972 1.00 15.28 254 ILE B CA 1
ATOM 5277 C C . ILE B 1 259 ? 20.723 0.125 12.330 1.00 17.63 254 ILE B C 1
ATOM 5278 O O . ILE B 1 259 ? 19.792 0.881 12.585 1.00 23.08 254 ILE B O 1
ATOM 5283 N N . TRP B 1 260 ? 21.156 -0.792 13.189 1.00 13.33 255 TRP B N 1
ATOM 5284 C CA . TRP B 1 260 ? 20.689 -0.826 14.572 1.00 9.09 255 TRP B CA 1
ATOM 5285 C C . TRP B 1 260 ? 21.692 -1.514 15.493 1.00 14.24 255 TRP B C 1
ATOM 5286 O O . TRP B 1 260 ? 22.589 -2.231 15.031 1.00 20.15 255 TRP B O 1
ATOM 5297 N N . SER B 1 261 ? 21.535 -1.297 16.795 1.00 4.09 256 SER B N 1
ATOM 5298 C CA . SER B 1 261 ? 22.455 -1.852 17.780 1.00 3.86 256 SER B CA 1
ATOM 5299 C C . SER B 1 261 ? 21.688 -2.284 18.981 1.00 12.01 256 SER B C 1
ATOM 5300 O O . SER B 1 261 ? 20.813 -1.556 19.445 1.00 10.60 256 SER B O 1
ATOM 5303 N N . SER B 1 262 ? 22.011 -3.481 19.477 1.00 9.53 257 SER B N 1
ATOM 5304 C CA . SER B 1 262 ? 21.265 -4.060 20.583 1.00 8.96 257 SER B CA 1
ATOM 5305 C C . SER B 1 262 ? 22.221 -4.600 21.652 1.00 12.23 257 SER B C 1
ATOM 5306 O O . SER B 1 262 ? 23.123 -5.379 21.344 1.00 8.62 257 SER B O 1
ATOM 5309 N N . PRO B 1 263 ? 22.016 -4.211 22.921 1.00 11.11 258 PRO B N 1
ATOM 5310 C CA . PRO B 1 263 ? 20.949 -3.339 23.442 1.00 13.51 258 PRO B CA 1
ATOM 5311 C C . PRO B 1 263 ? 21.062 -1.882 22.996 1.00 16.61 258 PRO B C 1
ATOM 5312 O O . PRO B 1 263 ? 22.163 -1.352 22.885 1.00 11.54 258 PRO B O 1
ATOM 5316 N N . ALA B 1 264 ? 19.910 -1.277 22.722 1.00 17.84 259 ALA B N 1
ATOM 5317 C CA . ALA B 1 264 ? 19.801 0.081 22.224 1.00 17.23 259 ALA B CA 1
ATOM 5318 C C . ALA B 1 264 ? 19.801 1.094 23.363 1.00 20.54 259 ALA B C 1
ATOM 5319 O O . ALA B 1 264 ? 20.212 2.230 23.176 1.00 15.97 259 ALA B O 1
ATOM 5321 N N . SER B 1 265 ? 19.374 0.667 24.548 1.00 20.41 260 SER B N 1
ATOM 5322 C CA . SER B 1 265 ? 19.217 1.576 25.684 1.00 12.91 260 SER B CA 1
ATOM 5323 C C . SER B 1 265 ? 19.804 1.010 26.982 1.00 14.07 260 SER B C 1
ATOM 5324 O O . SER B 1 265 ? 19.338 -0.010 27.485 1.00 21.97 260 SER B O 1
ATOM 5327 N N . PHE B 1 266 ? 20.803 1.681 27.543 1.00 16.01 261 PHE B N 1
ATOM 5328 C CA . PHE B 1 266 ? 21.411 1.255 28.809 1.00 15.97 261 PHE B CA 1
ATOM 5329 C C . PHE B 1 266 ? 20.384 1.413 29.926 1.00 16.78 261 PHE B C 1
ATOM 5330 O O . PHE B 1 266 ? 20.488 0.785 30.976 1.00 15.87 261 PHE B O 1
ATOM 5338 N N . GLN B 1 267 ? 19.416 2.297 29.707 1.00 19.14 262 GLN B N 1
ATOM 5339 C CA . GLN B 1 267 ? 18.392 2.587 30.703 1.00 19.88 262 GLN B CA 1
ATOM 5340 C C . GLN B 1 267 ? 17.382 1.452 30.877 1.00 17.77 262 GLN B C 1
ATOM 5341 O O . GLN B 1 267 ? 17.055 1.082 32.000 1.00 9.14 262 GLN B O 1
ATOM 5347 N N . CYS B 1 268 ? 16.863 0.929 29.769 1.00 2.63 263 CYS B N 1
ATOM 5348 C CA . CYS B 1 268 ? 15.736 0.009 29.846 1.00 20.05 263 CYS B CA 1
ATOM 5349 C C . CYS B 1 268 ? 15.958 -1.399 29.289 1.00 17.01 263 CYS B C 1
ATOM 5350 O O . CYS B 1 268 ? 15.217 -2.311 29.621 1.00 12.24 263 CYS B O 1
ATOM 5353 N N . ASP B 1 269 ? 16.975 -1.564 28.454 1.00 8.90 264 ASP B N 1
ATOM 5354 C CA . ASP B 1 269 ? 17.226 -2.836 27.818 1.00 8.11 264 ASP B CA 1
ATOM 5355 C C . ASP B 1 269 ? 17.993 -3.892 28.632 1.00 18.30 264 ASP B C 1
ATOM 5356 O O . ASP B 1 269 ? 17.772 -5.080 28.408 1.00 2.23 264 ASP B O 1
ATOM 5361 N N . PRO B 1 270 ? 18.907 -3.483 29.547 1.00 18.50 265 PRO B N 1
ATOM 5362 C CA . PRO B 1 270 ? 19.586 -4.565 30.285 1.00 16.82 265 PRO B CA 1
ATOM 5363 C C . PRO B 1 270 ? 18.621 -5.510 31.019 1.00 17.79 265 PRO B C 1
ATOM 5364 O O . PRO B 1 270 ? 17.566 -5.100 31.538 1.00 4.12 265 PRO B O 1
ATOM 5368 N N . TYR B 1 271 ? 19.008 -6.780 31.063 1.00 10.36 266 TYR B N 1
ATOM 5369 C CA . TYR B 1 271 ? 18.156 -7.819 31.611 1.00 13.88 266 TYR B CA 1
ATOM 5370 C C . TYR B 1 271 ? 17.748 -7.601 33.069 1.00 15.00 266 TYR B C 1
ATOM 5371 O O . TYR B 1 271 ? 18.589 -7.583 33.976 1.00 10.64 266 TYR B O 1
ATOM 5380 N N . MET B 1 272 ? 16.435 -7.488 33.270 1.00 6.70 267 MET B N 1
ATOM 5381 C CA . MET B 1 272 ? 15.830 -7.223 34.579 1.00 16.04 267 MET B CA 1
ATOM 5382 C C . MET B 1 272 ? 16.381 -5.986 35.323 1.00 9.03 267 MET B C 1
ATOM 5383 O O . MET B 1 272 ? 16.623 -6.070 36.521 1.00 13.97 267 MET B O 1
ATOM 5388 N N . ILE B 1 273 ? 16.569 -4.843 34.658 1.00 15.98 268 ILE B N 1
ATOM 5389 C CA . ILE B 1 273 ? 16.914 -3.625 35.425 1.00 17.88 268 ILE B CA 1
ATOM 5390 C C . ILE B 1 273 ? 15.792 -3.224 36.376 1.00 15.58 268 ILE B C 1
ATOM 5391 O O . ILE B 1 273 ? 16.043 -2.617 37.407 1.00 18.75 268 ILE B O 1
ATOM 5396 N N . CYS B 1 274 ? 14.558 -3.565 36.026 1.00 15.26 269 CYS B N 1
ATOM 5397 C CA . CYS B 1 274 ? 13.423 -3.362 36.931 1.00 20.16 269 CYS B CA 1
ATOM 5398 C C . CYS B 1 274 ? 12.992 -4.706 37.507 1.00 16.42 269 CYS B C 1
ATOM 5399 O O . CYS B 1 274 ? 13.049 -5.718 36.827 1.00 13.40 269 CYS B O 1
ATOM 5402 N N . GLY B 1 275 ? 12.577 -4.722 38.764 1.00 15.90 270 GLY B N 1
ATOM 5403 C CA . GLY B 1 275 ? 12.183 -5.968 39.387 1.00 10.55 270 GLY B CA 1
ATOM 5404 C C . GLY B 1 275 ? 10.861 -6.523 38.863 1.00 12.68 270 GLY B C 1
ATOM 5405 O O . GLY B 1 275 ? 10.232 -5.939 37.988 1.00 17.95 270 GLY B O 1
ATOM 5406 N N . PRO B 1 276 ? 10.429 -7.664 39.407 1.00 10.43 271 PRO B N 1
ATOM 5407 C CA . PRO B 1 276 ? 9.185 -8.333 38.999 1.00 16.84 271 PRO B CA 1
ATOM 5408 C C . PRO B 1 276 ? 7.941 -7.459 39.174 1.00 12.80 271 PRO B C 1
ATOM 5409 O O . PRO B 1 276 ? 7.812 -6.772 40.183 1.00 13.89 271 PRO B O 1
ATOM 5413 N N . GLY B 1 277 ? 7.021 -7.522 38.216 1.00 10.50 272 GLY B N 1
ATOM 5414 C CA . GLY B 1 277 ? 5.750 -6.835 38.342 1.00 8.66 272 GLY B CA 1
ATOM 5415 C C . GLY B 1 277 ? 5.889 -5.337 38.109 1.00 17.50 272 GLY B C 1
ATOM 5416 O O . GLY B 1 277 ? 5.010 -4.570 38.479 1.00 14.09 272 GLY B O 1
ATOM 5417 N N . SER B 1 278 ? 7.002 -4.926 37.503 1.00 18.51 273 SER B N 1
ATOM 5418 C CA . SER B 1 278 ? 7.193 -3.540 37.084 1.00 17.01 273 SER B CA 1
ATOM 5419 C C . SER B 1 278 ? 7.726 -3.504 35.653 1.00 16.47 273 SER B C 1
ATOM 5420 O O . SER B 1 278 ? 8.058 -4.522 35.086 1.00 14.70 273 SER B O 1
ATOM 5423 N N . TYR B 1 279 ? 7.811 -2.327 35.056 1.00 22.24 274 TYR B N 1
ATOM 5424 C CA . TYR B 1 279 ? 8.366 -2.244 33.715 1.00 15.94 274 TYR B CA 1
ATOM 5425 C C . TYR B 1 279 ? 9.183 -0.974 33.564 1.00 14.65 274 TYR B C 1
ATOM 5426 O O . TYR B 1 279 ? 8.964 0.012 34.264 1.00 15.32 274 TYR B O 1
ATOM 5435 N N . CYS B 1 280 ? 10.141 -1.016 32.650 1.00 16.86 275 CYS B N 1
ATOM 5436 C CA . CYS B 1 280 ? 11.024 0.112 32.417 1.00 9.64 275 CYS B CA 1
ATOM 5437 C C . CYS B 1 280 ? 10.464 0.976 31.303 1.00 9.43 275 CYS B C 1
ATOM 5438 O O . CYS B 1 280 ? 9.937 0.466 30.303 1.00 8.48 275 CYS B O 1
ATOM 5441 N N . ASP B 1 281 ? 10.567 2.288 31.492 1.00 6.32 276 ASP B N 1
ATOM 5442 C CA . ASP B 1 281 ? 10.101 3.265 30.521 1.00 11.54 276 ASP B CA 1
ATOM 5443 C C . ASP B 1 281 ? 11.152 4.387 30.416 1.00 16.40 276 ASP B C 1
ATOM 5444 O O . ASP B 1 281 ? 11.480 5.044 31.408 1.00 17.50 276 ASP B O 1
ATOM 5449 N N . VAL B 1 282 ? 11.710 4.578 29.226 1.00 14.72 277 VAL B N 1
ATOM 5450 C CA . VAL B 1 282 ? 12.782 5.551 29.044 1.00 22.06 277 VAL B CA 1
ATOM 5451 C C . VAL B 1 282 ? 12.337 7.006 29.244 1.00 30.11 277 VAL B C 1
ATOM 5452 O O . VAL B 1 282 ? 13.166 7.904 29.399 1.00 27.79 277 VAL B O 1
ATOM 5456 N N . ASN B 1 283 ? 11.031 7.239 29.242 1.00 23.42 278 ASN B N 1
ATOM 5457 C CA . ASN B 1 283 ? 10.533 8.596 29.343 1.00 12.51 278 ASN B CA 1
ATOM 5458 C C . ASN B 1 283 ? 9.926 8.940 30.696 1.00 14.41 278 ASN B C 1
ATOM 5459 O O . ASN B 1 283 ? 9.337 10.007 30.858 1.00 27.77 278 ASN B O 1
ATOM 5464 N N . THR B 1 284 ? 10.123 8.077 31.683 1.00 6.04 279 THR B N 1
ATOM 5465 C CA . THR B 1 284 ? 9.618 8.343 33.020 1.00 5.04 279 THR B CA 1
ATOM 5466 C C . THR B 1 284 ? 10.767 8.330 34.010 1.00 9.13 279 THR B C 1
ATOM 5467 O O . THR B 1 284 ? 11.842 7.823 33.715 1.00 10.20 279 THR B O 1
ATOM 5471 N N . LEU B 1 285 ? 10.527 8.917 35.176 1.00 13.59 280 LEU B N 1
ATOM 5472 C CA . LEU B 1 285 ? 11.478 8.925 36.283 1.00 18.05 280 LEU B CA 1
ATOM 5473 C C . LEU B 1 285 ? 10.677 8.695 37.554 1.00 14.13 280 LEU B C 1
ATOM 5474 O O . LEU B 1 285 ? 9.743 9.437 37.826 1.00 15.02 280 LEU B O 1
ATOM 5479 N N . PRO B 1 286 ? 10.971 7.620 38.293 1.00 14.81 281 PRO B N 1
ATOM 5480 C CA . PRO B 1 286 ? 11.959 6.574 38.006 1.00 17.43 281 PRO B CA 1
ATOM 5481 C C . PRO B 1 286 ? 11.664 5.830 36.693 1.00 14.48 281 PRO B C 1
ATOM 5482 O O . PRO B 1 286 ? 10.559 5.904 36.156 1.00 15.50 281 PRO B O 1
ATOM 5486 N N . LEU B 1 287 ? 12.664 5.127 36.186 1.00 16.84 282 LEU B N 1
ATOM 5487 C CA . LEU B 1 287 ? 12.527 4.332 34.975 1.00 19.17 282 LEU B CA 1
ATOM 5488 C C . LEU B 1 287 ? 11.551 3.155 35.155 1.00 10.50 282 LEU B C 1
ATOM 5489 O O . LEU B 1 287 ? 10.846 2.764 34.224 1.00 12.98 282 LEU B O 1
ATOM 5494 N N . CYS B 1 288 ? 11.525 2.595 36.360 1.00 9.41 283 CYS B N 1
ATOM 5495 C CA . CYS B 1 288 ? 10.748 1.397 36.630 1.00 15.20 283 CYS B CA 1
ATOM 5496 C C . CYS B 1 288 ? 9.374 1.807 37.140 1.00 19.22 283 CYS B C 1
ATOM 5497 O O . CYS B 1 288 ? 9.243 2.587 38.092 1.00 15.63 283 CYS B O 1
ATOM 5500 N N . ASN B 1 289 ? 8.349 1.289 36.485 1.00 9.26 284 ASN B N 1
ATOM 5501 C CA . ASN B 1 289 ? 6.986 1.620 36.848 1.00 18.71 284 ASN B CA 1
ATOM 5502 C C . ASN B 1 289 ? 6.247 0.376 37.293 1.00 14.89 284 ASN B C 1
ATOM 5503 O O . ASN B 1 289 ? 6.253 -0.629 36.591 1.00 12.15 284 ASN B O 1
ATOM 5508 N N . CYS B 1 290 ? 5.641 0.447 38.475 1.00 12.19 285 CYS B N 1
ATOM 5509 C CA . CYS B 1 290 ? 4.748 -0.595 38.941 1.00 17.37 285 CYS B CA 1
ATOM 5510 C C . CYS B 1 290 ? 3.669 -0.799 37.897 1.00 15.84 285 CYS B C 1
ATOM 5511 O O . CYS B 1 290 ? 3.260 0.148 37.243 1.00 11.35 285 CYS B O 1
ATOM 5514 N N . ILE B 1 291 ? 3.271 -2.052 37.688 1.00 21.69 286 ILE B N 1
ATOM 5515 C CA . ILE B 1 291 ? 2.135 -2.343 36.829 1.00 24.07 286 ILE B CA 1
ATOM 5516 C C . ILE B 1 291 ? 0.894 -1.742 37.480 1.00 24.25 286 ILE B C 1
ATOM 5517 O O . ILE B 1 291 ? 0.785 -1.710 38.706 1.00 21.87 286 ILE B O 1
ATOM 5522 N N . GLN B 1 292 ? -0.009 -1.224 36.657 1.00 24.39 287 GLN B N 1
ATOM 5523 C CA . GLN B 1 292 ? -1.308 -0.766 37.122 1.00 24.08 287 GLN B CA 1
ATOM 5524 C C . GLN B 1 292 ? -1.960 -1.812 38.033 1.00 19.74 287 GLN B C 1
ATOM 5525 O O . GLN B 1 292 ? -2.198 -2.944 37.618 1.00 15.92 287 GLN B O 1
ATOM 5531 N N . GLY B 1 293 ? -2.233 -1.441 39.278 1.00 16.02 288 GLY B N 1
ATOM 5532 C CA . GLY B 1 293 ? -2.845 -2.368 40.218 1.00 9.98 288 GLY B CA 1
ATOM 5533 C C . GLY B 1 293 ? -1.826 -2.958 41.167 1.00 15.92 288 GLY B C 1
ATOM 5534 O O . GLY B 1 293 ? -2.168 -3.723 42.077 1.00 23.10 288 GLY B O 1
ATOM 5535 N N . PHE B 1 294 ? -0.562 -2.607 40.945 1.00 10.18 289 PHE B N 1
ATOM 5536 C CA . PHE B 1 294 ? 0.526 -3.098 41.780 1.00 10.32 289 PHE B CA 1
ATOM 5537 C C . PHE B 1 294 ? 1.130 -1.948 42.569 1.00 11.62 289 PHE B C 1
ATOM 5538 O O . PHE B 1 294 ? 1.055 -0.790 42.177 1.00 16.53 289 PHE B O 1
ATOM 5546 N N . LYS B 1 295 ? 1.771 -2.279 43.673 1.00 20.08 290 LYS B N 1
ATOM 5547 C CA . LYS B 1 295 ? 2.467 -1.283 44.458 1.00 23.05 290 LYS B CA 1
ATOM 5548 C C . LYS B 1 295 ? 3.870 -1.818 44.714 1.00 23.91 290 LYS B C 1
ATOM 5549 O O . LYS B 1 295 ? 4.094 -3.022 44.607 1.00 25.32 290 LYS B O 1
ATOM 5555 N N . PRO B 1 296 ? 4.824 -0.926 45.018 1.00 19.78 291 PRO B N 1
ATOM 5556 C CA . PRO B 1 296 ? 6.195 -1.361 45.309 1.00 10.60 291 PRO B CA 1
ATOM 5557 C C . PRO B 1 296 ? 6.282 -2.237 46.562 1.00 15.95 291 PRO B C 1
ATOM 5558 O O . PRO B 1 296 ? 5.629 -1.946 47.562 1.00 23.30 291 PRO B O 1
ATOM 5562 N N . LEU B 1 297 ? 7.077 -3.302 46.507 1.00 22.43 292 LEU B N 1
ATOM 5563 C CA . LEU B 1 297 ? 7.313 -4.147 47.679 1.00 22.21 292 LEU B CA 1
ATOM 5564 C C . LEU B 1 297 ? 8.072 -3.393 48.785 1.00 24.33 292 LEU B C 1
ATOM 5565 O O . LEU B 1 297 ? 7.923 -3.689 49.975 1.00 22.10 292 LEU B O 1
ATOM 5570 N N . ASN B 1 298 ? 8.907 -2.440 48.388 1.00 23.71 293 ASN B N 1
ATOM 5571 C CA . ASN B 1 298 ? 9.634 -1.615 49.351 1.00 28.46 293 ASN B CA 1
ATOM 5572 C C . ASN B 1 298 ? 9.695 -0.162 48.853 1.00 30.66 293 ASN B C 1
ATOM 5573 O O . ASN B 1 298 ? 10.518 0.176 47.990 1.00 22.56 293 ASN B O 1
ATOM 5578 N N . VAL B 1 299 ? 8.807 0.677 49.397 1.00 27.74 294 VAL B N 1
ATOM 5579 C CA . VAL B 1 299 ? 8.604 2.045 48.917 1.00 27.86 294 VAL B CA 1
ATOM 5580 C C . VAL B 1 299 ? 9.822 2.946 49.153 1.00 28.16 294 VAL B C 1
ATOM 5581 O O . VAL B 1 299 ? 10.179 3.757 48.299 1.00 30.44 294 VAL B O 1
ATOM 5585 N N . GLN B 1 300 ? 10.450 2.791 50.314 1.00 27.14 295 GLN B N 1
ATOM 5586 C CA . GLN B 1 300 ? 11.635 3.560 50.676 1.00 31.03 295 GLN B CA 1
ATOM 5587 C C . GLN B 1 300 ? 12.761 3.254 49.689 1.00 29.23 295 GLN B C 1
ATOM 5588 O O . GLN B 1 300 ? 13.476 4.153 49.258 1.00 36.73 295 GLN B O 1
ATOM 5594 N N . GLU B 1 301 ? 12.917 1.981 49.331 1.00 23.21 296 GLU B N 1
ATOM 5595 C CA . GLU B 1 301 ? 13.835 1.610 48.262 1.00 14.08 296 GLU B CA 1
ATOM 5596 C C . GLU B 1 301 ? 13.367 2.165 46.917 1.00 16.62 296 GLU B C 1
ATOM 5597 O O . GLU B 1 301 ? 14.169 2.670 46.134 1.00 20.66 296 GLU B O 1
ATOM 5603 N N . TRP B 1 302 ? 12.065 2.078 46.661 1.00 18.16 297 TRP B N 1
ATOM 5604 C CA . TRP B 1 302 ? 11.489 2.546 45.401 1.00 19.82 297 TRP B CA 1
ATOM 5605 C C . TRP B 1 302 ? 11.709 4.040 45.183 1.00 23.49 297 TRP B C 1
ATOM 5606 O O . TRP B 1 302 ? 11.956 4.479 44.062 1.00 32.79 297 TRP B O 1
ATOM 5617 N N . ASP B 1 303 ? 11.604 4.823 46.250 1.00 24.24 298 ASP B N 1
ATOM 5618 C CA . ASP B 1 303 ? 11.806 6.266 46.141 1.00 28.63 298 ASP B CA 1
ATOM 5619 C C . ASP B 1 303 ? 13.280 6.607 45.916 1.00 22.94 298 ASP B C 1
ATOM 5620 O O . ASP B 1 303 ? 13.606 7.614 45.290 1.00 27.26 298 ASP B O 1
ATOM 5625 N N . MET B 1 304 ? 14.166 5.743 46.403 1.00 16.26 299 MET B N 1
ATOM 5626 C CA . MET B 1 304 ? 15.596 5.915 46.192 1.00 17.28 299 MET B CA 1
ATOM 5627 C C . MET B 1 304 ? 16.038 5.305 44.863 1.00 21.52 299 MET B C 1
ATOM 5628 O O . MET B 1 304 ? 17.233 5.150 44.605 1.00 25.11 299 MET B O 1
ATOM 5633 N N . ARG B 1 305 ? 15.055 4.985 44.021 1.00 22.21 300 ARG B N 1
ATOM 5634 C CA . ARG B 1 305 ? 15.270 4.342 42.720 1.00 20.95 300 ARG B CA 1
ATOM 5635 C C . ARG B 1 305 ? 16.034 3.001 42.838 1.00 23.77 300 ARG B C 1
ATOM 5636 O O . ARG B 1 305 ? 16.839 2.644 41.973 1.00 23.10 300 ARG B O 1
ATOM 5644 N N . ASP B 1 306 ? 15.775 2.288 43.935 1.00 13.78 301 ASP B N 1
ATOM 5645 C CA . ASP B 1 306 ? 16.179 0.897 44.104 1.00 11.72 301 ASP B CA 1
ATOM 5646 C C . ASP B 1 306 ? 14.957 0.029 43.756 1.00 18.72 301 ASP B C 1
ATOM 5647 O O . ASP B 1 306 ? 14.026 -0.142 44.556 1.00 7.54 301 ASP B O 1
ATOM 5652 N N . HIS B 1 307 ? 14.960 -0.511 42.547 1.00 13.27 302 HIS B N 1
ATOM 5653 C CA . HIS B 1 307 ? 13.778 -1.181 42.049 1.00 13.73 302 HIS B CA 1
ATOM 5654 C C . HIS B 1 307 ? 13.857 -2.713 42.112 1.00 15.91 302 HIS B C 1
ATOM 5655 O O . HIS B 1 307 ? 13.019 -3.406 41.536 1.00 14.33 302 HIS B O 1
ATOM 5662 N N . THR B 1 308 ? 14.867 -3.211 42.819 1.00 18.36 303 THR B N 1
ATOM 5663 C CA . THR B 1 308 ? 15.234 -4.630 42.835 1.00 17.57 303 THR B CA 1
ATOM 5664 C C . THR B 1 308 ? 14.112 -5.592 43.211 1.00 17.32 303 THR B C 1
ATOM 5665 O O . THR B 1 308 ? 13.919 -6.606 42.554 1.00 19.98 303 THR B O 1
ATOM 5669 N N . ARG B 1 309 ? 13.403 -5.293 44.292 1.00 15.11 304 ARG B N 1
ATOM 5670 C CA . ARG B 1 309 ? 12.375 -6.187 44.803 1.00 9.93 304 ARG B CA 1
ATOM 5671 C C . ARG B 1 309 ? 11.145 -6.208 43.925 1.00 12.75 304 ARG B C 1
ATOM 5672 O O . ARG B 1 309 ? 10.346 -7.129 44.011 1.00 14.22 304 ARG B O 1
ATOM 5680 N N . GLY B 1 310 ? 10.987 -5.182 43.095 1.00 15.81 305 GLY B N 1
ATOM 5681 C CA . GLY B 1 310 ? 9.852 -5.098 42.193 1.00 14.21 305 GLY B CA 1
ATOM 5682 C C . GLY B 1 310 ? 8.548 -4.724 42.890 1.00 17.92 305 GLY B C 1
ATOM 5683 O O . GLY B 1 310 ? 8.554 -4.087 43.945 1.00 18.00 305 GLY B O 1
ATOM 5684 N N . CYS B 1 311 ? 7.426 -5.118 42.291 1.00 11.34 306 CYS B N 1
ATOM 5685 C CA . CYS B 1 311 ? 6.111 -4.744 42.795 1.00 21.35 306 CYS B CA 1
ATOM 5686 C C . CYS B 1 311 ? 5.196 -5.946 43.048 1.00 23.07 306 CYS B C 1
ATOM 5687 O O . CYS B 1 311 ? 5.406 -7.026 42.508 1.00 12.28 306 CYS B O 1
ATOM 5690 N N . ILE B 1 312 ? 4.160 -5.733 43.851 1.00 29.54 307 ILE B N 1
ATOM 5691 C CA . ILE B 1 312 ? 3.178 -6.771 44.142 1.00 25.54 307 ILE B CA 1
ATOM 5692 C C . ILE B 1 312 ? 1.765 -6.251 43.967 1.00 23.30 307 ILE B C 1
ATOM 5693 O O . ILE B 1 312 ? 1.523 -5.045 44.052 1.00 28.54 307 ILE B O 1
ATOM 5698 N N . ARG B 1 313 ? 0.823 -7.161 43.747 1.00 19.43 308 ARG B N 1
ATOM 5699 C CA . ARG B 1 313 ? -0.589 -6.792 43.668 1.00 13.02 308 ARG B CA 1
ATOM 5700 C C . ARG B 1 313 ? -1.071 -6.076 44.922 1.00 6.49 308 ARG B C 1
ATOM 5701 O O . ARG B 1 313 ? -0.731 -6.459 46.033 1.00 13.04 308 ARG B O 1
ATOM 5709 N N . ARG B 1 314 ? -1.871 -5.033 44.737 1.00 13.01 309 ARG B N 1
ATOM 5710 C CA . ARG B 1 314 ? -2.480 -4.343 45.870 1.00 20.45 309 ARG B CA 1
ATOM 5711 C C . ARG B 1 314 ? -3.527 -5.241 46.530 1.00 26.29 309 ARG B C 1
ATOM 5712 O O . ARG B 1 314 ? -3.731 -5.182 47.740 1.00 29.11 309 ARG B O 1
ATOM 5720 N N . THR B 1 315 ? -4.201 -6.056 45.720 1.00 18.79 310 THR B N 1
ATOM 5721 C CA . THR B 1 315 ? -5.286 -6.899 46.206 1.00 16.56 310 THR B CA 1
ATOM 5722 C C . THR B 1 315 ? -5.116 -8.361 45.798 1.00 19.75 310 THR B C 1
ATOM 5723 O O . THR B 1 315 ? -4.865 -8.667 44.628 1.00 19.02 310 THR B O 1
ATOM 5727 N N . ARG B 1 316 ? -5.255 -9.254 46.771 1.00 21.30 311 ARG B N 1
ATOM 5728 C CA . ARG B 1 316 ? -5.215 -10.692 46.515 1.00 31.38 311 ARG B CA 1
ATOM 5729 C C . ARG B 1 316 ? -6.239 -11.099 45.442 1.00 29.56 311 ARG B C 1
ATOM 5730 O O . ARG B 1 316 ? -7.346 -10.556 45.382 1.00 32.85 311 ARG B O 1
ATOM 5738 N N . LEU B 1 317 ? -5.847 -12.036 44.585 1.00 30.01 312 LEU B N 1
ATOM 5739 C CA . LEU B 1 317 ? -6.719 -12.561 43.531 1.00 31.31 312 LEU B CA 1
ATOM 5740 C C . LEU B 1 317 ? -7.792 -13.503 44.073 1.00 29.86 312 LEU B C 1
ATOM 5741 O O . LEU B 1 317 ? -7.571 -14.208 45.058 1.00 26.26 312 LEU B O 1
ATOM 5746 N N . SER B 1 318 ? -8.955 -13.512 43.428 1.00 29.54 313 SER B N 1
ATOM 5747 C CA . SER B 1 318 ? -10.008 -14.463 43.790 1.00 38.93 313 SER B CA 1
ATOM 5748 C C . SER B 1 318 ? -10.411 -15.395 42.631 1.00 42.02 313 SER B C 1
ATOM 5749 O O . SER B 1 318 ? -11.497 -15.985 42.648 1.00 48.80 313 SER B O 1
ATOM 5752 N N . CYS B 1 319 ? -9.522 -15.528 41.644 1.00 29.55 314 CYS B N 1
ATOM 5753 C CA . CYS B 1 319 ? -9.770 -16.333 40.441 1.00 29.09 314 CYS B CA 1
ATOM 5754 C C . CYS B 1 319 ? -11.077 -15.960 39.719 1.00 31.70 314 CYS B C 1
ATOM 5755 O O . CYS B 1 319 ? -11.062 -15.207 38.742 1.00 31.67 314 CYS B O 1
ATOM 5758 N N . ARG B 1 320 ? -12.199 -16.510 40.178 1.00 36.04 315 ARG B N 1
ATOM 5759 C CA . ARG B 1 320 ? -13.498 -16.141 39.626 1.00 38.88 315 ARG B CA 1
ATOM 5760 C C . ARG B 1 320 ? -13.799 -14.668 39.924 1.00 29.25 315 ARG B C 1
ATOM 5761 O O . ARG B 1 320 ? -13.737 -14.229 41.075 1.00 28.83 315 ARG B O 1
ATOM 5769 N N . GLY B 1 321 ? -14.126 -13.913 38.878 1.00 16.10 316 GLY B N 1
ATOM 5770 C CA . GLY B 1 321 ? -14.402 -12.494 39.012 1.00 15.98 316 GLY B CA 1
ATOM 5771 C C . GLY B 1 321 ? -13.212 -11.571 38.744 1.00 20.34 316 GLY B C 1
ATOM 5772 O O . GLY B 1 321 ? -13.383 -10.366 38.648 1.00 24.10 316 GLY B O 1
ATOM 5773 N N . ASP B 1 322 ? -12.005 -12.118 38.627 1.00 21.09 317 ASP B N 1
ATOM 5774 C CA . ASP B 1 322 ? -10.840 -11.285 38.320 1.00 18.67 317 ASP B CA 1
ATOM 5775 C C . ASP B 1 322 ? -10.996 -10.648 36.955 1.00 10.07 317 ASP B C 1
ATOM 5776 O O . ASP B 1 322 ? -11.748 -11.136 36.118 1.00 14.95 317 ASP B O 1
ATOM 5781 N N . GLY B 1 323 ? -10.290 -9.541 36.749 1.00 14.18 318 GLY B N 1
ATOM 5782 C CA . GLY B 1 323 ? -10.251 -8.857 35.470 1.00 11.50 318 GLY B CA 1
ATOM 5783 C C . GLY B 1 323 ? -8.817 -8.654 34.999 1.00 22.73 318 GLY B C 1
ATOM 5784 O O . GLY B 1 323 ? -7.878 -9.277 35.511 1.00 16.45 318 GLY B O 1
ATOM 5785 N N . PHE B 1 324 ? -8.645 -7.771 34.022 1.00 13.37 319 PHE B N 1
ATOM 5786 C CA . PHE B 1 324 ? -7.326 -7.483 33.501 1.00 10.57 319 PHE B CA 1
ATOM 5787 C C . PHE B 1 324 ? -7.071 -5.975 33.318 1.00 20.29 319 PHE B C 1
ATOM 5788 O O . PHE B 1 324 ? -7.984 -5.188 33.063 1.00 19.87 319 PHE B O 1
ATOM 5796 N N . THR B 1 325 ? -5.822 -5.573 33.502 1.00 25.24 320 THR B N 1
ATOM 5797 C CA . THR B 1 325 ? -5.390 -4.280 33.022 1.00 17.35 320 THR B CA 1
ATOM 5798 C C . THR B 1 325 ? -4.671 -4.509 31.695 1.00 18.08 320 THR B C 1
ATOM 5799 O O . THR B 1 325 ? -3.893 -5.453 31.552 1.00 22.14 320 THR B O 1
ATOM 5803 N N . ARG B 1 326 ? -4.981 -3.688 30.701 1.00 15.78 321 ARG B N 1
ATOM 5804 C CA . ARG B 1 326 ? -4.351 -3.815 29.394 1.00 15.23 321 ARG B CA 1
ATOM 5805 C C . ARG B 1 326 ? -3.136 -2.908 29.293 1.00 18.93 321 ARG B C 1
ATOM 5806 O O . ARG B 1 326 ? -3.261 -1.691 29.338 1.00 15.10 321 ARG B O 1
ATOM 5814 N N . MET B 1 327 ? -1.952 -3.509 29.223 1.00 23.46 322 MET B N 1
ATOM 5815 C CA . MET B 1 327 ? -0.718 -2.746 29.065 1.00 19.06 322 MET B CA 1
ATOM 5816 C C . MET B 1 327 ? -0.410 -2.557 27.578 1.00 16.17 322 MET B C 1
ATOM 5817 O O . MET B 1 327 ? -0.545 -3.491 26.785 1.00 15.03 322 MET B O 1
ATOM 5822 N N . LYS B 1 328 ? 0.026 -1.361 27.200 1.00 8.25 323 LYS B N 1
ATOM 5823 C CA . LYS B 1 328 ? 0.252 -1.062 25.788 1.00 12.11 323 LYS B CA 1
ATOM 5824 C C . LYS B 1 328 ? 1.730 -1.015 25.420 1.00 13.32 323 LYS B C 1
ATOM 5825 O O . LYS B 1 328 ? 2.578 -0.751 26.274 1.00 12.30 323 LYS B O 1
ATOM 5831 N N . ASN B 1 329 ? 2.025 -1.293 24.149 1.00 9.22 324 ASN B N 1
ATOM 5832 C CA . ASN B 1 329 ? 3.338 -1.036 23.603 1.00 4.03 324 ASN B CA 1
ATOM 5833 C C . ASN B 1 329 ? 4.453 -1.755 24.370 1.00 20.75 324 ASN B C 1
ATOM 5834 O O . ASN B 1 329 ? 5.528 -1.175 24.610 1.00 13.88 324 ASN B O 1
ATOM 5839 N N . MET B 1 330 ? 4.197 -3.014 24.732 1.00 13.83 325 MET B N 1
ATOM 5840 C CA . MET B 1 330 ? 5.078 -3.757 25.620 1.00 14.47 325 MET B CA 1
ATOM 5841 C C . MET B 1 330 ? 6.011 -4.744 24.925 1.00 19.07 325 MET B C 1
ATOM 5842 O O . MET B 1 330 ? 5.653 -5.376 23.922 1.00 17.94 325 MET B O 1
ATOM 5847 N N . LYS B 1 331 ? 7.202 -4.880 25.500 1.00 18.52 326 LYS B N 1
ATOM 5848 C CA . LYS B 1 331 ? 8.047 -6.043 25.278 1.00 16.96 326 LYS B CA 1
ATOM 5849 C C . LYS B 1 331 ? 7.481 -7.123 26.208 1.00 13.84 326 LYS B C 1
ATOM 5850 O O . LYS B 1 331 ? 7.442 -6.940 27.428 1.00 18.25 326 LYS B O 1
ATOM 5856 N N . LEU B 1 332 ? 7.011 -8.224 25.637 1.00 13.69 327 LEU B N 1
ATOM 5857 C CA . LEU B 1 332 ? 6.389 -9.287 26.431 1.00 16.64 327 LEU B CA 1
ATOM 5858 C C . LEU B 1 332 ? 7.401 -9.784 27.471 1.00 17.61 327 LEU B C 1
ATOM 5859 O O . LEU B 1 332 ? 8.608 -9.766 27.227 1.00 2.85 327 LEU B O 1
ATOM 5864 N N . PRO B 1 333 ? 6.923 -10.128 28.673 1.00 7.12 328 PRO B N 1
ATOM 5865 C CA . PRO B 1 333 ? 7.819 -10.651 29.709 1.00 11.79 328 PRO B CA 1
ATOM 5866 C C . PRO B 1 333 ? 8.381 -12.051 29.352 1.00 19.26 328 PRO B C 1
ATOM 5867 O O . PRO B 1 333 ? 7.842 -12.727 28.471 1.00 12.09 328 PRO B O 1
ATOM 5871 N N . GLU B 1 334 ? 9.442 -12.464 30.045 1.00 16.91 329 GLU B N 1
ATOM 5872 C CA . GLU B 1 334 ? 10.157 -13.708 29.759 1.00 20.48 329 GLU B CA 1
ATOM 5873 C C . GLU B 1 334 ? 9.237 -14.926 29.854 1.00 19.29 329 GLU B C 1
ATOM 5874 O O . GLU B 1 334 ? 8.455 -15.038 30.786 1.00 13.77 329 GLU B O 1
ATOM 5880 N N . THR B 1 335 ? 9.377 -15.857 28.913 1.00 17.96 330 THR B N 1
ATOM 5881 C CA . THR B 1 335 ? 8.420 -16.954 28.763 1.00 19.19 330 THR B CA 1
ATOM 5882 C C . THR B 1 335 ? 8.849 -18.306 29.338 1.00 18.68 330 THR B C 1
ATOM 5883 O O . THR B 1 335 ? 8.422 -19.357 28.843 1.00 20.83 330 THR B O 1
ATOM 5887 N N . THR B 1 336 ? 9.677 -18.289 30.381 1.00 14.51 331 THR B N 1
ATOM 5888 C CA . THR B 1 336 ? 10.109 -19.540 31.019 1.00 14.84 331 THR B CA 1
ATOM 5889 C C . THR B 1 336 ? 8.895 -20.327 31.523 1.00 15.84 331 THR B C 1
ATOM 5890 O O . THR B 1 336 ? 8.770 -21.526 31.264 1.00 19.91 331 THR B O 1
ATOM 5894 N N . MET B 1 337 ? 7.981 -19.645 32.202 1.00 13.75 332 MET B N 1
ATOM 5895 C CA . MET B 1 337 ? 6.806 -20.309 32.748 1.00 20.51 332 MET B CA 1
ATOM 5896 C C . MET B 1 337 ? 5.545 -20.011 31.948 1.00 23.71 332 MET B C 1
ATOM 5897 O O . MET B 1 337 ? 4.466 -19.872 32.516 1.00 23.78 332 MET B O 1
ATOM 5902 N N . ALA B 1 338 ? 5.669 -19.960 30.629 1.00 12.98 333 ALA B N 1
ATOM 5903 C CA . ALA B 1 338 ? 4.532 -19.580 29.806 1.00 3.52 333 ALA B CA 1
ATOM 5904 C C . ALA B 1 338 ? 4.152 -20.664 28.831 1.00 15.43 333 ALA B C 1
ATOM 5905 O O . ALA B 1 338 ? 4.979 -21.494 28.475 1.00 25.54 333 ALA B O 1
ATOM 5907 N N . THR B 1 339 ? 2.888 -20.661 28.412 1.00 21.80 334 THR B N 1
ATOM 5908 C CA . THR B 1 339 ? 2.444 -21.584 27.380 1.00 15.66 334 THR B CA 1
ATOM 5909 C C . THR B 1 339 ? 1.910 -20.825 26.181 1.00 15.48 334 THR B C 1
ATOM 5910 O O . THR B 1 339 ? 1.622 -19.633 26.269 1.00 20.61 334 THR B O 1
ATOM 5914 N N . VAL B 1 340 ? 1.854 -21.509 25.043 1.00 17.51 335 VAL B N 1
ATOM 5915 C CA . VAL B 1 340 ? 1.365 -20.929 23.803 1.00 10.16 335 VAL B CA 1
ATOM 5916 C C . VAL B 1 340 ? 0.475 -21.910 23.036 1.00 21.23 335 VAL B C 1
ATOM 5917 O O . VAL B 1 340 ? 0.755 -23.105 22.976 1.00 19.76 335 VAL B O 1
ATOM 5921 N N . ASP B 1 341 ? -0.617 -21.387 22.484 1.00 27.97 336 ASP B N 1
ATOM 5922 C CA . ASP B 1 341 ? -1.487 -22.100 21.553 1.00 24.16 336 ASP B CA 1
ATOM 5923 C C . ASP B 1 341 ? -1.7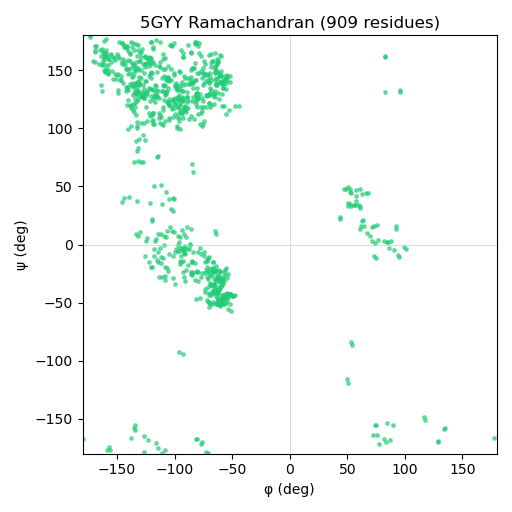03 -21.107 20.419 1.00 25.73 336 ASP B C 1
ATOM 5924 O O . ASP B 1 341 ? -2.525 -20.212 20.548 1.00 26.05 336 ASP B O 1
ATOM 5929 N N . ARG B 1 342 ? -0.983 -21.271 19.311 1.00 23.05 337 ARG B N 1
ATOM 5930 C CA . ARG B 1 342 ? -0.992 -20.282 18.234 1.00 23.63 337 ARG B CA 1
ATOM 5931 C C . ARG B 1 342 ? -2.276 -20.296 17.396 1.00 24.35 337 ARG B C 1
ATOM 5932 O O . ARG B 1 342 ? -2.510 -19.401 16.581 1.00 20.46 337 ARG B O 1
ATOM 5940 N N . SER B 1 343 ? -3.107 -21.308 17.608 1.00 20.29 338 SER B N 1
ATOM 5941 C CA . SER B 1 343 ? -4.290 -21.504 16.774 1.00 24.87 338 SER B CA 1
ATOM 5942 C C . SER B 1 343 ? -5.542 -20.768 17.270 1.00 24.57 338 SER B C 1
ATOM 5943 O O . SER B 1 343 ? -6.514 -20.649 16.528 1.00 22.65 338 SER B O 1
ATOM 5946 N N . ILE B 1 344 ? -5.552 -20.354 18.536 1.00 18.80 339 ILE B N 1
ATOM 5947 C CA . ILE B 1 344 ? -6.716 -19.657 19.090 1.00 19.35 339 ILE B CA 1
ATOM 5948 C C . ILE B 1 344 ? -6.480 -18.151 19.204 1.00 20.40 339 ILE B C 1
ATOM 5949 O O . ILE B 1 344 ? -5.356 -17.693 19.017 1.00 13.34 339 ILE B O 1
ATOM 5954 N N . GLY B 1 345 ? -7.530 -17.391 19.530 1.00 18.79 340 GLY B N 1
ATOM 5955 C CA . GLY B 1 345 ? -7.455 -15.931 19.541 1.00 9.09 340 GLY B CA 1
ATOM 5956 C C . GLY B 1 345 ? -7.619 -15.239 20.891 1.00 8.30 340 GLY B C 1
ATOM 5957 O O . GLY B 1 345 ? -7.752 -15.885 21.934 1.00 10.38 340 GLY B O 1
ATOM 5958 N N . VAL B 1 346 ? -7.656 -13.909 20.861 1.00 11.41 341 VAL B N 1
ATOM 5959 C CA . VAL B 1 346 ? -7.635 -13.091 22.082 1.00 21.61 341 VAL B CA 1
ATOM 5960 C C . VAL B 1 346 ? -8.761 -13.355 23.067 1.00 16.14 341 VAL B C 1
ATOM 5961 O O . VAL B 1 346 ? -8.534 -13.381 24.276 1.00 16.01 341 VAL B O 1
ATOM 5965 N N . LYS B 1 347 ? -9.982 -13.484 22.559 1.00 14.16 342 LYS B N 1
ATOM 5966 C CA . LYS B 1 347 ? -11.115 -13.771 23.427 1.00 6.62 342 LYS B CA 1
ATOM 5967 C C . LYS B 1 347 ? -10.981 -15.175 24.029 1.00 5.78 342 LYS B C 1
ATOM 5968 O O . LYS B 1 347 ? -11.084 -15.361 25.240 1.00 11.80 342 LYS B O 1
ATOM 5974 N N . GLU B 1 348 ? -10.716 -16.161 23.183 1.00 4.80 343 GLU B N 1
ATOM 5975 C CA . GLU B 1 348 ? -10.506 -17.522 23.668 1.00 11.14 343 GLU B CA 1
ATOM 5976 C C . GLU B 1 348 ? -9.357 -17.575 24.687 1.00 22.04 343 GLU B C 1
ATOM 5977 O O . GLU B 1 348 ? -9.400 -18.371 25.630 1.00 19.67 343 GLU B O 1
ATOM 5983 N N . CYS B 1 349 ? -8.367 -16.687 24.517 1.00 19.27 344 CYS B N 1
ATOM 5984 C CA . CYS B 1 349 ? -7.222 -16.593 25.421 1.00 20.28 344 CYS B CA 1
ATOM 5985 C C . CYS B 1 349 ? -7.591 -16.043 26.799 1.00 19.66 344 CYS B C 1
ATOM 5986 O O . CYS B 1 349 ? -7.113 -16.535 27.818 1.00 21.91 344 CYS B O 1
ATOM 5989 N N . GLU B 1 350 ? -8.410 -14.998 26.828 1.00 22.35 345 GLU B N 1
ATOM 5990 C CA . GLU B 1 350 ? -8.856 -14.430 28.097 1.00 26.44 345 GLU B CA 1
ATOM 5991 C C . GLU B 1 350 ? -9.641 -15.479 28.894 1.00 24.56 345 GLU B C 1
ATOM 5992 O O . GLU B 1 350 ? -9.385 -15.706 30.087 1.00 27.50 345 GLU B O 1
ATOM 5998 N N . LYS B 1 351 ? -10.588 -16.120 28.217 1.00 7.94 346 LYS B N 1
ATOM 5999 C CA . LYS B 1 351 ? -11.350 -17.216 28.804 1.00 15.31 346 LYS B CA 1
ATOM 6000 C C . LYS B 1 351 ? -10.448 -18.294 29.437 1.00 12.86 346 LYS B C 1
ATOM 6001 O O . LYS B 1 351 ? -10.556 -18.595 30.628 1.00 18.03 346 LYS B O 1
ATOM 6007 N N . LYS B 1 352 ? -9.553 -18.859 28.637 1.00 6.99 347 LYS B N 1
ATOM 6008 C CA . LYS B 1 352 ? -8.575 -19.842 29.120 1.00 10.78 347 LYS B CA 1
ATOM 6009 C C . LYS B 1 352 ? -7.754 -19.296 30.303 1.00 19.08 347 LYS B C 1
ATOM 6010 O O . LYS B 1 352 ? -7.560 -19.972 31.319 1.00 17.05 347 LYS B O 1
ATOM 6016 N N . CYS B 1 353 ? -7.304 -18.051 30.189 1.00 18.33 348 CYS B N 1
ATOM 6017 C CA . CYS B 1 353 ? -6.574 -17.427 31.282 1.00 12.37 348 CYS B CA 1
ATOM 6018 C C . CYS B 1 353 ? -7.428 -17.273 32.536 1.00 13.27 348 CYS B C 1
ATOM 6019 O O . CYS B 1 353 ? -7.005 -17.669 33.618 1.00 15.19 348 CYS B O 1
ATOM 6022 N N . LEU B 1 354 ? -8.621 -16.693 32.397 1.00 16.81 349 LEU B N 1
ATOM 6023 C CA . LEU B 1 354 ? -9.551 -16.577 33.520 1.00 19.82 349 LEU B CA 1
ATOM 6024 C C . LEU B 1 354 ? -9.819 -17.909 34.218 1.00 20.27 349 LEU B C 1
ATOM 6025 O O . LEU B 1 354 ? -9.855 -17.993 35.442 1.00 20.48 349 LEU B O 1
ATOM 6030 N N . SER B 1 355 ? -10.003 -18.954 33.424 1.00 16.85 350 SER B N 1
ATOM 6031 C CA . SER B 1 355 ? -10.389 -20.256 33.952 1.00 20.67 350 SER B CA 1
ATOM 6032 C C . SER B 1 355 ? -9.277 -20.936 34.750 1.00 36.01 350 SER B C 1
ATOM 6033 O O . SER B 1 355 ? -9.532 -21.770 35.624 1.00 36.88 350 SER B O 1
ATOM 6036 N N . ASP B 1 356 ? -8.045 -20.551 34.443 1.00 32.38 351 ASP B N 1
ATOM 6037 C CA . ASP B 1 356 ? -6.861 -21.076 35.089 1.00 23.17 351 ASP B CA 1
ATOM 6038 C C . ASP B 1 356 ? -6.499 -20.141 36.224 1.00 26.91 351 ASP B C 1
ATOM 6039 O O . ASP B 1 356 ? -6.145 -18.988 35.997 1.00 32.57 351 ASP B O 1
ATOM 6044 N N . CYS B 1 357 ? -6.600 -20.635 37.452 1.00 24.43 352 CYS B N 1
ATOM 6045 C CA . CYS B 1 357 ? -6.334 -19.794 38.617 1.00 25.36 352 CYS B CA 1
ATOM 6046 C C . CYS B 1 357 ? -4.851 -19.429 38.764 1.00 29.73 352 CYS B C 1
ATOM 6047 O O . CYS B 1 357 ? -4.490 -18.564 39.561 1.00 27.33 352 CYS B O 1
ATOM 6050 N N . ASN B 1 358 ? -3.994 -20.082 37.988 1.00 26.23 353 ASN B N 1
ATOM 6051 C CA . ASN B 1 358 ? -2.574 -19.765 38.032 1.00 30.08 353 ASN B CA 1
ATOM 6052 C C . ASN B 1 358 ? -2.093 -18.743 36.981 1.00 21.45 353 ASN B C 1
ATOM 6053 O O . ASN B 1 358 ? -0.987 -18.209 37.095 1.00 16.37 353 ASN B O 1
ATOM 6058 N N . CYS B 1 359 ? -2.914 -18.480 35.967 1.00 17.21 354 CYS B N 1
ATOM 6059 C CA . CYS B 1 359 ? -2.525 -17.564 34.898 1.00 20.63 354 CYS B CA 1
ATOM 6060 C C . CYS B 1 359 ? -2.527 -16.133 35.413 1.00 17.93 354 CYS B C 1
ATOM 6061 O O . CYS B 1 359 ? -3.516 -15.684 35.986 1.00 14.89 354 CYS B O 1
ATOM 6064 N N . THR B 1 360 ? -1.419 -15.416 35.213 1.00 13.26 355 THR B N 1
ATOM 6065 C CA . THR B 1 360 ? -1.287 -14.072 35.780 1.00 5.94 355 THR B CA 1
ATOM 6066 C C . THR B 1 360 ? -1.281 -13.043 34.671 1.00 7.76 355 THR B C 1
ATOM 6067 O O . THR B 1 360 ? -1.392 -11.840 34.930 1.00 18.85 355 THR B O 1
ATOM 6071 N N . ALA B 1 361 ? -1.169 -13.512 33.432 1.00 3.67 356 ALA B N 1
ATOM 6072 C CA . ALA B 1 361 ? -1.151 -12.604 32.288 1.00 15.51 356 ALA B CA 1
ATOM 6073 C C . ALA B 1 361 ? -1.280 -13.384 30.998 1.00 7.73 356 ALA B C 1
ATOM 6074 O O . ALA B 1 361 ? -0.930 -14.555 30.957 1.00 9.04 356 ALA B O 1
ATOM 6076 N N . PHE B 1 362 ? -1.747 -12.714 29.946 1.00 9.17 357 PHE B N 1
ATOM 6077 C CA . PHE B 1 362 ? -1.889 -13.320 28.627 1.00 9.98 357 PHE B CA 1
ATOM 6078 C C . PHE B 1 362 ? -1.683 -12.275 27.530 1.00 13.38 357 PHE B C 1
ATOM 6079 O O . PHE B 1 362 ? -1.804 -11.078 27.785 1.00 3.90 357 PHE B O 1
ATOM 6087 N N . ALA B 1 363 ? -1.384 -12.728 26.312 1.00 10.90 358 ALA B N 1
ATOM 6088 C CA . ALA B 1 363 ? -1.084 -11.821 25.188 1.00 13.20 358 ALA B CA 1
ATOM 6089 C C . ALA B 1 363 ? -1.249 -12.576 23.876 1.00 17.22 358 ALA B C 1
ATOM 6090 O O . ALA B 1 363 ? -1.284 -13.796 23.887 1.00 10.22 358 ALA B O 1
ATOM 6092 N N . ASN B 1 364 ? -1.357 -11.870 22.748 1.00 19.64 359 ASN B N 1
ATOM 6093 C CA . ASN B 1 364 ? -1.290 -12.539 21.440 1.00 16.08 359 ASN B CA 1
ATOM 6094 C C . ASN B 1 364 ? 0.127 -13.080 21.175 1.00 25.17 359 ASN B C 1
ATOM 6095 O O . ASN B 1 364 ? 1.103 -12.553 21.712 1.00 19.02 359 ASN B O 1
ATOM 6100 N N . ALA B 1 365 ? 0.250 -14.136 20.370 1.00 23.49 360 ALA B N 1
ATOM 6101 C CA . ALA B 1 365 ? 1.581 -14.659 20.039 1.00 19.65 360 ALA B CA 1
ATOM 6102 C C . ALA B 1 365 ? 2.107 -14.029 18.753 1.00 19.77 360 ALA B C 1
ATOM 6103 O O . ALA B 1 365 ? 3.310 -13.961 18.527 1.00 16.29 360 ALA B O 1
ATOM 6105 N N . ASP B 1 366 ? 1.185 -13.552 17.926 1.00 20.21 361 ASP B N 1
ATOM 6106 C CA . ASP B 1 366 ? 1.506 -12.953 16.637 1.00 20.33 361 ASP B CA 1
ATOM 6107 C C . ASP B 1 366 ? 0.743 -11.623 16.503 1.00 19.07 361 ASP B C 1
ATOM 6108 O O . ASP B 1 366 ? -0.420 -11.517 16.919 1.00 20.00 361 ASP B O 1
ATOM 6113 N N . ILE B 1 367 ? 1.374 -10.602 15.945 1.00 15.21 362 ILE B N 1
ATOM 6114 C CA . ILE B 1 367 ? 0.712 -9.302 15.896 1.00 13.95 362 ILE B CA 1
ATOM 6115 C C . ILE B 1 367 ? 0.119 -9.021 14.533 1.00 15.62 362 ILE B C 1
ATOM 6116 O O . ILE B 1 367 ? -0.662 -8.079 14.369 1.00 15.29 362 ILE B O 1
ATOM 6121 N N . ARG B 1 368 ? 0.452 -9.860 13.561 1.00 9.50 363 ARG B N 1
ATOM 6122 C CA . ARG B 1 368 ? -0.108 -9.692 12.223 1.00 18.69 363 ARG B CA 1
ATOM 6123 C C . ARG B 1 368 ? -1.617 -9.910 12.224 1.00 25.64 363 ARG B C 1
ATOM 6124 O O . ARG B 1 368 ? -2.130 -10.652 13.057 1.00 23.87 363 ARG B O 1
ATOM 6132 N N . ASP B 1 369 ? -2.305 -9.264 11.279 1.00 33.45 364 ASP B N 1
ATOM 6133 C CA . ASP B 1 369 ? -3.755 -9.410 11.067 1.00 31.60 364 ASP B CA 1
ATOM 6134 C C . ASP B 1 369 ? -4.637 -9.005 12.240 1.00 19.11 364 ASP B C 1
ATOM 6135 O O . ASP B 1 369 ? -5.665 -9.628 12.469 1.00 17.43 364 ASP B O 1
ATOM 6140 N N . GLY B 1 370 ? -4.235 -8.004 13.010 1.00 23.96 365 GLY B N 1
ATOM 6141 C CA . GLY B 1 370 ? -5.034 -7.618 14.154 1.00 24.26 365 GLY B CA 1
ATOM 6142 C C . GLY B 1 370 ? -4.759 -8.530 15.341 1.00 32.42 365 GLY B C 1
ATOM 6143 O O . GLY B 1 370 ? -5.422 -8.425 16.369 1.00 34.47 365 GLY B O 1
ATOM 6144 N N . GLY B 1 371 ? -3.814 -9.459 15.184 1.00 31.00 366 GLY B N 1
ATOM 6145 C CA . GLY B 1 371 ? -3.374 -10.299 16.289 1.00 22.01 366 GLY B CA 1
ATOM 6146 C C . GLY B 1 371 ? -4.029 -11.662 16.406 1.00 20.11 366 GLY B C 1
ATOM 6147 O O . GLY B 1 371 ? -5.250 -11.773 16.359 1.00 32.85 366 GLY B O 1
ATOM 6148 N N . THR B 1 372 ? -3.201 -12.692 16.566 1.00 23.32 367 THR B N 1
ATOM 6149 C CA . THR B 1 372 ? -3.638 -14.075 16.803 1.00 24.01 367 THR B CA 1
ATOM 6150 C C . THR B 1 372 ? -2.748 -14.838 17.808 1.00 20.41 367 THR B C 1
ATOM 6151 O O . THR B 1 372 ? -1.679 -14.370 18.209 1.00 19.51 367 THR B O 1
ATOM 6155 N N . GLY B 1 373 ? -3.209 -16.020 18.202 1.00 19.69 368 GLY B N 1
ATOM 6156 C CA . GLY B 1 373 ? -2.476 -16.891 19.102 1.00 17.41 368 GLY B CA 1
ATOM 6157 C C . GLY B 1 373 ? -2.678 -16.518 20.559 1.00 17.12 368 GLY B C 1
ATOM 6158 O O . GLY B 1 373 ? -3.078 -15.398 20.861 1.00 16.24 368 GLY B O 1
ATOM 6159 N N . CYS B 1 374 ? -2.373 -17.448 21.463 1.00 13.37 369 CYS B N 1
ATOM 6160 C CA . CYS B 1 374 ? -2.521 -17.222 22.897 1.00 12.43 369 CYS B CA 1
ATOM 6161 C C . CYS B 1 374 ? -1.228 -17.531 23.649 1.00 15.37 369 CYS B C 1
ATOM 6162 O O . CYS B 1 374 ? -0.685 -18.617 23.513 1.00 24.14 369 CYS B O 1
ATOM 6165 N N . VAL B 1 375 ? -0.733 -16.577 24.435 1.00 14.46 370 VAL B N 1
ATOM 6166 C CA . VAL B 1 375 ? 0.414 -16.825 25.305 1.00 13.29 370 VAL B CA 1
ATOM 6167 C C . VAL B 1 375 ? -0.028 -16.562 26.728 1.00 14.15 370 VAL B C 1
ATOM 6168 O O . VAL B 1 375 ? -0.599 -15.517 27.011 1.00 5.30 370 VAL B O 1
ATOM 6172 N N . ILE B 1 376 ? 0.214 -17.524 27.610 1.00 11.66 371 ILE B N 1
ATOM 6173 C CA . ILE B 1 376 ? -0.263 -17.463 28.983 1.00 9.59 371 ILE B CA 1
ATOM 6174 C C . ILE B 1 376 ? 0.901 -17.558 29.946 1.00 8.50 371 ILE B C 1
ATOM 6175 O O . ILE B 1 376 ? 1.759 -18.406 29.788 1.00 16.36 371 ILE B O 1
ATOM 6180 N N . TRP B 1 377 ? 0.924 -16.709 30.955 1.00 12.38 372 TRP B N 1
ATOM 6181 C CA . TRP B 1 377 ? 2.012 -16.705 31.924 1.00 12.33 372 TRP B CA 1
ATOM 6182 C C . TRP B 1 377 ? 1.451 -17.139 33.259 1.00 9.46 372 TRP B C 1
ATOM 6183 O O . TRP B 1 377 ? 0.274 -16.946 33.548 1.00 13.85 372 TRP B O 1
ATOM 6194 N N . THR B 1 378 ? 2.313 -17.707 34.082 1.00 9.92 373 THR B N 1
ATOM 6195 C CA . THR B 1 378 ? 1.980 -17.999 35.456 1.00 12.53 373 THR B CA 1
ATOM 6196 C C . THR B 1 378 ? 3.091 -17.375 36.270 1.00 9.03 373 THR B C 1
ATOM 6197 O O . THR B 1 378 ? 4.178 -17.158 35.749 1.00 16.31 373 THR B O 1
ATOM 6201 N N . GLY B 1 379 ? 2.831 -17.051 37.529 1.00 11.46 374 GLY B N 1
ATOM 6202 C CA . GLY B 1 379 ? 3.887 -16.522 38.373 1.00 3.04 374 GLY B CA 1
ATOM 6203 C C . GLY B 1 379 ? 4.279 -15.093 37.995 1.00 4.44 374 GLY B C 1
ATOM 6204 O O . GLY B 1 379 ? 3.564 -14.415 37.264 1.00 8.15 374 GLY B O 1
ATOM 6205 N N . ARG B 1 380 ? 5.442 -14.680 38.489 1.00 5.64 375 ARG B N 1
ATOM 6206 C CA . ARG B 1 380 ? 6.015 -13.339 38.358 1.00 18.81 375 ARG B CA 1
ATOM 6207 C C . ARG B 1 380 ? 6.275 -12.958 36.910 1.00 16.25 375 ARG B C 1
ATOM 6208 O O . ARG B 1 380 ? 6.597 -13.816 36.093 1.00 21.74 375 ARG B O 1
ATOM 6216 N N . LEU B 1 381 ? 6.089 -11.680 36.586 1.00 17.80 376 LEU B N 1
ATOM 6217 C CA . LEU B 1 381 ? 6.400 -11.167 35.246 1.00 17.74 376 LEU B CA 1
ATOM 6218 C C . LEU B 1 381 ? 7.764 -10.456 35.250 1.00 17.42 376 LEU B C 1
ATOM 6219 O O . LEU B 1 381 ? 7.961 -9.520 36.018 1.00 13.88 376 LEU B O 1
ATOM 6224 N N . ASP B 1 382 ? 8.703 -10.927 34.424 1.00 11.24 377 ASP B N 1
ATOM 6225 C CA . ASP B 1 382 ? 10.081 -10.433 34.445 1.00 13.13 377 ASP B CA 1
ATOM 6226 C C . ASP B 1 382 ? 10.572 -9.800 33.130 1.00 13.32 377 ASP B C 1
ATOM 6227 O O . ASP B 1 382 ? 10.178 -10.202 32.031 1.00 10.02 377 ASP B O 1
ATOM 6232 N N . ASP B 1 383 ? 11.447 -8.810 33.273 1.00 5.79 378 ASP B N 1
ATOM 6233 C CA . ASP B 1 383 ? 12.186 -8.192 32.164 1.00 14.15 378 ASP B CA 1
ATOM 6234 C C . ASP B 1 383 ? 11.274 -7.431 31.201 1.00 13.18 378 ASP B C 1
ATOM 6235 O O . ASP B 1 383 ? 11.386 -7.511 29.971 1.00 7.13 378 ASP B O 1
ATOM 6240 N N . MET B 1 384 ? 10.368 -6.669 31.774 1.00 18.14 379 MET B N 1
ATOM 6241 C CA . MET B 1 384 ? 9.449 -5.921 30.952 1.00 21.15 379 MET B CA 1
ATOM 6242 C C . MET B 1 384 ? 9.960 -4.506 30.742 1.00 18.31 379 MET B C 1
ATOM 6243 O O . MET B 1 384 ? 10.638 -3.942 31.602 1.00 19.81 379 MET B O 1
ATOM 6248 N N . ARG B 1 385 ? 9.636 -3.958 29.579 1.00 10.76 380 ARG B N 1
ATOM 6249 C CA . ARG B 1 385 ? 9.830 -2.545 29.290 1.00 9.33 380 ARG B CA 1
ATOM 6250 C C . ARG B 1 385 ? 8.751 -2.138 28.288 1.00 6.01 380 ARG B C 1
ATOM 6251 O O . ARG B 1 385 ? 8.103 -2.991 27.687 1.00 12.00 380 ARG B O 1
ATOM 6259 N N . ASN B 1 386 ? 8.511 -0.844 28.125 1.00 10.41 381 ASN B N 1
ATOM 6260 C CA . ASN B 1 386 ? 7.606 -0.442 27.058 1.00 7.74 381 ASN B CA 1
ATOM 6261 C C . ASN B 1 386 ? 8.339 0.291 25.940 1.00 11.23 381 ASN B C 1
ATOM 6262 O O . ASN B 1 386 ? 9.555 0.462 26.001 1.00 13.71 381 ASN B O 1
ATOM 6267 N N . TYR B 1 387 ? 7.592 0.715 24.928 1.00 15.86 382 TYR B N 1
ATOM 6268 C CA . TYR B 1 387 ? 8.138 1.467 23.813 1.00 9.54 382 TYR B CA 1
ATOM 6269 C C . TYR B 1 387 ? 7.195 2.615 23.503 1.00 19.49 382 TYR B C 1
ATOM 6270 O O . TYR B 1 387 ? 5.996 2.536 23.790 1.00 26.26 382 TYR B O 1
ATOM 6279 N N . ALA B 1 388 ? 7.718 3.686 22.911 1.00 26.29 383 ALA B N 1
ATOM 6280 C CA . ALA B 1 388 ? 6.863 4.811 22.542 1.00 17.35 383 ALA B CA 1
ATOM 6281 C C . ALA B 1 388 ? 6.012 4.438 21.329 1.00 21.31 383 ALA B C 1
ATOM 6282 O O . ALA B 1 388 ? 4.835 4.780 21.269 1.00 29.65 383 ALA B O 1
ATOM 6284 N N . VAL B 1 389 ? 6.602 3.704 20.384 1.00 28.08 384 VAL B N 1
ATOM 6285 C CA . VAL B 1 389 ? 5.969 3.483 19.081 1.00 27.90 384 VAL B CA 1
ATOM 6286 C C . VAL B 1 389 ? 5.948 2.018 18.618 1.00 28.68 384 VAL B C 1
ATOM 6287 O O . VAL B 1 389 ? 5.588 1.731 17.482 1.00 36.92 384 VAL B O 1
ATOM 6291 N N . SER B 1 390 ? 6.347 1.079 19.465 1.00 33.32 385 SER B N 1
ATOM 6292 C CA . SER B 1 390 ? 6.297 -0.328 19.047 1.00 24.15 385 SER B CA 1
ATOM 6293 C C . SER B 1 390 ? 5.774 -1.220 20.167 1.00 19.40 385 SER B C 1
ATOM 6294 O O . SER B 1 390 ? 5.299 -0.735 21.183 1.00 22.39 385 SER B O 1
ATOM 6297 N N . GLY B 1 391 ? 5.941 -2.528 20.031 1.00 16.00 386 GLY B N 1
ATOM 6298 C CA . GLY B 1 391 ? 5.510 -3.415 21.089 1.00 8.17 386 GLY B CA 1
ATOM 6299 C C . GLY B 1 391 ? 4.075 -3.870 20.920 1.00 7.85 386 GLY B C 1
ATOM 6300 O O . GLY B 1 391 ? 3.532 -3.861 19.813 1.00 8.64 386 GLY B O 1
ATOM 6301 N N . GLN B 1 392 ? 3.440 -4.244 22.022 1.00 6.82 387 GLN B N 1
ATOM 6302 C CA . GLN B 1 392 ? 2.279 -5.127 21.912 1.00 14.11 387 GLN B CA 1
ATOM 6303 C C . GLN B 1 392 ? 1.442 -5.051 23.181 1.00 13.53 387 GLN B C 1
ATOM 6304 O O . GLN B 1 392 ? 1.929 -4.590 24.217 1.00 15.44 387 GLN B O 1
ATOM 6310 N N . ASP B 1 393 ? 0.174 -5.448 23.095 1.00 16.71 388 ASP B N 1
ATOM 6311 C CA . ASP B 1 393 ? -0.695 -5.442 24.267 1.00 14.46 388 ASP B CA 1
ATOM 6312 C C . ASP B 1 393 ? -0.321 -6.569 25.228 1.00 18.79 388 ASP B C 1
ATOM 6313 O O . ASP B 1 393 ? -0.010 -7.688 24.797 1.00 15.64 388 ASP B O 1
ATOM 6318 N N . LEU B 1 394 ? -0.374 -6.292 26.527 1.00 18.05 389 LEU B N 1
ATOM 6319 C CA . LEU B 1 394 ? -0.245 -7.357 27.523 1.00 12.86 389 LEU B CA 1
ATOM 6320 C C . LEU B 1 394 ? -1.312 -7.194 28.603 1.00 16.39 389 LEU B C 1
ATOM 6321 O O . LEU B 1 394 ? -1.426 -6.134 29.213 1.00 19.22 389 LEU B O 1
ATOM 6326 N N . TYR B 1 395 ? -2.102 -8.241 28.828 1.00 9.43 390 TYR B N 1
ATOM 6327 C CA . TYR B 1 395 ? -3.164 -8.175 29.823 1.00 11.43 390 TYR B CA 1
ATOM 6328 C C . TYR B 1 395 ? -2.711 -8.852 31.095 1.00 9.31 390 TYR B C 1
ATOM 6329 O O . TYR B 1 395 ? -2.414 -10.046 31.103 1.00 14.13 390 TYR B O 1
ATOM 6338 N N . VAL B 1 396 ? -2.638 -8.073 32.166 1.00 14.02 391 VAL B N 1
ATOM 6339 C CA . VAL B 1 396 ? -2.182 -8.578 33.447 1.00 16.58 391 VAL B CA 1
ATOM 6340 C C . VAL B 1 396 ? -3.375 -8.700 34.390 1.00 15.28 391 VAL B C 1
ATOM 6341 O O . VAL B 1 396 ? -4.151 -7.763 34.546 1.00 27.35 391 VAL B O 1
ATOM 6345 N N . ARG B 1 397 ? -3.510 -9.866 35.007 1.00 10.23 392 ARG B N 1
ATOM 6346 C CA . ARG B 1 397 ? -4.667 -10.206 35.824 1.00 14.14 392 ARG B CA 1
ATOM 6347 C C . ARG B 1 397 ? -4.708 -9.402 37.122 1.00 17.04 392 ARG B C 1
ATOM 6348 O O . ARG B 1 397 ? -3.683 -9.246 37.794 1.00 18.74 392 ARG B O 1
ATOM 6356 N N . LEU B 1 398 ? -5.895 -8.880 37.450 1.00 14.32 393 LEU B N 1
ATOM 6357 C CA . LEU B 1 398 ? -6.113 -8.117 38.681 1.00 11.28 393 LEU B CA 1
ATOM 6358 C C . LEU B 1 398 ? -7.402 -8.535 39.393 1.00 14.48 393 LEU B C 1
ATOM 6359 O O . LEU B 1 398 ? -8.342 -9.019 38.769 1.00 14.28 393 LEU B O 1
ATOM 6364 N N . ALA B 1 399 ? -7.443 -8.336 40.703 1.00 18.13 394 ALA B N 1
ATOM 6365 C CA . ALA B 1 399 ? -8.678 -8.513 41.454 1.00 23.78 394 ALA B CA 1
ATOM 6366 C C . ALA B 1 399 ? -9.724 -7.482 40.984 1.00 25.64 394 ALA B C 1
ATOM 6367 O O . ALA B 1 399 ? -9.364 -6.375 40.554 1.00 18.88 394 ALA B O 1
ATOM 6369 N N . ALA B 1 400 ? -11.007 -7.843 41.063 1.00 26.55 395 ALA B N 1
ATOM 6370 C CA . ALA B 1 400 ? -12.101 -6.987 40.569 1.00 20.42 395 ALA B CA 1
ATOM 6371 C C . ALA B 1 400 ? -12.049 -5.531 41.042 1.00 18.28 395 ALA B C 1
ATOM 6372 O O . ALA B 1 400 ? -12.255 -4.612 40.246 1.00 20.52 395 ALA B O 1
ATOM 6374 N N . ALA B 1 401 ? -11.769 -5.319 42.325 1.00 17.95 396 ALA B N 1
ATOM 6375 C CA . ALA B 1 401 ? -11.693 -3.961 42.887 1.00 18.09 396 ALA B CA 1
ATOM 6376 C C . ALA B 1 401 ? -10.667 -3.046 42.210 1.00 27.53 396 ALA B C 1
ATOM 6377 O O . ALA B 1 401 ? -10.826 -1.814 42.194 1.00 34.38 396 ALA B O 1
ATOM 6379 N N . ASP B 1 402 ? -9.618 -3.645 41.656 1.00 22.71 397 ASP B N 1
ATOM 6380 C CA . ASP B 1 402 ? -8.530 -2.879 41.054 1.00 18.81 397 ASP B CA 1
ATOM 6381 C C . ASP B 1 402 ? -8.630 -2.756 39.539 1.00 16.91 397 ASP B C 1
ATOM 6382 O O . ASP B 1 402 ? -7.819 -2.078 38.911 1.00 22.51 397 ASP B O 1
ATOM 6387 N N . VAL B 1 403 ? -9.620 -3.415 38.950 1.00 9.91 398 VAL B N 1
ATOM 6388 C CA . VAL B 1 403 ? -9.847 -3.275 37.516 1.00 15.18 398 VAL B CA 1
ATOM 6389 C C . VAL B 1 403 ? -10.487 -1.908 37.169 1.00 24.96 398 VAL B C 1
ATOM 6390 O O . VAL B 1 403 ? -11.347 -1.408 37.893 1.00 19.04 398 VAL B O 1
ATOM 6394 N N . VAL B 1 404 ? -10.026 -1.292 36.085 1.00 25.40 399 VAL B N 1
ATOM 6395 C CA . VAL B 1 404 ? -10.753 -0.201 35.456 1.00 29.68 399 VAL B CA 1
ATOM 6396 C C . VAL B 1 404 ? -11.497 -0.807 34.263 1.00 27.47 399 VAL B C 1
ATOM 6397 O O . VAL B 1 404 ? -10.931 -1.637 33.540 1.00 22.64 399 VAL B O 1
ATOM 6401 N N . GLU B 1 405 ? -12.755 -0.416 34.063 1.00 17.78 400 GLU B N 1
ATOM 6402 C CA . GLU B 1 405 ? -13.479 -0.778 32.842 1.00 22.90 400 GLU B CA 1
ATOM 6403 C C . GLU B 1 405 ? -12.997 0.057 31.647 1.00 17.90 400 GLU B C 1
ATOM 6404 O O . GLU B 1 405 ? -13.052 -0.388 30.487 1.00 18.69 400 GLU B O 1
ATOM 6410 N N . ALA C 2 1 ? 24.970 -40.665 54.536 1.00 21.83 -2 ALA G N 1
ATOM 6411 C CA . ALA C 2 1 ? 26.270 -41.003 53.940 1.00 18.03 -2 ALA G CA 1
ATOM 6412 C C . ALA C 2 1 ? 26.097 -41.421 52.485 1.00 19.76 -2 ALA G C 1
ATOM 6413 O O . ALA C 2 1 ? 25.438 -42.425 52.185 1.00 18.38 -2 ALA G O 1
ATOM 6415 N N . ALA C 2 2 ? 26.670 -40.605 51.600 1.00 25.25 -1 ALA G N 1
ATOM 6416 C CA . ALA C 2 2 ? 26.449 -40.672 50.156 1.00 24.75 -1 ALA G CA 1
ATOM 6417 C C . ALA C 2 2 ? 25.068 -40.204 49.682 1.00 23.39 -1 ALA G C 1
ATOM 6418 O O . ALA C 2 2 ? 24.680 -40.482 48.543 1.00 23.82 -1 ALA G O 1
ATOM 6420 N N . ALA C 2 3 ? 24.323 -39.511 50.540 1.00 20.48 0 ALA G N 1
ATOM 6421 C CA . ALA C 2 3 ? 23.031 -38.943 50.134 1.00 16.98 0 ALA G CA 1
ATOM 6422 C C . ALA C 2 3 ? 23.227 -37.907 49.026 1.00 23.27 0 ALA G C 1
ATOM 6423 O O . ALA C 2 3 ? 24.310 -37.329 48.882 1.00 27.05 0 ALA G O 1
ATOM 6425 N N . ASN C 2 4 ? 22.191 -37.683 48.231 1.00 25.28 1 ASN G N 1
ATOM 6426 C CA . ASN C 2 4 ? 22.212 -36.583 47.261 1.00 34.04 1 ASN G CA 1
ATOM 6427 C C . ASN C 2 4 ? 22.341 -35.188 47.924 1.00 23.31 1 ASN G C 1
ATOM 6428 O O . ASN C 2 4 ? 21.618 -34.873 48.870 1.00 23.38 1 ASN G O 1
ATOM 6433 N N . LEU C 2 5 ? 23.273 -34.364 47.448 1.00 25.31 2 LEU G N 1
ATOM 6434 C CA . LEU C 2 5 ? 23.456 -33.014 48.006 1.00 25.34 2 LEU G CA 1
ATOM 6435 C C . LEU C 2 5 ? 22.286 -32.094 47.646 1.00 24.56 2 LEU G C 1
ATOM 6436 O O . LEU C 2 5 ? 21.535 -32.379 46.716 1.00 14.91 2 LEU G O 1
ATOM 6441 N N . ARG C 2 6 ? 22.142 -30.974 48.349 1.00 35.56 3 ARG G N 1
ATOM 6442 C CA . ARG C 2 6 ? 21.123 -30.005 47.945 1.00 30.33 3 ARG G CA 1
ATOM 6443 C C . ARG C 2 6 ? 21.545 -29.362 46.640 1.00 33.64 3 ARG G C 1
ATOM 6444 O O . ARG C 2 6 ? 22.739 -29.126 46.403 1.00 32.65 3 ARG G O 1
ATOM 6452 N N . LYS C 2 7 ? 20.568 -29.080 45.789 1.00 32.58 4 LYS G N 1
ATOM 6453 C CA . LYS C 2 7 ? 20.873 -28.541 44.472 1.00 45.58 4 LYS G CA 1
ATOM 6454 C C . LYS C 2 7 ? 21.278 -27.069 44.552 1.00 49.07 4 LYS G C 1
ATOM 6455 O O . LYS C 2 7 ? 20.728 -26.296 45.342 1.00 43.00 4 LYS G O 1
ATOM 6461 N N . THR C 2 8 ? 22.308 -26.710 43.797 1.00 53.15 5 THR G N 1
ATOM 6462 C CA . THR C 2 8 ? 22.844 -25.363 43.878 1.00 53.23 5 THR G CA 1
ATOM 6463 C C . THR C 2 8 ? 21.990 -24.420 43.019 1.00 46.63 5 THR G C 1
ATOM 6464 O O . THR C 2 8 ? 21.537 -24.786 41.930 1.00 33.05 5 THR G O 1
ATOM 6468 N N . CYS C 2 9 ? 21.769 -23.204 43.502 1.00 48.14 6 CYS G N 1
ATOM 6469 C CA . CYS C 2 9 ? 20.946 -22.281 42.742 1.00 52.85 6 CYS G CA 1
ATOM 6470 C C . CYS C 2 9 ? 21.625 -20.928 42.547 1.00 52.08 6 CYS G C 1
ATOM 6471 O O . CYS C 2 9 ? 22.545 -20.569 43.288 1.00 49.37 6 CYS G O 1
ATOM 6474 N N . VAL C 2 10 ? 21.149 -20.171 41.561 1.00 48.17 7 VAL G N 1
ATOM 6475 C CA . VAL C 2 10 ? 21.699 -18.850 41.292 1.00 45.66 7 VAL G CA 1
ATOM 6476 C C . VAL C 2 10 ? 20.641 -17.764 41.514 1.00 37.18 7 VAL G C 1
ATOM 6477 O O . VAL C 2 10 ? 19.530 -17.855 41.009 1.00 30.52 7 VAL G O 1
ATOM 6481 N N . HIS C 2 11 ? 21.000 -16.750 42.294 1.00 30.80 8 HIS G N 1
ATOM 6482 C CA . HIS C 2 11 ? 20.155 -15.577 42.511 1.00 29.98 8 HIS G CA 1
ATOM 6483 C C . HIS C 2 11 ? 20.751 -14.343 41.812 1.00 27.47 8 HIS G C 1
ATOM 6484 O O . HIS C 2 11 ? 21.959 -14.095 41.859 1.00 27.28 8 HIS G O 1
ATOM 6491 N N . ARG C 2 12 ? 19.882 -13.593 41.152 1.00 21.81 9 ARG G N 1
ATOM 6492 C CA . ARG C 2 12 ? 20.260 -12.527 40.248 1.00 20.20 9 ARG G CA 1
ATOM 6493 C C . ARG C 2 12 ? 19.859 -11.157 40.760 1.00 22.79 9 ARG G C 1
ATOM 6494 O O . ARG C 2 12 ? 18.703 -10.925 41.094 1.00 26.91 9 ARG G O 1
ATOM 6502 N N . LEU C 2 13 ? 20.828 -10.253 40.833 1.00 21.20 10 LEU G N 1
ATOM 6503 C CA . LEU C 2 13 ? 20.569 -8.888 41.264 1.00 16.57 10 LEU G CA 1
ATOM 6504 C C . LEU C 2 13 ? 21.268 -7.939 40.295 1.00 15.09 10 LEU G C 1
ATOM 6505 O O . LEU C 2 13 ? 22.493 -7.907 40.225 1.00 22.57 10 LEU G O 1
ATOM 6510 N N . ASN C 2 14 ? 20.486 -7.199 39.518 1.00 8.08 11 ASN G N 1
ATOM 6511 C CA . ASN C 2 14 ? 21.048 -6.321 38.502 1.00 14.35 11 ASN G CA 1
ATOM 6512 C C . ASN C 2 14 ? 20.602 -4.888 38.765 1.00 17.20 11 ASN G C 1
ATOM 6513 O O . ASN C 2 14 ? 19.510 -4.670 39.268 1.00 13.27 11 ASN G O 1
ATOM 6518 N N . SER C 2 15 ? 21.456 -3.917 38.449 1.00 21.29 12 SER G N 1
ATOM 6519 C CA . SER C 2 15 ? 21.087 -2.500 38.554 1.00 21.71 12 SER G CA 1
ATOM 6520 C C . SER C 2 15 ? 22.072 -1.604 37.798 1.00 14.00 12 SER G C 1
ATOM 6521 O O . SER C 2 15 ? 23.149 -2.061 37.413 1.00 19.24 12 SER G O 1
ATOM 6524 N N . GLY C 2 16 ? 21.708 -0.335 37.602 1.00 3.25 13 GLY G N 1
ATOM 6525 C CA . GLY C 2 16 ? 22.559 0.605 36.886 1.00 9.62 13 GLY G CA 1
ATOM 6526 C C . GLY C 2 16 ? 23.917 0.766 37.562 1.00 1.97 13 GLY G C 1
ATOM 6527 O O . GLY C 2 16 ? 24.039 0.614 38.773 1.00 15.34 13 GLY G O 1
ATOM 6528 N N . GLY C 2 17 ? 24.950 1.037 36.781 1.00 10.28 14 GLY G N 1
ATOM 6529 C CA . GLY C 2 17 ? 26.273 1.249 37.361 1.00 9.12 14 GLY G CA 1
ATOM 6530 C C . GLY C 2 17 ? 27.331 0.231 36.948 1.00 19.54 14 GLY G C 1
ATOM 6531 O O . GLY C 2 17 ? 27.308 -0.303 35.832 1.00 16.52 14 GLY G O 1
ATOM 6532 N N . SER C 2 18 ? 28.270 -0.041 37.849 1.00 9.39 15 SER G N 1
ATOM 6533 C CA . SER C 2 18 ? 29.346 -0.957 37.530 1.00 6.74 15 SER G CA 1
ATOM 6534 C C . SER C 2 18 ? 29.781 -1.780 38.734 1.00 10.96 15 SER G C 1
ATOM 6535 O O . SER C 2 18 ? 29.326 -1.551 39.845 1.00 15.49 15 SER G O 1
ATOM 6538 N N . CYS C 2 19 ? 30.675 -2.736 38.490 1.00 19.60 16 CYS G N 1
ATOM 6539 C CA . CYS C 2 19 ? 31.215 -3.606 39.534 1.00 18.57 16 CYS G CA 1
ATOM 6540 C C . CYS C 2 19 ? 32.132 -2.864 40.495 1.00 19.13 16 CYS G C 1
ATOM 6541 O O . CYS C 2 19 ? 31.969 -2.958 41.715 1.00 18.18 16 CYS G O 1
ATOM 6544 N N . GLY C 2 20 ? 33.099 -2.135 39.943 1.00 16.25 17 GLY G N 1
ATOM 6545 C CA . GLY C 2 20 ? 34.064 -1.431 40.760 1.00 19.68 17 GLY G CA 1
ATOM 6546 C C . GLY C 2 20 ? 35.202 -2.296 41.261 1.00 25.30 17 GLY G C 1
ATOM 6547 O O . GLY C 2 20 ? 35.384 -3.425 40.799 1.00 28.55 17 GLY G O 1
ATOM 6548 N N . LYS C 2 21 ? 35.964 -1.764 42.216 1.00 18.73 18 LYS G N 1
ATOM 6549 C CA . LYS C 2 21 ? 37.133 -2.451 42.750 1.00 22.70 18 LYS G CA 1
ATOM 6550 C C . LYS C 2 21 ? 36.771 -3.614 43.671 1.00 20.31 18 LYS G C 1
ATOM 6551 O O . LYS C 2 21 ? 37.623 -4.431 43.988 1.00 27.00 18 LYS G O 1
ATOM 6557 N N . SER C 2 22 ? 35.515 -3.672 44.110 1.00 25.16 19 SER G N 1
ATOM 6558 C CA . SER C 2 22 ? 35.063 -4.682 45.070 1.00 21.26 19 SER G CA 1
ATOM 6559 C C . SER C 2 22 ? 33.685 -5.229 44.731 1.00 21.64 19 SER G C 1
ATOM 6560 O O . SER C 2 22 ? 32.847 -5.423 45.627 1.00 15.85 19 SER G O 1
ATOM 6563 N N . GLY C 2 23 ? 33.443 -5.469 43.445 1.00 18.74 20 GLY G N 1
ATOM 6564 C CA . GLY C 2 23 ? 32.129 -5.875 42.992 1.00 14.83 20 GLY G CA 1
ATOM 6565 C C . GLY C 2 23 ? 31.562 -7.087 43.707 1.00 21.57 20 GLY G C 1
ATOM 6566 O O . GLY C 2 23 ? 30.393 -7.072 44.120 1.00 15.16 20 GLY G O 1
ATOM 6567 N N . GLN C 2 24 ? 32.386 -8.120 43.887 1.00 16.82 21 GLN G N 1
ATOM 6568 C CA . GLN C 2 24 ? 31.913 -9.362 44.497 1.00 23.36 21 GLN G CA 1
ATOM 6569 C C . GLN C 2 24 ? 31.343 -9.132 45.893 1.00 27.35 21 GLN G C 1
ATOM 6570 O O . GLN C 2 24 ? 30.223 -9.548 46.197 1.00 27.24 21 GLN G O 1
ATOM 6576 N N . HIS C 2 25 ? 32.114 -8.452 46.735 1.00 24.77 22 HIS G N 1
ATOM 6577 C CA . HIS C 2 25 ? 31.681 -8.198 48.097 1.00 20.46 22 HIS G CA 1
ATOM 6578 C C . HIS C 2 25 ? 30.480 -7.265 48.140 1.00 18.51 22 HIS G C 1
ATOM 6579 O O . HIS C 2 25 ? 29.620 -7.420 49.005 1.00 23.77 22 HIS G O 1
ATOM 6586 N N . ASP C 2 26 ? 30.430 -6.298 47.216 1.00 14.11 23 ASP G N 1
ATOM 6587 C CA . ASP C 2 26 ? 29.300 -5.383 47.127 1.00 13.64 23 ASP G CA 1
ATOM 6588 C C . ASP C 2 26 ? 28.044 -6.169 46.794 1.00 10.44 23 ASP G C 1
ATOM 6589 O O . ASP C 2 26 ? 27.041 -6.024 47.464 1.00 7.91 23 ASP G O 1
ATOM 6594 N N . CYS C 2 27 ? 28.130 -7.019 45.772 1.00 12.36 24 CYS G N 1
ATOM 6595 C CA . CYS C 2 27 ? 27.026 -7.880 45.394 1.00 14.65 24 CYS G CA 1
ATOM 6596 C C . CYS C 2 27 ? 26.545 -8.717 46.574 1.00 16.23 24 CYS G C 1
ATOM 6597 O O . CYS C 2 27 ? 25.338 -8.827 46.799 1.00 10.90 24 CYS G O 1
ATOM 6600 N N . GLU C 2 28 ? 27.488 -9.267 47.338 1.00 15.24 25 GLU G N 1
ATOM 6601 C CA . GLU C 2 28 ? 27.161 -10.123 48.478 1.00 19.54 25 GLU G CA 1
ATOM 6602 C C . GLU C 2 28 ? 26.450 -9.354 49.583 1.00 21.74 25 GLU G C 1
ATOM 6603 O O . GLU C 2 28 ? 25.487 -9.841 50.179 1.00 25.66 25 GLU G O 1
ATOM 6609 N N . ALA C 2 29 ? 26.919 -8.141 49.833 1.00 13.72 26 ALA G N 1
ATOM 6610 C CA . ALA C 2 29 ? 26.294 -7.277 50.813 1.00 19.57 26 ALA G CA 1
ATOM 6611 C C . ALA C 2 29 ? 24.889 -6.902 50.326 1.00 22.22 26 ALA G C 1
ATOM 6612 O O . ALA C 2 29 ? 23.945 -6.875 51.113 1.00 21.59 26 ALA G O 1
ATOM 6614 N N . PHE C 2 30 ? 24.782 -6.623 49.022 1.00 20.70 27 PHE G N 1
ATOM 6615 C CA . PHE C 2 30 ? 23.528 -6.308 48.342 1.00 21.81 27 PHE G CA 1
ATOM 6616 C C . PHE C 2 30 ? 22.551 -7.472 48.521 1.00 21.83 27 PHE G C 1
ATOM 6617 O O . PHE C 2 30 ? 21.383 -7.272 48.872 1.00 20.57 27 PHE G O 1
ATOM 6625 N N . TYR C 2 31 ? 23.048 -8.690 48.319 1.00 20.26 28 TYR G N 1
ATOM 6626 C CA . TYR C 2 31 ? 22.226 -9.881 48.487 1.00 14.10 28 TYR G CA 1
ATOM 6627 C C . TYR C 2 31 ? 21.695 -9.995 49.910 1.00 15.51 28 TYR G C 1
ATOM 6628 O O . TYR C 2 31 ? 20.482 -10.125 50.119 1.00 13.26 28 TYR G O 1
ATOM 6637 N N . THR C 2 32 ? 22.599 -9.922 50.882 1.00 13.06 29 THR G N 1
ATOM 6638 C CA . THR C 2 32 ? 22.211 -10.003 52.283 1.00 20.66 29 THR G CA 1
ATOM 6639 C C . THR C 2 32 ? 21.152 -8.962 52.631 1.00 27.25 29 THR G C 1
ATOM 6640 O O . THR C 2 32 ? 20.150 -9.268 53.279 1.00 28.38 29 THR G O 1
ATOM 6644 N N . ASN C 2 33 ? 21.376 -7.731 52.183 1.00 26.12 30 ASN G N 1
ATOM 6645 C CA . ASN C 2 33 ? 20.415 -6.661 52.389 1.00 23.47 30 ASN G CA 1
ATOM 6646 C C . ASN C 2 33 ? 19.023 -6.969 51.810 1.00 17.46 30 ASN G C 1
ATOM 6647 O O . ASN C 2 33 ? 18.004 -6.529 52.353 1.00 15.32 30 ASN G O 1
ATOM 6652 N N . LYS C 2 34 ? 18.999 -7.695 50.694 1.00 12.96 31 LYS G N 1
ATOM 6653 C CA . LYS C 2 34 ? 17.766 -8.071 50.002 1.00 22.83 31 LYS G CA 1
ATOM 6654 C C . LYS C 2 34 ? 17.062 -9.346 50.516 1.00 24.68 31 LYS G C 1
ATOM 6655 O O . LYS C 2 34 ? 15.871 -9.523 50.298 1.00 23.59 31 LYS G O 1
ATOM 6661 N N . THR C 2 35 ? 17.799 -10.253 51.150 1.00 21.74 32 THR G N 1
ATOM 6662 C CA . THR C 2 35 ? 17.217 -11.547 51.537 1.00 20.15 32 THR G CA 1
ATOM 6663 C C . THR C 2 35 ? 17.351 -11.896 53.013 1.00 23.75 32 THR G C 1
ATOM 6664 O O . THR C 2 35 ? 16.762 -12.869 53.477 1.00 33.13 32 THR G O 1
ATOM 6668 N N . ASN C 2 36 ? 18.149 -11.107 53.724 1.00 29.51 33 ASN G N 1
ATOM 6669 C CA . ASN C 2 36 ? 18.476 -11.324 55.131 1.00 35.55 33 ASN G CA 1
ATOM 6670 C C . ASN C 2 36 ? 19.306 -12.581 55.366 1.00 37.99 33 ASN G C 1
ATOM 6671 O O . ASN C 2 36 ? 19.506 -13.004 56.504 1.00 39.37 33 ASN G O 1
ATOM 6676 N N . GLN C 2 37 ? 19.795 -13.181 54.293 1.00 31.83 34 GLN G N 1
ATOM 6677 C CA . GLN C 2 37 ? 20.692 -14.309 54.460 1.00 38.82 34 GLN G CA 1
ATOM 6678 C C . GLN C 2 37 ? 22.005 -14.121 53.702 1.00 36.06 34 GLN G C 1
ATOM 6679 O O . GLN C 2 37 ? 22.255 -13.068 53.102 1.00 33.94 34 GLN G O 1
ATOM 6685 N N . LYS C 2 38 ? 22.856 -15.135 53.785 1.00 33.28 35 LYS G N 1
ATOM 6686 C CA . LYS C 2 38 ? 24.199 -15.094 53.221 1.00 33.20 35 LYS G CA 1
ATOM 6687 C C . LYS C 2 38 ? 24.270 -16.026 52.016 1.00 33.68 35 LYS G C 1
ATOM 6688 O O . LYS C 2 38 ? 23.726 -17.133 52.043 1.00 27.40 35 LYS G O 1
ATOM 6694 N N . ALA C 2 39 ? 24.908 -15.570 50.944 1.00 33.29 36 ALA G N 1
ATOM 6695 C CA . ALA C 2 39 ? 25.105 -16.427 49.784 1.00 27.65 36 ALA G CA 1
ATOM 6696 C C . ALA C 2 39 ? 26.452 -17.102 49.930 1.00 27.50 36 ALA G C 1
ATOM 6697 O O . ALA C 2 39 ? 27.286 -16.647 50.708 1.00 33.25 36 ALA G O 1
ATOM 6699 N N . PHE C 2 40 ? 26.665 -18.189 49.197 1.00 18.63 37 PHE G N 1
ATOM 6700 C CA . PHE C 2 40 ? 27.966 -18.843 49.224 1.00 24.45 37 PHE G CA 1
ATOM 6701 C C . PHE C 2 40 ? 29.017 -17.850 48.728 1.00 26.21 37 PHE G C 1
ATOM 6702 O O . PHE C 2 40 ? 30.080 -17.696 49.332 1.00 22.35 37 PHE G O 1
ATOM 6710 N N . TYR C 2 41 ? 28.690 -17.178 47.626 1.00 24.08 38 TYR G N 1
ATOM 6711 C CA . TYR C 2 41 ? 29.517 -16.133 47.041 1.00 19.51 38 TYR G CA 1
ATOM 6712 C C . TYR C 2 41 ? 28.692 -15.412 45.970 1.00 25.25 38 TYR G C 1
ATOM 6713 O O . TYR C 2 41 ? 27.598 -15.864 45.612 1.00 20.09 38 TYR G O 1
ATOM 6722 N N . CYS C 2 42 ? 29.213 -14.300 45.457 1.00 24.55 39 CYS G N 1
ATOM 6723 C CA . CYS C 2 42 ? 28.591 -13.621 44.318 1.00 19.89 39 CYS G CA 1
ATOM 6724 C C . CYS C 2 42 ? 29.627 -13.277 43.249 1.00 23.91 39 CYS G C 1
ATOM 6725 O O . CYS C 2 42 ? 30.689 -12.732 43.559 1.00 25.25 39 CYS G O 1
ATOM 6728 N N . ASN C 2 43 ? 29.329 -13.620 41.997 1.00 17.27 40 ASN G N 1
ATOM 6729 C CA . ASN C 2 43 ? 30.084 -13.097 40.865 1.00 17.79 40 ASN G CA 1
ATOM 6730 C C . ASN C 2 43 ? 29.470 -11.744 40.499 1.00 25.05 40 ASN G C 1
ATOM 6731 O O . ASN C 2 43 ? 28.265 -11.516 40.714 1.00 15.16 40 ASN G O 1
ATOM 6736 N N . CYS C 2 44 ? 30.295 -10.860 39.942 1.00 24.35 41 CYS G N 1
ATOM 6737 C CA . CYS C 2 44 ? 29.851 -9.557 39.465 1.00 17.55 41 CYS G CA 1
ATOM 6738 C C . CYS C 2 44 ? 30.435 -9.263 38.086 1.00 9.28 41 CYS G C 1
ATOM 6739 O O . CYS C 2 44 ? 31.611 -9.462 37.875 1.00 15.97 41 CYS G O 1
ATOM 6742 N N . THR C 2 45 ? 29.614 -8.808 37.144 1.00 10.69 42 THR G N 1
ATOM 6743 C CA . THR C 2 45 ? 30.126 -8.324 35.858 1.00 4.09 42 THR G CA 1
ATOM 6744 C C . THR C 2 45 ? 29.366 -7.056 35.453 1.00 11.22 42 THR G C 1
ATOM 6745 O O . THR C 2 45 ? 28.287 -6.768 35.981 1.00 13.46 42 THR G O 1
ATOM 6749 N N . SER C 2 46 ? 29.897 -6.315 34.489 1.00 11.04 43 SER G N 1
ATOM 6750 C CA . SER C 2 46 ? 29.466 -4.931 34.348 1.00 18.86 43 SER G CA 1
ATOM 6751 C C . SER C 2 46 ? 29.341 -4.328 32.932 1.00 16.76 43 SER G C 1
ATOM 6752 O O . SER C 2 46 ? 29.722 -3.172 32.720 1.00 14.58 43 SER G O 1
ATOM 6755 N N . PRO C 2 47 ? 28.833 -5.094 31.953 1.00 12.53 44 PRO G N 1
ATOM 6756 C CA . PRO C 2 47 ? 28.653 -4.445 30.651 1.00 8.80 44 PRO G CA 1
ATOM 6757 C C . PRO C 2 47 ? 27.351 -3.648 30.606 1.00 3.28 44 PRO G C 1
ATOM 6758 O O . PRO C 2 47 ? 26.561 -3.700 31.559 1.00 4.23 44 PRO G O 1
ATOM 6762 N N . PHE C 2 48 ? 27.150 -2.898 29.525 1.00 8.28 45 PHE G N 1
ATOM 6763 C CA . PHE C 2 48 ? 25.906 -2.155 29.302 1.00 12.07 45 PHE G CA 1
ATOM 6764 C C . PHE C 2 48 ? 25.552 -1.188 30.446 1.00 9.40 45 PHE G C 1
ATOM 6765 O O . PHE C 2 48 ? 24.382 -0.983 30.735 1.00 11.87 45 PHE G O 1
ATOM 6773 N N . ARG C 2 49 ? 26.560 -0.589 31.076 1.00 11.09 46 ARG G N 1
ATOM 6774 C CA . ARG C 2 49 ? 26.366 0.346 32.204 1.00 21.52 46 ARG G CA 1
ATOM 6775 C C . ARG C 2 49 ? 25.497 -0.233 33.344 1.00 20.15 46 ARG G C 1
ATOM 6776 O O . ARG C 2 49 ? 24.757 0.496 34.037 1.00 12.27 46 ARG G O 1
ATOM 6784 N N . THR C 2 50 ? 25.621 -1.543 33.545 1.00 20.72 47 THR G N 1
ATOM 6785 C CA . THR C 2 50 ? 24.797 -2.288 34.497 1.00 19.53 47 THR G CA 1
ATOM 6786 C C . THR C 2 50 ? 25.671 -3.223 35.316 1.00 11.55 47 THR G C 1
ATOM 6787 O O . THR C 2 50 ? 26.559 -3.845 34.779 1.00 9.00 47 THR G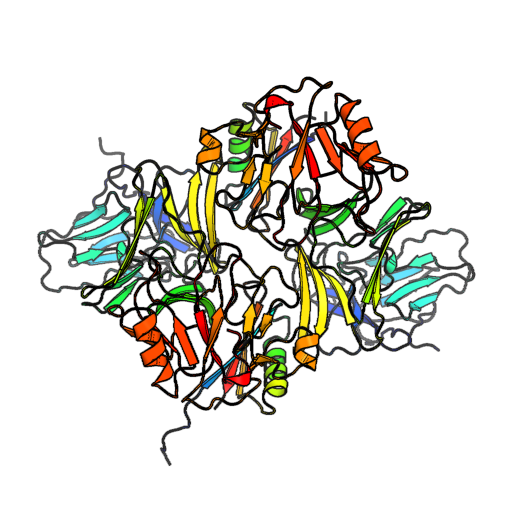 O 1
ATOM 6791 N N . ARG C 2 51 ? 25.443 -3.279 36.619 1.00 11.93 48 ARG G N 1
ATOM 6792 C CA . ARG C 2 51 ? 26.123 -4.240 37.466 1.00 8.99 48 ARG G CA 1
ATOM 6793 C C . ARG C 2 51 ? 25.250 -5.494 37.562 1.00 11.03 48 ARG G C 1
ATOM 6794 O O . ARG C 2 51 ? 24.116 -5.441 38.062 1.00 13.28 48 ARG G O 1
ATOM 6802 N N . TYR C 2 52 ? 25.777 -6.615 37.090 1.00 8.31 49 TYR G N 1
ATOM 6803 C CA . TYR C 2 52 ? 25.065 -7.900 37.185 1.00 11.68 49 TYR G CA 1
ATOM 6804 C C . TYR C 2 52 ? 25.603 -8.686 38.348 1.00 2.20 49 TYR G C 1
ATOM 6805 O O . TYR C 2 52 ? 26.770 -9.080 38.345 1.00 9.94 49 TYR G O 1
ATOM 6814 N N . CYS C 2 53 ? 24.783 -8.864 39.376 1.00 5.66 50 CYS G N 1
ATOM 6815 C CA . CYS C 2 53 ? 25.163 -9.785 40.452 1.00 14.40 50 CYS G CA 1
ATOM 6816 C C . CYS C 2 53 ? 24.609 -11.197 40.194 1.00 16.63 50 CYS G C 1
ATOM 6817 O O . CYS C 2 53 ? 23.406 -11.374 39.982 1.00 14.87 50 CYS G O 1
ATOM 6820 N N . ASP C 2 54 ? 25.502 -12.186 40.183 1.00 17.06 51 ASP G N 1
ATOM 6821 C CA . ASP C 2 54 ? 25.119 -13.598 40.080 1.00 13.35 51 ASP G CA 1
ATOM 6822 C C . ASP C 2 54 ? 25.458 -14.308 41.376 1.00 19.28 51 ASP G C 1
ATOM 6823 O O . ASP C 2 54 ? 26.622 -14.606 41.637 1.00 20.13 51 ASP G O 1
ATOM 6828 N N . CYS C 2 55 ? 24.438 -14.580 42.185 1.00 23.10 52 CYS G N 1
ATOM 6829 C CA . CYS C 2 55 ? 24.652 -15.091 43.534 1.00 21.23 52 CYS G CA 1
ATOM 6830 C C . CYS C 2 55 ? 24.349 -16.568 43.711 1.00 21.53 52 CYS G C 1
ATOM 6831 O O . CYS C 2 55 ? 23.219 -17.007 43.492 1.00 18.49 52 CYS G O 1
ATOM 6834 N N . ALA C 2 56 ? 25.370 -17.318 44.121 1.00 26.62 53 ALA G N 1
ATOM 6835 C CA . ALA C 2 56 ? 25.250 -18.751 44.388 1.00 24.91 53 ALA G CA 1
ATOM 6836 C C . ALA C 2 56 ? 24.572 -19.023 45.734 1.00 23.41 53 ALA G C 1
ATOM 6837 O O . ALA C 2 56 ? 25.151 -18.747 46.792 1.00 27.12 53 ALA G O 1
ATOM 6839 N N . ILE C 2 57 ? 23.372 -19.598 45.684 1.00 22.82 54 ILE G N 1
ATOM 6840 C CA . ILE C 2 57 ? 22.580 -19.912 46.881 1.00 29.46 54 ILE G CA 1
ATOM 6841 C C . ILE C 2 57 ? 22.112 -21.372 46.907 1.00 28.50 54 ILE G C 1
ATOM 6842 O O . ILE C 2 57 ? 22.160 -22.058 45.893 1.00 27.18 54 ILE G O 1
ATOM 6847 N N . ALA C 2 58 ? 21.603 -21.828 48.048 1.00 38.06 55 ALA G N 1
ATOM 6848 C CA . ALA C 2 58 ? 21.007 -23.164 48.107 1.00 50.63 55 ALA G CA 1
ATOM 6849 C C . ALA C 2 58 ? 19.491 -23.102 47.903 1.00 51.16 55 ALA G C 1
ATOM 6850 O O . ALA C 2 58 ? 18.952 -23.685 46.953 1.00 51.83 55 ALA G O 1
ATOM 6852 N N . ARG D 2 6 ? 47.732 30.946 7.082 1.00 78.69 3 ARG H N 1
ATOM 6853 C CA . ARG D 2 6 ? 48.516 29.861 7.664 1.00 81.66 3 ARG H CA 1
ATOM 6854 C C . ARG D 2 6 ? 48.016 29.451 9.039 1.00 78.56 3 ARG H C 1
ATOM 6855 O O . ARG D 2 6 ? 47.424 30.257 9.763 1.00 80.47 3 ARG H O 1
ATOM 6863 N N . LYS D 2 7 ? 48.253 28.177 9.350 1.00 70.31 4 LYS H N 1
ATOM 6864 C CA . LYS D 2 7 ? 47.740 27.473 10.527 1.00 70.05 4 LYS H CA 1
ATOM 6865 C C . LYS D 2 7 ? 46.312 26.984 10.268 1.00 67.92 4 LYS H C 1
ATOM 6866 O O . LYS D 2 7 ? 45.442 27.732 9.813 1.00 67.85 4 LYS H O 1
ATOM 6872 N N . THR D 2 8 ? 46.100 25.712 10.587 1.00 58.23 5 THR H N 1
ATOM 6873 C CA . THR D 2 8 ? 44.938 24.946 10.145 1.00 52.58 5 THR H CA 1
ATOM 6874 C C . THR D 2 8 ? 43.630 25.107 10.927 1.00 47.30 5 THR H C 1
ATOM 6875 O O . THR D 2 8 ? 43.623 25.471 12.102 1.00 46.34 5 THR H O 1
ATOM 6879 N N . CYS D 2 9 ? 42.529 24.819 10.235 1.00 43.50 6 CYS H N 1
ATOM 6880 C CA . CYS D 2 9 ? 41.175 24.859 10.785 1.00 44.15 6 CYS H CA 1
ATOM 6881 C C . CYS D 2 9 ? 40.585 23.451 10.677 1.00 41.48 6 CYS H C 1
ATOM 6882 O O . CYS D 2 9 ? 41.147 22.592 10.000 1.00 43.59 6 CYS H O 1
ATOM 6885 N N . VAL D 2 10 ? 39.459 23.207 11.338 1.00 34.97 7 VAL H N 1
ATOM 6886 C CA . VAL D 2 10 ? 38.883 21.869 11.344 1.00 33.28 7 VAL H CA 1
ATOM 6887 C C . VAL D 2 10 ? 37.530 21.771 10.633 1.00 31.21 7 VAL H C 1
ATOM 6888 O O . VAL D 2 10 ? 36.645 22.596 10.833 1.00 18.53 7 VAL H O 1
ATOM 6892 N N . HIS D 2 11 ? 37.403 20.771 9.764 1.00 29.96 8 HIS H N 1
ATOM 6893 C CA . HIS D 2 11 ? 36.125 20.435 9.157 1.00 23.18 8 HIS H CA 1
ATOM 6894 C C . HIS D 2 11 ? 35.648 19.152 9.818 1.00 35.14 8 HIS H C 1
ATOM 6895 O O . HIS D 2 11 ? 36.391 18.176 9.934 1.00 41.11 8 HIS H O 1
ATOM 6902 N N . ARG D 2 12 ? 34.394 19.152 10.234 1.00 31.45 9 ARG H N 1
ATOM 6903 C CA . ARG D 2 12 ? 33.929 18.152 11.165 1.00 25.47 9 ARG H CA 1
ATOM 6904 C C . ARG D 2 12 ? 32.843 17.293 10.506 1.00 30.10 9 ARG H C 1
ATOM 6905 O O . ARG D 2 12 ? 31.845 17.816 10.013 1.00 33.20 9 ARG H O 1
ATOM 6913 N N . LEU D 2 13 ? 33.066 15.977 10.467 1.00 30.42 10 LEU H N 1
ATOM 6914 C CA . LEU D 2 13 ? 32.121 15.020 9.868 1.00 28.18 10 LEU H CA 1
ATOM 6915 C C . LEU D 2 13 ? 31.909 13.776 10.737 1.00 27.30 10 LEU H C 1
ATOM 6916 O O . LEU D 2 13 ? 32.835 12.979 10.925 1.00 21.17 10 LEU H O 1
ATOM 6921 N N . ASN D 2 14 ? 30.690 13.612 11.248 1.00 22.30 11 ASN H N 1
ATOM 6922 C CA . ASN D 2 14 ? 30.371 12.543 12.190 1.00 16.59 11 ASN H CA 1
ATOM 6923 C C . ASN D 2 14 ? 29.287 11.606 11.697 1.00 18.00 11 ASN H C 1
ATOM 6924 O O . ASN D 2 14 ? 28.380 12.033 10.975 1.00 15.80 11 ASN H O 1
ATOM 6929 N N . SER D 2 15 ? 29.367 10.337 12.104 1.00 14.28 12 SER H N 1
ATOM 6930 C CA . SER D 2 15 ? 28.306 9.368 11.820 1.00 9.52 12 SER H CA 1
ATOM 6931 C C . SER D 2 15 ? 28.393 8.121 12.698 1.00 10.91 12 SER H C 1
ATOM 6932 O O . SER D 2 15 ? 29.393 7.884 13.380 1.00 13.38 12 SER H O 1
ATOM 6935 N N . GLY D 2 16 ? 27.334 7.320 12.662 1.00 9.76 13 GLY H N 1
ATOM 6936 C CA . GLY D 2 16 ? 27.272 6.097 13.437 1.00 10.42 13 GLY H CA 1
ATOM 6937 C C . GLY D 2 16 ? 28.358 5.125 13.032 1.00 11.95 13 GLY H C 1
ATOM 6938 O O . GLY D 2 16 ? 28.761 5.077 11.870 1.00 16.61 13 GLY H O 1
ATOM 6939 N N . GLY D 2 17 ? 28.833 4.344 13.994 1.00 13.40 14 GLY H N 1
ATOM 6940 C CA . GLY D 2 17 ? 29.857 3.346 13.713 1.00 20.63 14 GLY H CA 1
ATOM 6941 C C . GLY D 2 17 ? 31.162 3.589 14.447 1.00 16.53 14 GLY H C 1
ATOM 6942 O O . GLY D 2 17 ? 31.188 4.165 15.531 1.00 18.55 14 GLY H O 1
ATOM 6943 N N . SER D 2 18 ? 32.268 3.159 13.863 1.00 17.98 15 SER H N 1
ATOM 6944 C CA . SER D 2 18 ? 33.540 3.312 14.560 1.00 14.32 15 SER H CA 1
ATOM 6945 C C . SER D 2 18 ? 34.699 3.589 13.621 1.00 14.14 15 SER H C 1
ATOM 6946 O O . SER D 2 18 ? 34.544 3.562 12.398 1.00 17.13 15 SER H O 1
ATOM 6949 N N . CYS D 2 19 ? 35.856 3.877 14.209 1.00 17.31 16 CYS H N 1
ATOM 6950 C CA . CYS D 2 19 ? 37.046 4.227 13.440 1.00 18.20 16 CYS H CA 1
ATOM 6951 C C . CYS D 2 19 ? 37.562 3.049 12.649 1.00 18.12 16 CYS H C 1
ATOM 6952 O O . CYS D 2 19 ? 37.786 3.149 11.441 1.00 14.97 16 CYS H O 1
ATOM 6955 N N . GLY D 2 20 ? 37.744 1.931 13.339 1.00 20.82 17 GLY H N 1
ATOM 6956 C CA . GLY D 2 20 ? 38.356 0.770 12.732 1.00 21.40 17 GLY H CA 1
ATOM 6957 C C . GLY D 2 20 ? 39.855 1.003 12.676 1.00 25.80 17 GLY H C 1
ATOM 6958 O O . GLY D 2 20 ? 40.367 1.982 13.228 1.00 30.72 17 GLY H O 1
ATOM 6959 N N . LYS D 2 21 ? 40.562 0.117 11.993 1.00 20.55 18 LYS H N 1
ATOM 6960 C CA . LYS D 2 21 ? 42.021 0.200 11.921 1.00 25.67 18 LYS H CA 1
ATOM 6961 C C . LYS D 2 21 ? 42.501 1.245 10.906 1.00 29.58 18 LYS H C 1
ATOM 6962 O O . LYS D 2 21 ? 43.692 1.509 10.806 1.00 30.28 18 LYS H O 1
ATOM 6968 N N . SER D 2 22 ? 41.574 1.824 10.145 1.00 31.14 19 SER H N 1
ATOM 6969 C CA . SER D 2 22 ? 41.938 2.766 9.092 1.00 31.98 19 SER H CA 1
ATOM 6970 C C . SER D 2 22 ? 41.083 4.042 9.129 1.00 36.31 19 SER H C 1
ATOM 6971 O O . SER D 2 22 ? 40.742 4.603 8.086 1.00 35.99 19 SER H O 1
ATOM 6974 N N . GLY D 2 23 ? 40.767 4.501 10.337 1.00 33.58 20 GLY H N 1
ATOM 6975 C CA . GLY D 2 23 ? 39.885 5.636 10.525 1.00 29.47 20 GLY H CA 1
ATOM 6976 C C . GLY D 2 23 ? 40.357 6.879 9.804 1.00 29.89 20 GLY H C 1
ATOM 6977 O O . GLY D 2 23 ? 39.569 7.553 9.139 1.00 26.62 20 GLY H O 1
ATOM 6978 N N . GLN D 2 24 ? 41.648 7.170 9.927 1.00 24.78 21 GLN H N 1
ATOM 6979 C CA . GLN D 2 24 ? 42.226 8.356 9.320 1.00 23.07 21 GLN H CA 1
ATOM 6980 C C . GLN D 2 24 ? 41.991 8.359 7.816 1.00 25.63 21 GLN H C 1
ATOM 6981 O O . GLN D 2 24 ? 41.473 9.327 7.260 1.00 25.41 21 GLN H O 1
ATOM 6987 N N . HIS D 2 25 ? 42.339 7.256 7.166 1.00 23.25 22 HIS H N 1
ATOM 6988 C CA . HIS D 2 25 ? 42.202 7.165 5.721 1.00 27.60 22 HIS H CA 1
ATOM 6989 C C . HIS D 2 25 ? 40.728 7.178 5.303 1.00 26.10 22 HIS H C 1
ATOM 6990 O O . HIS D 2 25 ? 40.356 7.818 4.316 1.00 22.30 22 HIS H O 1
ATOM 6997 N N . ASP D 2 26 ? 39.888 6.502 6.081 1.00 22.85 23 ASP H N 1
ATOM 6998 C CA . ASP D 2 26 ? 38.456 6.458 5.810 1.00 22.43 23 ASP H CA 1
ATOM 6999 C C . ASP D 2 26 ? 37.843 7.844 5.889 1.00 20.87 23 ASP H C 1
ATOM 7000 O O . ASP D 2 26 ? 37.079 8.237 5.014 1.00 21.37 23 ASP H O 1
ATOM 7005 N N . CYS D 2 27 ? 38.181 8.561 6.956 1.00 18.48 24 CYS H N 1
ATOM 7006 C CA . CYS D 2 27 ? 37.774 9.940 7.156 1.00 14.94 24 CYS H CA 1
ATOM 7007 C C . CYS D 2 27 ? 38.202 10.839 6.001 1.00 21.51 24 CYS H C 1
ATOM 7008 O O . CYS D 2 27 ? 37.437 11.697 5.564 1.00 20.75 24 CYS H O 1
ATOM 7011 N N . GLU D 2 28 ? 39.432 10.662 5.524 1.00 25.52 25 GLU H N 1
ATOM 7012 C CA . GLU D 2 28 ? 39.960 11.515 4.457 1.00 26.13 25 GLU H CA 1
ATOM 7013 C C . GLU D 2 28 ? 39.186 11.310 3.155 1.00 28.66 25 GLU H C 1
ATOM 7014 O O . GLU D 2 28 ? 38.976 12.253 2.387 1.00 33.20 25 GLU H O 1
ATOM 7020 N N . ALA D 2 29 ? 38.773 10.069 2.917 1.00 13.15 26 ALA H N 1
ATOM 7021 C CA . ALA D 2 29 ? 37.949 9.716 1.767 1.00 14.44 26 ALA H CA 1
ATOM 7022 C C . ALA D 2 29 ? 36.549 10.273 1.927 1.00 15.88 26 ALA H C 1
ATOM 7023 O O . ALA D 2 29 ? 35.960 10.781 0.973 1.00 20.45 26 ALA H O 1
ATOM 7025 N N . PHE D 2 30 ? 36.026 10.165 3.145 1.00 18.75 27 PHE H N 1
ATOM 7026 C CA . PHE D 2 30 ? 34.705 10.680 3.486 1.00 22.41 27 PHE H CA 1
ATOM 7027 C C . PHE D 2 30 ? 34.659 12.195 3.211 1.00 23.40 27 PHE H C 1
ATOM 7028 O O . PHE D 2 30 ? 33.691 12.710 2.654 1.00 24.60 27 PHE H O 1
ATOM 7036 N N . TYR D 2 31 ? 35.720 12.898 3.600 1.00 24.11 28 TYR H N 1
ATOM 7037 C CA . TYR D 2 31 ? 35.834 14.332 3.369 1.00 23.79 28 TYR H CA 1
ATOM 7038 C C . TYR D 2 31 ? 35.777 14.652 1.876 1.00 20.89 28 TYR H C 1
ATOM 7039 O O . TYR D 2 31 ? 35.028 15.516 1.453 1.00 23.81 28 TYR H O 1
ATOM 7048 N N . THR D 2 32 ? 36.603 13.964 1.095 1.00 34.28 29 THR H N 1
ATOM 7049 C CA . THR D 2 32 ? 36.675 14.160 -0.346 1.00 33.26 29 THR H CA 1
ATOM 7050 C C . THR D 2 32 ? 35.322 13.934 -1.004 1.00 29.14 29 THR H C 1
ATOM 7051 O O . THR D 2 32 ? 34.893 14.741 -1.825 1.00 29.15 29 THR H O 1
ATOM 7055 N N . ASN D 2 33 ? 34.655 12.839 -0.641 1.00 26.41 30 ASN H N 1
ATOM 7056 C CA . ASN D 2 33 ? 33.322 12.543 -1.165 1.00 25.96 30 ASN H CA 1
ATOM 7057 C C . ASN D 2 33 ? 32.308 13.643 -0.832 1.00 20.95 30 ASN H C 1
ATOM 7058 O O . ASN D 2 33 ? 31.414 13.959 -1.631 1.00 15.50 30 ASN H O 1
ATOM 7063 N N . LYS D 2 34 ? 32.453 14.225 0.353 1.00 17.10 31 LYS H N 1
ATOM 7064 C CA . LYS D 2 34 ? 31.516 15.240 0.814 1.00 25.04 31 LYS H CA 1
ATOM 7065 C C . LYS D 2 34 ? 31.828 16.671 0.334 1.00 26.81 31 LYS H C 1
ATOM 7066 O O . LYS D 2 34 ? 30.929 17.500 0.265 1.00 36.39 31 LYS H O 1
ATOM 7072 N N . THR D 2 35 ? 33.085 16.954 -0.004 1.00 29.78 32 THR H N 1
ATOM 7073 C CA . THR D 2 35 ? 33.498 18.319 -0.373 1.00 29.56 32 THR H CA 1
ATOM 7074 C C . THR D 2 35 ? 34.134 18.498 -1.754 1.00 35.58 32 THR H C 1
ATOM 7075 O O . THR D 2 35 ? 34.260 19.625 -2.228 1.00 41.50 32 THR H O 1
ATOM 7079 N N . ASN D 2 36 ? 34.538 17.401 -2.387 1.00 36.03 33 ASN H N 1
ATOM 7080 C CA . ASN D 2 36 ? 35.266 17.454 -3.657 1.00 36.80 33 ASN H CA 1
ATOM 7081 C C . ASN D 2 36 ? 36.632 18.113 -3.513 1.00 34.62 33 ASN H C 1
ATOM 7082 O O . ASN D 2 36 ? 37.259 18.493 -4.498 1.00 41.74 33 ASN H O 1
ATOM 7087 N N . GLN D 2 37 ? 37.082 18.230 -2.272 1.00 25.16 34 GLN H N 1
ATOM 7088 C CA . GLN D 2 37 ? 38.406 18.733 -1.978 1.00 28.43 34 GLN H CA 1
ATOM 7089 C C . GLN D 2 37 ? 39.175 17.673 -1.220 1.00 31.87 34 GLN H C 1
ATOM 7090 O O . GLN D 2 37 ? 38.612 16.647 -0.845 1.00 31.30 34 GLN H O 1
ATOM 7096 N N . LYS D 2 38 ? 40.457 17.947 -0.986 1.00 30.19 35 LYS H N 1
ATOM 7097 C CA . LYS D 2 38 ? 41.353 17.052 -0.278 1.00 22.50 35 LYS H CA 1
ATOM 7098 C C . LYS D 2 38 ? 41.774 17.767 1.011 1.00 29.65 35 LYS H C 1
ATOM 7099 O O . LYS D 2 38 ? 42.074 18.964 0.993 1.00 32.99 35 LYS H O 1
ATOM 7105 N N . ALA D 2 39 ? 41.787 17.060 2.136 1.00 28.31 36 ALA H N 1
ATOM 7106 C CA . ALA D 2 39 ? 42.231 17.677 3.384 1.00 27.34 36 ALA H CA 1
ATOM 7107 C C . ALA D 2 39 ? 43.717 17.424 3.574 1.00 26.42 36 ALA H C 1
ATOM 7108 O O . ALA D 2 39 ? 44.273 16.537 2.933 1.00 20.52 36 ALA H O 1
ATOM 7110 N N . PHE D 2 40 ? 44.353 18.217 4.437 1.00 24.19 37 PHE H N 1
ATOM 7111 C CA . PHE D 2 40 ? 45.754 18.017 4.770 1.00 29.14 37 PHE H CA 1
ATOM 7112 C C . PHE D 2 40 ? 45.859 16.644 5.367 1.00 32.19 37 PHE H C 1
ATOM 7113 O O . PHE D 2 40 ? 46.715 15.847 4.987 1.00 31.48 37 PHE H O 1
ATOM 7121 N N . TYR D 2 41 ? 44.954 16.388 6.308 1.00 32.26 38 TYR H N 1
ATOM 7122 C CA . TYR D 2 41 ? 44.829 15.095 6.963 1.00 32.30 38 TYR H CA 1
ATOM 7123 C C . TYR D 2 41 ? 43.523 15.116 7.753 1.00 34.95 38 TYR H C 1
ATOM 7124 O O . TYR D 2 41 ? 42.885 16.175 7.892 1.00 32.94 38 TYR H O 1
ATOM 7133 N N . CYS D 2 42 ? 43.136 13.951 8.268 1.00 22.17 39 CYS H N 1
ATOM 7134 C CA . CYS D 2 42 ? 41.977 13.833 9.138 1.00 17.93 39 CYS H CA 1
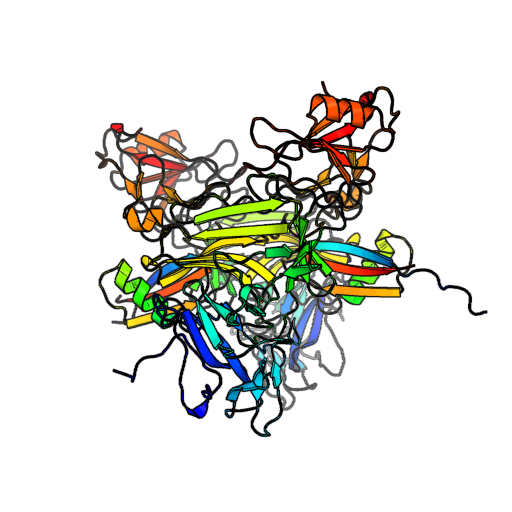ATOM 7135 C C . CYS D 2 42 ? 42.314 13.033 10.388 1.00 22.12 39 CYS H C 1
ATOM 7136 O O . CYS D 2 42 ? 42.910 11.965 10.290 1.00 23.43 39 CYS H O 1
ATOM 7139 N N . ASN D 2 43 ? 41.953 13.550 11.559 1.00 24.72 40 ASN H N 1
ATOM 7140 C CA . ASN D 2 43 ? 41.949 12.738 12.775 1.00 23.57 40 ASN H CA 1
ATOM 7141 C C . ASN D 2 43 ? 40.625 11.998 12.890 1.00 30.94 40 ASN H C 1
ATOM 7142 O O . ASN D 2 43 ? 39.584 12.500 12.431 1.00 21.88 40 ASN H O 1
ATOM 7147 N N . CYS D 2 44 ? 40.668 10.819 13.520 1.00 27.56 41 CYS H N 1
ATOM 7148 C CA . CYS D 2 44 ? 39.476 10.019 13.785 1.00 21.53 41 CYS H CA 1
ATOM 7149 C C . CYS D 2 44 ? 39.451 9.503 15.218 1.00 20.97 41 CYS H C 1
ATOM 7150 O O . CYS D 2 44 ? 40.420 8.922 15.698 1.00 23.33 41 CYS H O 1
ATOM 7153 N N . THR D 2 45 ? 38.333 9.703 15.898 1.00 16.61 42 THR H N 1
ATOM 7154 C CA . THR D 2 45 ? 38.120 9.078 17.204 1.00 16.27 42 THR H CA 1
ATOM 7155 C C . THR D 2 45 ? 36.672 8.584 17.279 1.00 15.81 42 THR H C 1
ATOM 7156 O O . THR D 2 45 ? 35.813 8.988 16.470 1.00 9.33 42 THR H O 1
ATOM 7160 N N . SER D 2 46 ? 36.392 7.718 18.244 1.00 9.75 43 SER H N 1
ATOM 7161 C CA . SER D 2 46 ? 35.221 6.855 18.105 1.00 12.59 43 SER H CA 1
ATOM 7162 C C . SER D 2 46 ? 34.426 6.467 19.374 1.00 6.36 43 SER H C 1
ATOM 7163 O O . SER D 2 46 ? 33.922 5.335 19.465 1.00 11.46 43 SER H O 1
ATOM 7166 N N . PRO D 2 47 ? 34.290 7.375 20.355 1.00 8.21 44 PRO H N 1
ATOM 7167 C CA . PRO D 2 47 ? 33.520 6.909 21.515 1.00 5.49 44 PRO H CA 1
ATOM 7168 C C . PRO D 2 47 ? 32.034 7.036 21.197 1.00 8.74 44 PRO H C 1
ATOM 7169 O O . PRO D 2 47 ? 31.682 7.620 20.155 1.00 13.93 44 PRO H O 1
ATOM 7173 N N . PHE D 2 48 ? 31.183 6.532 22.085 1.00 13.49 45 PHE H N 1
ATOM 7174 C CA . PHE D 2 48 ? 29.720 6.645 21.936 1.00 14.07 45 PHE H CA 1
ATOM 7175 C C . PHE D 2 48 ? 29.144 6.053 20.646 1.00 10.09 45 PHE H C 1
ATOM 7176 O O . PHE D 2 48 ? 28.232 6.643 20.052 1.00 9.69 45 PHE H O 1
ATOM 7184 N N . ARG D 2 49 ? 29.690 4.924 20.193 1.00 12.21 46 ARG H N 1
ATOM 7185 C CA . ARG D 2 49 ? 29.198 4.251 18.980 1.00 17.24 46 ARG H CA 1
ATOM 7186 C C . ARG D 2 49 ? 29.076 5.184 17.774 1.00 18.30 46 ARG H C 1
ATOM 7187 O O . ARG D 2 49 ? 28.204 5.007 16.916 1.00 13.22 46 ARG H O 1
ATOM 7195 N N . THR D 2 50 ? 29.971 6.164 17.710 1.00 19.42 47 THR H N 1
ATOM 7196 C CA . THR D 2 50 ? 29.933 7.198 16.687 1.00 11.92 47 THR H CA 1
ATOM 7197 C C . THR D 2 50 ? 31.355 7.434 16.167 1.00 11.44 47 THR H C 1
ATOM 7198 O O . THR D 2 50 ? 32.297 7.496 16.955 1.00 13.49 47 THR H O 1
ATOM 7202 N N . ARG D 2 51 ? 31.517 7.557 14.850 1.00 11.01 48 ARG H N 1
ATOM 7203 C CA . ARG D 2 51 ? 32.811 7.940 14.279 1.00 7.99 48 ARG H CA 1
ATOM 7204 C C . ARG D 2 51 ? 32.923 9.469 14.119 1.00 13.86 48 ARG H C 1
ATOM 7205 O O . ARG D 2 51 ? 32.134 10.087 13.400 1.00 4.66 48 ARG H O 1
ATOM 7213 N N . TYR D 2 52 ? 33.894 10.074 14.798 1.00 17.20 49 TYR H N 1
ATOM 7214 C CA . TYR D 2 52 ? 34.112 11.512 14.667 1.00 22.26 49 TYR H CA 1
ATOM 7215 C C . TYR D 2 52 ? 35.343 11.811 13.812 1.00 18.32 49 TYR H C 1
ATOM 7216 O O . TYR D 2 52 ? 36.479 11.608 14.248 1.00 14.63 49 TYR H O 1
ATOM 7225 N N . CYS D 2 53 ? 35.118 12.322 12.608 1.00 14.76 50 CYS H N 1
ATOM 7226 C CA . CYS D 2 53 ? 36.223 12.764 11.769 1.00 16.89 50 CYS H CA 1
ATOM 7227 C C . CYS D 2 53 ? 36.487 14.259 11.996 1.00 23.83 50 CYS H C 1
ATOM 7228 O O . CYS D 2 53 ? 35.584 15.095 11.847 1.00 11.06 50 CYS H O 1
ATOM 7231 N N . ASP D 2 54 ? 37.726 14.574 12.364 1.00 20.53 51 ASP H N 1
ATOM 7232 C CA . ASP D 2 54 ? 38.182 15.945 12.492 1.00 16.25 51 ASP H CA 1
ATOM 7233 C C . ASP D 2 54 ? 39.163 16.225 11.376 1.00 20.06 51 ASP H C 1
ATOM 7234 O O . ASP D 2 54 ? 40.322 15.841 11.470 1.00 14.46 51 ASP H O 1
ATOM 7239 N N . CYS D 2 55 ? 38.721 16.932 10.344 1.00 24.43 52 CYS H N 1
ATOM 7240 C CA . CYS D 2 55 ? 39.553 17.129 9.162 1.00 27.64 52 CYS H CA 1
ATOM 7241 C C . CYS D 2 55 ? 40.217 18.500 9.092 1.00 32.16 52 CYS H C 1
ATOM 7242 O O . CYS D 2 55 ? 39.554 19.537 9.132 1.00 27.14 52 CYS H O 1
ATOM 7245 N N . ALA D 2 56 ? 41.542 18.488 8.988 1.00 35.20 53 ALA H N 1
ATOM 7246 C CA . ALA D 2 56 ? 42.311 19.722 8.918 1.00 35.95 53 ALA H CA 1
ATOM 7247 C C . ALA D 2 56 ? 42.139 20.393 7.564 1.00 29.58 53 ALA H C 1
ATOM 7248 O O . ALA D 2 56 ? 42.422 19.819 6.517 1.00 35.10 53 ALA H O 1
ATOM 7250 N N . ILE D 2 57 ? 41.594 21.594 7.597 1.00 26.69 54 ILE H N 1
ATOM 7251 C CA . ILE D 2 57 ? 41.432 22.382 6.396 1.00 29.40 54 ILE H CA 1
ATOM 7252 C C . ILE D 2 57 ? 42.001 23.772 6.657 1.00 33.94 54 ILE H C 1
ATOM 7253 O O . ILE D 2 57 ? 42.266 24.151 7.804 1.00 24.55 54 ILE H O 1
ATOM 7258 N N . ALA D 2 58 ? 42.214 24.529 5.594 1.00 35.89 55 ALA H N 1
ATOM 7259 C CA . ALA D 2 58 ? 42.606 25.905 5.776 1.00 43.53 55 ALA H CA 1
ATOM 7260 C C . ALA D 2 58 ? 41.355 26.733 5.611 1.00 45.48 55 ALA H C 1
ATOM 7261 O O . ALA D 2 58 ? 40.521 26.391 4.774 1.00 49.67 55 ALA H O 1
ATOM 7263 N N . ALA D 2 59 ? 41.154 27.763 6.432 1.00 46.42 56 ALA H N 1
ATOM 7264 C CA . ALA D 2 59 ? 41.832 28.001 7.703 1.00 38.72 56 ALA H CA 1
ATOM 7265 C C . ALA D 2 59 ? 40.893 28.969 8.382 1.00 40.34 56 ALA H C 1
ATOM 7266 O O . ALA D 2 59 ? 40.169 29.694 7.686 1.00 42.61 56 ALA H O 1
#

Radius of gyration: 30.89 Å; Cα contacts (8 Å, |Δi|>4): 2305; chains: 4; bounding box: 79×85×84 Å

InterPro domains:
  IPR000719 Protein kinase domain [PS50011] (516-795)
  IPR000719 Protein kinase domain [SM00220] (516-790)
  IPR000858 S-locus glycoprotein domain [PF00954] (211-318)
  IPR001245 Serine-threonine/tyrosine-protein kinase, catalytic domain [PF07714] (520-787)
  IPR001480 Bulb-type lectin domain [PF01453] (76-177)
  IPR001480 Bulb-type lectin domain [PS50927] (30-150)
  IPR001480 Bulb-type lectin domain [SM00108] (36-151)
  IPR001480 Bulb-type lectin domain [cd00028] (39-151)
  IPR003609 PAN/Apple domain [PF08276] (341-406)
  IPR003609 PAN/Apple domain [PS50948] (341-421)
  IPR003609 PAN/Apple domain [SM00473] (341-420)
  IPR008271 Serine/threonine-protein kinase, active site [PS00108] (636-648)
  IPR011009 Protein kinase-like domain superfamily [SSF56112] (500-790)
  IPR017441 Protein kinase, ATP binding site [PS00107] (522-543)
  IPR021820 S-locus receptor kinase, C-terminal [PF11883] (792-839)
  IPR022126 S-locus, receptor kinase [PF12398] (465-506)
  IPR024171 S-receptor-like serine/threonine-protein kinase [PIRSF000641] (11-839)
  IPR036426 Bulb-type lectin domain superfamily [G3DSA:2.90.10.10] (27-148)
  IPR036426 Bulb-type lectin domain superfamily [SSF51110] (77-182)

Foldseek 3Di:
DALFKAWQVGKAWLVVNRWHAAVVRQKIWHWDDFPQWIWTFMFGRPAPPTDTFATQQQPQTANDSTWMWHQDPLWTFIAHPVRDTRGTDPWDDDPADPDWMWGQYNQRWTFTAGVVGTGDICLLPGEFKDFAPRWQAAQQVVRRGHWYFAACAPGRSHGHQWIWGWDDQFAAIWIFIGRNNRTWFTQAHPLPQGTLQFFLDHADPFKDKGFDDDNGTGTIHMHGRDSVKGWMWGQYNVGWTFIFICDVVVNDRDTSDIPPPDPQAGTFFPAAWQWAAEPPDPVRIGHDQQWDQPDVVCVVVVNRHHDIGGPDDAPLQQKFWDKDPQKRFFHGRQKHKFQPAADVVQVVVQSNDSQWFKKFASHPPPPGTIIMTGGDTGTRMYGDDPHHGIMIGIHHNVSD/DPPDAAFKAWQVHKAWLVVVGWHAAVVRQKIWHWDDFPQFIWTFMFGRPAPDTDTFATQQQVQTQNDSTWMWHQDLLWTFIAHPVRDTSGIDDWPDDPADPDWMWGQYNQRWTFIAGVVGTGDTCLLEGEFKDTAPRWQQDQVVVGRHHWYFAACAPGRSHGHQWIWHWDPLFAAIWIFIGRNPRTWFTQDHPQPQGGLQFVLDHDDPFKDKGFDDDPGTTTIHMHGNDSVKGWMWGQYNVGKTFIFICDVVVNDRDTSDIPPPDPQAGTWFPAAWQWAAEPPDPVRTGHDQQWDQPDVVCVVVVNRHNDIDGPDDADLPQKFWDKDPQKRFFDGRQKHKDQAAADVVQVVVQSNDSFWFKWFFSHPPPVGTIIMTGGDIGTRMYGDPPHHGIMIGIHHNVRDDD/DPDDDDDKDKDKDKDAAFCPPPNWVVLQVVVCVVPVDGFPTWDWGAPPRMIIIITIHD/DDWDWDKDKAAAFCPPPNWVVLQVVCCVVPVDGFPTWDWGGPPRMIIIITIDHD

Secondary structure (DSSP, 8-state):
--SSEE-TT--EETTTT--EE-TTS-EEEEEEEETTEEEEEEEETT-SS--EEEESSTTS-BSSS--EEEE-SSSEEEE-TTS-EEEE---S-SS--SPPEEEE-TTS-EEEEETTEEEEEGGGS--SEEPTT--EEEETTTTEEE-EEEESSSS--SEEEEEEEEE-SSSS-EEEEEETTEEEEEEE-B-SSSBTT-TT----SSEEEEEEESSSEEEEEEEE--TT--EEEEE-TTS-EEEEEEEGGGTEEEEEEEES--TTT-BTTSS-TTEEE-TTSSSSEEE-TTEEES-HHHHHTT--TT-EEESS---STT-EEEEEEEEEPPP-TTEEEETTS-HHHHHHHHHH-TTEEEEE-SB-GGG-B-EEEEES---SEEE-SS--EEEEEEE-GGG-/--SSPPSEE-TT-EEETTTT--EE-TTS-EEEEEEEETTEEEEEEEETT-SS--EEEESSTTS-BSSS--EEEE-SSSEEEE-TTS-EEEE---S-SS--SPPEEEE-TTS-EEEEETTEEEEEGGGS-SSEEPTT--EEEETTTTEEE-EEEESSSS--SEEEEEEEEE-SSSS-EEEEEETTEEEEEEEEB-SSSBTT-TT----SSEEEEEEESSSEEEEEEEESSTT--EEEEE-TTS-EEEEEEETTTTEEEEEEEES--TTT-BTTSS-TTEEE-TTSSSSEEEPTTEEES-HHHHHTT--TT-EEESS---STT-EEEEEEEEEPPP-TTEEEETTS-HHHHHHHHHH-TTEEEEE-SB-GGG-B-EEEEES---S-EE-SS--EEEEEEE-GGG---/--PPPPPPEEEEEEEES---TTHHHHHHHHHHHHHSS--SEEEEE--TTEEEEEEEE-/---EEEEEEEES---TTHHHHHHHHHHHHHSS--SEEEEE--TTEEEEEEEE--

Nearest PDB structures (foldseek):
  5gyy-assembly1_H  TM=1.019E+00  e=2.000E-10  Brassica rapa
  5gyy-assembly1_G  TM=9.859E-01  e=1.063E-09  Brassica rapa
  8c3a-assembly1_8  TM=7.170E-01  e=7.776E-01  Candida albicans
  7a67-assembly1_A  TM=4.382E-01  e=3.895E+00  Pyrococcus abyssi GE5
  3ab4-assembly2_F  TM=4.202E-01  e=3.457E+00  Corynebacterium glutamicum

Sequence (917 aa):
AALSTLSSTESLTISSNRTLVSPGNIFELGFFRTNSRWYLGMWYKKLSGRTYVWVANRDNPLSNSIGTLKISNMNLVLLDHSNKSVWSTNLTRENVRSPVVAELLANGNFVVRDPSGFLWQSFDYPTDTLLPEMKLGYDLKTGLNRFLVSWRSSDDPSSGDFSYKLDIQRGLPEFYTFKDNTLVHRTGPWNGIRFSGIPEEQQLSYMVYNFTENSEEVAYTFLVTNNSIYSRLTINFSGFFERLTWTPSLVIWNPIWSSPASFQCDPYMICGPGSYCDVNTLPLCNCIQGFKPLNVQEWDMRDHTRGCIRRTRLSCRGDGFTRMKNMKLPETTMATVDRSIGVKECEKKCLSDCNCTAFANADIRDGGTGCVIWTGRLDDMRNYAVSGQDLYVRLAAADVAAAAALSTLSSTESLTISSNRTLVSPGNIFELGFFRTNSRWYLGMWYKKLSGRTYVWVANRDNPLSNSIGTLKISNMNLVLLDHSNKSVWSTNLTRENVRSPVVAELLANGNFVVRDPSGFLWQSFDYPTDTLLPEMKLGYDLKTGLNRFLVSWRSSDDPSSGDFSYKLDIQRGLPEFYTFKDNTLVHRTGPWNGIRFSGIPEEQQLSYMVYNFTENSEEVAYTFLVTNNSIYSRLTINFSGFFERLTWTPSLVIWNPIWSSPASFQCDPYMICGPGSYCDVNTLPLCNCIQGFKPLNVQEWDMRDHTRGCIRRTRLSCRGDGFTRMKNMKLPETTMATVDRSIGVKECEKKCLSDCNCTAFANADIRDGGTGCVIWTGRLDDMRNYAVSGQDLYVRLAAADVVEAAANLRKTCVHRLNSGGSCGKSGQHDCEAFYTNKTNQKAFYCNCTSPFRTRYCDCAIARKTCVHRLNSGGSCGKSGQHDCEAFYTNKTNQKAFYCNCTSPFRTRYCDCAIAA

Organism: Brassica campestris (NCBI:txid3711)

Solvent-accessible surface area: 40332 Å² total; per-residue (Å²): 140,60,130,11,31,4,34,62,128,65,27,5,28,11,95,44,128,117,49,4,13,1,69,61,65,32,8,24,0,0,22,5,149,25,68,76,100,47,1,0,0,3,6,5,79,136,19,124,44,96,19,34,3,13,6,14,1,25,77,71,48,1,96,59,59,90,3,31,0,74,9,42,144,85,35,0,12,0,26,16,106,72,128,119,56,27,44,31,3,132,43,108,78,157,130,24,180,88,83,3,14,0,34,0,50,56,34,0,8,1,0,0,71,10,85,85,29,97,10,26,46,3,23,34,107,24,2,11,2,0,2,31,89,7,86,3,0,38,33,69,158,94,49,66,26,20,63,0,30,0,30,116,40,70,75,20,0,22,40,13,40,10,12,4,63,5,42,48,136,53,16,4,10,0,2,4,2,50,36,96,143,10,15,0,1,0,0,0,2,36,12,7,68,47,18,12,3,6,35,41,7,67,126,37,113,16,0,48,32,92,14,49,88,85,94,103,28,7,3,7,36,0,84,32,86,65,130,92,30,25,2,22,2,9,0,42,100,48,0,20,7,11,0,19,3,62,4,99,20,3,24,14,29,10,9,14,13,8,6,3,28,15,35,28,4,4,0,6,32,26,3,7,20,5,1,39,0,20,62,58,44,52,45,37,6,38,31,1,112,4,13,90,33,94,38,80,136,14,23,98,56,41,2,17,25,63,0,6,82,55,142,51,215,44,79,25,212,56,9,14,26,20,137,16,111,46,2,2,5,0,24,0,59,127,11,84,56,45,121,104,26,28,42,174,100,0,59,154,86,0,54,91,56,80,111,0,15,0,1,1,24,5,15,46,132,142,78,16,68,1,1,1,6,5,48,41,155,9,22,8,2,17,25,25,49,113,35,34,18,40,0,42,0,1,2,6,61,93,38,106,162,90,113,83,46,90,28,45,0,36,54,138,68,45,0,32,11,93,63,133,74,23,0,13,1,70,52,72,25,10,23,0,0,24,6,143,23,70,94,99,34,0,0,0,2,5,5,86,134,22,110,35,127,21,44,2,11,5,14,1,26,78,70,44,0,79,62,41,84,2,32,0,77,16,45,136,68,33,0,14,0,27,9,106,68,127,118,58,18,40,32,2,125,40,106,88,138,118,9,186,96,81,4,18,0,37,0,43,59,36,0,5,0,0,0,81,4,90,79,31,103,12,24,48,3,18,29,104,23,3,12,3,0,2,28,90,7,83,3,0,46,36,68,167,94,50,47,30,18,65,0,29,0,29,112,43,69,65,20,0,22,42,13,35,11,17,2,61,3,32,57,157,45,20,4,14,0,2,1,1,42,39,95,142,14,18,0,1,0,0,0,3,40,13,5,64,48,14,10,5,6,32,42,5,62,126,33,102,10,0,50,31,96,17,49,83,72,94,106,25,10,3,6,34,0,86,31,88,65,120,91,37,27,1,20,2,10,0,44,100,53,0,28,7,13,0,18,2,56,3,96,20,2,24,11,30,11,12,13,12,6,4,4,31,15,36,32,4,4,0,5,31,25,4,6,17,4,1,40,0,17,60,60,46,65,43,29,5,34,29,1,108,5,12,84,27,89,34,72,136,13,25,106,75,44,2,17,23,74,1,9,72,51,145,51,184,37,77,25,213,57,9,15,24,20,136,17,114,51,2,2,5,0,24,0,65,126,9,80,51,54,113,105,41,29,43,166,81,0,57,134,84,0,58,92,52,80,106,0,16,0,1,1,26,4,22,49,128,143,80,13,64,1,1,0,6,3,45,44,162,7,24,9,5,17,26,24,55,107,29,31,16,36,0,35,0,0,2,7,65,92,35,49,122,217,146,113,80,155,160,214,187,125,64,88,56,61,8,7,10,13,12,64,23,60,146,56,7,102,131,38,0,49,48,0,3,60,61,24,46,145,113,183,10,143,111,2,75,28,26,39,17,9,45,0,0,1,0,18,0,20,34,81,274,192,85,61,64,55,74,13,8,10,14,7,68,22,60,188,47,6,106,111,26,0,60,38,0,7,61,64,22,38,138,113,188,14,137,101,0,73,31,25,35,19,10,46,0,0,1,0,15,0,8,40,76,88

B-factor: mean 24.21, std 15.96, range [1.42, 138.24]